Protein AF-0000000080749769 (afdb_homodimer)

Solvent-accessible surface area (backbone atoms only — not comparable to full-atom values): 43820 Å² total; per-residue (Å²): 130,84,78,72,74,72,52,67,44,33,37,37,30,33,48,41,52,33,45,85,91,70,34,75,64,37,68,63,28,53,48,52,50,24,36,48,67,47,64,49,88,56,89,52,55,41,75,48,85,94,42,64,77,71,55,63,68,78,68,72,78,72,60,38,33,38,40,38,27,38,57,41,44,65,70,59,52,52,50,32,45,68,55,24,34,83,72,26,73,31,68,50,78,55,51,25,26,40,75,46,15,42,8,41,35,38,38,18,60,51,45,53,48,37,51,49,76,48,66,49,82,59,42,76,50,81,85,44,65,87,69,44,52,42,40,20,27,38,35,40,41,36,36,36,30,41,60,84,89,48,99,58,73,35,36,31,43,35,39,29,46,46,60,66,58,77,34,94,60,71,81,52,17,39,58,48,40,36,33,53,40,22,49,55,49,17,54,55,47,36,45,42,41,55,36,58,32,34,39,32,41,32,25,38,53,54,42,45,85,79,35,69,34,38,40,34,45,22,56,69,30,54,26,37,48,38,65,35,71,63,72,39,82,80,58,65,72,61,48,36,72,42,56,67,68,51,28,37,71,76,59,43,38,21,30,38,36,43,82,31,64,77,24,46,86,45,56,66,58,59,38,33,39,32,56,45,51,31,29,25,54,35,30,39,45,58,78,43,70,47,60,36,66,68,37,29,36,68,96,76,33,42,53,24,64,33,37,23,38,33,37,31,31,34,47,46,90,50,79,43,73,60,66,77,74,62,52,66,66,58,48,49,47,51,44,50,52,50,46,50,41,47,57,57,46,46,54,54,50,50,50,53,23,48,55,26,38,48,47,19,56,50,29,54,52,48,49,57,48,46,47,55,47,41,47,57,42,15,67,75,42,16,69,57,42,36,57,52,42,54,48,42,44,54,41,43,48,54,16,51,52,29,31,45,43,21,54,48,50,34,34,24,48,53,26,40,51,50,32,53,46,48,30,43,50,38,34,47,51,36,54,52,56,69,72,99,128,85,78,73,75,73,52,69,43,33,38,38,30,32,47,41,50,34,46,83,93,69,34,76,64,36,68,63,30,52,49,51,50,24,38,46,67,48,65,49,89,57,89,51,54,39,73,49,84,93,40,63,78,71,55,63,69,80,67,74,79,71,61,39,34,38,41,38,28,37,57,39,44,66,70,60,51,51,49,32,46,68,56,24,34,84,74,26,73,30,68,50,76,55,49,23,27,42,74,47,15,42,8,40,36,38,38,17,60,51,44,55,47,37,52,49,78,49,66,49,83,58,42,76,49,80,88,44,64,88,69,44,53,43,40,20,27,38,35,40,40,35,37,34,31,42,60,84,88,48,96,60,75,34,35,30,42,36,39,29,47,46,62,67,57,78,35,95,58,71,81,53,17,38,58,48,40,35,35,53,41,21,49,56,51,18,55,54,48,37,46,43,40,57,36,57,34,35,39,32,41,33,25,38,52,52,42,45,86,79,35,69,36,38,40,33,45,22,56,69,30,53,27,37,48,40,62,36,70,64,72,40,83,80,59,65,72,60,48,37,71,42,56,65,69,52,27,36,71,76,60,44,38,21,28,37,36,42,84,32,64,78,24,47,86,45,56,66,57,59,38,35,37,32,56,44,52,32,29,26,56,35,31,38,44,56,76,42,68,48,59,36,67,68,36,30,37,67,96,76,31,43,53,23,63,32,35,24,38,34,37,30,31,35,49,46,90,52,79,42,76,60,66,76,72,61,52,67,67,58,49,50,48,51,43,52,52,49,45,50,40,47,57,57,45,48,55,55,52,51,49,55,23,47,54,28,37,49,47,20,56,51,29,54,52,49,50,55,48,49,46,54,48,40,47,59,42,14,66,74,42,16,69,57,44,37,57,51,42,54,50,43,45,53,40,42,47,54,16,50,52,31,32,45,44,19,53,48,50,34,34,25,47,53,27,42,52,51,32,52,47,48,31,43,50,38,34,47,50,36,54,52,56,68,73,99

Sequence (872 aa):
MMHSEPQRIKFLTFNTWGLKYVSKHRRARLRALAEKLAGHQNSNIKSLPNSEDLYADNDFEDYDIVALQEIWCKEDWDYIVEQCGKIFPYYRWFYSGILSGPGLAILSKIPIESTFLYRYPINGRPSAIHRGDWYVGKSIAITTLRNRENPTTPIVIMNSHMHAPYSLTGDAAYSCHRSCQAWDFAKLAKIYREAGYAVVIVGDLNSRPGSLPHNILTKEAGLIDSWEQLHGKQDLEKIRTMNAMDQLVYACTTCDSTLNTWRANRRPDEACRLDYALVDPRRLTTIKTGIKFTELIDGVGSFSDHFAYSCTLEVLRDNNVKKLQTELSDRIKIHEDLELCIEDYLITARKQKFLRGLHFWMSVFLMISCAVVTTFTSNVAGWSSIFWVLFAIVVAVTGVIDGMISFLFGRSEIRALWEVQHEVKDSKRYLEEMSAMMHSEPQRIKFLTFNTWGLKYVSKHRRARLRALAEKLAGHQNSNIKSLPNSEDLYADNDFEDYDIVALQEIWCKEDWDYIVEQCGKIFPYYRWFYSGILSGPGLAILSKIPIESTFLYRYPINGRPSAIHRGDWYVGKSIAITTLRNRENPTTPIVIMNSHMHAPYSLTGDAAYSCHRSCQAWDFAKLAKIYREAGYAVVIVGDLNSRPGSLPHNILTKEAGLIDSWEQLHGKQDLEKIRTMNAMDQLVYACTTCDSTLNTWRANRRPDEACRLDYALVDPRRLTTIKTGIKFTELIDGVGSFSDHFAYSCTLEVLRDNNVKKLQTELSDRIKIHEDLELCIEDYLITARKQKFLRGLHFWMSVFLMISCAVVTTFTSNVAGWSSIFWVLFAIVVAVTGVIDGMISFLFGRSEIRALWEVQHEVKDSKRYLEEMSA

Nearest PDB structures (foldseek):
  8j2f-assembly1_B  TM=8.554E-01  e=6.120E-26  Homo sapiens
  5inm-assembly1_A  TM=8.024E-01  e=7.198E-13  Mus musculus
  6zbf-assembly1_D  TM=7.967E-01  e=7.671E-01  Plasmodium falciparum
  6zbd-assembly1_D  TM=8.086E-01  e=9.496E-01  Plasmodium falciparum
  7nsu-assembly1_D  TM=4.940E-01  e=8.535E-01  Escherichia coli

Foldseek 3Di:
DPPPPFDKFKEWEEEQAQDPPPDFPNLVLLLVVLCVLLVHDDPQWFAFPPQCLQCVPVDRNLGQKYKYAQQQDPVSVVSSCVSNCVSFVDKDDDADFAHRAQRIMMGHNFDWPDKDKAFQLQFDAPVPVVQCRRRRGWIWIWTWGDHPVDPAAIAIETETAHRAQPDPDDPSRCLLSLLLVLQVVLVVLQVVVVVRHWYKYWYQSNDFPPRLSNCSNPQVSVWAWQLCLVQNDDDLVVLLPDQLSCVQNPVVFWALRCLFPVNVPGRSSPGGHRTTTTTNPQFKHWDDKHWAQSIARRPGTGSHNTIMIMTMIGTDRGSNCPRPDRDLVSLLVSLVVSLVSLVVVLVVLLVLLVVLLVLLVVLVVVLVVLVVVCVVVCVVPVVCNVVSVVVNVVSVVSSVVSNCSSPPVSVSNSVSSVVSNVVSVVVSVVSVVVVD/DPPPPFDKFKEWEDEQAQDPPPDFPNLVLLLVVLCVLLVHDDPQWFAFPPQCLQCVPVDDNLGQKYKYAQQQDPVSVVSSCVSNCVSFVD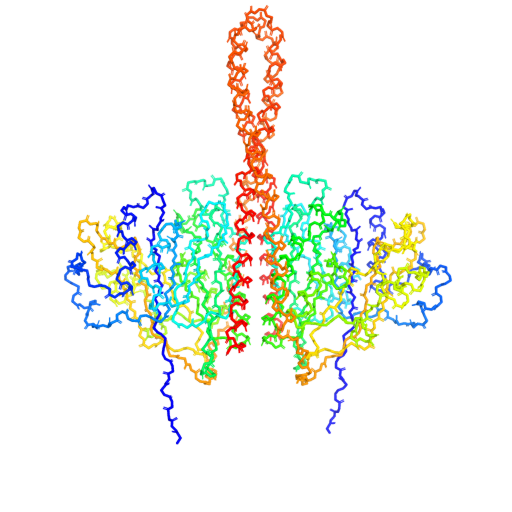KDDDADFAHRAQRIMMGHPFDWPDKDKAFQLQFDAPVPVVQCRRRRGWIWIWTWGDHPVDPAAIAIETETAHRAQPDPDDPSRCLLSLLLVLQVVLVVLQVVVVVRHWYKYWYQSNDFPPRLSNCSNPQVSQWAWQLCLVQNDDDLVVLLPDQLSCVQNPVVFWALRCLFPVNVPGRSSPGGHRTTTTTNPQFKHWDDKHWAQSIARHPGTGSHNTIMIMTMIGTDRGRNPPRPDRDLVSLLVSLVVSLVSLVVVLVVLLVLLVVLLVLLVVLVVVLVVLVVVCVVVCVVPVVCNVVSVVVNVVSVVSSVVSNCSSVPVSVSNSVSSVVSNVVSVVVSVVSVVVVD

pLDDT: mean 90.4, std 10.94, range [29.27, 98.88]

Secondary structure (DSSP, 8-state):
------EEEEEEEEEEEE-TTTSTTHHHHHHHHHHHHTT---TTEEPPTT-TTTTSS------SEEEEEEE--HHHHHHHHHHHTTT--EEEE---SSSS---EEEEESSPEEEEEEEEPS----TT-TTT-HHHHT-EEEEEEE--SSS-PPPEEEEEEEPPPPS-SSSGGG-HHHHHHHHHHHHHHHHHHHHTT-EEEEEEE----TTSHHHHIIIIITT-EEHHHHHH----HHHHHHS-HHHHHHHH---BS-TTSGGGTTS-GGG-B--EEEEE-TTTEEEEEEEEE---EETTTEESSSB-EEEEEEEEPSS---------HHHHHHHHHHHHHHHHHHHHHHHHHHHHHHHHHHHHHHHHHHHHHHHHHHHHH-GGGHHHHHHHHHHHHHHHHHHHHIIIIIIHHHHHHHHHHHHHHHHHHHHHHHHH-/------EEEEEEEEEEEE-TTTSTTHHHHHHHHHHHHTT---TTEEPPTT-TTTTSS------SEEEEEEE--HHHHHHHHHHHTTT--EEEE---SSSS---EEEEESSPEEEEEEEEPS----TT-TTT-HHHHT-EEEEEEE--SSS-PPPEEEEEEEPPPPS-SSSGGG-HHHHHHHHHHHHHHHHHHHHTT-EEEEEEE----TTSHHHHIIIIITT-EEHHHHHH----HHHHHHS-HHHHHHHH---BS-TTSGGGTTS-GGG-B--EEEEE-TTTEEEEEEEEE---EETTTEESSSB-EEEEEEEEPSS---------HHHHHHHHHHHHHHHHHHHHHHHHHHHHHHHHHHHHHHHHHHHHHHHHHHTTT-GGGHHHHHHHHHHHHHHHHHHHHIIIIIIHHHHHHHHHHHHHHHHHHHHHHHHH-

Structure (mmCIF, N/CA/C/O backbone):
data_AF-0000000080749769-model_v1
#
loop_
_entity.id
_entity.type
_entity.pdbx_description
1 polymer 'Candida glabrata strain CBS138 chromosome E complete sequence'
#
loop_
_atom_site.group_PDB
_atom_site.id
_atom_site.type_symbol
_atom_site.label_atom_id
_atom_site.label_alt_id
_atom_site.label_comp_id
_atom_site.label_asym_id
_atom_site.label_entity_id
_atom_site.label_seq_id
_atom_site.pdbx_PDB_ins_code
_atom_site.Cartn_x
_atom_site.Cartn_y
_atom_site.Cartn_z
_atom_site.occupancy
_atom_site.B_iso_or_equiv
_atom_site.auth_seq_id
_atom_site.auth_comp_id
_atom_site.auth_asym_id
_atom_site.auth_atom_id
_atom_site.pdbx_PDB_model_num
ATOM 1 N N . MET A 1 1 ? -40.812 7.273 22.328 1 29.27 1 MET A N 1
ATOM 2 C CA . MET A 1 1 ? -39.875 7.078 21.25 1 29.27 1 MET A CA 1
ATOM 3 C C . MET A 1 1 ? -38.625 7.918 21.469 1 29.27 1 MET A C 1
ATOM 5 O O . MET A 1 1 ? -38.656 9.148 21.391 1 29.27 1 MET A O 1
ATOM 9 N N . MET A 1 2 ? -37.812 7.738 22.438 1 36.41 2 MET A N 1
ATOM 10 C CA . MET A 1 2 ? -36.812 8.602 23.016 1 36.41 2 MET A CA 1
ATOM 11 C C . MET A 1 2 ? -35.844 9.109 21.938 1 36.41 2 MET A C 1
ATOM 13 O O . MET A 1 2 ? -35.281 8.312 21.172 1 36.41 2 MET A O 1
ATOM 17 N N . HIS A 1 3 ? -36 10.188 21.297 1 42.28 3 HIS A N 1
ATOM 18 C CA . HIS A 1 3 ? -35.344 10.953 20.25 1 42.28 3 HIS A CA 1
ATOM 19 C C . HIS A 1 3 ? -33.844 11.031 20.516 1 42.28 3 HIS A C 1
ATOM 21 O O . HIS A 1 3 ? -33.375 11.812 21.359 1 42.28 3 HIS A O 1
ATOM 27 N N . SER A 1 4 ? -33.062 9.977 20.594 1 51.16 4 SER A N 1
ATOM 28 C CA . SER A 1 4 ? -31.641 9.953 20.875 1 51.16 4 SER A CA 1
ATOM 29 C C . SER A 1 4 ? -30.891 11 20.078 1 51.16 4 SER A C 1
ATOM 31 O O . SER A 1 4 ? -31.141 11.164 18.875 1 51.16 4 SER A O 1
ATOM 33 N N . GLU A 1 5 ? -30.484 12.18 20.656 1 61.47 5 GLU A N 1
ATOM 34 C CA . GLU A 1 5 ? -29.719 13.289 20.094 1 61.47 5 GLU A CA 1
ATOM 35 C C . GLU A 1 5 ? -28.672 12.789 19.094 1 61.47 5 GLU A C 1
ATOM 37 O O . GLU A 1 5 ? -28.047 11.75 19.297 1 61.47 5 GLU A O 1
ATOM 42 N N . PRO A 1 6 ? -28.734 13.375 17.844 1 73.31 6 PRO A N 1
ATOM 43 C CA . PRO A 1 6 ? -27.734 12.961 16.859 1 73.31 6 PRO A CA 1
ATOM 44 C C . PRO A 1 6 ? -26.312 13.008 17.391 1 73.31 6 PRO A C 1
ATOM 46 O O . PRO A 1 6 ? -25.969 13.883 18.203 1 73.31 6 PRO A O 1
ATOM 49 N N . GLN A 1 7 ? -25.656 12 17.094 1 86.5 7 GLN A N 1
ATOM 50 C CA . GLN A 1 7 ? -24.25 11.953 17.516 1 86.5 7 GLN A CA 1
ATOM 51 C C . GLN A 1 7 ? -23.422 12.984 16.766 1 86.5 7 GLN A C 1
ATOM 53 O O . GLN A 1 7 ? -23.484 13.078 15.531 1 86.5 7 GLN A O 1
ATOM 58 N N . ARG A 1 8 ? -22.812 13.891 17.547 1 92.12 8 ARG A N 1
ATOM 59 C CA . ARG A 1 8 ? -21.938 14.898 16.953 1 92.12 8 ARG A CA 1
ATOM 60 C C . ARG A 1 8 ? -20.469 14.617 17.312 1 92.12 8 ARG A C 1
ATOM 62 O O . ARG A 1 8 ? -20.172 14.141 18.406 1 92.12 8 ARG A O 1
ATOM 69 N N . ILE A 1 9 ? -19.672 14.844 16.359 1 94.19 9 ILE A N 1
ATOM 70 C CA . ILE A 1 9 ? -18.234 14.641 16.531 1 94.19 9 ILE A CA 1
ATOM 71 C C . ILE A 1 9 ? -17.484 15.93 16.188 1 94.19 9 ILE A C 1
ATOM 73 O O . ILE A 1 9 ? -17.594 16.438 15.07 1 94.19 9 ILE A O 1
ATOM 77 N N . LYS A 1 10 ? -16.859 16.469 17.188 1 96.25 10 LYS A N 1
ATOM 78 C CA . LYS A 1 10 ? -16 17.625 16.953 1 96.25 10 LYS A CA 1
ATOM 79 C C . LYS A 1 10 ? -14.594 17.203 16.547 1 96.25 10 LYS A C 1
ATOM 81 O O . LYS A 1 10 ? -13.906 16.516 17.297 1 96.25 10 LYS A O 1
ATOM 86 N N . PHE A 1 11 ? -14.148 17.688 15.375 1 96.56 11 PHE A N 1
ATOM 87 C CA . PHE A 1 11 ? -12.922 17.219 14.758 1 96.56 11 PHE A CA 1
ATOM 88 C C . PHE A 1 11 ? -11.938 18.359 14.562 1 96.56 11 PHE A C 1
ATOM 90 O O . PHE A 1 11 ? -12.336 19.484 14.258 1 96.56 11 PHE A O 1
ATOM 97 N N . LEU A 1 12 ? -10.586 18.031 14.781 1 98 12 LEU A N 1
ATOM 98 C CA . LEU A 1 12 ? -9.5 18.953 14.484 1 98 12 LEU A CA 1
ATOM 99 C C . LEU A 1 12 ? -8.422 18.281 13.648 1 98 12 LEU A C 1
ATOM 101 O O . LEU A 1 12 ? -8.023 17.141 13.938 1 98 12 LEU A O 1
ATOM 105 N N . THR A 1 13 ? -8.008 18.844 12.547 1 98.62 13 THR A N 1
ATOM 106 C CA . THR A 1 13 ? -6.809 18.438 11.828 1 98.62 13 THR A CA 1
ATOM 107 C C . THR A 1 13 ? -5.789 19.578 11.797 1 98.62 13 THR A C 1
ATOM 109 O O . THR A 1 13 ? -6.156 20.75 11.664 1 98.62 13 THR A O 1
ATOM 112 N N . PHE A 1 14 ? -4.527 19.234 12.008 1 98.62 14 PHE A N 1
ATOM 113 C CA . PHE A 1 14 ? -3.521 20.281 12.164 1 98.62 14 PHE A CA 1
ATOM 114 C C . PHE A 1 14 ? -2.152 19.797 11.711 1 98.62 14 PHE A C 1
ATOM 116 O O . PHE A 1 14 ? -1.61 18.844 12.273 1 98.62 14 PHE A O 1
ATOM 123 N N . ASN A 1 15 ? -1.626 20.391 10.633 1 98.44 15 ASN A N 1
ATOM 124 C CA . ASN A 1 15 ? -0.212 20.234 10.305 1 98.44 15 ASN A CA 1
ATOM 125 C C . ASN A 1 15 ? 0.673 21.031 11.266 1 98.44 15 ASN A C 1
ATOM 127 O O . ASN A 1 15 ? 0.674 22.266 11.242 1 98.44 15 ASN A O 1
ATOM 131 N N . THR A 1 16 ? 1.577 20.344 11.977 1 98.19 16 THR A N 1
ATOM 132 C CA . THR A 1 16 ? 2.221 20.984 13.117 1 98.19 16 THR A CA 1
ATOM 133 C C . THR A 1 16 ? 3.604 21.5 12.742 1 98.19 16 THR A C 1
ATOM 135 O O . THR A 1 16 ? 4.273 22.141 13.555 1 98.19 16 THR A O 1
ATOM 138 N N . TRP A 1 17 ? 4.02 21.266 11.594 1 96.88 17 TRP A N 1
ATOM 139 C CA . TRP A 1 17 ? 5.316 21.734 11.109 1 96.88 17 TRP A CA 1
ATOM 140 C C . TRP A 1 17 ? 6.426 21.328 12.086 1 96.88 17 TRP A C 1
ATOM 142 O O . TRP A 1 17 ? 7.223 22.172 12.5 1 96.88 17 TRP A O 1
ATOM 152 N N . GLY A 1 18 ? 6.465 20.016 12.438 1 95.25 18 GLY A N 1
ATOM 153 C CA . GLY A 1 18 ? 7.367 19.578 13.492 1 95.25 18 GLY A CA 1
ATOM 154 C C . GLY A 1 18 ? 8.672 19.016 12.961 1 95.25 18 GLY A C 1
ATOM 155 O O . GLY A 1 18 ? 9.172 18.016 13.461 1 95.25 18 GLY A O 1
ATOM 156 N N . LEU A 1 19 ? 9.242 19.594 11.945 1 89.5 19 LEU A N 1
ATOM 157 C CA . LEU A 1 19 ? 10.5 19.125 11.367 1 89.5 19 LEU A CA 1
ATOM 158 C C . LEU A 1 19 ? 11.664 19.359 12.328 1 89.5 19 LEU A C 1
ATOM 160 O O . LEU A 1 19 ? 11.859 20.484 12.797 1 89.5 19 LEU A O 1
ATOM 164 N N . LYS A 1 20 ? 12.453 18.328 12.414 1 88 20 LYS A N 1
ATOM 165 C CA . LYS A 1 20 ? 13.617 18.422 13.289 1 88 20 LYS A CA 1
ATOM 166 C C . LYS A 1 20 ? 14.695 19.312 12.672 1 88 20 LYS A C 1
ATOM 168 O O . LYS A 1 20 ? 15.055 19.141 11.508 1 88 20 LYS A O 1
ATOM 173 N N . TYR A 1 21 ? 15.148 20.328 13.258 1 86.88 21 TYR A N 1
ATOM 174 C CA . TYR A 1 21 ? 16.25 21.219 12.93 1 86.88 21 TYR A CA 1
ATOM 175 C C . TYR A 1 21 ? 15.82 22.297 11.945 1 86.88 21 TYR A C 1
ATOM 177 O O . TYR A 1 21 ? 16.547 23.266 11.703 1 86.88 21 TYR A O 1
ATOM 185 N N . VAL A 1 22 ? 14.633 22.109 11.273 1 85.94 22 VAL A N 1
ATOM 186 C CA . VAL A 1 22 ? 14.172 23.047 10.258 1 85.94 22 VAL A CA 1
ATOM 187 C C . VAL A 1 22 ? 13.141 24 10.859 1 85.94 22 VAL A C 1
ATOM 189 O O . VAL A 1 22 ? 13.25 25.219 10.711 1 85.94 22 VAL A O 1
ATOM 192 N N . SER A 1 23 ? 12.227 23.391 11.547 1 92.25 23 SER A N 1
ATOM 193 C CA . SER A 1 23 ? 11.164 24.203 12.125 1 92.25 23 SER A CA 1
ATOM 194 C C . SER A 1 23 ? 11.68 25.031 13.297 1 92.25 23 SER A C 1
ATOM 196 O O . SER A 1 23 ? 12.414 24.516 14.148 1 92.25 23 SER A O 1
ATOM 198 N N . LYS A 1 24 ? 11.273 26.234 13.289 1 94.5 24 LYS A N 1
ATOM 199 C CA . LYS A 1 24 ? 11.68 27.125 14.367 1 94.5 24 LYS A CA 1
ATOM 200 C C . LYS A 1 24 ? 10.875 26.844 15.641 1 94.5 24 LYS A C 1
ATOM 202 O O . LYS A 1 24 ? 9.68 26.562 15.578 1 94.5 24 LYS A O 1
ATOM 207 N N . HIS A 1 25 ? 11.57 26.859 16.75 1 97.25 25 HIS A N 1
ATOM 208 C CA . HIS A 1 25 ? 10.961 26.719 18.062 1 97.25 25 HIS A CA 1
ATOM 209 C C . HIS A 1 25 ? 10.055 25.484 18.125 1 97.25 25 HIS A C 1
ATOM 211 O O . HIS A 1 25 ? 8.953 25.547 18.672 1 97.25 25 HIS A O 1
ATOM 217 N N . ARG A 1 26 ? 10.414 24.453 17.547 1 96.94 26 ARG A N 1
ATOM 218 C CA . ARG A 1 26 ? 9.594 23.266 17.406 1 96.94 26 ARG A CA 1
ATOM 219 C C . ARG A 1 26 ? 9.086 22.781 18.75 1 96.94 26 ARG A C 1
ATOM 221 O O . ARG A 1 26 ? 7.883 22.594 18.938 1 96.94 26 ARG A O 1
ATOM 228 N N . ARG A 1 27 ? 9.969 22.609 19.734 1 96.56 27 ARG A N 1
ATOM 229 C CA . ARG A 1 27 ? 9.617 22.047 21.031 1 96.56 27 ARG A CA 1
ATOM 230 C C . ARG A 1 27 ? 8.609 22.938 21.766 1 96.56 27 ARG A C 1
ATOM 232 O O . ARG A 1 27 ? 7.609 22.453 22.281 1 96.56 27 ARG A O 1
ATOM 239 N N . ALA A 1 28 ? 8.906 24.203 21.75 1 96.75 28 ALA A N 1
ATOM 240 C CA . ALA A 1 28 ? 8.023 25.156 22.422 1 96.75 28 ALA A CA 1
ATOM 241 C C . ALA A 1 28 ? 6.633 25.141 21.797 1 96.75 28 ALA A C 1
ATOM 243 O O . ALA A 1 28 ? 5.625 25.188 22.5 1 96.75 28 ALA A O 1
ATOM 244 N N . ARG A 1 29 ? 6.59 25.109 20.516 1 97.94 29 ARG A N 1
ATOM 245 C CA . ARG A 1 29 ? 5.32 25.156 19.797 1 97.94 29 ARG A CA 1
ATOM 246 C C . ARG A 1 29 ? 4.504 23.891 20.047 1 97.94 29 ARG A C 1
ATOM 248 O O . ARG A 1 29 ? 3.311 23.953 20.344 1 97.94 29 ARG A O 1
ATOM 255 N N . LEU A 1 30 ? 5.152 22.719 19.969 1 97.88 30 LEU A N 1
ATOM 256 C CA . LEU A 1 30 ? 4.438 21.453 20.094 1 97.88 30 LEU A CA 1
ATOM 257 C C . LEU A 1 30 ? 4.031 21.203 21.547 1 97.88 30 LEU A C 1
ATOM 259 O O . LEU A 1 30 ? 3 20.594 21.812 1 97.88 30 LEU A O 1
ATOM 263 N N . ARG A 1 31 ? 4.797 21.703 22.469 1 96.94 31 ARG A N 1
ATOM 264 C CA . ARG A 1 31 ? 4.387 21.609 23.859 1 96.94 31 ARG A CA 1
ATOM 265 C C . ARG A 1 31 ? 3.17 22.5 24.141 1 96.94 31 ARG A C 1
ATOM 267 O O . ARG A 1 31 ? 2.232 22.078 24.812 1 96.94 31 ARG A O 1
ATOM 274 N N . ALA A 1 32 ? 3.227 23.734 23.609 1 97.06 32 ALA A N 1
ATOM 275 C CA . ALA A 1 32 ? 2.078 24.625 23.766 1 97.06 32 ALA A CA 1
ATOM 276 C C . ALA A 1 32 ? 0.825 24.016 23.141 1 97.06 32 ALA A C 1
ATOM 278 O O . ALA A 1 32 ? -0.271 24.125 23.688 1 97.06 32 ALA A O 1
ATOM 279 N N . LEU A 1 33 ? 0.983 23.406 22 1 96.75 33 LEU A N 1
ATOM 280 C CA . LEU A 1 33 ? -0.116 22.719 21.328 1 96.75 33 LEU A CA 1
ATOM 281 C C . LEU A 1 33 ? -0.698 21.641 22.219 1 96.75 33 LEU A C 1
ATOM 283 O O . LEU A 1 33 ? -1.917 21.531 22.375 1 96.75 33 LEU A O 1
ATOM 287 N N . ALA A 1 34 ? 0.189 20.766 22.781 1 97.31 34 ALA A N 1
ATOM 288 C CA . ALA A 1 34 ? -0.231 19.672 23.641 1 97.31 34 ALA A CA 1
ATOM 289 C C . ALA A 1 34 ? -1.002 20.172 24.844 1 97.31 34 ALA A C 1
ATOM 291 O O . ALA A 1 34 ? -2.051 19.641 25.203 1 97.31 34 ALA A O 1
ATOM 292 N N . GLU A 1 35 ? -0.518 21.203 25.438 1 96.25 35 GLU A N 1
ATOM 293 C CA . GLU A 1 35 ? -1.137 21.766 26.625 1 96.25 35 GLU A CA 1
ATOM 294 C C . GLU A 1 35 ? -2.498 22.375 26.297 1 96.25 35 GLU A C 1
ATOM 296 O O . GLU A 1 35 ? -3.449 22.234 27.078 1 96.25 35 GLU A O 1
ATOM 301 N N . LYS A 1 36 ? -2.541 23.047 25.219 1 95.12 36 LYS A N 1
ATOM 302 C CA . LYS A 1 36 ? -3.82 23.625 24.797 1 95.12 36 LYS A CA 1
ATOM 303 C C . LYS A 1 36 ? -4.848 22.531 24.531 1 95.12 36 LYS A C 1
ATOM 305 O O . LYS A 1 36 ? -6.004 22.641 24.938 1 95.12 36 LYS A O 1
ATOM 310 N N . LEU A 1 37 ? -4.449 21.453 23.812 1 95.75 37 LEU A N 1
ATOM 311 C CA . LEU A 1 37 ? -5.336 20.344 23.531 1 95.75 37 LEU A CA 1
ATOM 312 C C . LEU A 1 37 ? -5.797 19.656 24.812 1 95.75 37 LEU A C 1
ATOM 314 O O . LEU A 1 37 ? -6.914 19.156 24.891 1 95.75 37 LEU A O 1
ATOM 318 N N . ALA A 1 38 ? -4.934 19.688 25.828 1 94.69 38 ALA A N 1
ATOM 319 C CA . ALA A 1 38 ? -5.223 19.062 27.109 1 94.69 38 ALA A CA 1
ATOM 320 C C . ALA A 1 38 ? -6.133 19.953 27.953 1 94.69 38 ALA A C 1
ATOM 322 O O . ALA A 1 38 ? -6.586 19.547 29.031 1 94.69 38 ALA A O 1
ATOM 323 N N . GLY A 1 39 ? -6.344 21.172 27.516 1 91.31 39 GLY A N 1
ATOM 324 C CA . GLY A 1 39 ? -7.242 22.062 28.219 1 91.31 39 GLY A CA 1
ATOM 325 C C . GLY A 1 39 ? -6.539 22.891 29.281 1 91.31 39 GLY A C 1
ATOM 326 O O . GLY A 1 39 ? -7.191 23.5 30.125 1 91.31 39 GLY A O 1
ATOM 327 N N . HIS A 1 40 ? -5.273 22.922 29.188 1 89.75 40 HIS A N 1
ATOM 328 C CA . HIS A 1 40 ? -4.539 23.734 30.141 1 89.75 40 HIS A CA 1
ATOM 329 C C . HIS A 1 40 ? -4.641 25.219 29.797 1 89.75 40 HIS A C 1
ATOM 331 O O . HIS A 1 40 ? -4.645 25.594 28.625 1 89.75 40 HIS A O 1
ATOM 337 N N . GLN A 1 41 ? -4.855 25.953 30.828 1 84.06 41 GLN A N 1
ATOM 338 C CA . GLN A 1 41 ? -4.809 27.391 30.641 1 84.06 41 GLN A CA 1
ATOM 339 C C . GLN A 1 41 ? -3.369 27.891 30.531 1 84.06 41 GLN A C 1
ATOM 341 O O . GLN A 1 41 ? -2.512 27.5 31.328 1 84.06 41 GLN A O 1
ATOM 346 N N . ASN A 1 42 ? -3.133 28.453 29.438 1 84.94 42 ASN A N 1
ATOM 347 C CA . ASN A 1 42 ? -1.8 29 29.203 1 84.94 42 ASN A CA 1
ATOM 348 C C . ASN A 1 42 ? -1.848 30.5 28.953 1 84.94 42 ASN A C 1
ATOM 350 O O . ASN A 1 42 ? -2.291 30.953 27.906 1 84.94 42 ASN A O 1
ATOM 354 N N . SER A 1 43 ? -1.286 31.25 29.859 1 88.31 43 SER A N 1
ATOM 355 C CA . SER A 1 43 ? -1.316 32.719 29.797 1 88.31 43 SER A CA 1
ATOM 356 C C . SER A 1 43 ? -0.372 33.25 28.719 1 88.31 43 SER A C 1
ATOM 358 O O . SER A 1 43 ? -0.44 34.406 28.344 1 88.31 43 SER A O 1
ATOM 360 N N . ASN A 1 44 ? 0.395 32.344 28.234 1 92.06 44 ASN A N 1
ATOM 361 C CA . ASN A 1 44 ? 1.37 32.781 27.234 1 92.06 44 ASN A CA 1
ATOM 362 C C . ASN A 1 44 ? 0.783 32.719 25.828 1 92.06 44 ASN A C 1
ATOM 364 O O . ASN A 1 44 ? 1.482 33 24.859 1 92.06 44 ASN A O 1
ATOM 368 N N . ILE A 1 45 ? -0.413 32.406 25.719 1 94 45 ILE A N 1
ATOM 369 C CA . ILE A 1 45 ? -1.09 32.375 24.422 1 94 45 ILE A CA 1
ATOM 370 C C . ILE A 1 45 ? -1.979 33.594 24.266 1 94 45 ILE A C 1
ATOM 372 O O . ILE A 1 45 ? -2.83 33.875 25.125 1 94 45 ILE A O 1
ATOM 376 N N . LYS A 1 46 ? -1.774 34.344 23.203 1 93.31 46 LYS A N 1
ATOM 377 C CA . LYS A 1 46 ? -2.518 35.594 22.969 1 93.31 46 LYS A CA 1
ATOM 378 C C . LYS A 1 46 ? -3.262 35.531 21.625 1 93.31 46 LYS A C 1
ATOM 380 O O . LYS A 1 46 ? -2.752 34.969 20.656 1 93.31 46 LYS A O 1
ATOM 385 N N . SER A 1 47 ? -4.387 36.125 21.609 1 92.06 47 SER A N 1
ATOM 386 C CA . SER A 1 47 ? -5.156 36.188 20.359 1 92.06 47 SER A CA 1
ATOM 387 C C . SER A 1 47 ? -4.461 37.094 19.328 1 92.06 47 SER A C 1
ATOM 389 O O . SER A 1 47 ? -3.695 37.969 19.688 1 92.06 47 SER A O 1
ATOM 391 N N . LEU A 1 48 ? -4.75 36.812 18.047 1 91.94 48 LEU A N 1
ATOM 392 C CA . LEU A 1 48 ? -4.281 37.688 16.984 1 91.94 48 LEU A CA 1
ATOM 393 C C . LEU A 1 48 ? -4.852 39.094 17.156 1 91.94 48 LEU A C 1
ATOM 395 O O . LEU A 1 48 ? -6.004 39.25 17.562 1 91.94 48 LEU A O 1
ATOM 399 N N . PRO A 1 49 ? -4.051 40.094 16.781 1 87.25 49 PRO A N 1
ATOM 400 C CA . PRO A 1 49 ? -4.598 41.438 16.828 1 87.25 49 PRO A CA 1
ATOM 401 C C . PRO A 1 49 ? -5.805 41.625 15.906 1 87.25 49 PRO A C 1
ATOM 403 O O . PRO A 1 49 ? -5.828 41.094 14.797 1 87.25 49 PRO A O 1
ATOM 406 N N . ASN A 1 50 ? -6.855 42.312 16.328 1 87 50 ASN A N 1
ATOM 407 C CA . ASN A 1 50 ? -8.047 42.656 15.555 1 87 50 ASN A CA 1
ATOM 408 C C . ASN A 1 50 ? -8.789 41.406 15.078 1 87 50 ASN A C 1
ATOM 410 O O . ASN A 1 50 ? -9.227 41.344 13.922 1 87 50 ASN A O 1
ATOM 414 N N . SER A 1 51 ? -8.75 40.312 15.891 1 88.94 51 SER A N 1
ATOM 415 C CA . SER A 1 51 ? -9.312 39.031 15.477 1 88.94 51 SER A CA 1
ATOM 416 C C . SER A 1 51 ? -10.602 38.75 16.219 1 88.94 51 SER A C 1
ATOM 418 O O . SER A 1 51 ? -10.867 37.594 16.578 1 88.94 51 SER A O 1
ATOM 420 N N . GLU A 1 52 ? -11.438 39.688 16.578 1 84.06 52 GLU A N 1
ATOM 421 C CA . GLU A 1 52 ? -12.672 39.5 17.344 1 84.06 52 GLU A CA 1
ATOM 422 C C . GLU A 1 52 ? -13.633 38.562 16.625 1 84.06 52 GLU A C 1
ATOM 424 O O . GLU A 1 52 ? -14.281 37.719 17.25 1 84.06 52 GLU A O 1
ATOM 429 N N . ASP A 1 53 ? -13.664 38.594 15.367 1 79.62 53 ASP A N 1
ATOM 430 C CA . ASP A 1 53 ? -14.586 37.781 14.57 1 79.62 53 ASP A CA 1
ATOM 431 C C . ASP A 1 53 ? -14.164 36.312 14.555 1 79.62 53 ASP A C 1
ATOM 433 O O . ASP A 1 53 ? -15.008 35.406 14.469 1 79.62 53 ASP A O 1
ATOM 437 N N . LEU A 1 54 ? -12.906 36.094 14.625 1 84.44 54 LEU A N 1
ATOM 438 C CA . LEU A 1 54 ? -12.352 34.75 14.594 1 84.44 54 LEU A CA 1
ATOM 439 C C . LEU A 1 54 ? -12.695 34 15.867 1 84.44 54 LEU A C 1
ATOM 441 O O . LEU A 1 54 ? -12.859 32.781 15.844 1 84.44 54 LEU A O 1
ATOM 445 N N . TYR A 1 55 ? -12.789 34.75 16.938 1 77.25 55 TYR A N 1
ATOM 446 C CA . TYR A 1 55 ? -12.953 34.125 18.234 1 77.25 55 TYR A CA 1
ATOM 447 C C . TYR A 1 55 ? -14.344 34.375 18.812 1 77.25 55 TYR A C 1
ATOM 449 O O . TYR A 1 55 ? -14.57 34.219 20 1 77.25 55 TYR A O 1
ATOM 457 N N . ALA A 1 56 ? -15.234 34.844 18.031 1 71.56 56 ALA A N 1
ATOM 458 C CA . ALA A 1 56 ? -16.562 35.25 18.469 1 71.56 56 ALA A CA 1
ATOM 459 C C . ALA A 1 56 ? -17.312 34.031 19.078 1 71.56 56 ALA A C 1
ATOM 461 O O . ALA A 1 56 ? -18.062 34.188 20.031 1 71.56 56 ALA A O 1
ATOM 462 N N . ASP A 1 57 ? -17 32.906 18.484 1 67 57 ASP A N 1
ATOM 463 C CA . ASP A 1 57 ? -17.672 31.703 19 1 67 57 ASP A CA 1
ATOM 464 C C . ASP A 1 57 ? -16.812 30.984 20.031 1 67 57 ASP A C 1
ATOM 466 O O . ASP A 1 57 ? -15.633 30.719 19.781 1 67 57 ASP A O 1
ATOM 470 N N . ASN A 1 58 ? -16.906 31.359 21.391 1 61.56 58 ASN A N 1
ATOM 471 C CA . ASN A 1 58 ? -16.172 30.781 22.516 1 61.56 58 ASN A CA 1
ATOM 472 C C . ASN A 1 58 ? -16.281 29.25 22.547 1 61.56 58 ASN A C 1
ATOM 474 O O . ASN A 1 58 ? -16.547 28.672 23.594 1 61.56 58 ASN A O 1
ATOM 478 N N . ASP A 1 59 ? -16.141 28.734 21.391 1 63.34 59 ASP A N 1
ATOM 479 C CA . ASP A 1 59 ? -16.312 27.281 21.344 1 63.34 59 ASP A CA 1
ATOM 480 C C . ASP A 1 59 ? -15.148 26.578 22.031 1 63.34 59 ASP A C 1
ATOM 482 O O . ASP A 1 59 ? -13.992 26.812 21.688 1 63.34 59 ASP A O 1
ATOM 486 N N . PHE A 1 60 ? -15.531 26 23.062 1 67.38 60 PHE A N 1
ATOM 487 C CA . PHE A 1 60 ? -14.578 25.188 23.812 1 67.38 60 PHE A CA 1
ATOM 488 C C . PHE A 1 60 ? -13.945 24.125 22.906 1 67.38 60 PHE A C 1
ATOM 490 O O . PHE A 1 60 ? -14.625 23.516 22.078 1 67.38 60 PHE A O 1
ATOM 497 N N . GLU A 1 61 ? -12.688 24.188 23.031 1 80.25 61 GLU A N 1
ATOM 498 C CA . GLU A 1 61 ? -11.906 23.266 22.234 1 80.25 61 GLU A CA 1
ATOM 499 C C . GLU A 1 61 ? -11.977 21.844 22.797 1 80.25 61 GLU A C 1
ATOM 501 O O . GLU A 1 61 ? -10.953 21.281 23.188 1 80.25 61 GLU A O 1
ATOM 506 N N . ASP A 1 62 ? -13.141 21.312 22.859 1 90.5 62 ASP A N 1
ATOM 507 C CA . ASP A 1 62 ? -13.359 19.953 23.312 1 90.5 62 ASP A CA 1
ATOM 508 C C . ASP A 1 62 ? -13.5 19 22.125 1 90.5 62 ASP A C 1
ATOM 510 O O . ASP A 1 62 ? -14.578 18.453 21.891 1 90.5 62 ASP A O 1
ATOM 514 N N . TYR A 1 63 ? -12.438 18.75 21.516 1 96.75 63 TYR A N 1
ATOM 515 C CA . TYR A 1 63 ? -12.422 17.922 20.328 1 96.75 63 TYR A CA 1
ATOM 516 C C . TYR A 1 63 ? -12.625 16.453 20.688 1 96.75 63 TYR A C 1
ATOM 518 O O . TYR A 1 63 ? -12.156 15.984 21.734 1 96.75 63 TYR A O 1
ATOM 526 N N . ASP A 1 64 ? -13.328 15.711 19.875 1 96.69 64 ASP A N 1
ATOM 527 C CA . ASP A 1 64 ? -13.477 14.266 20.031 1 96.69 64 ASP A CA 1
ATOM 528 C C . ASP A 1 64 ? -12.336 13.523 19.328 1 96.69 64 ASP A C 1
ATOM 530 O O . ASP A 1 64 ? -11.922 12.453 19.781 1 96.69 64 ASP A O 1
ATOM 534 N N . ILE A 1 65 ? -11.922 14.047 18.219 1 98.06 65 ILE A N 1
ATOM 535 C CA . ILE A 1 65 ? -10.852 13.461 17.406 1 98.06 65 ILE A CA 1
ATOM 536 C C . ILE A 1 65 ? -9.891 14.555 16.953 1 98.06 65 ILE A C 1
ATOM 538 O O . ILE A 1 65 ? -10.32 15.625 16.516 1 98.06 65 ILE A O 1
ATOM 542 N N . VAL A 1 66 ? -8.578 14.297 17.109 1 98.69 66 VAL A N 1
ATOM 543 C CA . VAL A 1 66 ? -7.523 15.188 16.625 1 98.69 66 VAL A CA 1
ATOM 544 C C . VAL A 1 66 ? -6.582 14.422 15.695 1 98.69 66 VAL A C 1
ATOM 546 O O . VAL A 1 66 ? -5.957 13.445 16.109 1 98.69 66 VAL A O 1
ATOM 549 N N . ALA A 1 67 ? -6.547 14.82 14.453 1 98.81 67 ALA A N 1
ATOM 550 C CA . ALA A 1 67 ? -5.605 14.258 13.492 1 98.81 67 ALA A CA 1
ATOM 551 C C . ALA A 1 67 ? -4.438 15.211 13.242 1 98.81 67 ALA A C 1
ATOM 553 O O . ALA A 1 67 ? -4.637 16.359 12.828 1 98.81 67 ALA A O 1
ATOM 554 N N . LEU A 1 68 ? -3.227 14.727 13.453 1 98.81 68 LEU A N 1
ATOM 555 C CA . LEU A 1 68 ? -2.051 15.586 13.344 1 98.81 68 LEU A CA 1
ATOM 556 C C . LEU A 1 68 ? -1.14 15.117 12.219 1 98.81 68 LEU A C 1
ATOM 558 O O . LEU A 1 68 ? -1.062 13.914 11.938 1 98.81 68 LEU A O 1
ATOM 562 N N . GLN A 1 69 ? -0.55 16.047 11.539 1 98.19 69 GLN A N 1
ATOM 563 C CA . GLN A 1 69 ? 0.493 15.797 10.547 1 98.19 69 GLN A CA 1
ATOM 564 C C . GLN A 1 69 ? 1.805 16.469 10.953 1 98.19 69 GLN A C 1
ATOM 566 O O . GLN A 1 69 ? 1.808 17.406 11.742 1 98.19 69 GLN A O 1
ATOM 571 N N . GLU A 1 70 ? 2.883 15.953 10.469 1 96.62 70 GLU A N 1
ATOM 572 C CA . GLU A 1 70 ? 4.25 16.422 10.664 1 96.62 70 GLU A CA 1
ATOM 573 C C . GLU A 1 70 ? 4.656 16.344 12.133 1 96.62 70 GLU A C 1
ATOM 575 O O . GLU A 1 70 ? 5.254 17.281 12.672 1 96.62 70 GLU A O 1
ATOM 580 N N . ILE A 1 71 ? 4.203 15.32 12.766 1 96.88 71 ILE A N 1
ATOM 581 C CA . ILE A 1 71 ? 4.809 14.898 14.023 1 96.88 71 ILE A CA 1
ATOM 582 C C . ILE A 1 71 ? 5.984 13.961 13.742 1 96.88 71 ILE A C 1
ATOM 584 O O . ILE A 1 71 ? 5.805 12.742 13.641 1 96.88 71 ILE A O 1
ATOM 588 N N . TRP A 1 72 ? 7.16 14.516 13.773 1 93.38 72 TRP A N 1
ATOM 589 C CA . TRP A 1 72 ? 8.297 13.766 13.258 1 93.38 72 TRP A CA 1
ATOM 590 C C . TRP A 1 72 ? 9.117 13.172 14.391 1 93.38 72 TRP A C 1
ATOM 592 O O . TRP A 1 72 ? 9.797 12.156 14.219 1 93.38 72 TRP A O 1
ATOM 602 N N . CYS A 1 73 ? 9.047 13.758 15.484 1 94.12 73 CYS A N 1
ATOM 603 C CA . CYS A 1 73 ? 9.922 13.367 16.578 1 94.12 73 CYS A CA 1
ATOM 604 C C . CYS A 1 73 ? 9.148 12.602 17.656 1 94.12 73 CYS A C 1
ATOM 606 O O . CYS A 1 73 ? 8.117 13.07 18.125 1 94.12 73 CYS A O 1
ATOM 608 N N . LYS A 1 74 ? 9.719 11.539 18.062 1 94.44 74 LYS A N 1
ATOM 609 C CA . LYS A 1 74 ? 9.078 10.719 19.094 1 94.44 74 LYS A CA 1
ATOM 610 C C . LYS A 1 74 ? 8.922 11.484 20.391 1 94.44 74 LYS A C 1
ATOM 612 O O . LYS A 1 74 ? 7.914 11.336 21.094 1 94.44 74 LYS A O 1
ATOM 617 N N . GLU A 1 75 ? 9.898 12.266 20.703 1 95.81 75 GLU A N 1
ATOM 618 C CA . GLU A 1 75 ? 9.852 13.023 21.953 1 95.81 75 GLU A CA 1
ATOM 619 C C . GLU A 1 75 ? 8.648 13.961 21.969 1 95.81 75 GLU A C 1
ATOM 621 O O . GLU A 1 75 ? 8.023 14.141 23.031 1 95.81 75 GLU A O 1
ATOM 626 N N . ASP A 1 76 ? 8.367 14.547 20.875 1 97.62 76 ASP A N 1
ATOM 627 C CA . ASP A 1 76 ? 7.203 15.422 20.797 1 97.62 76 ASP A CA 1
ATOM 628 C C . ASP A 1 76 ? 5.906 14.633 20.953 1 97.62 76 ASP A C 1
ATOM 630 O O . ASP A 1 76 ? 5.008 15.047 21.688 1 97.62 76 ASP A O 1
ATOM 634 N N . TRP A 1 77 ? 5.859 13.492 20.328 1 97.62 77 TRP A N 1
ATOM 635 C CA . TRP A 1 77 ? 4.668 12.656 20.422 1 97.62 77 TRP A CA 1
ATOM 636 C C . TRP A 1 77 ? 4.461 12.164 21.844 1 97.62 77 TRP A C 1
ATOM 638 O O . TRP A 1 77 ? 3.34 12.18 22.359 1 97.62 77 TRP A O 1
ATOM 648 N N . ASP A 1 78 ? 5.535 11.727 22.453 1 98.12 78 ASP A N 1
ATOM 649 C CA . ASP A 1 78 ? 5.449 11.242 23.828 1 98.12 78 ASP A CA 1
ATOM 650 C C . ASP A 1 78 ? 4.898 12.32 24.75 1 98.12 78 ASP A C 1
ATOM 652 O O . ASP A 1 78 ? 4.098 12.031 25.641 1 98.12 78 ASP A O 1
ATOM 656 N N . TYR A 1 79 ? 5.332 13.516 24.531 1 98.44 79 TYR A N 1
ATOM 657 C CA . TYR A 1 79 ? 4.844 14.617 25.359 1 98.44 79 TYR A CA 1
ATOM 658 C C . TYR A 1 79 ? 3.365 14.875 25.109 1 98.44 79 TYR A C 1
ATOM 660 O O . TYR A 1 79 ? 2.604 15.125 26.047 1 98.44 79 TYR A O 1
ATOM 668 N N . ILE A 1 80 ? 2.955 14.844 23.859 1 98.44 80 ILE A N 1
ATOM 669 C CA . ILE A 1 80 ? 1.553 15.055 23.516 1 98.44 80 ILE A CA 1
ATOM 670 C C . ILE A 1 80 ? 0.692 14 24.219 1 98.44 80 ILE A C 1
ATOM 672 O O . ILE A 1 80 ? -0.34 14.32 24.812 1 98.44 80 ILE A O 1
ATOM 676 N N . VAL A 1 81 ? 1.136 12.766 24.141 1 98.31 81 VAL A N 1
ATOM 677 C CA . VAL A 1 81 ? 0.392 11.68 24.766 1 98.31 81 VAL A CA 1
ATOM 678 C C . VAL A 1 81 ? 0.367 11.867 26.281 1 98.31 81 VAL A C 1
ATOM 680 O O . VAL A 1 81 ? -0.66 11.641 26.922 1 98.31 81 VAL A O 1
ATOM 683 N N . GLU A 1 82 ? 1.472 12.219 26.797 1 98.19 82 GLU A N 1
ATOM 684 C CA . GLU A 1 82 ? 1.562 12.453 28.234 1 98.19 82 GLU A CA 1
ATOM 685 C C . GLU A 1 82 ? 0.556 13.508 28.688 1 98.19 82 GLU A C 1
ATOM 687 O O . GLU A 1 82 ? -0.095 13.344 29.719 1 98.19 82 GLU A O 1
ATOM 692 N N . GLN A 1 83 ? 0.416 14.617 27.984 1 97.31 83 GLN A N 1
ATOM 693 C CA . GLN A 1 83 ? -0.451 15.734 28.344 1 97.31 83 GLN A CA 1
ATOM 694 C C . GLN A 1 83 ? -1.911 15.422 28.031 1 97.31 83 GLN A C 1
ATOM 696 O O . GLN A 1 83 ? -2.811 15.812 28.781 1 97.31 83 GLN A O 1
ATOM 701 N N . CYS A 1 84 ? -2.154 14.719 26.906 1 97.31 84 CYS A N 1
ATOM 702 C CA . CYS A 1 84 ? -3.5 14.625 26.359 1 97.31 84 CYS A CA 1
ATOM 703 C C . CYS A 1 84 ? -4.113 13.258 26.641 1 97.31 84 CYS A C 1
ATOM 705 O O . CYS A 1 84 ? -5.312 13.055 26.438 1 97.31 84 CYS A O 1
ATOM 707 N N . GLY A 1 85 ? -3.395 12.328 27.188 1 95.94 85 GLY A N 1
ATOM 708 C CA . GLY A 1 85 ? -3.801 10.938 27.312 1 95.94 85 GLY A CA 1
ATOM 709 C C . GLY A 1 85 ? -5.051 10.758 28.141 1 95.94 85 GLY A C 1
ATOM 710 O O . GLY A 1 85 ? -5.816 9.812 27.938 1 95.94 85 GLY A O 1
ATOM 711 N N . LYS A 1 86 ? -5.289 11.586 29.094 1 95.25 86 LYS A N 1
ATOM 712 C CA . LYS A 1 86 ? -6.473 11.477 29.953 1 95.25 86 LYS A CA 1
ATOM 713 C C . LYS A 1 86 ? -7.734 11.883 29.188 1 95.25 86 LYS A C 1
ATOM 715 O O . LYS A 1 86 ? -8.805 11.305 29.406 1 95.25 86 LYS A O 1
ATOM 720 N N . ILE A 1 87 ? -7.562 12.836 28.375 1 95.62 87 ILE A N 1
ATOM 721 C CA . ILE A 1 87 ? -8.688 13.344 27.594 1 95.62 87 ILE A CA 1
ATOM 722 C C . ILE A 1 87 ? -8.914 12.453 26.375 1 95.62 87 ILE A C 1
ATOM 724 O O . ILE A 1 87 ? -10.062 12.203 25.984 1 95.62 87 ILE A O 1
ATOM 728 N N . PHE A 1 88 ? -7.848 12.047 25.766 1 97.56 88 PHE A N 1
ATOM 729 C CA . PHE A 1 88 ? -7.867 11.164 24.609 1 97.56 88 PHE A CA 1
ATOM 730 C C . PHE A 1 88 ? -7.25 9.812 24.938 1 97.56 88 PHE A C 1
ATOM 732 O O . PHE A 1 88 ? -6.082 9.562 24.625 1 97.56 88 PHE A O 1
ATOM 739 N N . PRO A 1 89 ? -8.047 8.922 25.391 1 96.12 89 PRO A N 1
ATOM 740 C CA . PRO A 1 89 ? -7.48 7.648 25.844 1 96.12 89 PRO A CA 1
ATOM 741 C C . PRO A 1 89 ? -6.98 6.785 24.688 1 96.12 89 PRO A C 1
ATOM 743 O O . PRO A 1 89 ? -6.211 5.844 24.891 1 96.12 89 PRO A O 1
ATOM 746 N N . TYR A 1 90 ? -7.406 7.023 23.484 1 96.94 90 TYR A N 1
ATOM 747 C CA . TYR A 1 90 ? -6.965 6.27 22.328 1 96.94 90 TYR A CA 1
ATOM 748 C C . TYR A 1 90 ? -6.105 7.137 21.406 1 96.94 90 TYR A C 1
ATOM 750 O O . TYR A 1 90 ? -6.477 8.266 21.078 1 96.94 90 TYR A O 1
ATOM 758 N N . TYR A 1 91 ? -4.953 6.672 21.109 1 98.38 91 TYR A N 1
ATOM 759 C CA . TYR A 1 91 ? -4.039 7.441 20.266 1 98.38 91 TYR A CA 1
ATOM 760 C C . TYR A 1 91 ? -3.111 6.52 19.484 1 98.38 91 TYR A C 1
ATOM 762 O O . TYR A 1 91 ? -2.93 5.355 19.859 1 98.38 91 TYR A O 1
ATOM 770 N N . ARG A 1 92 ? -2.6 7.023 18.344 1 98.38 92 ARG A N 1
ATOM 771 C CA . ARG A 1 92 ? -1.731 6.254 17.469 1 98.38 92 ARG A CA 1
ATOM 772 C C . ARG A 1 92 ? -0.749 7.164 16.734 1 98.38 92 ARG A C 1
ATOM 774 O O . ARG A 1 92 ? -1.116 8.25 16.281 1 98.38 92 ARG A O 1
ATOM 781 N N . TRP A 1 93 ? 0.544 6.781 16.828 1 98 93 TRP A N 1
ATOM 782 C CA . TRP A 1 93 ? 1.604 7.348 16.016 1 98 93 TRP A CA 1
ATOM 783 C C . TRP A 1 93 ? 2.055 6.355 14.945 1 98 93 TRP A C 1
ATOM 785 O O . TRP A 1 93 ? 2.291 5.18 15.242 1 98 93 TRP A O 1
ATOM 795 N N . PHE A 1 94 ? 2.182 6.699 13.703 1 98.19 94 PHE A N 1
ATOM 796 C CA . PHE A 1 94 ? 2.361 5.754 12.609 1 98.19 94 PHE A CA 1
ATOM 797 C C . PHE A 1 94 ? 3.814 5.719 12.156 1 98.19 94 PHE A C 1
ATOM 799 O O . PHE A 1 94 ? 4.539 6.703 12.305 1 98.19 94 PHE A O 1
ATOM 806 N N . TYR A 1 95 ? 4.219 4.59 11.609 1 96.88 95 TYR A N 1
ATOM 807 C CA . TYR A 1 95 ? 5.594 4.367 11.172 1 96.88 95 TYR A CA 1
ATOM 808 C C . TYR A 1 95 ? 5.652 4.09 9.672 1 96.88 95 TYR A C 1
ATOM 810 O O . TYR A 1 95 ? 4.855 3.311 9.148 1 96.88 95 TYR A O 1
ATOM 818 N N . SER A 1 96 ? 6.551 4.734 8.945 1 94.56 96 SER A N 1
ATOM 819 C CA . SER A 1 96 ? 6.836 4.508 7.527 1 94.56 96 SER A CA 1
ATOM 820 C C . SER A 1 96 ? 8.148 5.172 7.117 1 94.56 96 SER A C 1
ATOM 822 O O . SER A 1 96 ? 8.766 5.879 7.914 1 94.56 96 SER A O 1
ATOM 824 N N . GLY A 1 97 ? 8.586 4.871 5.969 1 91.69 97 GLY A N 1
ATOM 825 C CA . GLY A 1 97 ? 9.711 5.562 5.355 1 91.69 97 GLY A CA 1
ATOM 826 C C . GLY A 1 97 ? 11.039 5.227 5.996 1 91.69 97 GLY A C 1
ATOM 827 O O . GLY A 1 97 ? 11.219 4.125 6.523 1 91.69 97 GLY A O 1
ATOM 828 N N . ILE A 1 98 ? 11.984 6.148 5.82 1 91.12 98 ILE A N 1
ATOM 829 C CA . ILE A 1 98 ? 13.383 5.906 6.176 1 91.12 98 ILE A CA 1
ATOM 830 C C . ILE A 1 98 ? 13.766 6.781 7.367 1 91.12 98 ILE A C 1
ATOM 832 O O . ILE A 1 98 ? 14.445 6.316 8.289 1 91.12 98 ILE A O 1
ATOM 836 N N . LEU A 1 99 ? 13.312 7.98 7.391 1 86.75 99 LEU A N 1
ATOM 837 C CA . LEU A 1 99 ? 13.836 8.945 8.352 1 86.75 99 LEU A CA 1
ATOM 838 C C . LEU A 1 99 ? 12.922 9.062 9.562 1 86.75 99 LEU A C 1
ATOM 840 O O . LEU A 1 99 ? 13.297 8.68 10.672 1 86.75 99 LEU A O 1
ATOM 844 N N . SER A 1 100 ? 11.75 9.672 9.383 1 78.25 100 SER A N 1
ATOM 845 C CA . SER A 1 100 ? 10.945 10.008 10.555 1 78.25 100 SER A CA 1
ATOM 846 C C . SER A 1 100 ? 9.516 9.492 10.406 1 78.25 100 SER A C 1
ATOM 848 O O . SER A 1 100 ? 8.664 9.781 11.25 1 78.25 100 SER A O 1
ATOM 850 N N . GLY A 1 101 ? 9.305 8.695 9.398 1 80.75 101 GLY A N 1
ATOM 851 C CA . GLY A 1 101 ? 7.941 8.219 9.227 1 80.75 101 GLY A CA 1
ATOM 852 C C . GLY A 1 101 ? 7.07 9.18 8.438 1 80.75 101 GLY A C 1
ATOM 853 O O . GLY A 1 101 ? 7.555 10.188 7.926 1 80.75 101 GLY A O 1
ATOM 854 N N . PRO A 1 102 ? 5.785 8.789 8.461 1 88 102 PRO A N 1
ATOM 855 C CA . PRO A 1 102 ? 4.898 9.633 7.652 1 88 102 PRO A CA 1
ATOM 856 C C . PRO A 1 102 ? 4.48 10.914 8.367 1 88 102 PRO A C 1
ATOM 858 O O . PRO A 1 102 ? 3.854 11.781 7.766 1 88 102 PRO A O 1
ATOM 861 N N . GLY A 1 103 ? 4.773 11.008 9.648 1 94.75 103 GLY A N 1
ATOM 862 C CA . GLY A 1 103 ? 4.453 12.195 10.43 1 94.75 103 GLY A CA 1
ATOM 863 C C . GLY A 1 103 ? 2.984 12.281 10.797 1 94.75 103 GLY A C 1
ATOM 864 O O . GLY A 1 103 ? 2.461 13.375 11.031 1 94.75 103 GLY A O 1
ATOM 865 N N . LEU A 1 104 ? 2.314 11.141 10.781 1 98.31 104 LEU A N 1
ATOM 866 C CA . LEU A 1 104 ? 0.877 11.117 11.031 1 98.31 104 LEU A CA 1
ATOM 867 C C . LEU A 1 104 ? 0.576 10.57 12.422 1 98.31 104 LEU A C 1
ATOM 869 O O . LEU A 1 104 ? 1.218 9.625 12.883 1 98.31 104 LEU A O 1
ATOM 873 N N . ALA A 1 105 ? -0.351 11.227 13.094 1 98.62 105 ALA A N 1
ATOM 874 C CA . ALA A 1 105 ? -0.788 10.797 14.414 1 98.62 105 ALA A CA 1
ATOM 875 C C . ALA A 1 105 ? -2.26 11.133 14.641 1 98.62 105 ALA A C 1
ATOM 877 O O . ALA A 1 105 ? -2.834 11.961 13.93 1 98.62 105 ALA A O 1
ATOM 878 N N . ILE A 1 106 ? -2.857 10.445 15.602 1 98.81 106 ILE A N 1
ATOM 879 C CA . ILE A 1 106 ? -4.262 10.688 15.914 1 98.81 106 ILE A CA 1
ATOM 880 C C . ILE A 1 106 ? -4.488 10.562 17.422 1 98.81 106 ILE A C 1
ATOM 882 O O . ILE A 1 106 ? -3.869 9.719 18.078 1 98.81 106 ILE A O 1
ATOM 886 N N . LEU A 1 107 ? -5.246 11.438 17.984 1 98.56 107 LEU A N 1
ATOM 887 C CA . LEU A 1 107 ? -5.832 11.375 19.312 1 98.56 107 LEU A CA 1
ATOM 888 C C . LEU A 1 107 ? -7.344 11.211 19.25 1 98.56 107 LEU A C 1
ATOM 890 O O . LEU A 1 107 ? -8.008 11.875 18.438 1 98.56 107 LEU A O 1
ATOM 894 N N . SER A 1 108 ? -7.914 10.32 20.031 1 97.81 108 SER A N 1
ATOM 895 C CA . SER A 1 108 ? -9.344 10.047 19.891 1 97.81 108 SER A CA 1
ATOM 896 C C . SER A 1 108 ? -9.977 9.75 21.25 1 97.81 108 SER A C 1
ATOM 898 O O . SER A 1 108 ? -9.383 9.062 22.078 1 97.81 108 SER A O 1
ATOM 900 N N . LYS A 1 109 ? -11.227 10.32 21.453 1 96.19 109 LYS A N 1
ATOM 901 C CA . LYS A 1 109 ? -12.062 9.922 22.578 1 96.19 109 LYS A CA 1
ATOM 902 C C . LYS A 1 109 ? -12.836 8.641 22.25 1 96.19 109 LYS A C 1
ATOM 904 O O . LYS A 1 109 ? -13.305 7.949 23.156 1 96.19 109 LYS A O 1
ATOM 909 N N . ILE A 1 110 ? -13.016 8.375 20.984 1 94.62 110 ILE A N 1
ATOM 910 C CA . ILE A 1 110 ? -13.711 7.18 20.516 1 94.62 110 ILE A CA 1
ATOM 911 C C . ILE A 1 110 ? -12.719 6.027 20.375 1 94.62 110 ILE A C 1
ATOM 913 O O . ILE A 1 110 ? -11.633 6.195 19.812 1 94.62 110 ILE A O 1
ATOM 917 N N . PRO A 1 111 ? -13.062 4.812 20.844 1 94.62 111 PRO A N 1
ATOM 918 C CA . PRO A 1 111 ? -12.148 3.672 20.781 1 94.62 111 PRO A CA 1
ATOM 919 C C . PRO A 1 111 ? -11.703 3.348 19.359 1 94.62 111 PRO A C 1
ATOM 921 O O . PRO A 1 111 ? -12.508 3.412 18.422 1 94.62 111 PRO A O 1
ATOM 924 N N . ILE A 1 112 ? -10.414 3.037 19.234 1 96.81 112 ILE A N 1
ATOM 925 C CA . ILE A 1 112 ? -9.859 2.59 17.969 1 96.81 112 ILE A CA 1
ATOM 926 C C . ILE A 1 112 ? -10.133 1.099 17.781 1 96.81 112 ILE A C 1
ATOM 928 O O . ILE A 1 112 ? -9.688 0.273 18.578 1 96.81 112 ILE A O 1
ATOM 932 N N . GLU A 1 113 ? -10.836 0.796 16.766 1 95.25 113 GLU A N 1
ATOM 933 C CA . GLU A 1 113 ? -11.102 -0.598 16.422 1 95.25 113 GLU A CA 1
ATOM 934 C C . GLU A 1 113 ? -9.922 -1.223 15.688 1 95.25 113 GLU A C 1
ATOM 936 O O . GLU A 1 113 ? -9.539 -2.359 15.977 1 95.25 113 GLU A O 1
ATOM 941 N N . SER A 1 114 ? -9.406 -0.514 14.742 1 96.88 114 SER A N 1
ATOM 942 C CA . SER A 1 114 ? -8.281 -0.998 13.953 1 96.88 114 SER A CA 1
ATOM 943 C C . SER A 1 114 ? -7.562 0.15 13.258 1 96.88 114 SER A C 1
ATOM 945 O O . SER A 1 114 ? -8.109 1.247 13.125 1 96.88 114 SER A O 1
ATOM 947 N N . THR A 1 115 ? -6.328 -0.077 12.914 1 98.5 115 THR A N 1
ATOM 948 C CA . THR A 1 115 ? -5.531 0.856 12.117 1 98.5 115 THR A CA 1
ATOM 949 C C . THR A 1 115 ? -4.883 0.146 10.938 1 98.5 115 THR A C 1
ATOM 951 O O . THR A 1 115 ? -4.688 -1.071 10.969 1 98.5 115 THR A O 1
ATOM 954 N N . PHE A 1 116 ? -4.594 0.847 9.93 1 98.56 116 PHE A N 1
ATOM 955 C CA . PHE A 1 116 ? -3.926 0.353 8.734 1 98.56 116 PHE A CA 1
ATOM 956 C C . PHE A 1 116 ? -3.191 1.48 8.023 1 98.56 116 PHE A C 1
ATOM 958 O O . PHE A 1 116 ? -3.717 2.588 7.891 1 98.56 116 PHE A O 1
ATOM 965 N N . LEU A 1 117 ? -1.985 1.243 7.629 1 98.44 117 LEU A N 1
ATOM 966 C CA . LEU A 1 117 ? -1.211 2.268 6.938 1 98.44 117 LEU A CA 1
ATOM 967 C C . LEU A 1 117 ? -0.998 1.892 5.477 1 98.44 117 LEU A C 1
ATOM 969 O O . LEU A 1 117 ? -0.416 0.846 5.176 1 98.44 117 LEU A O 1
ATOM 973 N N . TYR A 1 118 ? -1.527 2.697 4.523 1 98.25 118 TYR A N 1
ATOM 974 C CA . TYR A 1 118 ? -1.255 2.539 3.1 1 98.25 118 TYR A CA 1
ATOM 975 C C . TYR A 1 118 ? -0.148 3.486 2.648 1 98.25 118 TYR A C 1
ATOM 977 O O . TYR A 1 118 ? -0.279 4.707 2.77 1 98.25 118 TYR A O 1
ATOM 985 N N . ARG A 1 119 ? 0.901 2.953 2.148 1 96.69 119 ARG A N 1
ATOM 986 C CA . ARG A 1 119 ? 2.041 3.744 1.693 1 96.69 119 ARG A CA 1
ATOM 987 C C . ARG A 1 119 ? 1.94 4.039 0.201 1 96.69 119 ARG A C 1
ATOM 989 O O . ARG A 1 119 ? 1.808 3.123 -0.612 1 96.69 119 ARG A O 1
ATOM 996 N N . TYR A 1 120 ? 2.02 5.324 -0.146 1 96.31 120 TYR A N 1
ATOM 997 C CA . TYR A 1 120 ? 1.911 5.688 -1.556 1 96.31 120 TYR A CA 1
ATOM 998 C C . TYR A 1 120 ? 3.086 5.129 -2.354 1 96.31 120 TYR A C 1
ATOM 1000 O O . TYR A 1 120 ? 4.246 5.332 -1.984 1 96.31 120 TYR A O 1
ATOM 1008 N N . PRO A 1 121 ? 2.811 4.484 -3.512 1 94.12 121 PRO A N 1
ATOM 1009 C CA . PRO A 1 121 ? 3.924 4.023 -4.34 1 94.12 121 PRO A CA 1
ATOM 1010 C C . PRO A 1 121 ? 4.652 5.168 -5.043 1 94.12 121 PRO A C 1
ATOM 1012 O O . PRO A 1 121 ? 5.863 5.09 -5.27 1 94.12 121 PRO A O 1
ATOM 1015 N N . ILE A 1 122 ? 3.865 6.141 -5.434 1 93.25 122 ILE A N 1
ATOM 1016 C CA . ILE A 1 122 ? 4.43 7.332 -6.055 1 93.25 122 ILE A CA 1
ATOM 1017 C C . ILE A 1 122 ? 4.582 8.438 -5.012 1 93.25 122 ILE A C 1
ATOM 1019 O O . ILE A 1 122 ? 3.594 9.039 -4.586 1 93.25 122 ILE A O 1
ATOM 1023 N N . ASN A 1 123 ? 5.867 8.672 -4.598 1 89.31 123 ASN A N 1
ATOM 1024 C CA . ASN A 1 123 ? 6.102 9.5 -3.418 1 89.31 123 ASN A CA 1
ATOM 1025 C C . ASN A 1 123 ? 7.324 10.398 -3.596 1 89.31 123 ASN A C 1
ATOM 1027 O O . ASN A 1 123 ? 8.133 10.539 -2.678 1 89.31 123 ASN A O 1
ATOM 1031 N N . GLY A 1 124 ? 7.523 10.875 -4.789 1 86.06 124 GLY A N 1
ATOM 1032 C CA . GLY A 1 124 ? 8.641 11.781 -5.012 1 86.06 124 GLY A CA 1
ATOM 1033 C C . GLY A 1 124 ? 9.883 11.078 -5.516 1 86.06 124 GLY A C 1
ATOM 1034 O O . GLY A 1 124 ? 9.82 9.93 -5.957 1 86.06 124 GLY A O 1
ATOM 1035 N N . ARG A 1 125 ? 11.102 11.914 -5.484 1 84 125 ARG A N 1
ATOM 1036 C CA . ARG A 1 125 ? 12.359 11.43 -6.051 1 84 125 ARG A CA 1
ATOM 1037 C C . ARG A 1 125 ? 13.453 11.383 -4.992 1 84 125 ARG A C 1
ATOM 1039 O O . ARG A 1 125 ? 13.617 12.328 -4.219 1 84 125 ARG A O 1
ATOM 1046 N N . PRO A 1 126 ? 14.195 10.273 -5.008 1 83.25 126 PRO A N 1
ATOM 1047 C CA . PRO A 1 126 ? 15.281 10.188 -4.035 1 83.25 126 PRO A CA 1
ATOM 1048 C C . PRO A 1 126 ? 16.375 11.234 -4.277 1 83.25 126 PRO A C 1
ATOM 1050 O O . PRO A 1 126 ? 17.141 11.562 -3.365 1 83.25 126 PRO A O 1
ATOM 1053 N N . SER A 1 127 ? 16.453 11.75 -5.465 1 80 127 SER A N 1
ATOM 1054 C CA . SER A 1 127 ? 17.5 12.711 -5.801 1 80 127 SER A CA 1
ATOM 1055 C C . SER A 1 127 ? 17.219 14.078 -5.188 1 80 127 SER A C 1
ATOM 1057 O O . SER A 1 127 ? 18.094 14.93 -5.121 1 80 127 SER A O 1
ATOM 1059 N N . ALA A 1 128 ? 15.961 14.25 -4.785 1 72.75 128 ALA A N 1
ATOM 1060 C CA . ALA A 1 128 ? 15.602 15.516 -4.152 1 72.75 128 ALA A CA 1
ATOM 1061 C C . ALA A 1 128 ? 15.797 15.445 -2.641 1 72.75 128 ALA A C 1
ATOM 1063 O O . ALA A 1 128 ? 14.836 15.57 -1.878 1 72.75 128 ALA A O 1
ATOM 1064 N N . ILE A 1 129 ? 17.031 15.328 -2.242 1 70.06 129 ILE A N 1
ATOM 1065 C CA . ILE A 1 129 ? 17.391 15.117 -0.843 1 70.06 129 ILE A CA 1
ATOM 1066 C C . ILE A 1 129 ? 16.922 16.297 -0.004 1 70.06 129 ILE A C 1
ATOM 1068 O O . ILE A 1 129 ? 16.469 16.125 1.128 1 70.06 129 ILE A O 1
ATOM 1072 N N . HIS A 1 130 ? 16.828 17.422 -0.682 1 66.75 130 HIS A N 1
ATOM 1073 C CA . HIS A 1 130 ? 16.5 18.656 0.035 1 66.75 130 HIS A CA 1
ATOM 1074 C C . HIS A 1 130 ? 14.992 18.766 0.26 1 66.75 130 HIS A C 1
ATOM 1076 O O . HIS A 1 130 ? 14.539 19.578 1.066 1 66.75 130 HIS A O 1
ATOM 1082 N N . ARG A 1 131 ? 14.25 18.031 -0.415 1 69.75 131 ARG A N 1
ATOM 1083 C CA . ARG A 1 131 ? 12.805 18.094 -0.271 1 69.75 131 ARG A CA 1
ATOM 1084 C C . ARG A 1 131 ? 12.305 17.031 0.711 1 69.75 131 ARG A C 1
ATOM 1086 O O . ARG A 1 131 ? 11.219 17.172 1.279 1 69.75 131 ARG A O 1
ATOM 1093 N N . GLY A 1 132 ? 12.969 15.977 0.979 1 73.31 132 GLY A N 1
ATOM 1094 C CA . GLY A 1 132 ? 12.828 15.016 2.061 1 73.31 132 GLY A CA 1
ATOM 1095 C C . GLY A 1 132 ? 11.617 14.117 1.903 1 73.31 132 GLY A C 1
ATOM 1096 O O . GLY A 1 132 ? 11.508 13.094 2.582 1 73.31 132 GLY A O 1
ATOM 1097 N N . ASP A 1 133 ? 10.648 14.414 0.987 1 75.38 133 ASP A N 1
ATOM 1098 C CA . ASP A 1 133 ? 9.359 13.727 0.93 1 75.38 133 ASP A CA 1
ATOM 1099 C C . ASP A 1 133 ? 9.547 12.242 0.612 1 75.38 133 ASP A C 1
ATOM 1101 O O . ASP A 1 133 ? 8.859 11.391 1.186 1 75.38 133 ASP A O 1
ATOM 1105 N N . TRP A 1 134 ? 10.453 11.945 -0.238 1 77.31 134 TRP A N 1
ATOM 1106 C CA . TRP A 1 134 ? 10.695 10.555 -0.608 1 77.31 134 TRP A CA 1
ATOM 1107 C C . TRP A 1 134 ? 11.18 9.75 0.593 1 77.31 134 TRP A C 1
ATOM 1109 O O . TRP A 1 134 ? 10.812 8.586 0.751 1 77.31 134 TRP A O 1
ATOM 1119 N N . TYR A 1 135 ? 11.766 10.359 1.516 1 85 135 TYR A N 1
ATOM 1120 C CA . TYR A 1 135 ? 12.422 9.664 2.613 1 85 135 TYR A CA 1
ATOM 1121 C C . TYR A 1 135 ? 11.461 9.43 3.77 1 85 135 TYR A C 1
ATOM 1123 O O . TYR A 1 135 ? 11.711 8.594 4.637 1 85 135 TYR A O 1
ATOM 1131 N N . VAL A 1 136 ? 10.391 10.172 3.812 1 83.94 136 VAL A N 1
ATOM 1132 C CA . VAL A 1 136 ? 9.539 10.078 4.992 1 83.94 136 VAL A CA 1
ATOM 1133 C C . VAL A 1 136 ? 8.422 9.07 4.746 1 83.94 136 VAL A C 1
ATOM 1135 O O . VAL A 1 136 ? 7.754 8.625 5.688 1 83.94 136 VAL A O 1
ATOM 1138 N N . GLY A 1 137 ? 8.219 8.633 3.566 1 88.56 137 GLY A N 1
ATOM 1139 C CA . GLY A 1 137 ? 7.23 7.594 3.314 1 88.56 137 GLY A CA 1
ATOM 1140 C C . GLY A 1 137 ? 5.801 8.078 3.477 1 88.56 137 GLY A C 1
ATOM 1141 O O . GLY A 1 137 ? 5.051 7.551 4.301 1 88.56 137 GLY A O 1
ATOM 1142 N N . LYS A 1 138 ? 5.383 9.031 2.627 1 93.06 138 LYS A N 1
ATOM 1143 C CA . LYS A 1 138 ? 4.023 9.562 2.656 1 93.06 138 LYS A CA 1
ATOM 1144 C C . LYS A 1 138 ? 2.994 8.445 2.521 1 93.06 138 LYS A C 1
ATOM 1146 O O . LYS A 1 138 ? 3.188 7.5 1.748 1 93.06 138 LYS A O 1
ATOM 1151 N N . SER A 1 139 ? 1.972 8.539 3.334 1 97 139 SER A N 1
ATOM 1152 C CA . SER A 1 139 ? 1.031 7.438 3.488 1 97 139 SER A CA 1
ATOM 1153 C C . SER A 1 139 ? -0.369 7.945 3.814 1 97 139 SER A C 1
ATOM 1155 O O . SER A 1 139 ? -0.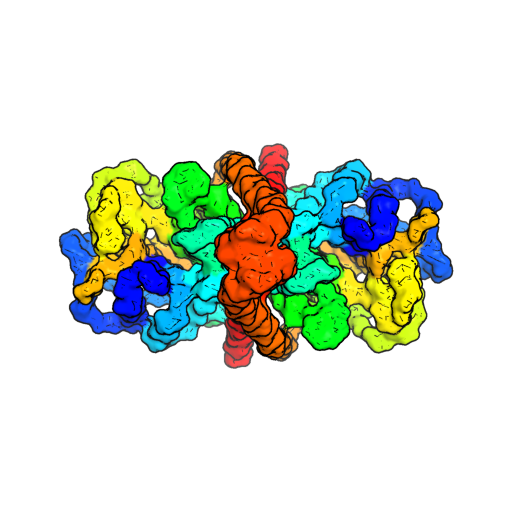568 9.141 4.023 1 97 139 SER A O 1
ATOM 1157 N N . ILE A 1 140 ? -1.31 7.086 3.727 1 98.56 140 ILE A N 1
ATOM 1158 C CA . ILE A 1 140 ? -2.643 7.25 4.293 1 98.56 140 ILE A CA 1
ATOM 1159 C C . ILE A 1 140 ? -2.756 6.449 5.59 1 98.56 140 ILE A C 1
ATOM 1161 O O . ILE A 1 140 ? -2.643 5.223 5.578 1 98.56 140 ILE A O 1
ATOM 1165 N N . ALA A 1 141 ? -2.9 7.156 6.703 1 98.75 141 ALA A N 1
ATOM 1166 C CA . ALA A 1 141 ? -3.195 6.473 7.961 1 98.75 141 ALA A CA 1
ATOM 1167 C C . ALA A 1 141 ? -4.699 6.266 8.133 1 98.75 141 ALA A C 1
ATOM 1169 O O . ALA A 1 141 ? -5.449 7.23 8.281 1 98.75 141 ALA A O 1
ATOM 1170 N N . ILE A 1 142 ? -5.113 5.016 8.086 1 98.88 142 ILE A N 1
ATOM 1171 C CA . ILE A 1 142 ? -6.523 4.668 8.203 1 98.88 142 ILE A CA 1
ATOM 1172 C C . ILE A 1 142 ? -6.824 4.195 9.617 1 98.88 142 ILE A C 1
ATOM 1174 O O . ILE A 1 142 ? -6.262 3.199 10.078 1 98.88 142 ILE A O 1
ATOM 1178 N N . THR A 1 143 ? -7.688 4.898 10.312 1 98.75 143 THR A N 1
ATOM 1179 C CA . THR A 1 143 ? -8.094 4.543 11.672 1 98.75 143 THR A CA 1
ATOM 1180 C C . THR A 1 143 ? -9.602 4.344 11.75 1 98.75 143 THR A C 1
ATOM 1182 O O . THR A 1 143 ? -10.375 5.266 11.461 1 98.75 143 THR A O 1
ATOM 1185 N N . THR A 1 144 ? -10.016 3.164 12.055 1 97.44 144 THR A N 1
ATOM 1186 C CA . THR A 1 144 ? -11.43 2.871 12.258 1 97.44 144 THR A CA 1
ATOM 1187 C C . THR A 1 144 ? -11.82 3.072 13.719 1 97.44 144 THR A C 1
ATOM 1189 O O . THR A 1 144 ? -11.219 2.479 14.617 1 97.44 144 THR A O 1
ATOM 1192 N N . LEU A 1 145 ? -12.82 3.943 13.906 1 96.06 145 LEU A N 1
ATOM 1193 C CA . LEU A 1 145 ? -13.312 4.277 15.234 1 96.06 145 LEU A CA 1
ATOM 1194 C C . LEU A 1 145 ? -14.727 3.74 15.445 1 96.06 145 LEU A C 1
ATOM 1196 O O . LEU A 1 145 ? -15.594 3.91 14.586 1 96.06 145 LEU A O 1
ATOM 1200 N N . ARG A 1 146 ? -14.906 3.094 16.531 1 91.06 146 ARG A N 1
ATOM 1201 C CA . ARG A 1 146 ? -16.219 2.535 16.812 1 91.06 146 ARG A CA 1
ATOM 1202 C C . ARG A 1 146 ? -16.578 2.666 18.297 1 91.06 146 ARG A C 1
ATOM 1204 O O . ARG A 1 146 ? -15.805 2.246 19.156 1 91.06 146 ARG A O 1
ATOM 1211 N N . ASN A 1 147 ? -17.844 3.338 18.453 1 81.5 147 ASN A N 1
ATOM 1212 C CA . ASN A 1 147 ? -18.359 3.375 19.812 1 81.5 147 ASN A CA 1
ATOM 1213 C C . ASN A 1 147 ? -19.016 2.051 20.203 1 81.5 147 ASN A C 1
ATOM 1215 O O . ASN A 1 147 ? -19.891 1.56 19.484 1 81.5 147 ASN A O 1
ATOM 1219 N N . ARG A 1 148 ? -18.672 1.418 21.141 1 69.88 148 ARG A N 1
ATOM 1220 C CA . ARG A 1 148 ? -19.156 0.116 21.578 1 69.88 148 ARG A CA 1
ATOM 1221 C C . ARG A 1 148 ? -20.594 0.219 22.094 1 69.88 148 ARG A C 1
ATOM 1223 O O . ARG A 1 148 ? -21.391 -0.711 21.922 1 69.88 148 ARG A O 1
ATOM 1230 N N . GLU A 1 149 ? -20.844 1.255 22.734 1 61.97 149 GLU A N 1
ATOM 1231 C CA . GLU A 1 149 ? -22.094 1.36 23.469 1 61.97 149 GLU A CA 1
ATOM 1232 C C . GLU A 1 149 ? -23.234 1.771 22.547 1 61.97 149 GLU A C 1
ATOM 1234 O O . GLU A 1 149 ? -24.406 1.515 22.828 1 61.97 149 GLU A O 1
ATOM 1239 N N . ASN A 1 150 ? -22.984 2.447 21.438 1 61.19 150 ASN A N 1
ATOM 1240 C CA . ASN A 1 150 ? -24.062 2.953 20.594 1 61.19 150 ASN A CA 1
ATOM 1241 C C . ASN A 1 150 ? -23.922 2.449 19.156 1 61.19 150 ASN A C 1
ATOM 1243 O O . ASN A 1 150 ? -22.906 2.684 18.5 1 61.19 150 ASN A O 1
ATOM 1247 N N . PRO A 1 151 ? -24.828 1.452 18.797 1 62.34 151 PRO A N 1
ATOM 1248 C CA . PRO A 1 151 ? -24.781 0.905 17.453 1 62.34 151 PRO A CA 1
ATOM 1249 C C . PRO A 1 151 ? -24.797 1.99 16.375 1 62.34 151 PRO A C 1
ATOM 1251 O O . PRO A 1 151 ? -25.797 2.172 15.688 1 62.34 151 PRO A O 1
ATOM 1254 N N . THR A 1 152 ? -23.953 3.02 16.516 1 72.44 152 THR A N 1
ATOM 1255 C CA . THR A 1 152 ? -23.859 4.074 15.508 1 72.44 152 THR A CA 1
ATOM 1256 C C . THR A 1 152 ? -22.938 3.654 14.375 1 72.44 152 THR A C 1
ATOM 1258 O O . THR A 1 152 ? -22.25 2.637 14.469 1 72.44 152 THR A O 1
ATOM 1261 N N . THR A 1 153 ? -23.062 4.34 13.297 1 84.88 153 THR A N 1
ATOM 1262 C CA . THR A 1 153 ? -22.234 4.176 12.117 1 84.88 153 THR A CA 1
ATOM 1263 C C . THR A 1 153 ? -20.75 4.324 12.477 1 84.88 153 THR A C 1
ATOM 1265 O O . THR A 1 153 ? -20.359 5.316 13.094 1 84.88 153 THR A O 1
ATOM 1268 N N . PRO A 1 154 ? -20 3.291 12.305 1 91.44 154 PRO A N 1
ATOM 1269 C CA . PRO A 1 154 ? -18.562 3.445 12.555 1 91.44 154 PRO A CA 1
ATOM 1270 C C . PRO A 1 154 ? -17.922 4.52 11.68 1 91.44 154 PRO A C 1
ATOM 1272 O O . PRO A 1 154 ? -18.344 4.719 10.531 1 91.44 154 PRO A O 1
ATOM 1275 N N . ILE A 1 155 ? -16.922 5.184 12.25 1 95.38 155 ILE A N 1
ATOM 1276 C CA . ILE A 1 155 ? -16.25 6.277 11.555 1 95.38 155 ILE A CA 1
ATOM 1277 C C . ILE A 1 155 ? -14.836 5.855 11.172 1 95.38 155 ILE A C 1
ATOM 1279 O O . ILE A 1 155 ? -14.148 5.191 11.953 1 95.38 155 ILE A O 1
ATOM 1283 N N . VAL A 1 156 ? -14.484 6.184 10.008 1 98.06 156 VAL A N 1
ATOM 1284 C CA . VAL A 1 156 ? -13.109 5.941 9.578 1 98.06 156 VAL A CA 1
ATOM 1285 C C . VAL A 1 156 ? -12.43 7.273 9.273 1 98.06 156 VAL A C 1
ATOM 1287 O O . VAL A 1 156 ? -12.93 8.062 8.469 1 98.06 156 VAL A O 1
ATOM 1290 N N . ILE A 1 157 ? -11.289 7.488 9.953 1 98.75 157 ILE A N 1
ATOM 1291 C CA . ILE A 1 157 ? -10.477 8.672 9.711 1 98.75 157 ILE A CA 1
ATOM 1292 C C . ILE A 1 157 ? -9.273 8.305 8.844 1 98.75 157 ILE A C 1
ATOM 1294 O O . ILE A 1 157 ? -8.461 7.457 9.234 1 98.75 157 ILE A O 1
ATOM 1298 N N . MET A 1 158 ? -9.219 8.93 7.695 1 98.88 158 MET A N 1
ATOM 1299 C CA . MET A 1 158 ? -8.062 8.758 6.82 1 98.88 158 MET A CA 1
ATOM 1300 C C . MET A 1 158 ? -7.188 10.008 6.82 1 98.88 158 MET A C 1
ATOM 1302 O O . MET A 1 158 ? -7.477 10.969 6.102 1 98.88 158 MET A O 1
ATOM 1306 N N . ASN A 1 159 ? -6.109 9.938 7.574 1 98.75 159 ASN A N 1
ATOM 1307 C CA . ASN A 1 159 ? -5.188 11.047 7.781 1 98.75 159 ASN A CA 1
ATOM 1308 C C . ASN A 1 159 ? -3.998 10.969 6.824 1 98.75 159 ASN A C 1
ATOM 1310 O O . ASN A 1 159 ? -3.385 9.906 6.676 1 98.75 159 ASN A O 1
ATOM 1314 N N . SER A 1 160 ? -3.713 12.078 6.105 1 98.06 160 SER A N 1
ATOM 1315 C CA . SER A 1 160 ? -2.578 12.055 5.191 1 98.06 160 SER A CA 1
ATOM 1316 C C . SER A 1 160 ? -1.908 13.422 5.102 1 98.06 160 SER A C 1
ATOM 1318 O O . SER A 1 160 ? -2.545 14.445 5.348 1 98.06 160 SER A O 1
ATOM 1320 N N . HIS A 1 161 ? -0.678 13.445 4.934 1 96.69 161 HIS A N 1
ATOM 1321 C CA . HIS A 1 161 ? 0.143 14.562 4.488 1 96.69 161 HIS A CA 1
ATOM 1322 C C . HIS A 1 161 ? 0.733 14.305 3.107 1 96.69 161 HIS A C 1
ATOM 1324 O O . HIS A 1 161 ? 1.833 13.758 2.99 1 96.69 161 HIS A O 1
ATOM 1330 N N . MET A 1 162 ? 0.005 14.703 2.049 1 93.25 162 MET A N 1
ATOM 1331 C CA . MET A 1 162 ? 0.379 14.359 0.678 1 93.25 162 MET A CA 1
ATOM 1332 C C . MET A 1 162 ? 1.596 15.164 0.231 1 93.25 162 MET A C 1
ATOM 1334 O O . MET A 1 162 ? 2.047 16.062 0.943 1 93.25 162 MET A O 1
ATOM 1338 N N . HIS A 1 163 ? 2.09 14.852 -0.872 1 88.44 163 HIS A N 1
ATOM 1339 C CA . HIS A 1 163 ? 3.326 15.438 -1.382 1 88.44 163 HIS A CA 1
ATOM 1340 C C . HIS A 1 163 ? 3.18 16.938 -1.593 1 88.44 163 HIS A C 1
ATOM 1342 O O . HIS A 1 163 ? 2.156 17.406 -2.1 1 88.44 163 HIS A O 1
ATOM 1348 N N . ALA A 1 164 ? 4.176 17.625 -1.261 1 79.69 164 ALA A N 1
ATOM 1349 C CA . ALA A 1 164 ? 4.141 19.094 -1.316 1 79.69 164 ALA A CA 1
ATOM 1350 C C . ALA A 1 164 ? 4.441 19.594 -2.727 1 79.69 164 ALA A C 1
ATOM 1352 O O . ALA A 1 164 ? 5.215 18.969 -3.461 1 79.69 164 ALA A O 1
ATOM 1353 N N . PRO A 1 165 ? 3.762 20.688 -3.068 1 77.06 165 PRO A N 1
ATOM 1354 C CA . PRO A 1 165 ? 4.207 21.406 -4.27 1 77.06 165 PRO A CA 1
ATOM 1355 C C . PRO A 1 165 ? 5.418 22.297 -4.016 1 77.06 165 PRO A C 1
ATOM 1357 O O . PRO A 1 165 ? 5.504 22.938 -2.967 1 77.06 165 PRO A O 1
ATOM 1360 N N . TYR A 1 166 ? 6.344 22.156 -4.832 1 68.12 166 TYR A N 1
ATOM 1361 C CA . TYR A 1 166 ? 7.52 23 -4.664 1 68.12 166 TYR A CA 1
ATOM 1362 C C . TYR A 1 166 ? 7.535 24.125 -5.699 1 68.12 166 TYR A C 1
ATOM 1364 O O . TYR A 1 166 ? 8.391 25 -5.656 1 68.12 166 TYR A O 1
ATOM 1372 N N . SER A 1 167 ? 6.605 24 -6.645 1 68.62 167 SER A N 1
ATOM 1373 C CA . SER A 1 167 ? 6.332 25.031 -7.645 1 68.62 167 SER A CA 1
ATOM 1374 C C . SER A 1 167 ? 4.887 24.969 -8.125 1 68.62 167 SER A C 1
ATOM 1376 O O . SER A 1 167 ? 4.207 23.953 -7.926 1 68.62 167 SER A O 1
ATOM 1378 N N . LEU A 1 168 ? 4.418 26.047 -8.648 1 65.19 168 LEU A N 1
ATOM 1379 C CA . LEU A 1 168 ? 3.043 26.062 -9.133 1 65.19 168 LEU A CA 1
ATOM 1380 C C . LEU A 1 168 ? 2.934 25.375 -10.484 1 65.19 168 LEU A C 1
ATOM 1382 O O . LEU A 1 168 ? 1.875 24.844 -10.828 1 65.19 168 LEU A O 1
ATOM 1386 N N . THR A 1 169 ? 4.125 25.438 -11.172 1 67.88 169 THR A N 1
ATOM 1387 C CA . THR A 1 169 ? 4.098 24.875 -12.516 1 67.88 169 THR A CA 1
ATOM 1388 C C . THR A 1 169 ? 5.324 24 -12.766 1 67.88 169 THR A C 1
ATOM 1390 O O . THR A 1 169 ? 6.266 24.016 -11.969 1 67.88 169 THR A O 1
ATOM 1393 N N . GLY A 1 170 ? 5.25 23.156 -13.773 1 67.88 170 GLY A N 1
ATOM 1394 C CA . GLY A 1 170 ? 6.41 22.359 -14.156 1 67.88 170 GLY A CA 1
ATOM 1395 C C . GLY A 1 170 ? 6.562 21.094 -13.336 1 67.88 170 GLY A C 1
ATOM 1396 O O . GLY A 1 170 ? 5.621 20.672 -12.656 1 67.88 170 GLY A O 1
ATOM 1397 N N . ASP A 1 171 ? 7.766 20.469 -13.469 1 67.31 171 ASP A N 1
ATOM 1398 C CA . ASP A 1 171 ? 8.07 19.188 -12.844 1 67.31 171 ASP A CA 1
ATOM 1399 C C . ASP A 1 171 ? 8.102 19.312 -11.32 1 67.31 171 ASP A C 1
ATOM 1401 O O . ASP A 1 171 ? 7.684 18.406 -10.602 1 67.31 171 ASP A O 1
ATOM 1405 N N . ALA A 1 172 ? 8.383 20.438 -10.859 1 69.62 172 ALA A N 1
ATOM 1406 C CA . ALA A 1 172 ? 8.523 20.672 -9.43 1 69.62 172 ALA A CA 1
ATOM 1407 C C . ALA A 1 172 ? 7.164 20.859 -8.766 1 69.62 172 ALA A C 1
ATOM 1409 O O . ALA A 1 172 ? 7.059 20.859 -7.535 1 69.62 172 ALA A O 1
ATOM 1410 N N . ALA A 1 173 ? 6.184 20.922 -9.617 1 73.12 173 ALA A N 1
ATOM 1411 C CA . ALA A 1 173 ? 4.84 21.062 -9.062 1 73.12 173 ALA A CA 1
ATOM 1412 C C . ALA A 1 173 ? 4.344 19.734 -8.492 1 73.12 173 ALA A C 1
ATOM 1414 O O . ALA A 1 173 ? 3.436 19.719 -7.656 1 73.12 173 ALA A O 1
ATOM 1415 N N . TYR A 1 174 ? 4.918 18.703 -8.883 1 78.69 174 TYR A N 1
ATOM 1416 C CA . TYR A 1 174 ? 4.594 17.344 -8.445 1 78.69 174 TYR A CA 1
ATOM 1417 C C . TYR A 1 174 ? 3.096 17.078 -8.539 1 78.69 174 TYR A C 1
ATOM 1419 O O . TYR A 1 174 ? 2.518 16.438 -7.668 1 78.69 174 TYR A O 1
ATOM 1427 N N . SER A 1 175 ? 2.498 17.656 -9.555 1 87 175 SER A N 1
ATOM 1428 C CA . SER A 1 175 ? 1.061 17.484 -9.75 1 87 175 SER A CA 1
ATOM 1429 C C . SER A 1 175 ? 0.704 16.031 -10.039 1 87 175 SER A C 1
ATOM 1431 O O . SER A 1 175 ? -0.293 15.523 -9.523 1 87 175 SER A O 1
ATOM 1433 N N . CYS A 1 176 ? 1.547 15.391 -10.781 1 92.69 176 CYS A N 1
ATOM 1434 C CA . CYS A 1 176 ? 1.297 13.992 -11.109 1 92.69 176 CYS A CA 1
ATOM 1435 C C . CYS A 1 176 ? 1.377 13.117 -9.867 1 92.69 176 CYS A C 1
ATOM 1437 O O . CYS A 1 176 ? 0.523 12.25 -9.656 1 92.69 176 CYS A O 1
ATOM 1439 N N . HIS A 1 177 ? 2.381 13.375 -9.031 1 93.31 177 HIS A N 1
ATOM 1440 C CA . HIS A 1 177 ? 2.539 12.602 -7.805 1 93.31 177 HIS A CA 1
ATOM 1441 C C . HIS A 1 177 ? 1.307 12.727 -6.914 1 93.31 177 HIS A C 1
ATOM 1443 O O . HIS A 1 177 ? 0.748 11.719 -6.477 1 93.31 177 HIS A O 1
ATOM 1449 N N . ARG A 1 178 ? 0.85 13.922 -6.723 1 94.81 178 ARG A N 1
ATOM 1450 C CA . ARG A 1 178 ? -0.306 14.148 -5.863 1 94.81 178 ARG A CA 1
ATOM 1451 C C . ARG A 1 178 ? -1.571 13.562 -6.477 1 94.81 178 ARG A C 1
ATOM 1453 O O . ARG A 1 178 ? -2.441 13.062 -5.762 1 94.81 178 ARG A O 1
ATOM 1460 N N . SER A 1 179 ? -1.657 13.688 -7.777 1 97.06 179 SER A N 1
ATOM 1461 C CA . SER A 1 179 ? -2.84 13.148 -8.445 1 97.06 179 SER A CA 1
ATOM 1462 C C . SER A 1 179 ? -2.895 11.633 -8.328 1 97.06 179 SER A C 1
ATOM 1464 O O . SER A 1 179 ? -3.961 11.062 -8.078 1 97.06 179 SER A O 1
ATOM 1466 N N . CYS A 1 180 ? -1.762 10.984 -8.5 1 97.69 180 CYS A N 1
ATOM 1467 C CA . CYS A 1 180 ? -1.704 9.539 -8.336 1 97.69 180 CYS A CA 1
ATOM 1468 C C . CYS A 1 180 ? -1.995 9.141 -6.895 1 97.69 180 CYS A C 1
ATOM 1470 O O . CYS A 1 180 ? -2.672 8.141 -6.648 1 97.69 180 CYS A O 1
ATOM 1472 N N . GLN A 1 181 ? -1.475 9.914 -5.961 1 97.44 181 GLN A N 1
ATOM 1473 C CA . GLN A 1 181 ? -1.771 9.672 -4.555 1 97.44 181 GLN A CA 1
ATOM 1474 C C . GLN A 1 181 ? -3.264 9.82 -4.273 1 97.44 181 GLN A C 1
ATOM 1476 O O . GLN A 1 181 ? -3.852 8.992 -3.57 1 97.44 181 GLN A O 1
ATOM 1481 N N . ALA A 1 182 ? -3.814 10.852 -4.859 1 98.31 182 ALA A N 1
ATOM 1482 C CA . ALA A 1 182 ? -5.246 11.078 -4.691 1 98.31 182 ALA A CA 1
ATOM 1483 C C . ALA A 1 182 ? -6.059 9.922 -5.258 1 98.31 182 ALA A C 1
ATOM 1485 O O . ALA A 1 182 ? -7.094 9.547 -4.703 1 98.31 182 ALA A O 1
ATOM 1486 N N . TRP A 1 183 ? -5.605 9.359 -6.348 1 98.56 183 TRP A N 1
ATOM 1487 C CA . TRP A 1 183 ? -6.289 8.227 -6.953 1 98.56 183 TRP A CA 1
ATOM 1488 C C . TRP A 1 183 ? -6.312 7.031 -6 1 98.56 183 TRP A C 1
ATOM 1490 O O . TRP A 1 183 ? -7.367 6.434 -5.773 1 98.56 183 TRP A O 1
ATOM 1500 N N . ASP A 1 184 ? -5.145 6.695 -5.48 1 98.31 184 ASP A N 1
ATOM 1501 C CA . ASP A 1 184 ? -5.078 5.617 -4.504 1 98.31 184 ASP A CA 1
ATOM 1502 C C . ASP A 1 184 ? -5.988 5.902 -3.309 1 98.31 184 ASP A C 1
ATOM 1504 O O . ASP A 1 184 ? -6.719 5.02 -2.854 1 98.31 184 ASP A O 1
ATOM 1508 N N . PHE A 1 185 ? -5.879 7.129 -2.846 1 98.5 185 PHE A N 1
ATOM 1509 C CA . PHE A 1 185 ? -6.648 7.605 -1.702 1 98.5 185 PHE A CA 1
ATOM 1510 C C . PHE A 1 185 ? -8.141 7.426 -1.942 1 98.5 185 PHE A C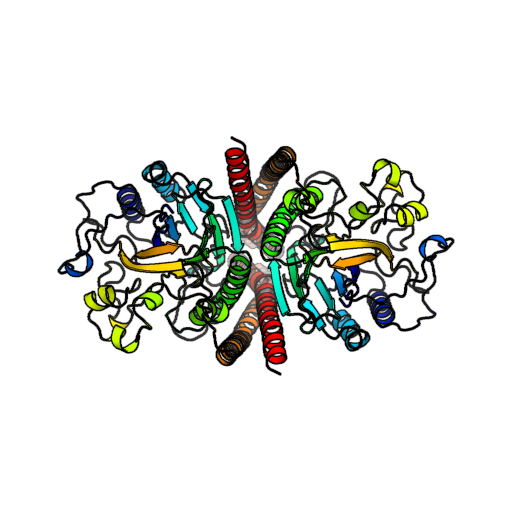 1
ATOM 1512 O O . PHE A 1 185 ? -8.852 6.902 -1.085 1 98.5 185 PHE A O 1
ATOM 1519 N N . ALA A 1 186 ? -8.586 7.809 -3.113 1 98.44 186 ALA A N 1
ATOM 1520 C CA . ALA A 1 186 ? -9.992 7.727 -3.492 1 98.44 186 ALA A CA 1
ATOM 1521 C C . ALA A 1 186 ? -10.469 6.273 -3.535 1 98.44 186 ALA A C 1
ATOM 1523 O O . ALA A 1 186 ? -11.586 5.969 -3.111 1 98.44 186 ALA A O 1
ATOM 1524 N N . LYS A 1 187 ? -9.625 5.418 -4.012 1 98 187 LYS A N 1
ATOM 1525 C CA . LYS A 1 187 ? -9.977 4.004 -4.082 1 98 187 LYS A CA 1
ATOM 1526 C C . LYS A 1 187 ? -10.227 3.428 -2.691 1 98 187 LYS A C 1
ATOM 1528 O O . LYS A 1 187 ? -11.203 2.709 -2.477 1 98 187 LYS A O 1
ATOM 1533 N N . LEU A 1 188 ? -9.391 3.752 -1.785 1 98.5 188 LEU A N 1
ATOM 1534 C CA . LEU A 1 188 ? -9.539 3.258 -0.421 1 98.5 188 LEU A CA 1
ATOM 1535 C C . LEU A 1 188 ? -10.758 3.869 0.249 1 98.5 188 LEU A C 1
ATOM 1537 O O . LEU A 1 188 ? -11.531 3.166 0.908 1 98.5 188 LEU A O 1
ATOM 1541 N N . ALA A 1 189 ? -10.938 5.141 0.016 1 98.5 189 ALA A N 1
ATOM 1542 C CA . ALA A 1 189 ? -12.109 5.805 0.594 1 98.5 189 ALA A CA 1
ATOM 1543 C C . ALA A 1 189 ? -13.398 5.164 0.099 1 98.5 189 ALA A C 1
ATOM 1545 O O . ALA A 1 189 ? -14.328 4.934 0.882 1 98.5 189 ALA A O 1
ATOM 1546 N N . LYS A 1 190 ? -13.453 4.859 -1.141 1 97.5 190 LYS A N 1
ATOM 1547 C CA . LYS A 1 190 ? -14.656 4.301 -1.745 1 97.5 190 LYS A CA 1
ATOM 1548 C C . LYS A 1 190 ? -15 2.947 -1.135 1 97.5 190 LYS A C 1
ATOM 1550 O O . LYS A 1 190 ? -16.172 2.674 -0.833 1 97.5 190 LYS A O 1
ATOM 1555 N N . ILE A 1 191 ? -14.008 2.143 -0.945 1 97.81 191 ILE A N 1
ATOM 1556 C CA . ILE A 1 191 ? -14.297 0.805 -0.438 1 97.81 191 ILE A CA 1
ATOM 1557 C C . ILE A 1 191 ? -14.758 0.892 1.015 1 97.81 191 ILE A C 1
ATOM 1559 O O . ILE A 1 191 ? -15.633 0.129 1.442 1 97.81 191 ILE A O 1
ATOM 1563 N N . TYR A 1 192 ? -14.219 1.776 1.813 1 97.94 192 TYR A N 1
ATOM 1564 C CA . TYR A 1 192 ? -14.672 1.943 3.191 1 97.94 192 TYR A CA 1
ATOM 1565 C C . TYR A 1 192 ? -16.078 2.516 3.238 1 97.94 192 TYR A C 1
ATOM 1567 O O . TYR A 1 192 ? -16.875 2.143 4.098 1 97.94 192 TYR A O 1
ATOM 1575 N N . ARG A 1 193 ? -16.375 3.389 2.312 1 96 193 ARG A N 1
ATOM 1576 C CA . ARG A 1 193 ? -17.734 3.9 2.215 1 96 193 ARG A CA 1
ATOM 1577 C C . ARG A 1 193 ? -18.719 2.783 1.87 1 96 193 ARG A C 1
ATOM 1579 O O . ARG A 1 193 ? -19.797 2.684 2.471 1 96 193 ARG A O 1
ATOM 1586 N N . GLU A 1 194 ? -18.328 1.983 0.919 1 94.75 194 GLU A N 1
ATOM 1587 C CA . GLU A 1 194 ? -19.172 0.86 0.521 1 94.75 194 GLU A CA 1
ATOM 1588 C C . GLU A 1 194 ? -19.375 -0.113 1.679 1 94.75 194 GLU A C 1
ATOM 1590 O O . GLU A 1 194 ? -20.438 -0.741 1.787 1 94.75 194 GLU A O 1
ATOM 1595 N N . ALA A 1 195 ? -18.375 -0.173 2.525 1 95.31 195 ALA A N 1
ATOM 1596 C CA . ALA A 1 195 ? -18.438 -1.083 3.666 1 95.31 195 ALA A CA 1
ATOM 1597 C C . ALA A 1 195 ? -19.328 -0.514 4.77 1 95.31 195 ALA A C 1
ATOM 1599 O O . ALA A 1 195 ? -19.547 -1.158 5.801 1 95.31 195 ALA A O 1
ATOM 1600 N N . GLY A 1 196 ? -19.812 0.713 4.629 1 92.06 196 GLY A N 1
ATOM 1601 C CA . GLY A 1 196 ? -20.797 1.273 5.547 1 92.06 196 GLY A CA 1
ATOM 1602 C C . GLY A 1 196 ? -20.188 2.234 6.551 1 92.06 196 GLY A C 1
ATOM 1603 O O . GLY A 1 196 ? -20.891 2.76 7.418 1 92.06 196 GLY A O 1
ATOM 1604 N N . TYR A 1 197 ? -18.906 2.543 6.406 1 94.38 197 TYR A N 1
ATOM 1605 C CA . TYR A 1 197 ? -18.25 3.48 7.316 1 94.38 197 TYR A CA 1
ATOM 1606 C C . TYR A 1 197 ? -18.562 4.922 6.926 1 94.38 197 TYR A C 1
ATOM 1608 O O . TYR A 1 197 ? -18.75 5.223 5.742 1 94.38 197 TYR A O 1
ATOM 1616 N N . ALA A 1 198 ? -18.688 5.785 7.914 1 95.25 198 ALA A N 1
ATOM 1617 C CA . ALA A 1 198 ? -18.625 7.223 7.676 1 95.25 198 ALA A CA 1
ATOM 1618 C C . ALA A 1 198 ? -17.188 7.691 7.488 1 95.25 198 ALA A C 1
ATOM 1620 O O . ALA A 1 198 ? -16.438 7.805 8.461 1 95.25 198 ALA A O 1
ATOM 1621 N N . VAL A 1 199 ? -16.859 8.008 6.285 1 97.62 199 VAL A N 1
ATOM 1622 C CA . VAL A 1 199 ? -15.461 8.266 5.949 1 97.62 199 VAL A CA 1
ATOM 1623 C C . VAL A 1 199 ? -15.164 9.758 6.078 1 97.62 199 VAL A C 1
ATOM 1625 O O . VAL A 1 199 ? -15.953 10.594 5.633 1 97.62 199 VAL A O 1
ATOM 1628 N N . VAL A 1 200 ? -14.031 10.078 6.688 1 98.5 200 VAL A N 1
ATOM 1629 C CA . VAL A 1 200 ? -13.492 11.43 6.75 1 98.5 200 VAL A CA 1
ATOM 1630 C C . VAL A 1 200 ? -12.031 11.43 6.301 1 98.5 200 VAL A C 1
ATOM 1632 O O . VAL A 1 200 ? -11.172 10.844 6.969 1 98.5 200 VAL A O 1
ATOM 1635 N N . ILE A 1 201 ? -11.766 11.992 5.141 1 98.75 201 ILE A N 1
ATOM 1636 C CA . ILE A 1 201 ? -10.391 12.242 4.73 1 98.75 201 ILE A CA 1
ATOM 1637 C C . ILE A 1 201 ? -9.898 13.562 5.332 1 98.75 201 ILE A C 1
ATOM 1639 O O . ILE A 1 201 ? -10.539 14.602 5.156 1 98.75 201 ILE A O 1
ATOM 1643 N N . VAL A 1 202 ? -8.75 13.484 6.031 1 98.38 202 VAL A N 1
ATOM 1644 C CA . VAL A 1 202 ? -8.281 14.688 6.715 1 98.38 202 VAL A CA 1
ATOM 1645 C C . VAL A 1 202 ? -6.789 14.875 6.477 1 98.38 202 VAL A C 1
ATOM 1647 O O . VAL A 1 202 ? -6.094 13.938 6.074 1 98.38 202 VAL A O 1
ATOM 1650 N N . GLY A 1 203 ? -6.352 16.078 6.707 1 98.19 203 GLY A N 1
ATOM 1651 C CA . GLY A 1 203 ? -4.926 16.359 6.719 1 98.19 203 GLY A CA 1
ATOM 1652 C C . GLY A 1 203 ? -4.527 17.422 5.711 1 98.19 203 GLY A C 1
ATOM 1653 O O . GLY A 1 203 ? -5.387 18.109 5.152 1 98.19 203 GLY A O 1
ATOM 1654 N N . ASP A 1 204 ? -3.25 17.641 5.633 1 97.69 204 ASP A N 1
ATOM 1655 C CA . ASP A 1 204 ? -2.652 18.516 4.621 1 97.69 204 ASP A CA 1
ATOM 1656 C C . ASP A 1 204 ? -2.549 17.797 3.275 1 97.69 204 ASP A C 1
ATOM 1658 O O . ASP A 1 204 ? -1.591 17.062 3.031 1 97.69 204 ASP A O 1
ATOM 1662 N N . LEU A 1 205 ? -3.496 18.078 2.416 1 96.44 205 LEU A N 1
ATOM 1663 C CA . LEU A 1 205 ? -3.559 17.359 1.149 1 96.44 205 LEU A CA 1
ATOM 1664 C C . LEU A 1 205 ? -2.729 18.062 0.081 1 96.44 205 LEU A C 1
ATOM 1666 O O . LEU A 1 205 ? -2.596 17.562 -1.037 1 96.44 205 LEU A O 1
ATOM 1670 N N . ASN A 1 206 ? -2.193 19.188 0.412 1 94.5 206 ASN A N 1
ATOM 1671 C CA . ASN A 1 206 ? -1.32 19.969 -0.464 1 94.5 206 ASN A CA 1
ATOM 1672 C C . ASN A 1 206 ? -1.952 20.188 -1.836 1 94.5 206 ASN A C 1
ATOM 1674 O O . ASN A 1 206 ? -1.285 20.031 -2.861 1 94.5 206 ASN A O 1
ATOM 1678 N N . SER A 1 207 ? -3.248 20.406 -1.811 1 93.19 207 SER A N 1
ATOM 1679 C CA . SER A 1 207 ? -4.008 20.625 -3.037 1 93.19 207 SER A CA 1
ATOM 1680 C C . SER A 1 207 ? -5.098 21.672 -2.828 1 93.19 207 SER A C 1
ATOM 1682 O O . SER A 1 207 ? -5.844 21.625 -1.849 1 93.19 207 SER A O 1
ATOM 1684 N N . ARG A 1 208 ? -5.141 22.594 -3.697 1 91.12 208 ARG A N 1
ATOM 1685 C CA . ARG A 1 208 ? -6.145 23.656 -3.607 1 91.12 208 ARG A CA 1
ATOM 1686 C C . ARG A 1 208 ? -7.512 23.156 -4.066 1 91.12 208 ARG A C 1
ATOM 1688 O O . ARG A 1 208 ? -7.598 22.219 -4.863 1 91.12 208 ARG A O 1
ATOM 1695 N N . PRO A 1 209 ? -8.539 23.844 -3.592 1 91.38 209 PRO A N 1
ATOM 1696 C CA . PRO A 1 209 ? -9.875 23.469 -4.078 1 91.38 209 PRO A CA 1
ATOM 1697 C C . PRO A 1 209 ? -9.992 23.578 -5.598 1 91.38 209 PRO A C 1
ATOM 1699 O O . PRO A 1 209 ? -9.477 24.516 -6.203 1 91.38 209 PRO A O 1
ATOM 1702 N N . GLY A 1 210 ? -10.5 22.516 -6.168 1 88.94 210 GLY A N 1
ATOM 1703 C CA . GLY A 1 210 ? -10.734 22.547 -7.605 1 88.94 210 GLY A CA 1
ATOM 1704 C C . GLY A 1 210 ? -9.594 21.938 -8.398 1 88.94 210 GLY A C 1
ATOM 1705 O O . GLY A 1 210 ? -9.75 21.641 -9.586 1 88.94 210 GLY A O 1
ATOM 1706 N N . SER A 1 211 ? -8.461 21.766 -7.773 1 92.06 211 SER A N 1
ATOM 1707 C CA . SER A 1 211 ? -7.363 21.094 -8.453 1 92.06 211 SER A CA 1
ATOM 1708 C C . SER A 1 211 ? -7.719 19.641 -8.773 1 92.06 211 SER A C 1
ATOM 1710 O O . SER A 1 211 ? -8.719 19.125 -8.273 1 92.06 211 SER A O 1
ATOM 1712 N N . LEU A 1 212 ? -6.922 19 -9.594 1 94.88 212 LEU A N 1
ATOM 1713 C CA . LEU A 1 212 ? -7.184 17.625 -10 1 94.88 212 LEU A CA 1
ATOM 1714 C C . LEU A 1 212 ? -7.18 16.688 -8.789 1 94.88 212 LEU A C 1
ATOM 1716 O O . LEU A 1 212 ? -8.117 15.906 -8.602 1 94.88 212 LEU A O 1
ATOM 1720 N N . PRO A 1 213 ? -6.16 16.766 -7.895 1 96.56 213 PRO A N 1
ATOM 1721 C CA . PRO A 1 213 ? -6.223 15.898 -6.715 1 96.56 213 PRO A CA 1
ATOM 1722 C C . PRO A 1 213 ? -7.465 16.156 -5.863 1 96.56 213 PRO A C 1
ATOM 1724 O O . PRO A 1 213 ? -8.086 15.203 -5.379 1 96.56 213 PRO A O 1
ATOM 1727 N N . HIS A 1 214 ? -7.809 17.422 -5.711 1 95.06 214 HIS A N 1
ATOM 1728 C CA . HIS A 1 214 ? -9 17.766 -4.949 1 95.06 214 HIS A CA 1
ATOM 1729 C C . HIS A 1 214 ? -10.25 17.172 -5.59 1 95.06 214 HIS A C 1
ATOM 1731 O O . HIS A 1 214 ? -11.102 16.609 -4.898 1 95.06 214 HIS A O 1
ATOM 1737 N N . ASN A 1 215 ? -10.352 17.266 -6.883 1 95.38 215 ASN A N 1
ATOM 1738 C CA . ASN A 1 215 ? -11.492 16.734 -7.609 1 95.38 215 ASN A CA 1
ATOM 1739 C C . ASN A 1 215 ? -11.562 15.211 -7.492 1 95.38 215 ASN A C 1
ATOM 1741 O O . ASN A 1 215 ? -12.648 14.641 -7.398 1 95.38 215 ASN A O 1
ATOM 1745 N N . ILE A 1 216 ? -10.438 14.586 -7.535 1 97.69 216 ILE A N 1
ATOM 1746 C CA . ILE A 1 216 ? -10.398 13.141 -7.391 1 97.69 216 ILE A CA 1
ATOM 1747 C C . ILE A 1 216 ? -10.922 12.742 -6.008 1 97.69 216 ILE A C 1
ATOM 1749 O O . ILE A 1 216 ? -11.75 11.844 -5.887 1 97.69 216 ILE A O 1
ATOM 1753 N N . LEU A 1 217 ? -10.516 13.453 -4.973 1 97.56 217 LEU A N 1
ATOM 1754 C CA . LEU A 1 217 ? -10.852 13.094 -3.6 1 97.56 217 LEU A CA 1
ATOM 1755 C C . LEU A 1 217 ? -12.289 13.477 -3.268 1 97.56 217 LEU A C 1
ATOM 1757 O O . LEU A 1 217 ? -12.859 12.977 -2.297 1 97.56 217 LEU A O 1
ATOM 1761 N N . THR A 1 218 ? -12.883 14.391 -4.051 1 95.19 218 THR A N 1
ATOM 1762 C CA . THR A 1 218 ? -14.258 14.781 -3.791 1 95.19 218 THR A CA 1
ATOM 1763 C C . THR A 1 218 ? -15.211 14.102 -4.77 1 95.19 218 THR A C 1
ATOM 1765 O O . THR A 1 218 ? -15.992 13.234 -4.379 1 95.19 218 THR A O 1
ATOM 1768 N N . LYS A 1 219 ? -15.016 14.266 -6.062 1 94.25 219 LYS A N 1
ATOM 1769 C CA . LYS A 1 219 ? -15.945 13.773 -7.078 1 94.25 219 LYS A CA 1
ATOM 1770 C C . LYS A 1 219 ? -15.766 12.273 -7.309 1 94.25 219 LYS A C 1
ATOM 1772 O O . LYS A 1 219 ? -16.734 11.516 -7.238 1 94.25 219 LYS A O 1
ATOM 1777 N N . GLU A 1 220 ? -14.547 11.883 -7.508 1 94.69 220 GLU A N 1
ATOM 1778 C CA . GLU A 1 220 ? -14.305 10.461 -7.75 1 94.69 220 GLU A CA 1
ATOM 1779 C C . GLU A 1 220 ? -14.562 9.633 -6.496 1 94.69 220 GLU A C 1
ATOM 1781 O O . GLU A 1 220 ? -15.164 8.562 -6.562 1 94.69 220 GLU A O 1
ATOM 1786 N N . ALA A 1 221 ? -14.133 10.133 -5.328 1 95.81 221 ALA A N 1
ATOM 1787 C CA . ALA A 1 221 ? -14.258 9.391 -4.074 1 95.81 221 ALA A CA 1
ATOM 1788 C C . ALA A 1 221 ? -15.68 9.484 -3.52 1 95.81 221 ALA A C 1
ATOM 1790 O O . ALA A 1 221 ? -16.062 8.719 -2.637 1 95.81 221 ALA A O 1
ATOM 1791 N N . GLY A 1 222 ? -16.469 10.461 -3.973 1 94.25 222 GLY A N 1
ATOM 1792 C CA . GLY A 1 222 ? -17.828 10.656 -3.498 1 94.25 222 GLY A CA 1
ATOM 1793 C C . GLY A 1 222 ? -17.891 11.391 -2.172 1 94.25 222 GLY A C 1
ATOM 1794 O O . GLY A 1 222 ? -18.812 11.172 -1.384 1 94.25 222 GLY A O 1
ATOM 1795 N N . LEU A 1 223 ? -16.875 12.172 -1.91 1 96.75 223 LEU A N 1
ATOM 1796 C CA . LEU A 1 223 ? -16.844 12.945 -0.677 1 96.75 223 LEU A CA 1
ATOM 1797 C C . LEU A 1 223 ? -17.125 14.422 -0.957 1 96.75 223 LEU A C 1
ATOM 1799 O O . LEU A 1 223 ? -17.188 14.836 -2.117 1 96.75 223 LEU A O 1
ATOM 1803 N N . ILE A 1 224 ? -17.375 15.156 0.095 1 96.25 224 ILE A N 1
ATOM 1804 C CA . ILE A 1 224 ? -17.609 16.594 -0.045 1 96.25 224 ILE A CA 1
ATOM 1805 C C . ILE A 1 224 ? -16.734 17.359 0.942 1 96.25 224 ILE A C 1
ATOM 1807 O O . ILE A 1 224 ? -16.5 16.891 2.062 1 96.25 224 ILE A O 1
ATOM 1811 N N . ASP A 1 225 ? -16.234 18.438 0.491 1 96.5 225 ASP A N 1
ATOM 1812 C CA . ASP A 1 225 ? -15.484 19.328 1.362 1 96.5 225 ASP A CA 1
ATOM 1813 C C . ASP A 1 225 ? -16.375 19.906 2.461 1 96.5 225 ASP A C 1
ATOM 1815 O O . ASP A 1 225 ? -17.359 20.609 2.174 1 96.5 225 ASP A O 1
ATOM 1819 N N . SER A 1 226 ? -16.031 19.641 3.729 1 97.31 226 SER A N 1
ATOM 1820 C CA . SER A 1 226 ? -16.891 20.031 4.84 1 97.31 226 SER A CA 1
ATOM 1821 C C . SER A 1 226 ? -17.125 21.547 4.84 1 97.31 226 SER A C 1
ATOM 1823 O O . SER A 1 226 ? -18.203 22.016 5.176 1 97.31 226 SER A O 1
ATOM 1825 N N . TRP A 1 227 ? -16.109 22.344 4.516 1 96.62 227 TRP A N 1
ATOM 1826 C CA . TRP A 1 227 ? -16.297 23.781 4.414 1 96.62 227 TRP A CA 1
ATOM 1827 C C . TRP A 1 227 ? -17.312 24.125 3.338 1 96.62 227 TRP A C 1
ATOM 1829 O O . TRP A 1 227 ? -18.234 24.938 3.566 1 96.62 227 TRP A O 1
ATOM 1839 N N . GLU A 1 228 ? -17.188 23.484 2.197 1 94.12 228 GLU A N 1
ATOM 1840 C CA . GLU A 1 228 ? -18.078 23.797 1.08 1 94.12 228 GLU A CA 1
ATOM 1841 C C . GLU A 1 228 ? -19.469 23.234 1.312 1 94.12 228 GLU A C 1
ATOM 1843 O O . GLU A 1 228 ? -20.453 23.766 0.791 1 94.12 228 GLU A O 1
ATOM 1848 N N . GLN A 1 229 ? -19.5 22.094 2.018 1 93.56 229 GLN A N 1
ATOM 1849 C CA . GLN A 1 229 ? -20.812 21.562 2.379 1 93.56 229 GLN A CA 1
ATOM 1850 C C . GLN A 1 229 ? -21.641 22.594 3.148 1 93.56 229 GLN A C 1
ATOM 1852 O O . GLN A 1 229 ? -22.844 22.703 2.947 1 93.56 229 GLN A O 1
ATOM 1857 N N . LEU A 1 230 ? -21.031 23.281 3.988 1 94.25 230 LEU A N 1
ATOM 1858 C CA . LEU A 1 230 ? -21.719 24.219 4.871 1 94.25 230 LEU A CA 1
ATOM 1859 C C . LEU A 1 230 ? -21.859 25.578 4.207 1 94.25 230 LEU A C 1
ATOM 1861 O O . LEU A 1 230 ? -22.891 26.234 4.352 1 94.25 230 LEU A O 1
ATOM 1865 N N . HIS A 1 231 ? -20.844 26.078 3.396 1 94.25 231 HIS A N 1
ATOM 1866 C CA . HIS A 1 231 ? -20.812 27.469 2.973 1 94.25 231 HIS A CA 1
ATOM 1867 C C . HIS A 1 231 ? -20.938 27.594 1.458 1 94.25 231 HIS A C 1
ATOM 1869 O O . HIS A 1 231 ? -21.031 28.703 0.925 1 94.25 231 HIS A O 1
ATOM 1875 N N . GLY A 1 232 ? -20.922 26.453 0.781 1 91.56 232 GLY A N 1
ATOM 1876 C CA . GLY A 1 232 ? -20.953 26.484 -0.673 1 91.56 232 GLY A CA 1
ATOM 1877 C C . GLY A 1 232 ? -19.578 26.547 -1.302 1 91.56 232 GLY A C 1
ATOM 1878 O O . GLY A 1 232 ? -18.578 26.672 -0.599 1 91.56 232 GLY A O 1
ATOM 1879 N N . LYS A 1 233 ? -19.578 26.422 -2.572 1 90.31 233 LYS A N 1
ATOM 1880 C CA . LYS A 1 233 ? -18.328 26.438 -3.318 1 90.31 233 LYS A CA 1
ATOM 1881 C C . LYS A 1 233 ? -17.578 27.75 -3.143 1 90.31 233 LYS A C 1
ATOM 1883 O O . LYS A 1 233 ? -18.188 28.828 -3.16 1 90.31 233 LYS A O 1
ATOM 1888 N N . GLN A 1 234 ? -16.312 27.641 -3.012 1 89.25 234 GLN A N 1
ATOM 1889 C CA . GLN A 1 234 ? -15.523 28.828 -2.762 1 89.25 234 GLN A CA 1
ATOM 1890 C C . GLN A 1 234 ? -15.078 29.484 -4.07 1 89.25 234 GLN A C 1
ATOM 1892 O O . GLN A 1 234 ? -14.734 28.781 -5.027 1 89.25 234 GLN A O 1
ATOM 1897 N N . ASP A 1 235 ? -15.141 30.781 -4.129 1 92.75 235 ASP A N 1
ATOM 1898 C CA . ASP A 1 235 ? -14.602 31.578 -5.223 1 92.75 235 ASP A CA 1
ATOM 1899 C C . ASP A 1 235 ? -13.148 31.969 -4.957 1 92.75 235 ASP A C 1
ATOM 1901 O O . ASP A 1 235 ? -12.867 32.969 -4.289 1 92.75 235 ASP A O 1
ATOM 1905 N N . LEU A 1 236 ? -12.25 31.297 -5.562 1 91.31 236 LEU A N 1
ATOM 1906 C CA . LEU A 1 236 ? -10.836 31.453 -5.277 1 91.31 236 LEU A CA 1
ATOM 1907 C C . LEU A 1 236 ? -10.336 32.844 -5.703 1 91.31 236 LEU A C 1
ATOM 1909 O O . LEU A 1 236 ? -9.438 33.406 -5.074 1 91.31 236 LEU A O 1
ATOM 1913 N N . GLU A 1 237 ? -10.883 33.344 -6.746 1 93.12 237 GLU A N 1
ATOM 1914 C CA . GLU A 1 237 ? -10.492 34.688 -7.199 1 93.12 237 GLU A CA 1
ATOM 1915 C C . GLU A 1 237 ? -10.891 35.75 -6.184 1 93.12 237 GLU A C 1
ATOM 1917 O O . GLU A 1 237 ? -10.133 36.688 -5.934 1 93.12 237 GLU A O 1
ATOM 1922 N N . LYS A 1 238 ? -12.039 35.562 -5.66 1 94.44 238 LYS A N 1
ATOM 1923 C CA . LYS A 1 238 ? -12.492 36.5 -4.629 1 94.44 238 LYS A CA 1
ATOM 1924 C C . LYS A 1 238 ? -11.633 36.406 -3.375 1 94.44 238 LYS A C 1
ATOM 1926 O O . LYS A 1 238 ? -11.305 37.406 -2.754 1 94.44 238 LYS A O 1
ATOM 1931 N N . ILE A 1 239 ? -11.25 35.281 -3.01 1 94.38 239 ILE A N 1
ATOM 1932 C CA . ILE A 1 239 ? -10.461 35 -1.809 1 94.38 239 ILE A CA 1
ATOM 1933 C C . ILE A 1 239 ? -9.094 35.688 -1.939 1 94.38 239 ILE A C 1
ATOM 1935 O O . ILE A 1 239 ? -8.586 36.281 -0.98 1 94.38 239 ILE A O 1
ATOM 1939 N N . ARG A 1 240 ? -8.562 35.688 -3.09 1 93.12 240 ARG A N 1
ATOM 1940 C CA . ARG A 1 240 ? -7.234 36.219 -3.344 1 93.12 240 ARG A CA 1
ATOM 1941 C C . ARG A 1 240 ? -7.211 37.719 -3.104 1 93.12 240 ARG A C 1
ATOM 1943 O O . ARG A 1 240 ? -6.168 38.281 -2.773 1 93.12 240 ARG A O 1
ATOM 1950 N N . THR A 1 241 ? -8.367 38.375 -3.248 1 94.81 241 THR A N 1
ATOM 1951 C CA . THR A 1 241 ? -8.422 39.812 -3.162 1 94.81 241 THR A CA 1
ATOM 1952 C C . THR A 1 241 ? -8.867 40.25 -1.772 1 94.81 241 THR A C 1
ATOM 1954 O O . THR A 1 241 ? -8.844 41.469 -1.46 1 94.81 241 THR A O 1
ATOM 1957 N N . MET A 1 242 ? -9.203 39.312 -0.937 1 95 242 MET A N 1
ATOM 1958 C CA . MET A 1 242 ? -9.641 39.625 0.422 1 95 242 MET A CA 1
ATOM 1959 C C . MET A 1 242 ? -8.453 40.031 1.294 1 95 242 MET A C 1
ATOM 1961 O O . MET A 1 242 ? -7.309 39.688 0.982 1 95 242 MET A O 1
ATOM 1965 N N . ASN A 1 243 ? -8.75 40.844 2.283 1 94.62 243 ASN A N 1
ATOM 1966 C CA . ASN A 1 243 ? -7.703 41.062 3.277 1 94.62 243 ASN A CA 1
ATOM 1967 C C . ASN A 1 243 ? -7.426 39.812 4.086 1 94.62 243 ASN A C 1
ATOM 1969 O O . ASN A 1 243 ? -8.234 38.875 4.078 1 94.62 243 ASN A O 1
ATOM 1973 N N . ALA A 1 244 ? -6.34 39.719 4.785 1 95.25 244 ALA A N 1
ATOM 1974 C CA . ALA A 1 244 ? -5.836 38.531 5.438 1 95.25 244 ALA A CA 1
ATOM 1975 C C . ALA A 1 244 ? -6.84 38 6.453 1 95.25 244 ALA A C 1
ATOM 1977 O O . ALA A 1 244 ? -7.062 36.781 6.535 1 95.25 244 ALA A O 1
ATOM 1978 N N . MET A 1 245 ? -7.441 38.906 7.238 1 95.31 245 MET A N 1
ATOM 1979 C CA . MET A 1 245 ? -8.398 38.469 8.25 1 95.31 245 MET A CA 1
ATOM 1980 C C . MET A 1 245 ? -9.641 37.875 7.602 1 95.31 245 MET A C 1
ATOM 1982 O O . MET A 1 245 ? -10.141 36.844 8.047 1 95.31 245 MET A O 1
ATOM 1986 N N . ASP A 1 246 ? -10.102 38.438 6.555 1 94.81 246 ASP A N 1
ATOM 1987 C CA . ASP A 1 246 ? -11.266 37.969 5.832 1 94.81 246 ASP A CA 1
ATOM 1988 C C . ASP A 1 246 ? -10.977 36.594 5.184 1 94.81 246 ASP A C 1
ATOM 1990 O O . ASP A 1 246 ? -11.867 35.75 5.09 1 94.81 246 ASP A O 1
ATOM 1994 N N . GLN A 1 247 ? -9.75 36.375 4.73 1 96.06 247 GLN A N 1
ATOM 1995 C CA . GLN A 1 247 ? -9.352 35.094 4.172 1 96.06 247 GLN A CA 1
ATOM 1996 C C . GLN A 1 247 ? -9.5 33.969 5.203 1 96.06 247 GLN A C 1
ATOM 1998 O O . GLN A 1 247 ? -9.898 32.875 4.863 1 96.06 247 GLN A O 1
ATOM 2003 N N . LEU A 1 248 ? -9.219 34.281 6.445 1 95.75 248 LEU A N 1
ATOM 2004 C CA . LEU A 1 248 ? -9.344 33.312 7.512 1 95.75 248 LEU A CA 1
ATOM 2005 C C . LEU A 1 248 ? -10.812 33.031 7.852 1 95.75 248 LEU A C 1
ATOM 2007 O O . LEU A 1 248 ? -11.25 31.891 7.918 1 95.75 248 LEU A O 1
ATOM 2011 N N . VAL A 1 249 ? -11.547 34.125 7.988 1 92.38 249 VAL A N 1
ATOM 2012 C CA . VAL A 1 249 ? -12.906 34.062 8.5 1 92.38 249 VAL A CA 1
ATOM 2013 C C . VAL A 1 249 ? -13.836 33.469 7.438 1 92.38 249 VAL A C 1
ATOM 2015 O O . VAL A 1 249 ? -14.672 32.625 7.734 1 92.38 249 VAL A O 1
ATOM 2018 N N . TYR A 1 250 ? -13.617 33.844 6.176 1 91.56 250 TYR A N 1
ATOM 2019 C CA . TYR A 1 250 ? -14.617 33.531 5.168 1 91.56 250 TYR A CA 1
ATOM 2020 C C . TYR A 1 250 ? -14.141 32.438 4.246 1 91.56 250 TYR A C 1
ATOM 2022 O O . TYR A 1 250 ? -14.93 31.844 3.502 1 91.56 250 TYR A O 1
ATOM 2030 N N . ALA A 1 251 ? -12.852 32.094 4.316 1 93.5 251 ALA A N 1
ATOM 2031 C CA . ALA A 1 251 ? -12.352 31.062 3.398 1 93.5 251 ALA A CA 1
ATOM 2032 C C . ALA A 1 251 ? -11.57 29.984 4.148 1 93.5 251 ALA A C 1
ATOM 2034 O O . ALA A 1 251 ? -11.172 28.984 3.557 1 93.5 251 ALA A O 1
ATOM 2035 N N . CYS A 1 252 ? -11.352 30.203 5.336 1 95.19 252 CYS A N 1
ATOM 2036 C CA . CYS A 1 252 ? -10.656 29.234 6.176 1 95.19 252 CYS A CA 1
ATOM 2037 C C . CYS A 1 252 ? -9.312 28.844 5.57 1 95.19 252 CYS A C 1
ATOM 2039 O O . CYS A 1 252 ? -9.008 27.656 5.422 1 95.19 252 CYS A O 1
ATOM 2041 N N . THR A 1 253 ? -8.586 29.875 5.18 1 96.69 253 THR A N 1
ATOM 2042 C CA . THR A 1 253 ? -7.25 29.641 4.645 1 96.69 253 THR A CA 1
ATOM 2043 C C . THR A 1 253 ? -6.309 29.141 5.738 1 96.69 253 THR A C 1
ATOM 2045 O O . THR A 1 253 ? -6.141 29.797 6.766 1 96.69 253 THR A O 1
ATOM 2048 N N . THR A 1 254 ? -5.699 28 5.469 1 97.88 254 THR A N 1
ATOM 2049 C CA . THR A 1 254 ? -4.895 27.359 6.5 1 97.88 254 THR A CA 1
ATOM 2050 C C . THR A 1 254 ? -3.406 27.578 6.238 1 97.88 254 THR A C 1
ATOM 2052 O O . THR A 1 254 ? -2.58 27.391 7.133 1 97.88 254 THR A O 1
ATOM 2055 N N . CYS A 1 255 ? -3.076 27.922 5.051 1 96.44 255 CYS A N 1
ATOM 2056 C CA . CYS A 1 255 ? -1.671 27.984 4.668 1 96.44 255 CYS A CA 1
ATOM 2057 C C . CYS A 1 255 ? -1.351 29.312 3.992 1 96.44 255 CYS A C 1
ATOM 2059 O O . CYS A 1 255 ? -2.205 29.906 3.32 1 96.44 255 CYS A O 1
ATOM 2061 N N . ASP A 1 256 ? -0.191 29.828 4.25 1 95.88 256 ASP A N 1
ATOM 2062 C CA . ASP A 1 256 ? 0.419 30.984 3.596 1 95.88 256 ASP A CA 1
ATOM 2063 C C . ASP A 1 256 ? -0.369 32.25 3.885 1 95.88 256 ASP A C 1
ATOM 2065 O O . ASP A 1 256 ? -0.466 33.125 3.031 1 95.88 256 ASP A O 1
ATOM 2069 N N . SER A 1 257 ? -1.072 32.312 4.965 1 96.75 257 SER A N 1
ATOM 2070 C CA . SER A 1 257 ? -1.664 33.531 5.445 1 96.75 257 SER A CA 1
ATOM 2071 C C . SER A 1 257 ? -0.601 34.469 6.008 1 96.75 257 SER A C 1
ATOM 2073 O O . SER A 1 257 ? 0.253 34.062 6.789 1 96.75 257 SER A O 1
ATOM 2075 N N . THR A 1 258 ? -0.691 35.719 5.676 1 96.38 258 THR A N 1
ATOM 2076 C CA . THR A 1 258 ? 0.285 36.688 6.156 1 96.38 258 THR A CA 1
ATOM 2077 C C . THR A 1 258 ? 0.109 36.938 7.652 1 96.38 258 THR A C 1
ATOM 2079 O O . THR A 1 258 ? 0.979 37.531 8.297 1 96.38 258 THR A O 1
ATOM 2082 N N . LEU A 1 259 ? -0.985 36.469 8.219 1 96.75 259 LEU A N 1
ATOM 2083 C CA . LEU A 1 259 ? -1.222 36.594 9.648 1 96.75 259 LEU A CA 1
ATOM 2084 C C . LEU A 1 259 ? -0.441 35.531 10.43 1 96.75 259 LEU A C 1
ATOM 2086 O O . LEU A 1 259 ? -0.314 35.625 11.648 1 96.75 259 LEU A O 1
ATOM 2090 N N . ASN A 1 260 ? 0.02 34.469 9.766 1 97.62 260 ASN A N 1
ATOM 2091 C CA . ASN A 1 260 ? 0.905 33.5 10.359 1 97.62 260 ASN A CA 1
ATOM 2092 C C . ASN A 1 260 ? 2.344 34 10.438 1 97.62 260 ASN A C 1
ATOM 2094 O O . ASN A 1 260 ? 2.928 34.375 9.422 1 97.62 260 ASN A O 1
ATOM 2098 N N . THR A 1 261 ? 2.957 33.969 11.594 1 97.56 261 THR A N 1
ATOM 2099 C CA . THR A 1 261 ? 4.258 34.594 11.82 1 97.56 261 THR A CA 1
ATOM 2100 C C . THR A 1 261 ? 5.332 33.938 10.961 1 97.56 261 THR A C 1
ATOM 2102 O O . THR A 1 261 ? 6.336 34.562 10.617 1 97.56 261 THR A O 1
ATOM 2105 N N . TRP A 1 262 ? 5.129 32.688 10.586 1 97.5 262 TRP A N 1
ATOM 2106 C CA . TRP A 1 262 ? 6.137 31.969 9.828 1 97.5 262 TRP A CA 1
ATOM 2107 C C . TRP A 1 262 ? 5.949 32.188 8.328 1 97.5 262 TRP A C 1
ATOM 2109 O O . TRP A 1 262 ? 6.781 31.734 7.523 1 97.5 262 TRP A O 1
ATOM 2119 N N . ARG A 1 263 ? 4.84 32.781 7.984 1 96.31 263 ARG A N 1
ATOM 2120 C CA . ARG A 1 263 ? 4.512 33.031 6.586 1 96.31 263 ARG A CA 1
ATOM 2121 C C . ARG A 1 263 ? 4.227 34.5 6.348 1 96.31 263 ARG A C 1
ATOM 2123 O O . ARG A 1 263 ? 3.539 34.875 5.387 1 96.31 263 ARG A O 1
ATOM 2130 N N . ALA A 1 264 ? 4.711 35.375 7.168 1 94.81 264 ALA A N 1
ATOM 2131 C CA . ALA A 1 264 ? 4.383 36.781 7.16 1 94.81 264 ALA A CA 1
ATOM 2132 C C . ALA A 1 264 ? 4.898 37.469 5.895 1 94.81 264 ALA A C 1
ATOM 2134 O O . ALA A 1 264 ? 4.348 38.5 5.457 1 94.81 264 ALA A O 1
ATOM 2135 N N . ASN A 1 265 ? 5.863 36.875 5.25 1 94.88 265 ASN A N 1
ATOM 2136 C CA . ASN A 1 265 ? 6.492 37.5 4.086 1 94.88 265 ASN A CA 1
ATOM 2137 C C . ASN A 1 265 ? 5.859 37 2.787 1 94.88 265 ASN A C 1
ATOM 2139 O O . ASN A 1 265 ? 6.266 37.406 1.7 1 94.88 265 ASN A O 1
ATOM 2143 N N . ARG A 1 266 ? 4.84 36.125 2.953 1 93.69 266 ARG A N 1
ATOM 2144 C CA . ARG A 1 266 ? 4.152 35.656 1.76 1 93.69 266 ARG A CA 1
ATOM 2145 C C . ARG A 1 266 ? 3.266 36.75 1.16 1 93.69 266 ARG A C 1
ATOM 2147 O O . ARG A 1 266 ? 2.924 37.719 1.836 1 93.69 266 ARG A O 1
ATOM 2154 N N . ARG A 1 267 ? 2.955 36.656 -0.186 1 92.06 267 ARG A N 1
ATOM 2155 C CA . ARG A 1 267 ? 1.977 37.562 -0.804 1 92.06 267 ARG A CA 1
ATOM 2156 C C . ARG A 1 267 ? 0.564 37.219 -0.329 1 92.06 267 ARG A C 1
ATOM 2158 O O . ARG A 1 267 ? 0.213 36.062 -0.163 1 92.06 267 ARG A O 1
ATOM 2165 N N . PRO A 1 268 ? -0.171 38.188 -0.136 1 91.94 268 PRO A N 1
ATOM 2166 C CA . PRO A 1 268 ? -1.529 37.969 0.365 1 91.94 268 PRO A CA 1
ATOM 2167 C C . PRO A 1 268 ? -2.344 37.031 -0.53 1 91.94 268 PRO A C 1
ATOM 2169 O O . PRO A 1 268 ? -3.219 36.312 -0.043 1 91.94 268 PRO A O 1
ATOM 2172 N N . ASP A 1 269 ? -2.07 37.094 -1.749 1 93.06 269 ASP A N 1
ATOM 2173 C CA . ASP A 1 269 ? -2.861 36.281 -2.688 1 93.06 269 ASP A CA 1
ATOM 2174 C C . ASP A 1 269 ? -2.432 34.812 -2.674 1 93.06 269 ASP A C 1
ATOM 2176 O O . ASP A 1 269 ? -3.031 34 -3.354 1 93.06 269 ASP A O 1
ATOM 2180 N N . GLU A 1 270 ? -1.479 34.469 -1.861 1 93.69 270 GLU A N 1
ATOM 2181 C CA . GLU A 1 270 ? -0.988 33.094 -1.792 1 93.69 270 GLU A CA 1
ATOM 2182 C C . GLU A 1 270 ? -1.74 32.281 -0.735 1 93.69 270 GLU A C 1
ATOM 2184 O O . GLU A 1 270 ? -1.664 31.062 -0.711 1 93.69 270 GLU A O 1
ATOM 2189 N N . ALA A 1 271 ? -2.449 33.031 0.111 1 95.69 271 ALA A N 1
ATOM 2190 C CA . ALA A 1 271 ? -3.199 32.344 1.156 1 95.69 271 ALA A CA 1
ATOM 2191 C C . ALA A 1 271 ? -4.188 31.328 0.554 1 95.69 271 ALA A C 1
ATOM 2193 O O . ALA A 1 271 ? -4.855 31.641 -0.438 1 95.69 271 ALA A O 1
ATOM 2194 N N . CYS A 1 272 ? -4.219 30.109 1.093 1 93.88 272 CYS A N 1
ATOM 2195 C CA . CYS A 1 272 ? -5.098 29.078 0.558 1 93.88 272 CYS A CA 1
ATOM 2196 C C . CYS A 1 272 ? -5.422 28.047 1.619 1 93.88 272 CYS A C 1
ATOM 2198 O O . CYS A 1 272 ? -4.805 28.016 2.686 1 93.88 272 CYS A O 1
ATOM 2200 N N . ARG A 1 273 ? -6.371 27.328 1.347 1 95.88 273 ARG A N 1
ATOM 2201 C CA . ARG A 1 273 ? -6.715 26.188 2.199 1 95.88 273 ARG A CA 1
ATOM 2202 C C . ARG A 1 273 ? -6.117 24.891 1.651 1 95.88 273 ARG A C 1
ATOM 2204 O O . ARG A 1 273 ? -6.398 24.516 0.515 1 95.88 273 ARG A O 1
ATOM 2211 N N . LEU A 1 274 ? -5.266 24.219 2.469 1 96.75 274 LEU A N 1
ATOM 2212 C CA . LEU A 1 274 ? -4.656 22.953 2.072 1 96.75 274 LEU A CA 1
ATOM 2213 C C . LEU A 1 274 ? -5.039 21.844 3.041 1 96.75 274 LEU A C 1
ATOM 2215 O O . LEU A 1 274 ? -4.82 20.656 2.754 1 96.75 274 LEU A O 1
ATOM 2219 N N . ASP A 1 275 ? -5.574 22.203 4.18 1 98.06 275 ASP A N 1
ATOM 2220 C CA . ASP A 1 275 ? -6.012 21.25 5.199 1 98.06 275 ASP A CA 1
ATOM 2221 C C . ASP A 1 275 ? -7.527 21.062 5.152 1 98.06 275 ASP A C 1
ATOM 2223 O O . ASP A 1 275 ? -8.281 22.031 5.156 1 98.06 275 ASP A O 1
ATOM 2227 N N . TYR A 1 276 ? -7.906 19.781 5.09 1 97.75 276 TYR A N 1
ATOM 2228 C CA . TYR A 1 276 ? -9.312 19.516 4.789 1 97.75 276 TYR A CA 1
ATOM 2229 C C . TYR A 1 276 ? -9.891 18.484 5.742 1 97.75 276 TYR A C 1
ATOM 2231 O O . TYR A 1 276 ? -9.148 17.734 6.383 1 97.75 276 TYR A O 1
ATOM 2239 N N . ALA A 1 277 ? -11.172 18.531 5.887 1 98.38 277 ALA A N 1
ATOM 2240 C CA . ALA A 1 277 ? -12.016 17.406 6.25 1 98.38 277 ALA A CA 1
ATOM 2241 C C . ALA A 1 277 ? -13.023 17.094 5.141 1 98.38 277 ALA A C 1
ATOM 2243 O O . ALA A 1 277 ? -14.078 17.719 5.059 1 98.38 277 ALA A O 1
ATOM 2244 N N . LEU A 1 278 ? -12.641 16.188 4.25 1 98.44 278 LEU A N 1
ATOM 2245 C CA . LEU A 1 278 ? -13.562 15.711 3.234 1 98.44 278 LEU A CA 1
ATOM 2246 C C . LEU A 1 278 ? -14.438 14.586 3.783 1 98.44 278 LEU A C 1
ATOM 2248 O O . LEU A 1 278 ? -13.922 13.562 4.242 1 98.44 278 LEU A O 1
ATOM 2252 N N . VAL A 1 279 ? -15.75 14.789 3.754 1 97.56 279 VAL A N 1
ATOM 2253 C CA . VAL A 1 279 ? -16.625 13.906 4.527 1 97.56 279 VAL A CA 1
ATOM 2254 C C . VAL A 1 279 ? -17.609 13.203 3.598 1 97.56 279 VAL A C 1
ATOM 2256 O O . VAL A 1 279 ? -17.969 13.742 2.549 1 97.56 279 VAL A O 1
ATOM 2259 N N . ASP A 1 280 ? -17.969 12.023 3.979 1 95.5 280 ASP A N 1
ATOM 2260 C CA . ASP A 1 280 ? -19.016 11.273 3.285 1 95.5 280 ASP A CA 1
ATOM 2261 C C . ASP A 1 280 ? -20.375 11.898 3.523 1 95.5 280 ASP A C 1
ATOM 2263 O O . ASP A 1 280 ? -20.953 11.773 4.613 1 95.5 280 ASP A O 1
ATOM 2267 N N . PRO A 1 281 ? -21 12.484 2.508 1 93.88 281 PRO A N 1
ATOM 2268 C CA . PRO A 1 281 ? -22.25 13.211 2.727 1 93.88 281 PRO A CA 1
ATOM 2269 C C . PRO A 1 281 ? -23.438 12.281 2.982 1 93.88 281 PRO A C 1
ATOM 2271 O O . PRO A 1 281 ? -24.5 12.734 3.4 1 93.88 281 PRO A O 1
ATOM 2274 N N . ARG A 1 282 ? -23.297 11.008 2.789 1 93.12 282 ARG A N 1
ATOM 2275 C CA . ARG A 1 282 ? -24.359 10.047 3.031 1 93.12 282 ARG A CA 1
ATOM 2276 C C . ARG A 1 282 ? -24.547 9.797 4.523 1 93.12 282 ARG A C 1
ATOM 2278 O O . ARG A 1 282 ? -25.625 9.398 4.965 1 93.12 282 ARG A O 1
ATOM 2285 N N . ARG A 1 283 ? -23.391 10.047 5.211 1 93.25 283 ARG A N 1
ATOM 2286 C CA . ARG A 1 283 ? -23.406 9.609 6.605 1 93.25 283 ARG A CA 1
ATOM 2287 C C . ARG A 1 283 ? -23.078 10.773 7.539 1 93.25 283 ARG A C 1
ATOM 2289 O O . ARG A 1 283 ? -23.312 10.688 8.75 1 93.25 283 ARG A O 1
ATOM 2296 N N . LEU A 1 284 ? -22.547 11.82 6.965 1 94.31 284 LEU A N 1
ATOM 2297 C CA . LEU A 1 284 ? -22.078 12.938 7.789 1 94.31 284 LEU A CA 1
ATOM 2298 C C . LEU A 1 284 ? -22.578 14.266 7.242 1 94.31 284 LEU A C 1
ATOM 2300 O O . LEU A 1 284 ? -22.609 14.469 6.027 1 94.31 284 LEU A O 1
ATOM 2304 N N . THR A 1 285 ? -23.016 15.086 8.141 1 94.12 285 THR A N 1
ATOM 2305 C CA . THR A 1 285 ? -23.359 16.469 7.805 1 94.12 285 THR A CA 1
ATOM 2306 C C . THR A 1 285 ? -22.531 17.438 8.633 1 94.12 285 THR A C 1
ATOM 2308 O O . THR A 1 285 ? -22.406 17.281 9.844 1 94.12 285 THR A O 1
ATOM 2311 N N . THR A 1 286 ? -22.031 18.391 7.969 1 96.62 286 THR A N 1
ATOM 2312 C CA . THR A 1 286 ? -21.219 19.391 8.656 1 96.62 286 THR A CA 1
ATOM 2313 C C . THR A 1 286 ? -22.094 20.453 9.289 1 96.62 286 THR A C 1
ATOM 2315 O O . THR A 1 286 ? -22.922 21.078 8.602 1 96.62 286 THR A O 1
ATOM 2318 N N . ILE A 1 287 ? -21.875 20.656 10.594 1 95.38 287 ILE A N 1
ATOM 2319 C CA . ILE A 1 287 ? -22.719 21.594 11.312 1 95.38 287 ILE A CA 1
ATOM 2320 C C . ILE A 1 287 ? -21.953 22.875 11.602 1 95.38 287 ILE A C 1
ATOM 2322 O O . ILE A 1 287 ? -22.547 23.953 11.719 1 95.38 287 ILE A O 1
ATOM 2326 N N . LYS A 1 288 ? -20.719 22.719 11.703 1 94.31 288 LYS A N 1
ATOM 2327 C CA . LYS A 1 288 ? -19.859 23.859 11.992 1 94.31 288 LYS A CA 1
ATOM 2328 C C . LYS A 1 288 ? -18.453 23.625 11.445 1 94.31 288 LYS A C 1
ATOM 2330 O O . LYS A 1 288 ? -17.969 22.5 11.406 1 94.31 288 LYS A O 1
ATOM 2335 N N . THR A 1 289 ? -17.891 24.641 10.914 1 94.88 289 THR A N 1
ATOM 2336 C CA . THR A 1 289 ? -16.484 24.625 10.508 1 94.88 289 THR A CA 1
ATOM 2337 C C . THR A 1 289 ? -15.766 25.875 10.992 1 94.88 289 THR A C 1
ATOM 2339 O O . THR A 1 289 ? -16.406 26.859 11.359 1 94.88 289 THR A O 1
ATOM 2342 N N . GLY A 1 290 ? -14.438 25.828 11.078 1 92.5 290 GLY A N 1
ATOM 2343 C CA . GLY A 1 290 ? -13.695 27.031 11.43 1 92.5 290 GLY A CA 1
ATOM 2344 C C . GLY A 1 290 ? -12.195 26.812 11.461 1 92.5 290 GLY A C 1
ATOM 2345 O O . GLY A 1 290 ? -11.719 25.672 11.438 1 92.5 290 GLY A O 1
ATOM 2346 N N . ILE A 1 291 ? -11.523 27.938 11.461 1 95.25 291 ILE A N 1
ATOM 2347 C CA . ILE A 1 291 ? -10.07 27.969 11.594 1 95.25 291 ILE A CA 1
ATOM 2348 C C . ILE A 1 291 ? -9.688 28.031 13.07 1 95.25 291 ILE A C 1
ATOM 2350 O O . ILE A 1 291 ? -10.367 28.688 13.859 1 95.25 291 ILE A O 1
ATOM 2354 N N . LYS A 1 292 ? -8.68 27.25 13.414 1 95.19 292 LYS A N 1
ATOM 2355 C CA . LYS A 1 292 ? -8.25 27.188 14.805 1 95.19 292 LYS A CA 1
ATOM 2356 C C . LYS A 1 292 ? -6.738 27.344 14.93 1 95.19 292 LYS A C 1
ATOM 2358 O O . LYS A 1 292 ? -6.027 27.328 13.922 1 95.19 292 LYS A O 1
ATOM 2363 N N . PHE A 1 293 ? -6.297 27.594 16.141 1 95.94 293 PHE A N 1
ATOM 2364 C CA . PHE A 1 293 ? -4.879 27.719 16.469 1 95.94 293 PHE A CA 1
ATOM 2365 C C . PHE A 1 293 ? -4.266 28.891 15.703 1 95.94 293 PHE A C 1
ATOM 2367 O O . PHE A 1 293 ? -3.195 28.766 15.109 1 95.94 293 PHE A O 1
ATOM 2374 N N . THR A 1 294 ? -4.98 30 15.734 1 96.12 294 THR A N 1
ATOM 2375 C CA . THR A 1 294 ? -4.512 31.219 15.086 1 96.12 294 THR A CA 1
ATOM 2376 C C . THR A 1 294 ? -3.807 32.125 16.094 1 96.12 294 THR A C 1
ATOM 2378 O O . THR A 1 294 ? -3.186 33.125 15.703 1 96.12 294 THR A O 1
ATOM 2381 N N . GLU A 1 295 ? -3.918 31.766 17.375 1 95.06 295 GLU A N 1
ATOM 2382 C CA . GLU A 1 295 ? -3.305 32.562 18.438 1 95.06 295 GLU A CA 1
ATOM 2383 C C . GLU A 1 295 ? -1.783 32.531 18.328 1 95.06 295 GLU A C 1
ATOM 2385 O O . GLU A 1 295 ? -1.218 31.75 17.578 1 95.06 295 GLU A O 1
ATOM 2390 N N . LEU A 1 296 ? -1.19 33.406 19.156 1 96.88 296 LEU A N 1
ATOM 2391 C CA . LEU A 1 296 ? 0.262 33.531 19.188 1 96.88 296 LEU A CA 1
ATOM 2392 C C . LEU A 1 296 ? 0.812 33.094 20.547 1 96.88 296 LEU A C 1
ATOM 2394 O O . LEU A 1 296 ? 0.22 33.375 21.578 1 96.88 296 LEU A O 1
ATOM 2398 N N . ILE A 1 297 ? 1.863 32.281 20.453 1 97.25 297 ILE A N 1
ATOM 2399 C CA . ILE A 1 297 ? 2.615 31.953 21.656 1 97.25 297 ILE A CA 1
ATOM 2400 C C . ILE A 1 297 ? 3.604 33.062 21.969 1 97.25 297 ILE A C 1
ATOM 2402 O O . ILE A 1 297 ? 4.441 33.438 21.141 1 97.25 297 ILE A O 1
ATOM 2406 N N . ASP A 1 298 ? 3.508 33.594 23.188 1 96.38 298 ASP A N 1
ATOM 2407 C CA . ASP A 1 298 ? 4.355 34.719 23.594 1 96.38 298 ASP A CA 1
ATOM 2408 C C . ASP A 1 298 ? 5.832 34.375 23.406 1 96.38 298 ASP A C 1
ATOM 2410 O O . ASP A 1 298 ? 6.301 33.312 23.859 1 96.38 298 ASP A O 1
ATOM 2414 N N . GLY A 1 299 ? 6.457 35.25 22.719 1 95.25 299 GLY A N 1
ATOM 2415 C CA . GLY A 1 299 ? 7.883 35.062 22.5 1 95.25 299 GLY A CA 1
ATOM 2416 C C . GLY A 1 299 ? 8.211 34.031 21.453 1 95.25 299 GLY A C 1
ATOM 2417 O O . GLY A 1 299 ? 9.383 33.781 21.172 1 95.25 299 GLY A O 1
ATOM 2418 N N . VAL A 1 300 ? 7.305 33.406 20.812 1 97.19 300 VAL A N 1
ATOM 2419 C CA . VAL A 1 300 ? 7.535 32.344 19.844 1 97.19 300 VAL A CA 1
ATOM 2420 C C . VAL A 1 300 ? 6.852 32.688 18.516 1 97.19 300 VAL A C 1
ATOM 2422 O O . VAL A 1 300 ? 7.52 32.938 17.516 1 97.19 300 VAL A O 1
ATOM 2425 N N . GLY A 1 301 ? 5.57 32.938 18.578 1 97.81 301 GLY A N 1
ATOM 2426 C CA . GLY A 1 301 ? 4.801 33.188 17.375 1 97.81 301 GLY A CA 1
ATOM 2427 C C . GLY A 1 301 ? 3.652 32.188 17.172 1 97.81 301 GLY A C 1
ATOM 2428 O O . GLY A 1 301 ? 3.029 31.766 18.156 1 97.81 301 GLY A O 1
ATOM 2429 N N . SER A 1 302 ? 3.336 31.938 15.906 1 98.12 302 SER A N 1
ATOM 2430 C CA . SER A 1 302 ? 2.234 31.031 15.586 1 98.12 302 SER A CA 1
ATOM 2431 C C . SER A 1 302 ? 2.578 29.594 15.953 1 98.12 302 SER A C 1
ATOM 2433 O O . SER A 1 302 ? 3.754 29.234 16.047 1 98.12 302 SER A O 1
ATOM 2435 N N . PHE A 1 303 ? 1.579 28.734 16.125 1 97.94 303 PHE A N 1
ATOM 2436 C CA . PHE A 1 303 ? 1.75 27.344 16.531 1 97.94 303 PHE A CA 1
ATOM 2437 C C . PHE A 1 303 ? 2.426 26.547 15.43 1 97.94 303 PHE A C 1
ATOM 2439 O O . PHE A 1 303 ? 3.119 25.562 15.703 1 97.94 303 PHE A O 1
ATOM 2446 N N . SER A 1 304 ? 2.225 26.797 14.242 1 98.44 304 SER A N 1
ATOM 2447 C CA . SER A 1 304 ? 2.713 26.125 13.047 1 98.44 304 SER A CA 1
ATOM 2448 C C . SER A 1 304 ? 2.709 27.062 11.844 1 98.44 304 SER A C 1
ATOM 2450 O O . SER A 1 304 ? 2.213 28.188 11.938 1 98.44 304 SER A O 1
ATOM 2452 N N . ASP A 1 305 ? 3.326 26.688 10.766 1 97.56 305 ASP A N 1
ATOM 2453 C CA . ASP A 1 305 ? 3.225 27.469 9.539 1 97.56 305 ASP A CA 1
ATOM 2454 C C . ASP A 1 305 ? 1.874 27.25 8.859 1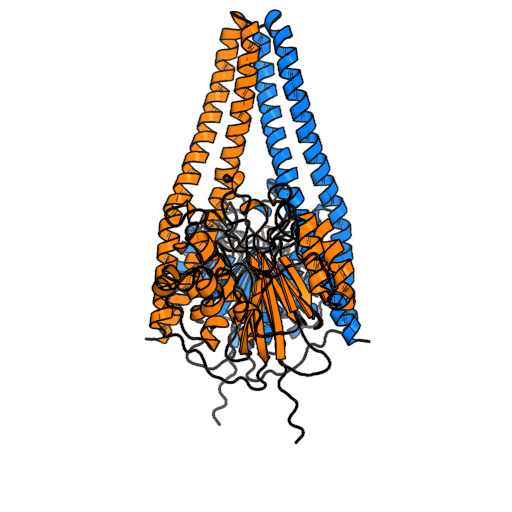 97.56 305 ASP A C 1
ATOM 2456 O O . ASP A 1 305 ? 1.576 27.891 7.844 1 97.56 305 ASP A O 1
ATOM 2460 N N . HIS A 1 306 ? 1.048 26.391 9.359 1 98.38 306 HIS A N 1
ATOM 2461 C CA . HIS A 1 306 ? -0.362 26.234 9.016 1 98.38 306 HIS A CA 1
ATOM 2462 C C . HIS A 1 306 ? -1.257 26.656 10.18 1 98.38 306 HIS A C 1
ATOM 2464 O O . HIS A 1 306 ? -0.816 26.688 11.328 1 98.38 306 HIS A O 1
ATOM 2470 N N . PHE A 1 307 ? -2.441 27.078 9.891 1 98.06 307 PHE A N 1
ATOM 2471 C CA . PHE A 1 307 ? -3.506 27.094 10.891 1 98.06 307 PHE A CA 1
ATOM 2472 C C . PHE A 1 307 ? -4.289 25.781 10.859 1 98.06 307 PHE A C 1
ATOM 2474 O O . PHE A 1 307 ? -4.219 25.031 9.883 1 98.06 307 PHE A O 1
ATOM 2481 N N . ALA A 1 308 ? -4.926 25.484 11.953 1 97.88 308 ALA A N 1
ATOM 2482 C CA . ALA A 1 308 ? -5.676 24.234 12.062 1 97.88 308 ALA A CA 1
ATOM 2483 C C . ALA A 1 308 ? -7.078 24.375 11.484 1 97.88 308 ALA A C 1
ATOM 2485 O O . ALA A 1 308 ? -7.605 25.5 11.398 1 97.88 308 ALA A O 1
ATOM 2486 N N . TYR A 1 309 ? -7.586 23.312 10.984 1 97.75 309 TYR A N 1
ATOM 2487 C CA . TYR A 1 309 ? -8.961 23.25 10.5 1 97.75 309 TYR A CA 1
ATOM 2488 C C . TYR A 1 309 ? -9.828 22.406 11.43 1 97.75 309 TYR A C 1
ATOM 2490 O O . TYR A 1 309 ? -9.43 21.312 11.844 1 97.75 309 TYR A O 1
ATOM 2498 N N . SER A 1 310 ? -11.008 22.922 11.789 1 96.5 310 SER A N 1
ATOM 2499 C CA . SER A 1 310 ? -11.93 22.188 12.664 1 96.5 310 SER A CA 1
ATOM 2500 C C . SER A 1 310 ? -13.328 22.125 12.047 1 96.5 310 SER A C 1
ATOM 2502 O O . SER A 1 310 ? -13.727 23.016 11.305 1 96.5 310 SER A O 1
ATOM 2504 N N . CYS A 1 311 ? -13.977 21.031 12.32 1 95.88 311 CYS A N 1
ATOM 2505 C CA . CYS A 1 311 ? -15.375 20.922 11.938 1 95.88 311 CYS A CA 1
ATOM 2506 C C . CYS A 1 311 ? -16.141 20.047 12.93 1 95.88 311 CYS A C 1
ATOM 2508 O O . CYS A 1 311 ? -15.547 19.234 13.633 1 95.88 311 CYS A O 1
ATOM 2510 N N . THR A 1 312 ? -17.391 20.344 13.102 1 96.06 312 THR A N 1
ATOM 2511 C CA . THR A 1 312 ? -18.328 19.516 13.844 1 96.06 312 THR A CA 1
ATOM 2512 C C . THR A 1 312 ? -19.25 18.766 12.883 1 96.06 312 THR A C 1
ATOM 2514 O O . THR A 1 312 ? -19.906 19.375 12.047 1 96.06 312 THR A O 1
ATOM 2517 N N . LEU A 1 313 ? -19.203 17.516 13.047 1 95.38 313 LEU A N 1
ATOM 2518 C CA . LEU A 1 313 ? -19.953 16.641 12.141 1 95.38 313 LEU A CA 1
ATOM 2519 C C . LEU A 1 313 ? -21.094 15.945 12.875 1 95.38 313 LEU A C 1
ATOM 2521 O O . LEU A 1 313 ? -20.938 15.523 14.023 1 95.38 313 LEU A O 1
ATOM 2525 N N . GLU A 1 314 ? -22.219 15.93 12.281 1 94.06 314 GLU A N 1
ATOM 2526 C CA . GLU A 1 314 ? -23.328 15.117 12.758 1 94.06 314 GLU A CA 1
ATOM 2527 C C . GLU A 1 314 ? -23.406 13.789 12.016 1 94.06 314 GLU A C 1
ATOM 2529 O O . GLU A 1 314 ? -23.359 13.75 10.789 1 94.06 314 GLU A O 1
ATOM 2534 N N . VAL A 1 315 ? -23.422 12.734 12.797 1 90.88 315 VAL A N 1
ATOM 2535 C CA . VAL A 1 315 ? -23.531 11.398 12.211 1 90.88 315 VAL A CA 1
ATOM 2536 C C . VAL A 1 315 ? -25 11.07 11.938 1 90.88 315 VAL A C 1
ATOM 2538 O O . VAL A 1 315 ? -25.812 11.055 12.852 1 90.88 315 VAL A O 1
ATOM 2541 N N . LEU A 1 316 ? -25.203 10.773 10.727 1 87.94 316 LEU A N 1
ATOM 2542 C CA . LEU A 1 316 ? -26.562 10.5 10.305 1 87.94 316 LEU A CA 1
ATOM 2543 C C . LEU A 1 316 ? -26.938 9.047 10.57 1 87.94 316 LEU A C 1
ATOM 2545 O O . LEU A 1 316 ? -26.109 8.156 10.461 1 87.94 316 LEU A O 1
ATOM 2549 N N . ARG A 1 317 ? -28.188 8.719 11.094 1 76.06 317 ARG A N 1
ATOM 2550 C CA . ARG A 1 317 ? -28.656 7.383 11.43 1 76.06 317 ARG A CA 1
ATOM 2551 C C . ARG A 1 317 ? -28.953 6.574 10.172 1 76.06 317 ARG A C 1
ATOM 2553 O O . ARG A 1 317 ? -28.703 5.367 10.133 1 76.06 317 ARG A O 1
ATOM 2560 N N . ASP A 1 318 ? -29.594 7.215 9.375 1 70.19 318 ASP A N 1
ATOM 2561 C CA . ASP A 1 318 ? -29.922 6.52 8.133 1 70.19 318 ASP A CA 1
ATOM 2562 C C . ASP A 1 318 ? -29.062 7.027 6.973 1 70.19 318 ASP A C 1
ATOM 2564 O O . ASP A 1 318 ? -28.625 8.18 6.98 1 70.19 318 ASP A O 1
ATOM 2568 N N . ASN A 1 319 ? -28.625 5.926 6.32 1 62.56 319 ASN A N 1
ATOM 2569 C CA . ASN A 1 319 ? -27.969 6.355 5.086 1 62.56 319 ASN A CA 1
ATOM 2570 C C . ASN A 1 319 ? -28.875 7.285 4.273 1 62.56 319 ASN A C 1
ATOM 2572 O O . ASN A 1 319 ? -29.953 6.891 3.842 1 62.56 319 ASN A O 1
ATOM 2576 N N . ASN A 1 320 ? -28.797 8.602 4.625 1 62.5 320 ASN A N 1
ATOM 2577 C CA . ASN A 1 320 ? -29.562 9.555 3.832 1 62.5 320 ASN A CA 1
ATOM 2578 C C . ASN A 1 320 ? -28.969 9.734 2.439 1 62.5 320 ASN A C 1
ATOM 2580 O O . ASN A 1 320 ? -27.828 10.18 2.301 1 62.5 320 ASN A O 1
ATOM 2584 N N . VAL A 1 321 ? -29.234 8.75 1.559 1 55.59 321 VAL A N 1
ATOM 2585 C CA . VAL A 1 321 ? -28.641 8.656 0.224 1 55.59 321 VAL A CA 1
ATOM 2586 C C . VAL A 1 321 ? -28.672 10.031 -0.449 1 55.59 321 VAL A C 1
ATOM 2588 O O . VAL A 1 321 ? -29.625 10.359 -1.167 1 55.59 321 VAL A O 1
ATOM 2591 N N . LYS A 1 322 ? -28.469 11.234 0.302 1 54.31 322 LYS A N 1
ATOM 2592 C CA . LYS A 1 322 ? -28.203 12.281 -0.684 1 54.31 322 LYS A CA 1
ATOM 2593 C C . LYS A 1 322 ? -27.016 11.922 -1.561 1 54.31 322 LYS A C 1
ATOM 2595 O O . LYS A 1 322 ? -25.859 11.984 -1.112 1 54.31 322 LYS A O 1
ATOM 2600 N N . LYS A 1 323 ? -27.219 10.961 -2.475 1 55.81 323 LYS A N 1
ATOM 2601 C CA . LYS A 1 323 ? -26.203 10.516 -3.408 1 55.81 323 LYS A CA 1
ATOM 2602 C C . LYS A 1 323 ? -25.609 11.688 -4.188 1 55.81 323 LYS A C 1
ATOM 2604 O O . LYS A 1 323 ? -26.328 12.367 -4.926 1 55.81 323 LYS A O 1
ATOM 2609 N N . LEU A 1 324 ? -24.531 12.391 -3.551 1 61.12 324 LEU A N 1
ATOM 2610 C CA . LEU A 1 324 ? -23.828 13.312 -4.43 1 61.12 324 LEU A CA 1
ATOM 2611 C C . LEU A 1 324 ? -23.562 12.664 -5.785 1 61.12 324 LEU A C 1
ATOM 2613 O O . LEU A 1 324 ? -22.812 11.688 -5.875 1 61.12 324 LEU A O 1
ATOM 2617 N N . GLN A 1 325 ? -24.516 12.719 -6.621 1 64.94 325 GLN A N 1
ATOM 2618 C CA . GLN A 1 325 ? -24.328 12.07 -7.914 1 64.94 325 GLN A CA 1
ATOM 2619 C C . GLN A 1 325 ? -23.406 12.883 -8.805 1 64.94 325 GLN A C 1
ATOM 2621 O O . GLN A 1 325 ? -23.734 14 -9.211 1 64.94 325 GLN A O 1
ATOM 2626 N N . THR A 1 326 ? -22.109 12.523 -8.695 1 77.69 326 THR A N 1
ATOM 2627 C CA . THR A 1 326 ? -21.219 13.109 -9.695 1 77.69 326 THR A CA 1
ATOM 2628 C C . THR A 1 326 ? -21.625 12.664 -11.094 1 77.69 326 THR A C 1
ATOM 2630 O O . THR A 1 326 ? -21.828 11.477 -11.344 1 77.69 326 THR A O 1
ATOM 2633 N N . GLU A 1 327 ? -21.719 13.688 -11.906 1 85.19 327 GLU A N 1
ATOM 2634 C CA . GLU A 1 327 ? -22.047 13.383 -13.305 1 85.19 327 GLU A CA 1
ATOM 2635 C C . GLU A 1 327 ? -21 12.461 -13.914 1 85.19 327 GLU A C 1
ATOM 2637 O O . GLU A 1 327 ? -19.797 12.625 -13.68 1 85.19 327 GLU A O 1
ATOM 2642 N N . LEU A 1 328 ? -21.516 11.531 -14.602 1 88.94 328 LEU A N 1
ATOM 2643 C CA . LEU A 1 328 ? -20.641 10.57 -15.266 1 88.94 328 LEU A CA 1
ATOM 2644 C C . LEU A 1 328 ? -19.609 11.289 -16.125 1 88.94 328 LEU A C 1
ATOM 2646 O O . LEU A 1 328 ? -18.453 10.867 -16.188 1 88.94 328 LEU A O 1
ATOM 2650 N N . SER A 1 329 ? -20.031 12.383 -16.734 1 89.5 329 SER A N 1
ATOM 2651 C CA . SER A 1 329 ? -19.125 13.141 -17.609 1 89.5 329 SER A CA 1
ATOM 2652 C C . SER A 1 329 ? -17.969 13.742 -16.812 1 89.5 329 SER A C 1
ATOM 2654 O O . SER A 1 329 ? -16.828 13.781 -17.281 1 89.5 329 SER A O 1
ATOM 2656 N N . ASP A 1 330 ? -18.25 14.195 -15.602 1 90.88 330 ASP A N 1
ATOM 2657 C CA . ASP A 1 330 ? -17.219 14.758 -14.75 1 90.88 330 ASP A CA 1
ATOM 2658 C C . ASP A 1 330 ? -16.219 13.695 -14.328 1 90.88 330 ASP A C 1
ATOM 2660 O O . ASP A 1 330 ? -15.008 13.953 -14.273 1 90.88 330 ASP A O 1
ATOM 2664 N N . ARG A 1 331 ? -16.734 12.586 -14.094 1 93.44 331 ARG A N 1
ATOM 2665 C CA . ARG A 1 331 ? -15.867 11.492 -13.688 1 93.44 331 ARG A CA 1
ATOM 2666 C C . ARG A 1 331 ? -14.953 11.07 -14.836 1 93.44 331 ARG A C 1
ATOM 2668 O O . ARG A 1 331 ? -13.758 10.844 -14.641 1 93.44 331 ARG A O 1
ATOM 2675 N N . ILE A 1 332 ? -15.516 10.992 -16 1 95 332 ILE A N 1
ATOM 2676 C CA . ILE A 1 332 ? -14.734 10.609 -17.172 1 95 332 ILE A CA 1
ATOM 2677 C C . ILE A 1 332 ? -13.641 11.641 -17.422 1 95 332 ILE A C 1
ATOM 2679 O O . ILE A 1 332 ? -12.508 11.289 -17.75 1 95 332 ILE A O 1
ATOM 2683 N N . LYS A 1 333 ? -14.008 12.883 -17.25 1 95.75 333 LYS A N 1
ATOM 2684 C CA . LYS A 1 333 ? -13.039 13.953 -17.438 1 95.75 333 LYS A CA 1
ATOM 2685 C C . LYS A 1 333 ? -11.883 13.836 -16.453 1 95.75 333 LYS A C 1
ATOM 2687 O O . LYS A 1 333 ? -10.727 14.055 -16.812 1 95.75 333 LYS A O 1
ATOM 2692 N N . ILE A 1 334 ? -12.203 13.516 -15.242 1 97.12 334 ILE A N 1
ATOM 2693 C CA . ILE A 1 334 ? -11.18 13.32 -14.219 1 97.12 334 ILE A CA 1
ATOM 2694 C C . ILE A 1 334 ? -10.227 12.211 -14.641 1 97.12 334 ILE A C 1
ATOM 2696 O O . ILE A 1 334 ? -9.008 12.336 -14.5 1 97.12 334 ILE A O 1
ATOM 2700 N N . HIS A 1 335 ? -10.758 11.094 -15.172 1 97.88 335 HIS A N 1
ATOM 2701 C CA . HIS A 1 335 ? -9.945 9.984 -15.648 1 97.88 335 HIS A CA 1
ATOM 2702 C C . HIS A 1 335 ? -9.023 10.43 -16.781 1 97.88 335 HIS A C 1
ATOM 2704 O O . HIS A 1 335 ? -7.832 10.102 -16.781 1 97.88 335 HIS A O 1
ATOM 2710 N N . GLU A 1 336 ? -9.57 11.234 -17.656 1 97.81 336 GLU A N 1
ATOM 2711 C CA . GLU A 1 336 ? -8.797 11.711 -18.797 1 97.81 336 GLU A CA 1
ATOM 2712 C C . GLU A 1 336 ? -7.688 12.664 -18.344 1 97.81 336 GLU A C 1
ATOM 2714 O O . GLU A 1 336 ? -6.559 12.57 -18.828 1 97.81 336 GLU A O 1
ATOM 2719 N N . ASP A 1 337 ? -8.055 13.539 -17.438 1 97.62 337 ASP A N 1
ATOM 2720 C CA . ASP A 1 337 ? -7.07 14.484 -16.922 1 97.62 337 ASP A CA 1
ATOM 2721 C C . ASP A 1 337 ? -5.93 13.766 -16.203 1 97.62 337 ASP A C 1
ATOM 2723 O O . ASP A 1 337 ? -4.766 14.148 -16.344 1 97.62 337 ASP A O 1
ATOM 2727 N N . LEU A 1 338 ? -6.25 12.758 -15.461 1 98.06 338 LEU A N 1
ATOM 2728 C CA . LEU A 1 338 ? -5.227 12.008 -14.75 1 98.06 338 LEU A CA 1
ATOM 2729 C C . LEU A 1 338 ? -4.336 11.242 -15.719 1 98.06 338 LEU A C 1
ATOM 2731 O O . LEU A 1 338 ? -3.113 11.203 -15.555 1 98.06 338 LEU A O 1
ATOM 2735 N N . GLU A 1 339 ? -4.93 10.641 -16.75 1 97.81 339 GLU A N 1
ATOM 2736 C CA . GLU A 1 339 ? -4.148 9.93 -17.766 1 97.81 339 GLU A CA 1
ATOM 2737 C C . GLU A 1 339 ? -3.16 10.867 -18.453 1 97.81 339 GLU A C 1
ATOM 2739 O O . GLU A 1 339 ? -1.999 10.508 -18.656 1 97.81 339 GLU A O 1
ATOM 2744 N N . LEU A 1 340 ? -3.672 12.031 -18.766 1 97.12 340 LEU A N 1
ATOM 2745 C CA . LEU A 1 340 ? -2.818 13.016 -19.422 1 97.12 340 LEU A CA 1
ATOM 2746 C C . LEU A 1 340 ? -1.692 13.461 -18.5 1 97.12 340 LEU A C 1
ATOM 2748 O O . LEU A 1 340 ? -0.551 13.625 -18.938 1 97.12 340 LEU A O 1
ATOM 2752 N N . CYS A 1 341 ? -2.047 13.656 -17.25 1 96.06 341 CYS A N 1
ATOM 2753 C CA . CYS A 1 341 ? -1.066 14.062 -16.25 1 96.06 341 CYS A CA 1
ATOM 2754 C C . CYS A 1 341 ? 0.047 13.023 -16.141 1 96.06 341 CYS A C 1
ATOM 2756 O O . CYS A 1 341 ? 1.226 13.383 -16.078 1 96.06 341 CYS A O 1
ATOM 2758 N N . ILE A 1 342 ? -0.311 11.766 -16.188 1 97.44 342 ILE A N 1
ATOM 2759 C CA . ILE A 1 342 ? 0.644 10.672 -16.047 1 97.44 342 ILE A CA 1
ATOM 2760 C C . ILE A 1 342 ? 1.513 10.586 -17.297 1 97.44 342 ILE A C 1
ATOM 2762 O O . ILE A 1 342 ? 2.734 10.438 -17.203 1 97.44 342 ILE A O 1
ATOM 2766 N N . GLU A 1 343 ? 0.916 10.734 -18.438 1 97.06 343 GLU A N 1
ATOM 2767 C CA . GLU A 1 343 ? 1.65 10.656 -19.688 1 97.06 343 GLU A CA 1
ATOM 2768 C C . GLU A 1 343 ? 2.709 11.75 -19.781 1 97.06 343 GLU A C 1
ATOM 2770 O O . GLU A 1 343 ? 3.832 11.508 -20.219 1 97.06 343 GLU A O 1
ATOM 2775 N N . ASP A 1 344 ? 2.311 12.898 -19.359 1 95.44 344 ASP A N 1
ATOM 2776 C CA . ASP A 1 344 ? 3.242 14.023 -19.359 1 95.44 344 ASP A CA 1
ATOM 2777 C C . ASP A 1 344 ? 4.414 13.766 -18.406 1 95.44 344 ASP A C 1
ATOM 2779 O O . ASP A 1 344 ? 5.57 14.008 -18.766 1 95.44 344 ASP A O 1
ATOM 2783 N N . TYR A 1 345 ? 4.141 13.273 -17.281 1 95.12 345 TYR A N 1
ATOM 2784 C CA . TYR A 1 345 ? 5.195 13.07 -16.297 1 95.12 345 TYR A CA 1
ATOM 2785 C C . TYR A 1 345 ? 6.082 11.891 -16.672 1 95.12 345 TYR A C 1
ATOM 2787 O O . TYR A 1 345 ? 7.262 11.852 -16.312 1 95.12 345 TYR A O 1
ATOM 2795 N N . LEU A 1 346 ? 5.543 10.938 -17.344 1 96.31 346 LEU A N 1
ATOM 2796 C CA . LEU A 1 346 ? 6.332 9.789 -17.781 1 96.31 346 LEU A CA 1
ATOM 2797 C C . LEU A 1 346 ? 7.508 10.234 -18.641 1 96.31 346 LEU A C 1
ATOM 2799 O O . LEU A 1 346 ? 8.578 9.625 -18.609 1 96.31 346 LEU A O 1
ATOM 2803 N N . ILE A 1 347 ? 7.324 11.289 -19.391 1 95.88 347 ILE A N 1
ATOM 2804 C CA . ILE A 1 347 ? 8.406 11.836 -20.188 1 95.88 347 ILE A CA 1
ATOM 2805 C C . ILE A 1 347 ? 9.555 12.289 -19.281 1 95.88 347 ILE A C 1
ATOM 2807 O O . ILE A 1 347 ? 10.711 11.953 -19.531 1 95.88 347 ILE A O 1
ATOM 2811 N N . THR A 1 348 ? 9.164 13.008 -18.25 1 93 348 THR A N 1
ATOM 2812 C CA . THR A 1 348 ? 10.148 13.5 -17.281 1 93 348 THR A CA 1
ATOM 2813 C C . THR A 1 348 ? 10.82 12.336 -16.562 1 93 348 THR A C 1
ATOM 2815 O O . THR A 1 348 ? 12.039 12.336 -16.391 1 93 348 THR A O 1
ATOM 2818 N N . ALA A 1 349 ? 10.031 11.391 -16.156 1 94.25 349 ALA A N 1
ATOM 2819 C CA . ALA A 1 349 ? 10.547 10.242 -15.414 1 94.25 349 ALA A CA 1
ATOM 2820 C C . ALA A 1 349 ? 11.555 9.461 -16.25 1 94.25 349 ALA A C 1
ATOM 2822 O O . ALA A 1 349 ? 12.625 9.094 -15.758 1 94.25 349 ALA A O 1
ATOM 2823 N N . ARG A 1 350 ? 11.289 9.25 -17.484 1 96.19 350 ARG A N 1
ATOM 2824 C CA . ARG A 1 350 ? 12.172 8.5 -18.375 1 96.19 350 ARG A CA 1
ATOM 2825 C C . ARG A 1 350 ? 13.461 9.266 -18.625 1 96.19 350 ARG A C 1
ATOM 2827 O O . ARG A 1 350 ? 14.539 8.672 -18.703 1 96.19 350 ARG A O 1
ATOM 2834 N N . LYS A 1 351 ? 13.305 10.523 -18.812 1 95.69 351 LYS A N 1
ATOM 2835 C CA . LYS A 1 351 ? 14.484 11.367 -19.047 1 95.69 351 LYS A CA 1
ATOM 2836 C C . LYS A 1 351 ? 15.422 11.328 -17.844 1 95.69 351 LYS A C 1
ATOM 2838 O O . LYS A 1 351 ? 16.641 11.195 -18 1 95.69 351 LYS A O 1
ATOM 2843 N N . GLN A 1 352 ? 14.859 11.484 -16.672 1 93.31 352 GLN A N 1
ATOM 2844 C CA . GLN A 1 352 ? 15.656 11.453 -15.453 1 93.31 352 GLN A CA 1
ATOM 2845 C C . GLN A 1 352 ? 16.359 10.109 -15.281 1 93.31 352 GLN A C 1
ATOM 2847 O O . GLN A 1 352 ? 17.531 10.055 -14.898 1 93.31 352 GLN A O 1
ATOM 2852 N N . LYS A 1 353 ? 15.641 9.078 -15.539 1 95.56 353 LYS A N 1
ATOM 2853 C CA . LYS A 1 353 ? 16.234 7.746 -15.461 1 95.56 353 LYS A CA 1
ATOM 2854 C C . LYS A 1 353 ? 17.391 7.598 -16.453 1 95.56 353 LYS A C 1
ATOM 2856 O O . LYS A 1 353 ? 18.453 7.094 -16.094 1 95.56 353 LYS A O 1
ATOM 2861 N N . PHE A 1 354 ? 17.188 8.047 -17.625 1 96.75 354 PHE A N 1
ATOM 2862 C CA . PHE A 1 354 ? 18.172 7.926 -18.688 1 96.75 354 PHE A CA 1
ATOM 2863 C C . PHE A 1 354 ? 19.438 8.703 -18.328 1 96.75 354 PHE A C 1
ATOM 2865 O O . PHE A 1 354 ? 20.547 8.188 -18.438 1 96.75 354 PHE A O 1
ATOM 2872 N N . LEU A 1 355 ? 19.281 9.945 -17.906 1 96.75 355 LEU A N 1
ATOM 2873 C CA . LEU A 1 355 ? 20.422 10.812 -17.625 1 96.75 355 LEU A CA 1
ATOM 2874 C C . LEU A 1 355 ? 21.25 10.266 -16.453 1 96.75 355 LEU A C 1
ATOM 2876 O O . LEU A 1 355 ? 22.484 10.328 -16.484 1 96.75 355 LEU A O 1
ATOM 2880 N N . ARG A 1 356 ? 20.609 9.719 -15.547 1 96.12 356 ARG A N 1
ATOM 2881 C CA . ARG A 1 356 ? 21.328 9.141 -14.414 1 96.12 356 ARG A CA 1
ATOM 2882 C C . ARG A 1 356 ? 22.016 7.844 -14.82 1 96.12 356 ARG A C 1
ATOM 2884 O O . ARG A 1 356 ? 23.125 7.551 -14.336 1 96.12 356 ARG A O 1
ATOM 2891 N N . GLY A 1 357 ? 21.359 7.113 -15.633 1 96.5 357 GLY A N 1
ATOM 2892 C CA . GLY A 1 357 ? 22.016 5.941 -16.188 1 96.5 357 GLY A CA 1
ATOM 2893 C C . GLY A 1 357 ? 23.25 6.285 -17.016 1 96.5 357 GLY A C 1
ATOM 2894 O O . GLY A 1 357 ? 24.266 5.609 -16.922 1 96.5 357 GLY A O 1
ATOM 2895 N N . LEU A 1 358 ? 23.156 7.32 -17.734 1 97.12 358 LEU A N 1
ATOM 2896 C CA . LEU A 1 358 ? 24.281 7.789 -18.531 1 97.12 358 LEU A CA 1
ATOM 2897 C C . LEU A 1 358 ? 25.453 8.188 -17.641 1 97.12 358 LEU A C 1
ATOM 2899 O O . LEU A 1 358 ? 26.609 7.871 -17.938 1 97.12 358 LEU A O 1
ATOM 2903 N N . HIS A 1 359 ? 25.141 8.906 -16.578 1 96.88 359 HIS A N 1
ATOM 2904 C CA . HIS A 1 359 ? 26.188 9.273 -15.625 1 96.88 359 HIS A CA 1
ATOM 2905 C C . HIS A 1 359 ? 26.891 8.031 -15.062 1 96.88 359 HIS A C 1
ATOM 2907 O O . HIS A 1 359 ? 28.109 8.031 -14.883 1 96.88 359 HIS A O 1
ATOM 2913 N N . PHE A 1 360 ? 26.219 7.035 -14.828 1 96.38 360 PHE A N 1
ATOM 2914 C CA . PHE A 1 360 ? 26.766 5.785 -14.328 1 96.38 360 PHE A CA 1
ATOM 2915 C C . PHE A 1 360 ? 27.75 5.188 -15.328 1 96.38 360 PHE A C 1
ATOM 2917 O O . PHE A 1 360 ? 28.891 4.859 -14.969 1 96.38 360 PHE A O 1
ATOM 2924 N N . TRP A 1 361 ? 27.312 5.07 -16.531 1 96.44 361 TRP A N 1
ATOM 2925 C CA . TRP A 1 361 ? 28.156 4.438 -17.531 1 96.44 361 TRP A CA 1
ATOM 2926 C C . TRP A 1 361 ? 29.375 5.305 -17.859 1 96.44 361 TRP A C 1
ATOM 2928 O O . TRP A 1 361 ? 30.453 4.785 -18.141 1 96.44 361 TRP A O 1
ATOM 2938 N N . MET A 1 362 ? 29.172 6.609 -17.812 1 96.88 362 MET A N 1
ATOM 2939 C CA . MET A 1 362 ? 30.297 7.508 -17.984 1 96.88 362 MET A CA 1
ATOM 2940 C C . MET A 1 362 ? 31.297 7.348 -16.844 1 96.88 362 MET A C 1
ATOM 2942 O O . MET A 1 362 ? 32.5 7.414 -17.062 1 96.88 362 MET A O 1
ATOM 2946 N N . SER A 1 363 ? 30.719 7.152 -15.695 1 94.56 363 SER A N 1
ATOM 2947 C CA . SER A 1 363 ? 31.594 6.941 -14.547 1 94.56 363 SER A CA 1
ATOM 2948 C C . SER A 1 363 ? 32.375 5.648 -14.68 1 94.56 363 SER A C 1
ATOM 2950 O O . SER A 1 363 ? 33.562 5.586 -14.289 1 94.56 363 SER A O 1
ATOM 2952 N N . VAL A 1 364 ? 31.766 4.594 -15.172 1 93.44 364 VAL A N 1
ATOM 2953 C CA . VAL A 1 364 ? 32.438 3.328 -15.398 1 93.44 364 VAL A CA 1
ATOM 2954 C C . VAL A 1 364 ? 33.594 3.531 -16.391 1 93.44 364 VAL A C 1
ATOM 2956 O O . VAL A 1 364 ? 34.719 3.057 -16.156 1 93.44 364 VAL A O 1
ATOM 2959 N N . PHE A 1 365 ? 33.375 4.285 -17.391 1 93.25 365 PHE A N 1
ATOM 2960 C CA . PHE A 1 365 ? 34.375 4.578 -18.391 1 93.25 365 PHE A CA 1
ATOM 2961 C C . PHE A 1 365 ? 35.531 5.379 -17.781 1 93.25 365 PHE A C 1
ATOM 2963 O O . PHE A 1 365 ? 36.688 5.094 -18.031 1 93.25 365 PHE A O 1
ATOM 2970 N N . LEU A 1 366 ? 35.188 6.348 -16.984 1 91.69 366 LEU A N 1
ATOM 2971 C CA . LEU A 1 366 ? 36.188 7.195 -16.359 1 91.69 366 LEU A CA 1
ATOM 2972 C C . LEU A 1 366 ? 37.062 6.387 -15.391 1 91.69 366 LEU A C 1
ATOM 2974 O O . LEU A 1 366 ? 38.25 6.648 -15.242 1 91.69 366 LEU A O 1
ATOM 2978 N N . MET A 1 367 ? 36.438 5.461 -14.758 1 88.62 367 MET A N 1
ATOM 2979 C CA . MET A 1 367 ? 37.188 4.633 -13.812 1 88.62 367 MET A CA 1
ATOM 2980 C C . MET A 1 367 ? 38.188 3.746 -14.547 1 88.62 367 MET A C 1
ATOM 2982 O O . MET A 1 367 ? 39.344 3.58 -14.094 1 88.62 367 MET A O 1
ATOM 2986 N N . ILE A 1 368 ? 37.781 3.17 -15.617 1 86.94 368 ILE A N 1
ATOM 2987 C CA . ILE A 1 368 ? 38.688 2.365 -16.438 1 86.94 368 ILE A CA 1
ATOM 2988 C C . ILE A 1 368 ? 39.812 3.238 -16.938 1 86.94 368 ILE A C 1
ATOM 2990 O O . ILE A 1 368 ? 41 2.848 -16.875 1 86.94 368 ILE A O 1
ATOM 2994 N N . SER A 1 369 ? 39.531 4.434 -17.391 1 85.5 369 SER A N 1
ATOM 2995 C CA . SER A 1 369 ? 40.531 5.367 -17.891 1 85.5 369 SER A CA 1
ATOM 2996 C C . SER A 1 369 ? 41.5 5.785 -16.797 1 85.5 369 SER A C 1
ATOM 2998 O O . SER A 1 369 ? 42.688 5.93 -17.047 1 85.5 369 SER A O 1
ATOM 3000 N N . CYS A 1 370 ? 40.938 6.062 -15.633 1 82.62 370 CYS A N 1
ATOM 3001 C CA . CYS A 1 370 ? 41.781 6.461 -14.5 1 82.62 370 CYS A CA 1
ATOM 3002 C C . CYS A 1 370 ? 42.781 5.383 -14.156 1 82.62 370 CYS A C 1
ATOM 3004 O O . CYS A 1 370 ? 43.938 5.684 -13.836 1 82.62 370 CYS A O 1
ATOM 3006 N N . ALA A 1 371 ? 42.375 4.133 -14.195 1 78.88 371 ALA A N 1
ATOM 3007 C CA . ALA A 1 371 ? 43.281 3.027 -13.93 1 78.88 371 ALA A CA 1
ATOM 3008 C C . ALA A 1 371 ? 44.406 2.982 -14.953 1 78.88 371 ALA A C 1
ATOM 3010 O O . ALA A 1 371 ? 45.562 2.775 -14.594 1 78.88 371 ALA A O 1
ATOM 3011 N N . VAL A 1 372 ? 44.094 3.328 -16.172 1 78.62 372 VAL A N 1
ATOM 3012 C CA . VAL A 1 372 ? 45.062 3.295 -17.234 1 78.62 372 VAL A CA 1
ATOM 3013 C C . VAL A 1 372 ? 46.031 4.473 -17.109 1 78.62 372 VAL A C 1
ATOM 3015 O O . VAL A 1 372 ? 47.25 4.301 -17.156 1 78.62 372 VAL A O 1
ATOM 3018 N N . VAL A 1 373 ? 45.5 5.633 -16.812 1 78.06 373 VAL A N 1
ATOM 3019 C CA . VAL A 1 373 ? 46.281 6.852 -16.766 1 78.06 373 VAL A CA 1
ATOM 3020 C C . VAL A 1 373 ? 47.219 6.805 -15.555 1 78.06 373 VAL A C 1
ATOM 3022 O O . VAL A 1 373 ? 48.344 7.281 -15.617 1 78.06 373 VAL A O 1
ATOM 3025 N N . THR A 1 374 ? 46.688 6.305 -14.484 1 76.62 374 THR A N 1
ATOM 3026 C CA . THR A 1 374 ? 47.531 6.203 -13.281 1 76.62 374 THR A CA 1
ATOM 3027 C C . THR A 1 374 ? 48.75 5.336 -13.531 1 76.62 374 THR A C 1
ATOM 3029 O O . THR A 1 374 ? 49.812 5.613 -13 1 76.62 374 THR A O 1
ATOM 3032 N N . THR A 1 375 ? 48.594 4.34 -14.336 1 73.44 375 THR A N 1
ATOM 3033 C CA . THR A 1 375 ? 49.719 3.484 -14.672 1 73.44 375 THR A CA 1
ATOM 3034 C C . THR A 1 375 ? 50.844 4.297 -15.32 1 73.44 375 THR A C 1
ATOM 3036 O O . THR A 1 375 ? 52.031 4.094 -15.031 1 73.44 375 THR A O 1
ATOM 3039 N N . PHE A 1 376 ? 50.469 5.305 -16.031 1 73.44 376 PHE A N 1
ATOM 3040 C CA . PHE A 1 376 ? 51.469 6.066 -16.766 1 73.44 376 PHE A CA 1
ATOM 3041 C C . PHE A 1 376 ? 51.969 7.23 -15.922 1 73.44 376 PHE A C 1
ATOM 3043 O O . PHE A 1 376 ? 53.188 7.523 -15.922 1 73.44 376 PHE A O 1
ATOM 3050 N N . THR A 1 377 ? 51.094 7.875 -15.203 1 68.94 377 THR A N 1
ATOM 3051 C CA . THR A 1 377 ? 51.469 9.086 -14.484 1 68.94 377 THR A CA 1
ATOM 3052 C C . THR A 1 377 ? 52.25 8.734 -13.219 1 68.94 377 THR A C 1
ATOM 3054 O O . THR A 1 377 ? 53.094 9.523 -12.773 1 68.94 377 THR A O 1
ATOM 3057 N N . SER A 1 378 ? 51.938 7.648 -12.617 1 66.62 378 SER A N 1
ATOM 3058 C CA . SER A 1 378 ? 52.594 7.273 -11.383 1 66.62 378 SER A CA 1
ATOM 3059 C C . SER A 1 378 ? 54.094 7.059 -11.617 1 66.62 378 SER A C 1
ATOM 3061 O O . SER A 1 378 ? 54.906 7.262 -10.719 1 66.62 378 SER A O 1
ATOM 3063 N N . ASN A 1 379 ? 54.406 6.723 -12.828 1 69.69 379 ASN A N 1
ATOM 3064 C CA . ASN A 1 379 ? 55.812 6.492 -13.172 1 69.69 379 ASN A CA 1
ATOM 3065 C C . ASN A 1 379 ? 56.531 7.805 -13.383 1 69.69 379 ASN A C 1
ATOM 3067 O O . ASN A 1 379 ? 57.781 7.859 -13.25 1 69.69 379 ASN A O 1
ATOM 3071 N N . VAL A 1 380 ? 55.75 8.844 -13.633 1 68 380 VAL A N 1
ATOM 3072 C CA . VAL A 1 380 ? 56.375 10.125 -13.906 1 68 380 VAL A CA 1
ATOM 3073 C C . VAL A 1 380 ? 56.375 10.984 -12.641 1 68 380 VAL A C 1
ATOM 3075 O O . VAL A 1 380 ? 57.406 11.578 -12.281 1 68 380 VAL A O 1
ATOM 3078 N N . ALA A 1 381 ? 55.156 11.117 -11.992 1 66.31 381 ALA A N 1
ATOM 3079 C CA . ALA A 1 381 ? 55 11.898 -10.773 1 66.31 381 ALA A CA 1
ATOM 3080 C C . ALA A 1 381 ? 54.188 11.133 -9.727 1 66.31 381 ALA A C 1
ATOM 3082 O O . ALA A 1 381 ? 52.969 11.234 -9.68 1 66.31 381 ALA A O 1
ATOM 3083 N N . GLY A 1 382 ? 54.906 10.461 -8.938 1 62.09 382 GLY A N 1
ATOM 3084 C CA . GLY A 1 382 ? 54.312 9.578 -7.938 1 62.09 382 GLY A CA 1
ATOM 3085 C C . GLY A 1 382 ? 53.312 10.281 -7.035 1 62.09 382 GLY A C 1
ATOM 3086 O O . GLY A 1 382 ? 52.25 9.734 -6.719 1 62.09 382 GLY A O 1
ATOM 3087 N N . TRP A 1 383 ? 53.656 11.578 -6.762 1 65.62 383 TRP A N 1
ATOM 3088 C CA . TRP A 1 383 ? 52.812 12.336 -5.828 1 65.62 383 TRP A CA 1
ATOM 3089 C C . TRP A 1 383 ? 51.438 12.609 -6.426 1 65.62 383 TRP A C 1
ATOM 3091 O O . TRP A 1 383 ? 50.469 12.844 -5.691 1 65.62 383 TRP A O 1
ATOM 3101 N N . SER A 1 384 ? 51.312 12.578 -7.75 1 70.19 384 SER A N 1
ATOM 3102 C CA . SER A 1 384 ? 50.062 12.906 -8.422 1 70.19 384 SER A CA 1
ATOM 3103 C C . SER A 1 384 ? 49.031 11.789 -8.234 1 70.19 384 SER A C 1
ATOM 3105 O O . SER A 1 384 ? 47.844 11.984 -8.5 1 70.19 384 SER A O 1
ATOM 3107 N N . SER A 1 385 ? 49.5 10.719 -7.637 1 74.38 385 SER A N 1
ATOM 3108 C CA . SER A 1 385 ? 48.688 9.531 -7.516 1 74.38 385 SER A CA 1
ATOM 3109 C C . SER A 1 385 ? 47.531 9.758 -6.527 1 74.38 385 SER A C 1
ATOM 3111 O O . SER A 1 385 ? 46.438 9.188 -6.68 1 74.38 385 SER A O 1
ATOM 3113 N N . ILE A 1 386 ? 47.75 10.711 -5.633 1 73.31 386 ILE A N 1
ATOM 3114 C CA . ILE A 1 386 ? 46.719 10.977 -4.633 1 73.31 386 ILE A CA 1
ATOM 3115 C C . ILE A 1 386 ? 45.5 11.617 -5.301 1 73.31 386 ILE A C 1
ATOM 3117 O O . ILE A 1 386 ? 44.375 11.344 -4.922 1 73.31 386 ILE A O 1
ATOM 3121 N N . PHE A 1 387 ? 45.75 12.383 -6.262 1 76.06 387 PHE A N 1
ATOM 3122 C CA . PHE A 1 387 ? 44.656 13.062 -6.949 1 76.06 387 PHE A CA 1
ATOM 3123 C C . PHE A 1 387 ? 43.844 12.078 -7.766 1 76.06 387 PHE A C 1
ATOM 3125 O O . PHE A 1 387 ? 42.625 12.211 -7.855 1 76.06 387 PHE A O 1
ATOM 3132 N N . TRP A 1 388 ? 44.531 11.094 -8.227 1 76.94 388 TRP A N 1
ATOM 3133 C CA . TRP A 1 388 ? 43.812 10.078 -8.992 1 76.94 388 TRP A CA 1
ATOM 3134 C C . TRP A 1 388 ? 42.969 9.188 -8.078 1 76.94 388 TRP A C 1
ATOM 3136 O O . TRP A 1 388 ? 41.875 8.766 -8.445 1 76.94 388 TRP A O 1
ATOM 3146 N N . VAL A 1 389 ? 43.5 8.992 -6.941 1 77.38 389 VAL A N 1
ATOM 3147 C CA . VAL A 1 389 ? 42.75 8.195 -5.973 1 77.38 389 VAL A CA 1
ATOM 3148 C C . VAL A 1 389 ? 41.5 8.953 -5.531 1 77.38 389 VAL A C 1
ATOM 3150 O O . VAL A 1 389 ? 40.406 8.391 -5.504 1 77.38 389 VAL A O 1
ATOM 3153 N N . LEU A 1 390 ? 41.656 10.219 -5.234 1 81.5 390 LEU A N 1
ATOM 3154 C CA . LEU A 1 390 ? 40.531 11.031 -4.82 1 81.5 390 LEU A CA 1
ATOM 3155 C C . LEU A 1 390 ? 39.5 11.148 -5.945 1 81.5 390 LEU A C 1
ATOM 3157 O O . LEU A 1 390 ? 38.281 11.078 -5.703 1 81.5 390 LEU A O 1
ATOM 3161 N N . PHE A 1 391 ? 40.062 11.312 -7.094 1 84.38 391 PHE A N 1
ATOM 3162 C CA . PHE A 1 391 ? 39.188 11.383 -8.266 1 84.38 391 PHE A CA 1
ATOM 3163 C C . PHE A 1 391 ? 38.406 10.086 -8.453 1 84.38 391 PHE A C 1
ATOM 3165 O O . PHE A 1 391 ? 37.219 10.109 -8.688 1 84.38 391 PHE A O 1
ATOM 3172 N N . ALA A 1 392 ? 39 9.016 -8.25 1 83.94 392 ALA A N 1
ATOM 3173 C CA . ALA A 1 392 ? 38.375 7.707 -8.406 1 83.94 392 ALA A CA 1
ATOM 3174 C C . ALA A 1 392 ? 37.312 7.488 -7.359 1 83.94 392 ALA A C 1
ATOM 3176 O O . ALA A 1 392 ? 36.25 6.922 -7.656 1 83.94 392 ALA A O 1
ATOM 3177 N N . ILE A 1 393 ? 37.594 8 -6.25 1 85.19 393 ILE A N 1
ATOM 3178 C CA . ILE A 1 393 ? 36.625 7.84 -5.168 1 85.19 393 ILE A CA 1
ATOM 3179 C C . ILE A 1 393 ? 35.344 8.617 -5.492 1 85.19 393 ILE A C 1
ATOM 3181 O O . ILE A 1 393 ? 34.25 8.07 -5.434 1 85.19 393 ILE A O 1
ATOM 3185 N N . VAL A 1 394 ? 35.5 9.82 -5.871 1 89.06 394 VAL A N 1
ATOM 3186 C CA . VAL A 1 394 ? 34.375 10.68 -6.141 1 89.06 394 VAL A CA 1
ATOM 3187 C C . VAL A 1 394 ? 33.562 10.133 -7.32 1 89.06 394 VAL A C 1
ATOM 3189 O O . VAL A 1 394 ? 32.344 10.047 -7.258 1 89.06 394 VAL A O 1
ATOM 3192 N N . VAL A 1 395 ? 34.25 9.711 -8.312 1 91.62 395 VAL A N 1
ATOM 3193 C CA . VAL A 1 395 ? 33.625 9.203 -9.516 1 91.62 395 VAL A CA 1
ATOM 3194 C C . VAL A 1 395 ? 32.906 7.891 -9.203 1 91.62 395 VAL A C 1
ATOM 3196 O O . VAL A 1 395 ? 31.766 7.676 -9.641 1 91.62 395 VAL A O 1
ATOM 3199 N N . ALA A 1 396 ? 33.5 7.094 -8.438 1 91.19 396 ALA A N 1
ATOM 3200 C CA . ALA A 1 396 ? 32.906 5.809 -8.086 1 91.19 396 ALA A CA 1
ATOM 3201 C C . ALA A 1 396 ? 31.641 6 -7.242 1 91.19 396 ALA A C 1
ATOM 3203 O O . ALA A 1 396 ? 30.609 5.402 -7.516 1 91.19 396 ALA A O 1
ATOM 3204 N N . VAL A 1 397 ? 31.766 6.887 -6.316 1 92.25 397 VAL A N 1
ATOM 3205 C CA . VAL A 1 397 ? 30.656 7.09 -5.379 1 92.25 397 VAL A CA 1
ATOM 3206 C C . VAL A 1 397 ? 29.469 7.719 -6.109 1 92.25 397 VAL A C 1
ATOM 3208 O O . VAL A 1 397 ? 28.359 7.211 -6.035 1 92.25 397 VAL A O 1
ATOM 3211 N N . THR A 1 398 ? 29.688 8.711 -6.828 1 94 398 THR A N 1
ATOM 3212 C CA . THR A 1 398 ? 28.594 9.398 -7.5 1 94 398 THR A CA 1
ATOM 3213 C C . THR A 1 398 ? 28.016 8.539 -8.617 1 94 398 THR A C 1
ATOM 3215 O O . THR A 1 398 ? 26.812 8.531 -8.836 1 94 398 THR A O 1
ATOM 3218 N N . GLY A 1 399 ? 28.875 7.859 -9.281 1 94.69 399 GLY A N 1
ATOM 3219 C CA . GLY A 1 399 ? 28.422 6.965 -10.328 1 94.69 399 GLY A CA 1
ATOM 3220 C C . GLY A 1 399 ? 27.531 5.848 -9.82 1 94.69 399 GLY A C 1
ATOM 3221 O O . GLY A 1 399 ? 26.469 5.586 -10.383 1 94.69 399 GLY A O 1
ATOM 3222 N N . VAL A 1 400 ? 27.969 5.281 -8.773 1 93.88 400 VAL A N 1
ATOM 3223 C CA . VAL A 1 400 ? 27.219 4.172 -8.203 1 93.88 400 VAL A CA 1
ATOM 3224 C C . VAL A 1 400 ? 25.875 4.672 -7.684 1 93.88 400 VAL A C 1
ATOM 3226 O O . VAL A 1 400 ? 24.844 4.027 -7.895 1 93.88 400 VAL A O 1
ATOM 3229 N N . ILE A 1 401 ? 25.844 5.762 -7.062 1 93.75 401 ILE A N 1
ATOM 3230 C CA . ILE A 1 401 ? 24.609 6.324 -6.527 1 93.75 401 ILE A CA 1
ATOM 3231 C C . ILE A 1 401 ? 23.641 6.598 -7.668 1 93.75 401 ILE A C 1
ATOM 3233 O O . ILE A 1 401 ? 22.484 6.176 -7.617 1 93.75 401 ILE A O 1
ATOM 3237 N N . ASP A 1 402 ? 24.094 7.18 -8.688 1 95 402 ASP A N 1
ATOM 3238 C CA . ASP A 1 402 ? 23.234 7.496 -9.812 1 95 402 ASP A CA 1
ATOM 3239 C C . ASP A 1 402 ? 22.797 6.23 -10.555 1 95 402 ASP A C 1
ATOM 3241 O O . ASP A 1 402 ? 21.688 6.152 -11.07 1 95 402 ASP A O 1
ATOM 3245 N N . GLY A 1 403 ? 23.719 5.344 -10.656 1 95.25 403 GLY A N 1
ATOM 3246 C CA . GLY A 1 403 ? 23.344 4.062 -11.234 1 95.25 403 GLY A CA 1
ATOM 3247 C C . GLY A 1 403 ? 22.234 3.363 -10.477 1 95.25 403 GLY A C 1
ATOM 3248 O O . GLY A 1 403 ? 21.297 2.836 -11.078 1 95.25 403 GLY A O 1
ATOM 3249 N N . MET A 1 404 ? 22.344 3.438 -9.227 1 93.62 404 MET A N 1
ATOM 3250 C CA . MET A 1 404 ? 21.328 2.812 -8.383 1 93.62 404 MET A CA 1
ATOM 3251 C C . MET A 1 404 ? 20 3.561 -8.484 1 93.62 404 MET A C 1
ATOM 3253 O O . MET A 1 404 ? 18.938 2.941 -8.539 1 93.62 404 MET A O 1
ATOM 3257 N N . ILE A 1 405 ? 20.016 4.824 -8.484 1 94.44 405 ILE A N 1
ATOM 3258 C CA . ILE A 1 405 ? 18.781 5.605 -8.625 1 94.44 405 ILE A CA 1
ATOM 3259 C C . ILE A 1 405 ? 18.125 5.297 -9.969 1 94.44 405 ILE A C 1
ATOM 3261 O O . ILE A 1 405 ? 16.922 5.09 -10.039 1 94.44 405 ILE A O 1
ATOM 3265 N N . SER A 1 406 ? 18.938 5.27 -10.984 1 95.25 406 SER A N 1
ATOM 3266 C CA . SER A 1 406 ? 18.422 5 -12.32 1 95.25 406 SER A CA 1
ATOM 3267 C C . SER A 1 406 ? 17.797 3.605 -12.406 1 95.25 406 SER A C 1
ATOM 3269 O O . SER A 1 406 ? 16.672 3.449 -12.875 1 95.25 406 SER A O 1
ATOM 3271 N N . PHE A 1 407 ? 18.516 2.654 -11.906 1 93.88 407 PHE A N 1
ATOM 3272 C CA . PHE A 1 407 ? 18.094 1.268 -12.07 1 93.88 407 PHE A CA 1
ATOM 3273 C C . PHE A 1 407 ? 16.984 0.917 -11.078 1 93.88 407 PHE A C 1
ATOM 3275 O O . PHE A 1 407 ? 15.984 0.313 -11.453 1 93.88 407 PHE A O 1
ATOM 3282 N N . LEU A 1 408 ? 17.141 1.24 -9.844 1 92.19 408 LEU A N 1
ATOM 3283 C CA . LEU A 1 408 ? 16.203 0.839 -8.805 1 92.19 408 LEU A CA 1
ATOM 3284 C C . LEU A 1 408 ? 15 1.772 -8.773 1 92.19 408 LEU A C 1
ATOM 3286 O O . LEU A 1 408 ? 13.867 1.341 -9.008 1 92.19 408 LEU A O 1
ATOM 3290 N N . PHE A 1 409 ? 15.188 3.047 -8.523 1 92.06 409 PHE A N 1
ATOM 3291 C CA . PHE A 1 409 ? 14.086 3.998 -8.375 1 92.06 409 PHE A CA 1
ATOM 3292 C C . PHE A 1 409 ? 13.445 4.301 -9.727 1 92.06 409 PHE A C 1
ATOM 3294 O O . PHE A 1 409 ? 12.219 4.332 -9.844 1 92.06 409 PHE A O 1
ATOM 3301 N N . GLY A 1 410 ? 14.258 4.578 -10.703 1 93.5 410 GLY A N 1
ATOM 3302 C CA . GLY A 1 410 ? 13.719 4.926 -12.008 1 93.5 410 GLY A CA 1
ATOM 3303 C C . GLY A 1 410 ? 12.773 3.873 -12.562 1 93.5 410 GLY A C 1
ATOM 3304 O O . GLY A 1 410 ? 11.688 4.199 -13.031 1 93.5 410 GLY A O 1
ATOM 3305 N N . ARG A 1 411 ? 13.148 2.656 -12.438 1 94.12 411 ARG A N 1
ATOM 3306 C CA . ARG A 1 411 ? 12.32 1.573 -12.969 1 94.12 411 ARG A CA 1
ATOM 3307 C C . ARG A 1 411 ? 11.07 1.375 -12.117 1 94.12 411 ARG A C 1
ATOM 3309 O O . ARG A 1 411 ? 9.984 1.161 -12.656 1 94.12 411 ARG A O 1
ATOM 3316 N N . SER A 1 412 ? 11.266 1.438 -10.82 1 94.31 412 SER A N 1
ATOM 3317 C CA . SER A 1 412 ? 10.125 1.235 -9.93 1 94.31 412 SER A CA 1
ATOM 3318 C C . SER A 1 412 ? 9.094 2.352 -10.094 1 94.31 412 SER A C 1
ATOM 3320 O O . SER A 1 412 ? 7.887 2.1 -10.062 1 94.31 412 SER A O 1
ATOM 3322 N N . GLU A 1 413 ? 9.531 3.574 -10.25 1 94.56 413 GLU A N 1
ATOM 3323 C CA . GLU A 1 413 ? 8.609 4.691 -10.414 1 94.56 413 GLU A CA 1
ATOM 3324 C C . GLU A 1 413 ? 7.801 4.562 -11.703 1 94.56 413 GLU A C 1
ATOM 3326 O O . GLU A 1 413 ? 6.586 4.77 -11.703 1 94.56 413 GLU A O 1
ATOM 3331 N N . ILE A 1 414 ? 8.477 4.27 -12.758 1 96.44 414 ILE A N 1
ATOM 3332 C CA . ILE A 1 414 ? 7.816 4.148 -14.055 1 96.44 414 ILE A CA 1
ATOM 3333 C C . ILE A 1 414 ? 6.758 3.051 -13.992 1 96.44 414 ILE A C 1
ATOM 3335 O O . ILE A 1 414 ? 5.641 3.232 -14.484 1 96.44 414 ILE A O 1
ATOM 3339 N N . ARG A 1 415 ? 7.043 1.953 -13.375 1 96.69 415 ARG A N 1
ATOM 3340 C CA . ARG A 1 415 ? 6.094 0.852 -13.266 1 96.69 415 ARG A CA 1
ATOM 3341 C C . ARG A 1 415 ? 4.922 1.225 -12.359 1 96.69 415 ARG A C 1
ATOM 3343 O O . ARG A 1 415 ? 3.789 0.802 -12.594 1 96.69 415 ARG A O 1
ATOM 3350 N N . ALA A 1 416 ? 5.188 1.996 -11.32 1 96.88 416 ALA A N 1
ATOM 3351 C CA . ALA A 1 416 ? 4.105 2.484 -10.469 1 96.88 416 ALA A CA 1
ATOM 3352 C C . ALA A 1 416 ? 3.17 3.406 -11.242 1 96.88 416 ALA A C 1
ATOM 3354 O O . ALA A 1 416 ? 1.95 3.338 -11.086 1 96.88 416 ALA A O 1
ATOM 3355 N N . LEU A 1 417 ? 3.764 4.246 -12.078 1 97.56 417 LEU A N 1
ATOM 3356 C CA . LEU A 1 417 ? 2.971 5.148 -12.906 1 97.56 417 LEU A CA 1
ATOM 3357 C C . LEU A 1 417 ? 2.131 4.367 -13.906 1 97.56 417 LEU A C 1
ATOM 3359 O O . LEU A 1 417 ? 0.947 4.66 -14.094 1 97.56 417 LEU A O 1
ATOM 3363 N N . TRP A 1 418 ? 2.756 3.342 -14.508 1 97.62 418 TRP A N 1
ATOM 3364 C CA . TRP A 1 418 ? 2.021 2.494 -15.438 1 97.62 418 TRP A CA 1
ATOM 3365 C C . TRP A 1 418 ? 0.832 1.832 -14.75 1 97.62 418 TRP A C 1
ATOM 3367 O O . TRP A 1 418 ? -0.246 1.712 -15.344 1 97.62 418 TRP A O 1
ATOM 3377 N N . GLU A 1 419 ? 1.033 1.389 -13.555 1 98.25 419 GLU A N 1
ATOM 3378 C CA . GLU A 1 419 ? -0.039 0.705 -12.836 1 98.25 419 GLU A CA 1
ATOM 3379 C C . GLU A 1 419 ? -1.229 1.633 -12.602 1 98.25 419 GLU A C 1
ATOM 3381 O O . GLU A 1 419 ? -2.375 1.256 -12.859 1 98.25 419 GLU A O 1
ATOM 3386 N N . VAL A 1 420 ? -0.963 2.85 -12.141 1 98.38 420 VAL A N 1
ATOM 3387 C CA . VAL A 1 420 ? -2.055 3.793 -11.922 1 98.38 420 VAL A CA 1
ATOM 3388 C C . VAL A 1 420 ? -2.756 4.09 -13.25 1 98.38 420 VAL A C 1
ATOM 3390 O O . VAL A 1 420 ? -3.986 4.152 -13.305 1 98.38 420 VAL A O 1
ATOM 3393 N N . GLN A 1 421 ? -1.942 4.285 -14.266 1 98.12 421 GLN A N 1
ATOM 3394 C CA . GLN A 1 421 ? -2.51 4.551 -15.586 1 98.12 421 GLN A CA 1
ATOM 3395 C C . GLN A 1 421 ? -3.486 3.449 -15.992 1 98.12 421 GLN A C 1
ATOM 3397 O O . GLN A 1 421 ? -4.582 3.736 -16.469 1 98.12 421 GLN A O 1
ATOM 3402 N N . HIS A 1 422 ? -3.15 2.197 -15.773 1 98 422 HIS A N 1
ATOM 3403 C CA . HIS A 1 422 ? -3.996 1.073 -16.156 1 98 422 HIS A CA 1
ATOM 3404 C C . HIS A 1 422 ? -5.219 0.969 -15.25 1 98 422 HIS A C 1
ATOM 3406 O O . HIS A 1 422 ? -6.297 0.574 -15.695 1 98 422 HIS A O 1
ATOM 3412 N N . GLU A 1 423 ? -5.055 1.256 -13.984 1 98.56 423 GLU A N 1
ATOM 3413 C CA . GLU A 1 423 ? -6.211 1.307 -13.094 1 98.56 423 GLU A CA 1
ATOM 3414 C C . GLU A 1 423 ? -7.238 2.324 -13.578 1 98.56 423 GLU A C 1
ATOM 3416 O O . GLU A 1 423 ? -8.438 2.055 -13.562 1 98.56 423 GLU A O 1
ATOM 3421 N N . VAL A 1 424 ? -6.711 3.48 -13.953 1 98.38 424 VAL A N 1
ATOM 3422 C CA . VAL A 1 424 ? -7.57 4.551 -14.445 1 98.38 424 VAL A CA 1
ATOM 3423 C C . VAL A 1 424 ? -8.289 4.094 -15.711 1 98.38 424 VAL A C 1
ATOM 3425 O O . VAL A 1 424 ? -9.492 4.312 -15.859 1 98.38 424 VAL A O 1
ATOM 3428 N N . LYS A 1 425 ? -7.562 3.412 -16.594 1 97.5 425 LYS A N 1
ATOM 3429 C CA . LYS A 1 425 ? -8.141 2.924 -17.844 1 97.5 425 LYS A CA 1
ATOM 3430 C C . LYS A 1 425 ? -9.219 1.873 -17.578 1 97.5 425 LYS A C 1
ATOM 3432 O O . LYS A 1 425 ? -10.258 1.857 -18.234 1 97.5 425 LYS A O 1
ATOM 3437 N N . ASP A 1 426 ? -8.945 0.971 -16.641 1 96.81 426 ASP A N 1
ATOM 3438 C CA . ASP A 1 426 ? -9.93 -0.04 -16.281 1 96.81 426 ASP A CA 1
ATOM 3439 C C . ASP A 1 426 ? -11.227 0.607 -15.781 1 96.81 426 ASP A C 1
ATOM 3441 O O . ASP A 1 426 ? -12.32 0.216 -16.188 1 96.81 426 ASP A O 1
ATOM 3445 N N . SER A 1 427 ? -11.055 1.562 -14.914 1 95.62 427 SER A N 1
ATOM 3446 C CA . SER A 1 427 ? -12.203 2.264 -14.352 1 95.62 427 SER A CA 1
ATOM 3447 C C . SER A 1 427 ? -12.961 3.033 -15.43 1 95.62 427 SER A C 1
ATOM 3449 O O . SER A 1 427 ? -14.195 3.008 -15.469 1 95.62 427 SER A O 1
ATOM 3451 N N . LYS A 1 428 ? -12.242 3.748 -16.266 1 95.75 428 LYS A N 1
ATOM 3452 C CA . LYS A 1 428 ? -12.844 4.531 -17.328 1 95.75 428 LYS A CA 1
ATOM 3453 C C . LYS A 1 428 ? -13.633 3.639 -18.281 1 95.75 428 LYS A C 1
ATOM 3455 O O . LYS A 1 428 ? -14.75 3.973 -18.672 1 95.75 428 LYS A O 1
ATOM 3460 N N . ARG A 1 429 ? -13.062 2.504 -18.625 1 93.75 429 ARG A N 1
ATOM 3461 C CA . ARG A 1 429 ? -13.734 1.558 -19.516 1 93.75 429 ARG A CA 1
ATOM 3462 C C . ARG A 1 429 ? -15.062 1.096 -18.922 1 93.75 429 ARG A C 1
ATOM 3464 O O . ARG A 1 429 ? -16.062 1.022 -19.641 1 93.75 429 ARG A O 1
ATOM 3471 N N . TYR A 1 430 ? -15.039 0.774 -17.719 1 91.88 430 TYR A N 1
ATOM 3472 C CA . TYR A 1 430 ? -16.25 0.323 -17.047 1 91.88 430 TYR A CA 1
ATOM 3473 C C . TYR A 1 430 ? -17.328 1.412 -17.062 1 91.88 430 TYR A C 1
ATOM 3475 O O . TYR A 1 430 ? -18.5 1.14 -17.328 1 91.88 430 TYR A O 1
ATOM 3483 N N . LEU A 1 431 ? -16.906 2.672 -16.766 1 90.44 431 LEU A N 1
ATOM 3484 C CA . LEU A 1 431 ? -17.828 3.801 -16.75 1 90.44 431 LEU A CA 1
ATOM 3485 C C . LEU A 1 431 ? -18.438 4.027 -18.125 1 90.44 431 LEU A C 1
ATOM 3487 O O . LEU A 1 431 ? -19.625 4.328 -18.25 1 90.44 431 LEU A O 1
ATOM 3491 N N . GLU A 1 432 ? -17.625 3.85 -19.125 1 90.88 432 GLU A N 1
ATOM 3492 C CA . GLU A 1 432 ? -18.078 4.059 -20.484 1 90.88 432 GLU A CA 1
ATOM 3493 C C . GLU A 1 432 ? -19.031 2.953 -20.922 1 90.88 432 GLU A C 1
ATOM 3495 O O . GLU A 1 432 ? -19.984 3.209 -21.672 1 90.88 432 GLU A O 1
ATOM 3500 N N . GLU A 1 433 ? -18.828 1.763 -20.5 1 86 433 GLU A N 1
ATOM 3501 C CA . GLU A 1 433 ? -19.703 0.642 -20.828 1 86 433 GLU A CA 1
ATOM 3502 C C . GLU A 1 433 ? -21.047 0.775 -20.125 1 86 433 GLU A C 1
ATOM 3504 O O . GLU A 1 433 ? -22.062 0.29 -20.625 1 86 433 GLU A O 1
ATOM 3509 N N . MET A 1 434 ? -21 1.395 -18.969 1 79.5 434 MET A N 1
ATOM 3510 C CA . MET A 1 434 ? -22.25 1.611 -18.234 1 79.5 434 MET A CA 1
ATOM 3511 C C . MET A 1 434 ? -23.109 2.672 -18.922 1 79.5 434 MET A C 1
ATOM 3513 O O . MET A 1 434 ? -24.328 2.639 -18.844 1 79.5 434 MET A O 1
ATOM 3517 N N . SER A 1 435 ? -22.438 3.578 -19.562 1 75.75 435 SER A N 1
ATOM 3518 C CA . SER A 1 435 ? -23.156 4.66 -20.219 1 75.75 435 SER A CA 1
ATOM 3519 C C . SER A 1 435 ? -23.656 4.234 -21.594 1 75.75 435 SER A C 1
ATOM 3521 O O . SER A 1 435 ? -24.547 4.867 -22.156 1 75.75 435 SER A O 1
ATOM 3523 N N . ALA A 1 436 ? -23.125 3.129 -22.188 1 66.94 436 ALA A N 1
ATOM 3524 C CA . ALA A 1 436 ? -23.562 2.682 -23.5 1 66.94 436 ALA A CA 1
ATOM 3525 C C . ALA A 1 436 ? -24.781 1.766 -23.391 1 66.94 436 ALA A C 1
ATOM 3527 O O . ALA A 1 436 ? -24.969 1.092 -22.375 1 66.94 436 ALA A O 1
ATOM 3528 N N . MET B 1 1 ? -42.531 -18.375 -9.812 1 29.66 1 MET B N 1
ATOM 3529 C CA . MET B 1 1 ? -41.375 -17.828 -9.117 1 29.66 1 MET B CA 1
ATOM 3530 C C . MET B 1 1 ? -40.062 -18.328 -9.742 1 29.66 1 MET B C 1
ATOM 3532 O O . MET B 1 1 ? -39.781 -19.516 -9.695 1 29.66 1 MET B O 1
ATOM 3536 N N . MET B 1 2 ? -39.688 -18 -10.898 1 36.53 2 MET B N 1
ATOM 3537 C CA . MET B 1 2 ? -38.719 -18.594 -11.789 1 36.53 2 MET B CA 1
ATOM 3538 C C . MET B 1 2 ? -37.375 -18.797 -11.078 1 36.53 2 MET B C 1
ATOM 3540 O O . MET B 1 2 ? -36.844 -17.844 -10.5 1 36.53 2 MET B O 1
ATOM 3544 N N . HIS B 1 3 ? -37.031 -19.844 -10.453 1 42.41 3 HIS B N 1
ATOM 3545 C CA . HIS B 1 3 ? -35.906 -20.359 -9.688 1 42.41 3 HIS B CA 1
ATOM 3546 C C . HIS B 1 3 ? -34.594 -20.062 -10.391 1 42.41 3 HIS B C 1
ATOM 3548 O O . HIS B 1 3 ? -34.25 -20.734 -11.359 1 42.41 3 HIS B O 1
ATOM 3554 N N . SER B 1 4 ? -34.188 -18.859 -10.641 1 51.28 4 SER B N 1
ATOM 3555 C CA . SER B 1 4 ? -32.969 -18.484 -11.344 1 51.28 4 SER B CA 1
ATOM 3556 C C . SER B 1 4 ? -31.766 -19.281 -10.836 1 51.28 4 SER B C 1
ATOM 3558 O O . SER B 1 4 ? -31.594 -19.453 -9.633 1 51.28 4 SER B O 1
ATOM 3560 N N . GLU B 1 5 ? -31.25 -20.312 -11.57 1 61.56 5 GLU B N 1
ATOM 3561 C CA . GLU B 1 5 ? -30.109 -21.172 -11.305 1 61.56 5 GLU B CA 1
ATOM 3562 C C . GLU B 1 5 ? -28.984 -20.406 -10.633 1 61.56 5 GLU B C 1
ATOM 3564 O O . GLU B 1 5 ? -28.703 -19.25 -10.984 1 61.56 5 GLU B O 1
ATOM 3569 N N . PRO B 1 6 ? -28.516 -20.938 -9.453 1 73.56 6 PRO B N 1
ATOM 3570 C CA . PRO B 1 6 ? -27.422 -20.266 -8.773 1 73.56 6 PRO B CA 1
ATOM 3571 C C . PRO B 1 6 ? -26.234 -19.969 -9.695 1 73.56 6 PRO B C 1
ATOM 3573 O O . PRO B 1 6 ? -25.953 -20.766 -10.602 1 73.56 6 PRO B O 1
ATOM 3576 N N . GLN B 1 7 ? -25.781 -18.812 -9.578 1 86.44 7 GLN B N 1
ATOM 3577 C CA . GLN B 1 7 ? -24.625 -18.438 -10.383 1 86.44 7 GLN B CA 1
ATOM 3578 C C . GLN B 1 7 ? -23.375 -19.203 -9.945 1 86.44 7 GLN B C 1
ATOM 3580 O O . GLN B 1 7 ? -23.078 -19.266 -8.75 1 86.44 7 GLN B O 1
ATOM 3585 N N . ARG B 1 8 ? -22.828 -19.969 -10.906 1 92 8 ARG B N 1
ATOM 3586 C CA . ARG B 1 8 ? -21.594 -20.703 -10.633 1 92 8 ARG B CA 1
ATOM 3587 C C . ARG B 1 8 ? -20.422 -20.078 -11.375 1 92 8 ARG B C 1
ATOM 3589 O O . ARG B 1 8 ? -20.578 -19.578 -12.492 1 92 8 ARG B O 1
ATOM 3596 N N . ILE B 1 9 ? -19.344 -20.062 -10.719 1 94.06 9 ILE B N 1
ATOM 3597 C CA . ILE B 1 9 ? -18.125 -19.531 -11.297 1 94.06 9 ILE B CA 1
ATOM 3598 C C . ILE B 1 9 ? -17.016 -20.578 -11.234 1 94.06 9 ILE B C 1
ATOM 3600 O O . ILE B 1 9 ? -16.656 -21.047 -10.148 1 94.06 9 ILE B O 1
ATOM 3604 N N . LYS B 1 10 ? -16.594 -20.969 -12.391 1 96.19 10 LYS B N 1
ATOM 3605 C CA . LYS B 1 10 ? -15.461 -21.875 -12.461 1 96.19 10 LYS B CA 1
ATOM 3606 C C . LYS B 1 10 ? -14.141 -21.109 -12.469 1 96.19 10 LYS B C 1
ATOM 3608 O O . LYS B 1 10 ? -13.891 -20.312 -13.367 1 96.19 10 LYS B O 1
ATOM 3613 N N . PHE B 1 11 ? -13.273 -21.422 -11.492 1 96.38 11 PHE B N 1
ATOM 3614 C CA . PHE B 1 11 ? -12.062 -20.641 -11.25 1 96.38 11 PHE B CA 1
ATOM 3615 C C . PHE B 1 11 ? -10.82 -21.5 -11.406 1 96.38 11 PHE B C 1
ATOM 3617 O O . PHE B 1 11 ? -10.828 -22.688 -11.047 1 96.38 11 PHE B O 1
ATOM 3624 N N . LEU B 1 12 ? -9.727 -20.859 -12.016 1 97.94 12 LEU B N 1
ATOM 3625 C CA . LEU B 1 12 ? -8.406 -21.484 -12.094 1 97.94 12 LEU B CA 1
ATOM 3626 C C . LEU B 1 12 ? -7.332 -20.531 -11.578 1 97.94 12 LEU B C 1
ATOM 3628 O O . LEU B 1 12 ? -7.328 -19.344 -11.93 1 97.94 12 LEU B O 1
ATOM 3632 N N . THR B 1 13 ? -6.484 -20.938 -10.672 1 98.62 13 THR B N 1
ATOM 3633 C CA . THR B 1 13 ? -5.266 -20.234 -10.312 1 98.62 13 THR B CA 1
ATOM 3634 C C . THR B 1 13 ? -4.031 -21.078 -10.625 1 98.62 13 THR B C 1
ATOM 3636 O O . THR B 1 13 ? -4.043 -22.297 -10.422 1 98.62 13 THR B O 1
ATOM 3639 N N . PHE B 1 14 ? -3.008 -20.453 -11.195 1 98.62 14 PHE B N 1
ATOM 3640 C CA . PHE B 1 14 ? -1.871 -21.219 -11.68 1 98.62 14 PHE B CA 1
ATOM 3641 C C . PHE B 1 14 ? -0.592 -20.391 -11.633 1 98.62 14 PHE B C 1
ATOM 3643 O O . PHE B 1 14 ? -0.489 -19.359 -12.297 1 98.62 14 PHE B O 1
ATOM 3650 N N . ASN B 1 15 ? 0.355 -20.797 -10.781 1 98.44 15 ASN B N 1
ATOM 3651 C CA . ASN B 1 15 ? 1.722 -20.297 -10.875 1 98.44 15 ASN B CA 1
ATOM 3652 C C . ASN B 1 15 ? 2.451 -20.875 -12.078 1 98.44 15 ASN B C 1
ATOM 3654 O O . ASN B 1 15 ? 2.764 -22.078 -12.102 1 98.44 15 ASN B O 1
ATOM 3658 N N . THR B 1 16 ? 2.898 -20.031 -13.008 1 98.19 16 THR B N 1
ATOM 3659 C CA . THR B 1 16 ? 3.312 -20.531 -14.312 1 98.19 16 THR B CA 1
ATOM 3660 C C . THR B 1 16 ? 4.828 -20.688 -14.375 1 98.19 16 THR B C 1
ATOM 3662 O O . THR B 1 16 ? 5.367 -21.172 -15.367 1 98.19 16 THR B O 1
ATOM 3665 N N . TRP B 1 17 ? 5.496 -20.312 -13.391 1 96.94 17 TRP B N 1
ATOM 3666 C CA . TRP B 1 17 ? 6.953 -20.422 -13.336 1 96.94 17 TRP B CA 1
ATOM 3667 C C . TRP B 1 17 ? 7.594 -19.812 -14.57 1 96.94 17 TRP B C 1
ATOM 3669 O O . TRP B 1 17 ? 8.414 -20.453 -15.234 1 96.94 17 TRP B O 1
ATOM 3679 N N . GLY B 1 18 ? 7.207 -18.531 -14.867 1 95.19 18 GLY B N 1
ATOM 3680 C CA . GLY B 1 18 ? 7.621 -17.922 -16.125 1 95.19 18 GLY B CA 1
ATOM 3681 C C . GLY B 1 18 ? 8.844 -17.031 -15.977 1 95.19 18 GLY B C 1
ATOM 3682 O O . GLY B 1 18 ? 8.906 -15.945 -16.562 1 95.19 18 GLY B O 1
ATOM 3683 N N . LEU B 1 19 ? 9.812 -17.422 -15.203 1 89.38 19 LEU B N 1
ATOM 3684 C CA . LEU B 1 19 ? 11.023 -16.625 -15.008 1 89.38 19 LEU B CA 1
ATOM 3685 C C . LEU B 1 19 ? 11.883 -16.625 -16.266 1 89.38 19 LEU B C 1
ATOM 3687 O O . LEU B 1 19 ? 12.203 -17.672 -16.812 1 89.38 19 LEU B O 1
ATOM 3691 N N . LYS B 1 20 ? 12.32 -15.414 -16.578 1 88.31 20 LYS B N 1
ATOM 3692 C CA . LYS B 1 20 ? 13.172 -15.266 -17.766 1 88.31 20 LYS B CA 1
ATOM 3693 C C . LYS B 1 20 ? 14.57 -15.828 -17.5 1 88.31 20 LYS B C 1
ATOM 3695 O O . LYS B 1 20 ? 15.188 -15.523 -16.484 1 88.31 20 LYS B O 1
ATOM 3700 N N . TYR B 1 21 ? 15.086 -16.719 -18.25 1 86.75 21 TYR B N 1
ATOM 3701 C CA . TYR B 1 21 ? 16.422 -17.297 -18.281 1 86.75 21 TYR B CA 1
ATOM 3702 C C . TYR B 1 21 ? 16.578 -18.406 -17.234 1 86.75 21 TYR B C 1
ATOM 3704 O O . TYR B 1 21 ? 17.562 -19.141 -17.234 1 86.75 21 TYR B O 1
ATOM 3712 N N . VAL B 1 22 ? 15.609 -18.5 -16.266 1 85.94 22 VAL B N 1
ATOM 3713 C CA . VAL B 1 22 ? 15.711 -19.484 -15.188 1 85.94 22 VAL B CA 1
ATOM 3714 C C . VAL B 1 22 ? 14.805 -20.672 -15.492 1 85.94 22 VAL B C 1
ATOM 3716 O O . VAL B 1 22 ? 15.242 -21.828 -15.43 1 85.94 22 VAL B O 1
ATOM 3719 N N . SER B 1 23 ? 13.617 -20.344 -15.844 1 92.25 23 SER B N 1
ATOM 3720 C CA . SER B 1 23 ? 12.656 -21.406 -16.125 1 92.25 23 SER B CA 1
ATOM 3721 C C . SER B 1 23 ? 12.992 -22.125 -17.422 1 92.25 23 SER B C 1
ATOM 3723 O O . SER B 1 23 ? 13.289 -21.5 -18.438 1 92.25 23 SER B O 1
ATOM 3725 N N . LYS B 1 24 ? 12.914 -23.391 -17.328 1 94.56 24 LYS B N 1
ATOM 3726 C CA . LYS B 1 24 ? 13.188 -24.203 -18.516 1 94.56 24 LYS B CA 1
ATOM 3727 C C . LYS B 1 24 ? 12.008 -24.172 -19.484 1 94.56 24 LYS B C 1
ATOM 3729 O O . LYS B 1 24 ? 10.852 -24.203 -19.062 1 94.56 24 LYS B O 1
ATOM 3734 N N . HIS B 1 25 ? 12.328 -24.062 -20.75 1 97.19 25 HIS B N 1
ATOM 3735 C CA . HIS B 1 25 ? 11.336 -24.125 -21.828 1 97.19 25 HIS B CA 1
ATOM 3736 C C . HIS B 1 25 ? 10.188 -23.156 -21.562 1 97.19 25 HIS B C 1
ATOM 3738 O O . HIS B 1 25 ? 9.023 -23.5 -21.766 1 97.19 25 HIS B O 1
ATOM 3744 N N . ARG B 1 26 ? 10.438 -22.047 -21.078 1 96.88 26 ARG B N 1
ATOM 3745 C CA . ARG B 1 26 ? 9.43 -21.078 -20.656 1 96.88 26 ARG B CA 1
ATOM 3746 C C . ARG B 1 26 ? 8.438 -20.797 -21.781 1 96.88 26 ARG B C 1
ATOM 3748 O O . ARG B 1 26 ? 7.227 -20.922 -21.594 1 96.88 26 ARG B O 1
ATOM 3755 N N . ARG B 1 27 ? 8.93 -20.438 -22.969 1 96.69 27 ARG B N 1
ATOM 3756 C CA . ARG B 1 27 ? 8.078 -20.031 -24.078 1 96.69 27 ARG B CA 1
ATOM 3757 C C . ARG B 1 27 ? 7.156 -21.172 -24.516 1 96.69 27 ARG B C 1
ATOM 3759 O O . ARG B 1 27 ? 5.953 -20.969 -24.688 1 96.69 27 ARG B O 1
ATOM 3766 N N . ALA B 1 28 ? 7.746 -22.328 -24.641 1 96.75 28 ALA B N 1
ATOM 3767 C CA . ALA B 1 28 ? 6.961 -23.484 -25.062 1 96.75 28 ALA B CA 1
ATOM 3768 C C . ALA B 1 28 ? 5.863 -23.797 -24.047 1 96.75 28 ALA B C 1
ATOM 3770 O O . ALA B 1 28 ? 4.73 -24.109 -24.438 1 96.75 28 ALA B O 1
ATOM 3771 N N . ARG B 1 29 ? 6.188 -23.719 -22.812 1 97.94 29 ARG B N 1
ATOM 3772 C CA . ARG B 1 29 ? 5.238 -24.047 -21.75 1 97.94 29 ARG B CA 1
ATOM 3773 C C . ARG B 1 29 ? 4.105 -23.031 -21.703 1 97.94 29 ARG B C 1
ATOM 3775 O O . ARG B 1 29 ? 2.932 -23.406 -21.641 1 97.94 29 ARG B O 1
ATOM 3782 N N . LEU B 1 30 ? 4.438 -21.734 -21.766 1 97.88 30 LEU B N 1
ATOM 3783 C CA . LEU B 1 30 ? 3.426 -20.688 -21.641 1 97.88 30 LEU B CA 1
ATOM 3784 C C . LEU B 1 30 ? 2.562 -20.609 -22.891 1 97.88 30 LEU B C 1
ATOM 3786 O O . LEU B 1 30 ? 1.379 -20.266 -22.812 1 97.88 30 LEU B O 1
ATOM 3790 N N . ARG B 1 31 ? 3.121 -20.922 -24.016 1 96.94 31 ARG B N 1
ATOM 3791 C CA . ARG B 1 31 ? 2.309 -21 -25.219 1 96.94 31 ARG B CA 1
ATOM 3792 C C . ARG B 1 31 ? 1.323 -22.156 -25.156 1 96.94 31 ARG B C 1
ATOM 3794 O O . ARG B 1 31 ? 0.153 -22.016 -25.516 1 96.94 31 ARG B O 1
ATOM 3801 N N . ALA B 1 32 ? 1.821 -23.328 -24.719 1 97.06 32 ALA B N 1
ATOM 3802 C CA . ALA B 1 32 ? 0.938 -24.484 -24.562 1 97.06 32 ALA B CA 1
ATOM 3803 C C . ALA B 1 32 ? -0.188 -24.172 -23.578 1 97.06 32 ALA B C 1
ATOM 3805 O O . ALA B 1 32 ? -1.333 -24.578 -23.781 1 97.06 32 ALA B O 1
ATOM 3806 N N . LEU B 1 33 ? 0.157 -23.516 -22.5 1 96.81 33 LEU B N 1
ATOM 3807 C CA . LEU B 1 33 ? -0.83 -23.094 -21.516 1 96.81 33 LEU B CA 1
ATOM 3808 C C . LEU B 1 33 ? -1.897 -22.219 -22.156 1 96.81 33 LEU B C 1
ATOM 3810 O O . LEU B 1 33 ? -3.094 -22.422 -21.938 1 96.81 33 LEU B O 1
ATOM 3814 N N . ALA B 1 34 ? -1.456 -21.172 -22.922 1 97.31 34 ALA B N 1
ATOM 3815 C CA . ALA B 1 34 ? -2.369 -20.25 -23.578 1 97.31 34 ALA B CA 1
ATOM 3816 C C . ALA B 1 34 ? -3.312 -20.984 -24.531 1 97.31 34 ALA B C 1
ATOM 3818 O O . ALA B 1 34 ? -4.52 -20.719 -24.531 1 97.31 34 ALA B O 1
ATOM 3819 N N . GLU B 1 35 ? -2.785 -21.875 -25.266 1 96.25 35 GLU B N 1
ATOM 3820 C CA . GLU B 1 35 ? -3.566 -22.625 -26.25 1 96.25 35 GLU B CA 1
ATOM 3821 C C . GLU B 1 35 ? -4.578 -23.531 -25.562 1 96.25 35 GLU B C 1
ATOM 3823 O O . GLU B 1 35 ? -5.723 -23.656 -26.016 1 96.25 35 GLU B O 1
ATOM 3828 N N . LYS B 1 36 ? -4.137 -24.156 -24.531 1 95.12 36 LYS B N 1
ATOM 3829 C CA . LYS B 1 36 ? -5.059 -25 -23.781 1 95.12 36 LYS B CA 1
ATOM 3830 C C . LYS B 1 36 ? -6.195 -24.172 -23.172 1 95.12 36 LYS B C 1
ATOM 3832 O O . LYS B 1 36 ? -7.359 -24.578 -23.234 1 95.12 36 LYS B O 1
ATOM 3837 N N . LEU B 1 37 ? -5.875 -23.031 -22.562 1 95.75 37 LEU B N 1
ATOM 3838 C CA . LEU B 1 37 ? -6.887 -22.156 -22 1 95.75 37 LEU B CA 1
ATOM 3839 C C . LEU B 1 37 ? -7.855 -21.656 -23.062 1 95.75 37 LEU B C 1
ATOM 3841 O O . LEU B 1 37 ? -9.039 -21.438 -22.781 1 95.75 37 LEU B O 1
ATOM 3845 N N . ALA B 1 38 ? -7.344 -21.516 -24.281 1 94.69 38 ALA B N 1
ATOM 3846 C CA . ALA B 1 38 ? -8.148 -21.016 -25.391 1 94.69 38 ALA B CA 1
ATOM 3847 C C . ALA B 1 38 ? -9.016 -22.125 -25.969 1 94.69 38 ALA B C 1
ATOM 3849 O O . ALA B 1 38 ? -9.852 -21.891 -26.844 1 94.69 38 ALA B O 1
ATOM 3850 N N . GLY B 1 39 ? -8.789 -23.344 -25.531 1 91.25 39 GLY B N 1
ATOM 3851 C CA . GLY B 1 39 ? -9.609 -24.453 -25.984 1 91.25 39 GLY B CA 1
ATOM 3852 C C . GLY B 1 39 ? -9.062 -25.125 -27.234 1 91.25 39 GLY B C 1
ATOM 3853 O O . GLY B 1 39 ? -9.766 -25.906 -27.875 1 91.25 39 GLY B O 1
ATOM 3854 N N . HIS B 1 40 ? -7.863 -24.844 -27.516 1 89.69 40 HIS B N 1
ATOM 3855 C CA . HIS B 1 40 ? -7.262 -25.484 -28.672 1 89.69 40 HIS B CA 1
ATOM 3856 C C . HIS B 1 40 ? -6.898 -26.938 -28.375 1 89.69 40 HIS B C 1
ATOM 3858 O O . HIS B 1 40 ? -6.461 -27.25 -27.266 1 89.69 40 HIS B O 1
ATOM 3864 N N . GLN B 1 41 ? -7.23 -27.734 -29.312 1 83.94 41 GLN B N 1
ATOM 3865 C CA . GLN B 1 41 ? -6.777 -29.125 -29.188 1 83.94 41 GLN B CA 1
ATOM 3866 C C . GLN B 1 41 ? -5.293 -29.25 -29.531 1 83.94 41 GLN B C 1
ATOM 3868 O O . GLN B 1 41 ? -4.836 -28.688 -30.531 1 83.94 41 GLN B O 1
ATOM 3873 N N . ASN B 1 42 ? -4.613 -29.672 -28.578 1 85 42 ASN B N 1
ATOM 3874 C CA . ASN B 1 42 ? -3.18 -29.875 -28.781 1 85 42 ASN B CA 1
ATOM 3875 C C . ASN B 1 42 ? -2.779 -31.328 -28.578 1 85 42 ASN B C 1
ATOM 3877 O O . ASN B 1 42 ? -2.771 -31.844 -27.469 1 85 42 ASN B O 1
ATOM 3881 N N . SER B 1 43 ? -2.354 -31.969 -29.641 1 88.38 43 SER B N 1
ATOM 3882 C CA . SER B 1 43 ? -2.002 -33.375 -29.625 1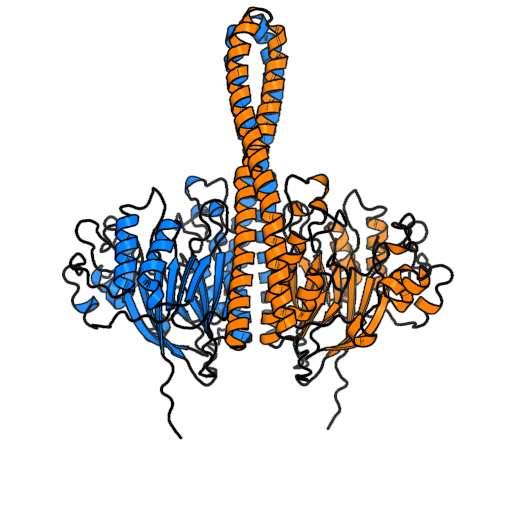 88.38 43 SER B CA 1
ATOM 3883 C C . SER B 1 43 ? -0.683 -33.625 -28.906 1 88.38 43 SER B C 1
ATOM 3885 O O . SER B 1 43 ? -0.346 -34.75 -28.562 1 88.38 43 SER B O 1
ATOM 3887 N N . ASN B 1 44 ? -0.051 -32.531 -28.625 1 92 44 ASN B N 1
ATOM 3888 C CA . ASN B 1 44 ? 1.248 -32.688 -27.984 1 92 44 ASN B CA 1
ATOM 3889 C C . ASN B 1 44 ? 1.111 -32.75 -26.453 1 92 44 ASN B C 1
ATOM 3891 O O . ASN B 1 44 ? 2.111 -32.812 -25.75 1 92 44 ASN B O 1
ATOM 3895 N N . ILE B 1 45 ? -0.039 -32.688 -25.984 1 94 45 ILE B N 1
ATOM 3896 C CA . ILE B 1 45 ? -0.291 -32.781 -24.547 1 94 45 ILE B CA 1
ATOM 3897 C C . ILE B 1 45 ? -0.762 -34.188 -24.188 1 94 45 ILE B C 1
ATOM 3899 O O . ILE B 1 45 ? -1.732 -34.688 -24.75 1 94 45 ILE B O 1
ATOM 3903 N N . LYS B 1 46 ? -0.078 -34.844 -23.266 1 93.44 46 LYS B N 1
ATOM 3904 C CA . LYS B 1 46 ? -0.385 -36.219 -22.859 1 93.44 46 LYS B CA 1
ATOM 3905 C C . LYS B 1 46 ? -0.694 -36.281 -21.359 1 93.44 46 LYS B C 1
ATOM 3907 O O . LYS B 1 46 ? -0.073 -35.594 -20.562 1 93.44 46 LYS B O 1
ATOM 3912 N N . SER B 1 47 ? -1.567 -37.156 -21.031 1 92 47 SER B N 1
ATOM 3913 C CA . SER B 1 47 ? -1.895 -37.375 -19.625 1 92 47 SER B CA 1
ATOM 3914 C C . SER B 1 47 ? -0.728 -38 -18.875 1 92 47 SER B C 1
ATOM 3916 O O . SER B 1 47 ? 0.104 -38.688 -19.469 1 92 47 SER B O 1
ATOM 3918 N N . LEU B 1 48 ? -0.687 -37.75 -17.547 1 92.12 48 LEU B N 1
ATOM 3919 C CA . LEU B 1 48 ? 0.281 -38.438 -16.703 1 92.12 48 LEU B CA 1
ATOM 3920 C C . LEU B 1 48 ? 0.062 -39.938 -16.75 1 92.12 48 LEU B C 1
ATOM 3922 O O . LEU B 1 48 ? -1.079 -40.406 -16.812 1 92.12 48 LEU B O 1
ATOM 3926 N N . PRO B 1 49 ? 1.155 -40.688 -16.656 1 87.5 49 PRO B N 1
ATOM 3927 C CA . PRO B 1 49 ? 0.974 -42.156 -16.594 1 87.5 49 PRO B CA 1
ATOM 3928 C C . PRO B 1 49 ? 0.179 -42.594 -15.375 1 87.5 49 PRO B C 1
ATOM 3930 O O . PRO B 1 49 ? 0.347 -42.031 -14.289 1 87.5 49 PRO B O 1
ATOM 3933 N N . ASN B 1 50 ? -0.737 -43.531 -15.5 1 87.12 50 ASN B N 1
ATOM 3934 C CA . ASN B 1 50 ? -1.518 -44.156 -14.43 1 87.12 50 ASN B CA 1
ATOM 3935 C C . ASN B 1 50 ? -2.375 -43.125 -13.703 1 87.12 50 ASN B C 1
ATOM 3937 O O . ASN B 1 50 ? -2.445 -43.125 -12.477 1 87.12 50 ASN B O 1
ATOM 3941 N N . SER B 1 51 ? -2.857 -42.094 -14.445 1 88.88 51 SER B N 1
ATOM 3942 C CA . SER B 1 51 ? -3.57 -40.969 -13.836 1 88.88 51 SER B CA 1
ATOM 3943 C C . SER B 1 51 ? -5.062 -41.031 -14.156 1 88.88 51 SER B C 1
ATOM 3945 O O . SER B 1 51 ? -5.699 -40 -14.359 1 88.88 51 SER B O 1
ATOM 3947 N N . GLU B 1 52 ? -5.703 -42.156 -14.297 1 83.94 52 GLU B N 1
ATOM 3948 C CA . GLU B 1 52 ? -7.109 -42.312 -14.648 1 83.94 52 GLU B CA 1
ATOM 3949 C C . GLU B 1 52 ? -8.016 -41.625 -13.633 1 83.94 52 GLU B C 1
ATOM 3951 O O . GLU B 1 52 ? -9.016 -41 -14.016 1 83.94 52 GLU B O 1
ATOM 3956 N N . ASP B 1 53 ? -7.672 -41.625 -12.422 1 79.56 53 ASP B N 1
ATOM 3957 C CA . ASP B 1 53 ? -8.492 -41.031 -11.367 1 79.56 53 ASP B CA 1
ATOM 3958 C C . ASP B 1 53 ? -8.461 -39.5 -11.414 1 79.56 53 ASP B C 1
ATOM 3960 O O . ASP B 1 53 ? -9.438 -38.844 -11.055 1 79.56 53 ASP B O 1
ATOM 3964 N N . LEU B 1 54 ? -7.371 -39 -11.844 1 84.31 54 LEU B N 1
ATOM 3965 C CA . LEU B 1 54 ? -7.188 -37.562 -11.922 1 84.31 54 LEU B CA 1
ATOM 3966 C C . LEU B 1 54 ? -8.078 -36.969 -13.008 1 84.31 54 LEU B C 1
ATOM 3968 O O . LEU B 1 54 ? -8.523 -35.812 -12.883 1 84.31 54 LEU B O 1
ATOM 3972 N N . TYR B 1 55 ? -8.273 -37.719 -14.023 1 77.19 55 TYR B N 1
ATOM 3973 C CA . TYR B 1 55 ? -8.969 -37.188 -15.195 1 77.19 55 TYR B CA 1
ATOM 3974 C C . TYR B 1 55 ? -10.352 -37.812 -15.328 1 77.19 55 TYR B C 1
ATOM 3976 O O . TYR B 1 55 ? -10.969 -37.75 -16.406 1 77.19 55 TYR B O 1
ATOM 3984 N N . ALA B 1 56 ? -10.836 -38.5 -14.328 1 71.75 56 ALA B N 1
ATOM 3985 C CA . ALA B 1 56 ? -12.102 -39.188 -14.367 1 71.75 56 ALA B CA 1
ATOM 3986 C C . ALA B 1 56 ? -13.258 -38.25 -14.68 1 71.75 56 ALA B C 1
ATOM 3988 O O . ALA B 1 56 ? -14.195 -38.625 -15.391 1 71.75 56 ALA B O 1
ATOM 3989 N N . ASP B 1 57 ? -13.109 -37.062 -14.148 1 67.12 57 ASP B N 1
ATOM 3990 C CA . ASP B 1 57 ? -14.172 -36.062 -14.398 1 67.12 57 ASP B CA 1
ATOM 3991 C C . ASP B 1 57 ? -13.844 -35.188 -15.602 1 67.12 57 ASP B C 1
ATOM 3993 O O . ASP B 1 57 ? -12.758 -34.625 -15.68 1 67.12 57 ASP B O 1
ATOM 3997 N N . ASN B 1 58 ? -14.219 -35.625 -16.906 1 61.75 58 ASN B N 1
ATOM 3998 C CA . ASN B 1 58 ? -13.992 -34.906 -18.156 1 61.75 58 ASN B CA 1
ATOM 3999 C C . ASN B 1 58 ? -14.516 -33.5 -18.109 1 61.75 58 ASN B C 1
ATOM 4001 O O . ASN B 1 58 ? -15.219 -33.031 -19 1 61.75 58 ASN B O 1
ATOM 4005 N N . ASP B 1 59 ? -14.172 -32.875 -17.016 1 63.81 59 ASP B N 1
ATOM 4006 C CA . ASP B 1 59 ? -14.695 -31.516 -16.891 1 63.81 59 ASP B CA 1
ATOM 4007 C C . ASP B 1 59 ? -14 -30.562 -17.875 1 63.81 59 ASP B C 1
ATOM 4009 O O . ASP B 1 59 ? -12.773 -30.5 -17.922 1 63.81 59 ASP B O 1
ATOM 4013 N N . PHE B 1 60 ? -14.805 -30.109 -18.719 1 67.44 60 PHE B N 1
ATOM 4014 C CA . PHE B 1 60 ? -14.352 -29.125 -19.672 1 67.44 60 PHE B CA 1
ATOM 4015 C C . PHE B 1 60 ? -13.742 -27.922 -18.969 1 67.44 60 PHE B C 1
ATOM 4017 O O . PHE B 1 60 ? -14.258 -27.469 -17.938 1 67.44 60 PHE B O 1
ATOM 4024 N N . GLU B 1 61 ? -12.602 -27.688 -19.484 1 80.31 61 GLU B N 1
ATOM 4025 C CA . GLU B 1 61 ? -11.859 -26.547 -18.922 1 80.31 61 GLU B CA 1
ATOM 4026 C C . GLU B 1 61 ? -12.445 -25.219 -19.391 1 80.31 61 GLU B C 1
ATOM 4028 O O . GLU B 1 61 ? -11.766 -24.438 -20.062 1 80.31 61 GLU B O 1
ATOM 4033 N N . ASP B 1 62 ? -13.656 -25 -19.062 1 90.38 62 ASP B N 1
ATOM 4034 C CA . ASP B 1 62 ? -14.336 -23.75 -19.391 1 90.38 62 ASP B CA 1
ATOM 4035 C C . ASP B 1 62 ? -14.352 -22.797 -18.188 1 90.38 62 ASP B C 1
ATOM 4037 O O . ASP B 1 62 ? -15.406 -22.547 -17.609 1 90.38 62 ASP B O 1
ATOM 4041 N N . TYR B 1 63 ? -13.242 -22.281 -17.922 1 96.69 63 TYR B N 1
ATOM 4042 C CA . TYR B 1 63 ? -13.078 -21.422 -16.766 1 96.69 63 TYR B CA 1
ATOM 4043 C C . TYR B 1 63 ? -13.734 -20.062 -16.984 1 96.69 63 TYR B C 1
ATOM 4045 O O . TYR B 1 63 ? -13.727 -19.547 -18.109 1 96.69 63 TYR B O 1
ATOM 4053 N N . ASP B 1 64 ? -14.328 -19.484 -15.984 1 96.62 64 ASP B N 1
ATOM 4054 C CA . ASP B 1 64 ? -14.859 -18.125 -16.031 1 96.62 64 ASP B CA 1
ATOM 4055 C C . ASP B 1 64 ? -13.789 -17.094 -15.672 1 96.62 64 ASP B C 1
ATOM 4057 O O . ASP B 1 64 ? -13.797 -15.977 -16.188 1 96.62 64 ASP B O 1
ATOM 4061 N N . ILE B 1 65 ? -12.945 -17.453 -14.75 1 98.06 65 ILE B N 1
ATOM 4062 C CA . ILE B 1 65 ? -11.867 -16.594 -14.273 1 98.06 65 ILE B CA 1
ATOM 4063 C C . ILE B 1 65 ? -10.578 -17.406 -14.164 1 98.06 65 ILE B C 1
ATOM 4065 O O . ILE B 1 65 ? -10.586 -18.531 -13.648 1 98.06 65 ILE B O 1
ATOM 4069 N N . VAL B 1 66 ? -9.469 -16.844 -14.68 1 98.69 66 VAL B N 1
ATOM 4070 C CA . VAL B 1 66 ? -8.141 -17.422 -14.562 1 98.69 66 VAL B CA 1
ATOM 4071 C C . VAL B 1 66 ? -7.184 -16.422 -13.93 1 98.69 66 VAL B C 1
ATOM 4073 O O . VAL B 1 66 ? -6.973 -15.328 -14.469 1 98.69 66 VAL B O 1
ATOM 4076 N N . ALA B 1 67 ? -6.684 -16.75 -12.773 1 98.81 67 ALA B N 1
ATOM 4077 C CA . ALA B 1 67 ? -5.66 -15.945 -12.117 1 98.81 67 ALA B CA 1
ATOM 4078 C C . ALA B 1 67 ? -4.281 -16.578 -12.266 1 98.81 67 ALA B C 1
ATOM 4080 O O . ALA B 1 67 ? -4.066 -17.719 -11.852 1 98.81 67 ALA B O 1
ATOM 4081 N N . LEU B 1 68 ? -3.34 -15.82 -12.805 1 98.81 68 LEU B N 1
ATOM 4082 C CA . LEU B 1 68 ? -2.01 -16.344 -13.078 1 98.81 68 LEU B CA 1
ATOM 4083 C C . LEU B 1 68 ? -0.953 -15.633 -12.25 1 98.81 68 LEU B C 1
ATOM 4085 O O . LEU B 1 68 ? -1.09 -14.438 -11.961 1 98.81 68 LEU B O 1
ATOM 4089 N N . GLN B 1 69 ? 0.015 -16.375 -11.805 1 98.19 69 GLN B N 1
ATOM 4090 C CA . GLN B 1 69 ? 1.208 -15.836 -11.156 1 98.19 69 GLN B CA 1
ATOM 4091 C C . GLN B 1 69 ? 2.465 -16.172 -11.953 1 98.19 69 GLN B C 1
ATOM 4093 O O . GLN B 1 69 ? 2.469 -17.125 -12.742 1 98.19 69 GLN B O 1
ATOM 4098 N N . GLU B 1 70 ? 3.48 -15.391 -11.781 1 96.56 70 GLU B N 1
ATOM 4099 C CA . GLU B 1 70 ? 4.805 -15.523 -12.391 1 96.56 70 GLU B CA 1
ATOM 4100 C C . GLU B 1 70 ? 4.727 -15.398 -13.906 1 96.56 70 GLU B C 1
ATOM 4102 O O . GLU B 1 70 ? 5.352 -16.172 -14.633 1 96.56 70 GLU B O 1
ATOM 4107 N N . ILE B 1 71 ? 3.869 -14.539 -14.344 1 96.88 71 ILE B N 1
ATOM 4108 C CA . ILE B 1 71 ? 3.955 -14.031 -15.711 1 96.88 71 ILE B CA 1
ATOM 4109 C C . ILE B 1 71 ? 4.891 -12.828 -15.75 1 96.88 71 ILE B C 1
ATOM 4111 O O . ILE B 1 71 ? 4.457 -11.688 -15.562 1 96.88 71 ILE B O 1
ATOM 4115 N N . TRP B 1 72 ? 6.109 -13.07 -16.141 1 93.31 72 TRP B N 1
ATOM 4116 C CA . TRP B 1 72 ? 7.129 -12.047 -15.961 1 93.31 72 TRP B CA 1
ATOM 4117 C C . TRP B 1 72 ? 7.406 -11.312 -17.266 1 93.31 72 TRP B C 1
ATOM 4119 O O . TRP B 1 72 ? 7.828 -10.156 -17.266 1 93.31 72 TRP B O 1
ATOM 4129 N N . CYS B 1 73 ? 7.156 -11.938 -18.312 1 94.06 73 CYS B N 1
ATOM 4130 C CA . CYS B 1 73 ? 7.547 -11.383 -19.609 1 94.06 73 CYS B CA 1
ATOM 4131 C C . CYS B 1 73 ? 6.332 -10.875 -20.375 1 94.06 73 CYS B C 1
ATOM 4133 O O . CYS B 1 73 ? 5.352 -11.594 -20.531 1 94.06 73 CYS B O 1
ATOM 4135 N N . LYS B 1 74 ? 6.48 -9.727 -20.891 1 94.44 74 LYS B N 1
ATOM 4136 C CA . LYS B 1 74 ? 5.387 -9.125 -21.641 1 94.44 74 LYS B CA 1
ATOM 4137 C C . LYS B 1 74 ? 5.047 -9.953 -22.875 1 94.44 74 LYS B C 1
ATOM 4139 O O . LYS B 1 74 ? 3.877 -10.078 -23.234 1 94.44 74 LYS B O 1
ATOM 4144 N N . GLU B 1 75 ? 6.055 -10.484 -23.484 1 95.81 75 GLU B N 1
ATOM 4145 C CA . GLU B 1 75 ? 5.832 -11.281 -24.688 1 95.81 75 GLU B CA 1
ATOM 4146 C C . GLU B 1 75 ? 4.934 -12.477 -24.391 1 95.81 75 GLU B C 1
ATOM 4148 O O . GLU B 1 75 ? 4.094 -12.844 -25.219 1 95.81 75 GLU B O 1
ATOM 4153 N N . ASP B 1 76 ? 5.141 -13.078 -23.297 1 97.62 76 ASP B N 1
ATOM 4154 C CA . ASP B 1 76 ? 4.301 -14.203 -22.891 1 97.62 76 ASP B CA 1
ATOM 4155 C C . ASP B 1 76 ? 2.863 -13.758 -22.641 1 97.62 76 ASP B C 1
ATOM 4157 O O . ASP B 1 76 ? 1.918 -14.406 -23.094 1 97.62 76 ASP B O 1
ATOM 4161 N N . TRP B 1 77 ? 2.727 -12.648 -21.984 1 97.62 77 TRP B N 1
ATOM 4162 C CA . TRP B 1 77 ? 1.394 -12.125 -21.688 1 97.62 77 TRP B CA 1
ATOM 4163 C C . TRP B 1 77 ? 0.664 -11.758 -22.984 1 97.62 77 TRP B C 1
ATOM 4165 O O . TRP B 1 77 ? -0.519 -12.062 -23.141 1 97.62 77 TRP B O 1
ATOM 4175 N N . ASP B 1 78 ? 1.37 -11.086 -23.859 1 98.12 78 ASP B N 1
ATOM 4176 C CA . ASP B 1 78 ? 0.767 -10.688 -25.125 1 98.12 78 ASP B CA 1
ATOM 4177 C C . ASP B 1 78 ? 0.25 -11.906 -25.891 1 98.12 78 ASP B C 1
ATOM 4179 O O . ASP B 1 78 ? -0.826 -11.852 -26.5 1 98.12 78 ASP B O 1
ATOM 4183 N N . TYR B 1 79 ? 1.008 -12.945 -25.859 1 98.44 79 TYR B N 1
ATOM 4184 C CA . TYR B 1 79 ? 0.585 -14.164 -26.547 1 98.44 79 TYR B CA 1
ATOM 4185 C C . TYR B 1 79 ? -0.646 -14.766 -25.875 1 98.44 79 TYR B C 1
ATOM 4187 O O . TYR B 1 79 ? -1.565 -15.227 -26.547 1 98.44 79 TYR B O 1
ATOM 4195 N N . ILE B 1 80 ? -0.665 -14.789 -24.562 1 98.44 80 ILE B N 1
ATOM 4196 C CA . ILE B 1 80 ? -1.809 -15.32 -23.828 1 98.44 80 ILE B CA 1
ATOM 4197 C C . ILE B 1 80 ? -3.066 -14.539 -24.203 1 98.44 80 ILE B C 1
ATOM 4199 O O . ILE B 1 80 ? -4.113 -15.125 -24.469 1 98.44 80 ILE B O 1
ATOM 4203 N N . VAL B 1 81 ? -2.936 -13.242 -24.219 1 98.31 81 VAL B N 1
ATOM 4204 C CA . VAL B 1 81 ? -4.074 -12.391 -24.547 1 98.31 81 VAL B CA 1
ATOM 4205 C C . VAL B 1 81 ? -4.496 -12.633 -26 1 98.31 81 VAL B C 1
ATOM 4207 O O . VAL B 1 81 ? -5.691 -12.695 -26.297 1 98.31 81 VAL B O 1
ATOM 4210 N N . GLU B 1 82 ? -3.531 -12.727 -26.828 1 98.19 82 GLU B N 1
ATOM 4211 C CA . GLU B 1 82 ? -3.816 -12.984 -28.234 1 98.19 82 GLU B CA 1
ATOM 4212 C C . GLU B 1 82 ? -4.621 -14.266 -28.406 1 98.19 82 GLU B C 1
ATOM 4214 O O . GLU B 1 82 ? -5.566 -14.312 -29.203 1 98.19 82 GLU B O 1
ATOM 4219 N N . GLN B 1 83 ? -4.277 -15.352 -27.734 1 97.31 83 GLN B N 1
ATOM 4220 C CA . GLN B 1 83 ? -4.914 -16.656 -27.875 1 97.31 83 GLN B CA 1
ATOM 4221 C C . GLN B 1 83 ? -6.242 -16.703 -27.125 1 97.31 83 GLN B C 1
ATOM 4223 O O . GLN B 1 83 ? -7.199 -17.328 -27.594 1 97.31 83 GLN B O 1
ATOM 4228 N N . CYS B 1 84 ? -6.309 -16.047 -25.953 1 97.31 84 CYS B N 1
ATOM 4229 C CA . CYS B 1 84 ? -7.414 -16.266 -25.016 1 97.31 84 CYS B CA 1
ATOM 4230 C C . CYS B 1 84 ? -8.398 -15.102 -25.062 1 97.31 84 CYS B C 1
ATOM 4232 O O . CYS B 1 84 ? -9.492 -15.188 -24.5 1 97.31 84 CYS B O 1
ATOM 4234 N N . GLY B 1 85 ? -8.117 -14.047 -25.75 1 96 85 GLY B N 1
ATOM 4235 C CA . GLY B 1 85 ? -8.875 -12.805 -25.703 1 96 85 GLY B CA 1
ATOM 4236 C C . GLY B 1 85 ? -10.32 -12.969 -26.125 1 96 85 GLY B C 1
ATOM 4237 O O . GLY B 1 85 ? -11.195 -12.234 -25.656 1 96 85 GLY B O 1
ATOM 4238 N N . LYS B 1 86 ? -10.609 -13.852 -27 1 95.31 86 LYS B N 1
ATOM 4239 C CA . LYS B 1 86 ? -11.984 -14.055 -27.469 1 95.31 86 LYS B CA 1
ATOM 4240 C C . LYS B 1 86 ? -12.828 -14.734 -26.391 1 95.31 86 LYS B C 1
ATOM 4242 O O . LYS B 1 86 ? -14.023 -14.445 -26.25 1 95.31 86 LYS B O 1
ATOM 4247 N N . ILE B 1 87 ? -12.203 -15.594 -25.688 1 95.62 87 ILE B N 1
ATOM 4248 C CA . ILE B 1 87 ? -12.891 -16.328 -24.641 1 95.62 87 ILE B CA 1
ATOM 4249 C C . ILE B 1 87 ? -12.961 -15.484 -23.375 1 95.62 87 ILE B C 1
ATOM 4251 O O . ILE B 1 87 ? -13.969 -15.5 -22.656 1 95.62 87 ILE B O 1
ATOM 4255 N N . PHE B 1 88 ? -11.891 -14.812 -23.094 1 97.62 88 PHE B N 1
ATOM 4256 C CA . PHE B 1 88 ? -11.781 -13.922 -21.938 1 97.62 88 PHE B CA 1
ATOM 4257 C C . PHE B 1 88 ? -11.641 -12.469 -22.391 1 97.62 88 PHE B C 1
ATOM 4259 O O . PHE B 1 88 ? -10.531 -11.938 -22.422 1 97.62 88 PHE B O 1
ATOM 4266 N N . PRO B 1 89 ? -12.727 -11.828 -22.547 1 96.19 89 PRO B N 1
ATOM 4267 C CA . PRO B 1 89 ? -12.648 -10.469 -23.094 1 96.19 89 PRO B CA 1
ATOM 4268 C C . PRO B 1 89 ? -12.062 -9.469 -22.094 1 96.19 89 PRO B C 1
ATOM 4270 O O . PRO B 1 89 ? -11.641 -8.375 -22.5 1 96.19 89 PRO B O 1
ATOM 4273 N N . TYR B 1 90 ? -12.047 -9.758 -20.844 1 96.94 90 TYR B N 1
ATOM 4274 C CA . TYR B 1 90 ? -11.484 -8.875 -19.828 1 96.94 90 TYR B CA 1
ATOM 4275 C C . TYR B 1 90 ? -10.211 -9.469 -19.234 1 96.94 90 TYR B C 1
ATOM 4277 O O . TYR B 1 90 ? -10.18 -10.641 -18.859 1 96.94 90 TYR B O 1
ATOM 4285 N N . TYR B 1 91 ? -9.172 -8.719 -19.281 1 98.38 91 TYR B N 1
ATOM 4286 C CA . TYR B 1 91 ? -7.891 -9.211 -18.781 1 98.38 91 TYR B CA 1
ATOM 4287 C C . TYR B 1 91 ? -7.027 -8.062 -18.281 1 98.38 91 TYR B C 1
ATOM 4289 O O . TYR B 1 91 ? -7.254 -6.902 -18.641 1 98.38 91 TYR B O 1
ATOM 4297 N N . ARG B 1 92 ? -6.094 -8.375 -17.359 1 98.44 92 ARG B N 1
ATOM 4298 C CA . ARG B 1 92 ? -5.219 -7.379 -16.734 1 98.44 92 ARG B CA 1
ATOM 4299 C C . ARG B 1 92 ? -3.873 -7.992 -16.359 1 98.44 92 ARG B C 1
ATOM 4301 O O . ARG B 1 92 ? -3.814 -9.117 -15.867 1 98.44 92 ARG B O 1
ATOM 4308 N N . TRP B 1 93 ? -2.805 -7.309 -16.828 1 98.06 93 TRP B N 1
ATOM 4309 C CA . TRP B 1 93 ? -1.442 -7.566 -16.375 1 98.06 93 TRP B CA 1
ATOM 4310 C C . TRP B 1 93 ? -0.954 -6.453 -15.453 1 98.06 93 TRP B C 1
ATOM 4312 O O . TRP B 1 93 ? -1.106 -5.27 -15.766 1 98.06 93 TRP B O 1
ATOM 4322 N N . PHE B 1 94 ? -0.388 -6.723 -14.32 1 98.19 94 PHE B N 1
ATOM 4323 C CA . PHE B 1 94 ? -0.13 -5.719 -13.289 1 98.19 94 PHE B CA 1
ATOM 4324 C C . PHE B 1 94 ? 1.339 -5.316 -13.289 1 98.19 94 PHE B C 1
ATOM 4326 O O . PHE B 1 94 ? 2.205 -6.094 -13.695 1 98.19 94 PHE B O 1
ATOM 4333 N N . TYR B 1 95 ? 1.6 -4.09 -12.836 1 96.94 95 TYR B N 1
ATOM 4334 C CA . TYR B 1 95 ? 2.941 -3.52 -12.82 1 96.94 95 TYR B CA 1
ATOM 4335 C C . TYR B 1 95 ? 3.373 -3.178 -11.398 1 96.94 95 TYR B C 1
ATOM 4337 O O . TYR B 1 95 ? 2.6 -2.598 -10.633 1 96.94 95 TYR B O 1
ATOM 4345 N N . SER B 1 96 ? 4.574 -3.568 -10.984 1 94.44 96 SER B N 1
ATOM 4346 C CA . SER B 1 96 ? 5.203 -3.227 -9.711 1 94.44 96 SER B CA 1
ATOM 4347 C C . SER B 1 96 ? 6.695 -3.537 -9.727 1 94.44 96 SER B C 1
ATOM 4349 O O . SER B 1 96 ? 7.207 -4.102 -10.695 1 94.44 96 SER B O 1
ATOM 4351 N N . GLY B 1 97 ? 7.363 -3.084 -8.75 1 91.56 97 GLY B N 1
ATOM 4352 C CA . GLY B 1 97 ? 8.75 -3.459 -8.523 1 91.56 97 GLY B CA 1
ATOM 4353 C C . GLY B 1 97 ? 9.711 -2.826 -9.516 1 91.56 97 GLY B C 1
ATOM 4354 O O . GLY B 1 97 ? 9.453 -1.733 -10.023 1 91.56 97 GLY B O 1
ATOM 4355 N N . ILE B 1 98 ? 10.859 -3.486 -9.664 1 91.06 98 ILE B N 1
ATOM 4356 C CA . ILE B 1 98 ? 11.984 -2.92 -10.398 1 91.06 98 ILE B CA 1
ATOM 4357 C C . ILE B 1 98 ? 12.211 -3.711 -11.688 1 91.06 98 ILE B C 1
ATOM 4359 O O . ILE B 1 98 ? 12.461 -3.127 -12.75 1 91.06 98 ILE B O 1
ATOM 4363 N N . LEU B 1 99 ? 12.07 -4.977 -11.625 1 86.75 99 LEU B N 1
ATOM 4364 C CA . LEU B 1 99 ? 12.516 -5.812 -12.734 1 86.75 99 LEU B CA 1
ATOM 4365 C C . LEU B 1 99 ? 11.344 -6.195 -13.625 1 86.75 99 LEU B C 1
ATOM 4367 O O . LEU B 1 99 ? 11.258 -5.75 -14.773 1 86.75 99 LEU B O 1
ATOM 4371 N N . SER B 1 100 ? 10.461 -7.066 -13.133 1 78.31 100 SER B N 1
ATOM 4372 C CA . SER B 1 100 ? 9.461 -7.633 -14.031 1 78.31 100 SER B CA 1
ATOM 4373 C C . SER B 1 100 ? 8.055 -7.48 -13.461 1 78.31 100 SER B C 1
ATOM 4375 O O . SER B 1 100 ? 7.086 -7.973 -14.047 1 78.31 100 SER B O 1
ATOM 4377 N N . GLY B 1 101 ? 7.973 -6.738 -12.391 1 81.38 101 GLY B N 1
ATOM 4378 C CA . GLY B 1 101 ? 6.645 -6.605 -11.812 1 81.38 101 GLY B CA 1
ATOM 4379 C C . GLY B 1 101 ? 6.305 -7.723 -10.844 1 81.38 101 GLY B C 1
ATOM 4380 O O . GLY B 1 101 ? 7.148 -8.57 -10.547 1 81.38 101 GLY B O 1
ATOM 4381 N N . PRO B 1 102 ? 5.016 -7.656 -10.453 1 87.81 102 PRO B N 1
ATOM 4382 C CA . PRO B 1 102 ? 4.645 -8.656 -9.453 1 87.81 102 PRO B CA 1
ATOM 4383 C C . PRO B 1 102 ? 4.352 -10.023 -10.062 1 87.81 102 PRO B C 1
ATOM 4385 O O . PRO B 1 102 ? 4.16 -11 -9.336 1 87.81 102 PRO B O 1
ATOM 4388 N N . GLY B 1 103 ? 4.266 -10.102 -11.367 1 94.69 103 GLY B N 1
ATOM 4389 C CA . GLY B 1 103 ? 4.023 -11.359 -12.07 1 94.69 103 GLY B CA 1
ATOM 4390 C C . GLY B 1 103 ? 2.578 -11.812 -11.984 1 94.69 103 GLY B C 1
ATOM 4391 O O . GLY B 1 103 ? 2.291 -13.008 -12.086 1 94.69 103 GLY B O 1
ATOM 4392 N N . LEU B 1 104 ? 1.684 -10.883 -11.742 1 98.31 104 LEU B N 1
ATOM 4393 C CA . LEU B 1 104 ? 0.276 -11.219 -11.555 1 98.31 104 LEU B CA 1
ATOM 4394 C C . LEU B 1 104 ? -0.547 -10.812 -12.773 1 98.31 104 LEU B C 1
ATOM 4396 O O . LEU B 1 104 ? -0.321 -9.758 -13.359 1 98.31 104 LEU B O 1
ATOM 4400 N N . ALA B 1 105 ? -1.429 -11.695 -13.164 1 98.62 105 ALA B N 1
ATOM 4401 C CA . ALA B 1 105 ? -2.328 -11.438 -14.289 1 98.62 105 ALA B CA 1
ATOM 4402 C C . ALA B 1 105 ? -3.674 -12.133 -14.086 1 98.62 105 ALA B C 1
ATOM 4404 O O . ALA B 1 105 ? -3.791 -13.047 -13.266 1 98.62 105 ALA B O 1
ATOM 4405 N N . ILE B 1 106 ? -4.68 -11.656 -14.789 1 98.81 106 ILE B N 1
ATOM 4406 C CA . ILE B 1 106 ? -6.012 -12.242 -14.688 1 98.81 106 ILE B CA 1
ATOM 4407 C C . ILE B 1 106 ? -6.691 -12.234 -16.047 1 98.81 106 ILE B C 1
ATOM 4409 O O . ILE B 1 106 ? -6.52 -11.289 -16.828 1 98.81 106 ILE B O 1
ATOM 4413 N N . LEU B 1 107 ? -7.352 -13.289 -16.406 1 98.56 107 LEU B N 1
ATOM 4414 C CA . LEU B 1 107 ? -8.297 -13.43 -17.5 1 98.56 107 LEU B CA 1
ATOM 4415 C C . LEU B 1 107 ? -9.719 -13.641 -16.969 1 98.56 107 LEU B C 1
ATOM 4417 O O . LEU B 1 107 ? -9.93 -14.422 -16.047 1 98.56 107 LEU B O 1
ATOM 4421 N N . SER B 1 108 ? -10.688 -12.945 -17.516 1 97.88 108 SER B N 1
ATOM 4422 C CA . SER B 1 108 ? -12.031 -13.031 -16.969 1 97.88 108 SER B CA 1
ATOM 4423 C C . SER B 1 108 ? -13.094 -12.945 -18.062 1 97.88 108 SER B C 1
ATOM 4425 O O . SER B 1 108 ? -12.961 -12.164 -19 1 97.88 108 SER B O 1
ATOM 4427 N N . LYS B 1 109 ? -14.164 -13.812 -17.906 1 96.25 109 LYS B N 1
ATOM 4428 C CA . LYS B 1 109 ? -15.367 -13.672 -18.719 1 96.25 109 LYS B CA 1
ATOM 4429 C C . LYS B 1 109 ? -16.297 -12.609 -18.141 1 96.25 109 LYS B C 1
ATOM 4431 O O . LYS B 1 109 ? -17.172 -12.094 -18.844 1 96.25 109 LYS B O 1
ATOM 4436 N N . ILE B 1 110 ? -16.156 -12.344 -16.859 1 94.62 110 ILE B N 1
ATOM 4437 C CA . ILE B 1 110 ? -16.953 -11.344 -16.156 1 94.62 110 ILE B CA 1
ATOM 4438 C C . ILE B 1 110 ? -16.281 -9.977 -16.281 1 94.62 110 ILE B C 1
ATOM 4440 O O . ILE B 1 110 ? -15.078 -9.852 -16.062 1 94.62 110 ILE B O 1
ATOM 4444 N N . PRO B 1 111 ? -17.031 -8.898 -16.578 1 94.69 111 PRO B N 1
ATOM 4445 C CA . PRO B 1 111 ? -16.453 -7.566 -16.75 1 94.69 111 PRO B CA 1
ATOM 4446 C C . PRO B 1 111 ? -15.703 -7.09 -15.5 1 94.69 111 PRO B C 1
ATOM 4448 O O . PRO B 1 111 ? -16.172 -7.312 -14.383 1 94.69 111 PRO B O 1
ATOM 4451 N N . ILE B 1 112 ? -14.555 -6.469 -15.75 1 96.88 112 ILE B N 1
ATOM 4452 C CA . ILE B 1 112 ? -13.781 -5.852 -14.68 1 96.88 112 ILE B CA 1
ATOM 4453 C C . ILE B 1 112 ? -14.344 -4.469 -14.359 1 96.88 112 ILE B C 1
ATOM 4455 O O . ILE B 1 112 ? -14.383 -3.592 -15.219 1 96.88 112 ILE B O 1
ATOM 4459 N N . GLU B 1 113 ? -14.766 -4.312 -13.172 1 95.31 113 GLU B N 1
ATOM 4460 C CA . GLU B 1 113 ? -15.258 -3.018 -12.711 1 95.31 113 GLU B CA 1
ATOM 4461 C C . GLU B 1 113 ? -14.102 -2.094 -12.336 1 95.31 113 GLU B C 1
ATOM 4463 O O . GLU B 1 113 ? -14.109 -0.91 -12.68 1 95.31 113 GLU B O 1
ATOM 4468 N N . SER B 1 114 ? -13.172 -2.615 -11.609 1 96.88 114 SER B N 1
ATOM 4469 C CA . SER B 1 114 ? -12.016 -1.837 -11.172 1 96.88 114 SER B CA 1
ATOM 4470 C C . SER B 1 114 ? -10.859 -2.746 -10.766 1 96.88 114 SER B C 1
ATOM 4472 O O . SER B 1 114 ? -11.062 -3.939 -10.523 1 96.88 114 SER B O 1
ATOM 4474 N N . THR B 1 115 ? -9.68 -2.209 -10.789 1 98.5 115 THR B N 1
ATOM 4475 C CA . THR B 1 115 ? -8.477 -2.889 -10.312 1 98.5 115 THR B CA 1
ATOM 4476 C C . THR B 1 115 ? -7.703 -1.997 -9.344 1 98.5 115 THR B C 1
ATOM 4478 O O . THR B 1 115 ? -7.836 -0.772 -9.383 1 98.5 115 THR B O 1
ATOM 4481 N N . PHE B 1 116 ? -6.98 -2.572 -8.523 1 98.62 116 PHE B N 1
ATOM 4482 C CA . PHE B 1 116 ? -6.129 -1.888 -7.555 1 98.62 116 PHE B CA 1
ATOM 4483 C C . PHE B 1 116 ? -4.965 -2.775 -7.133 1 98.62 116 PHE B C 1
ATOM 4485 O O . PHE B 1 116 ? -5.145 -3.971 -6.895 1 98.62 116 PHE B O 1
ATOM 4492 N N . LEU B 1 117 ? -3.789 -2.227 -7.086 1 98.44 117 LEU B N 1
ATOM 4493 C CA . LEU B 1 117 ? -2.617 -3.002 -6.691 1 98.44 117 LEU B CA 1
ATOM 4494 C C . LEU B 1 117 ? -2.086 -2.533 -5.34 1 98.44 117 LEU B C 1
ATOM 4496 O O . LEU B 1 117 ? -1.723 -1.366 -5.184 1 98.44 117 LEU B O 1
ATOM 4500 N N . TYR B 1 118 ? -2.098 -3.408 -4.312 1 98.25 118 TYR B N 1
ATOM 4501 C CA . TYR B 1 118 ? -1.465 -3.141 -3.027 1 98.25 118 TYR B CA 1
ATOM 4502 C C . TYR B 1 118 ? -0.077 -3.768 -2.961 1 98.25 118 TYR B C 1
ATOM 4504 O O . TYR B 1 118 ? 0.067 -4.984 -3.09 1 98.25 118 TYR B O 1
ATOM 4512 N N . ARG B 1 119 ? 0.917 -2.973 -2.766 1 96.69 119 ARG B N 1
ATOM 4513 C CA . ARG B 1 119 ? 2.299 -3.439 -2.695 1 96.69 119 ARG B CA 1
ATOM 4514 C C . ARG B 1 119 ? 2.717 -3.697 -1.252 1 96.69 119 ARG B C 1
ATOM 4516 O O . ARG B 1 119 ? 2.602 -2.814 -0.4 1 96.69 119 ARG B O 1
ATOM 4523 N N . TYR B 1 120 ? 3.201 -4.91 -0.989 1 96.31 120 TYR B N 1
ATOM 4524 C CA . TYR B 1 120 ? 3.604 -5.238 0.374 1 96.31 120 TYR B CA 1
ATOM 4525 C C . TYR B 1 120 ? 4.789 -4.383 0.812 1 96.31 120 TYR B C 1
ATOM 4527 O O . TYR B 1 120 ? 5.805 -4.316 0.118 1 96.31 120 TYR B O 1
ATOM 4535 N N . PRO B 1 121 ? 4.707 -3.771 2.016 1 94.19 121 PRO B N 1
ATOM 4536 C CA . PRO B 1 121 ? 5.871 -3.023 2.502 1 94.19 121 PRO B CA 1
ATOM 4537 C C . PRO B 1 121 ? 7.027 -3.932 2.916 1 94.19 121 PRO B C 1
ATOM 4539 O O . PRO B 1 121 ? 8.195 -3.559 2.768 1 94.19 121 PRO B O 1
ATOM 4542 N N . ILE B 1 122 ? 6.648 -5.047 3.486 1 93.31 122 ILE B N 1
ATOM 4543 C CA . ILE B 1 122 ? 7.641 -6.043 3.871 1 93.31 122 ILE B CA 1
ATOM 4544 C C . ILE B 1 122 ? 7.746 -7.113 2.787 1 93.31 122 ILE B C 1
ATOM 4546 O O . ILE B 1 122 ? 6.855 -7.953 2.646 1 93.31 122 ILE B O 1
ATOM 4550 N N . ASN B 1 123 ? 8.875 -7.043 2.008 1 89.31 123 ASN B N 1
ATOM 4551 C CA . ASN B 1 123 ? 8.945 -7.824 0.777 1 89.31 123 ASN B CA 1
ATOM 4552 C C . ASN B 1 123 ? 10.344 -8.391 0.553 1 89.31 123 ASN B C 1
ATOM 4554 O O . ASN B 1 123 ? 10.852 -8.359 -0.567 1 89.31 123 ASN B O 1
ATOM 4558 N N . GLY B 1 124 ? 10.992 -8.773 1.606 1 85.81 124 GLY B N 1
ATOM 4559 C CA . GLY B 1 124 ? 12.305 -9.375 1.455 1 85.81 124 GLY B CA 1
ATOM 4560 C C . GLY B 1 124 ? 13.438 -8.383 1.597 1 85.81 124 GLY B C 1
ATOM 4561 O O . GLY B 1 124 ? 13.242 -7.273 2.088 1 85.81 124 GLY B O 1
ATOM 4562 N N . ARG B 1 125 ? 14.773 -8.906 1.166 1 84.06 125 ARG B N 1
ATOM 4563 C CA . ARG B 1 125 ? 15.984 -8.117 1.362 1 84.06 125 ARG B CA 1
ATOM 4564 C C . ARG B 1 125 ? 16.688 -7.836 0.033 1 84.06 125 ARG B C 1
ATOM 4566 O O . ARG B 1 125 ? 16.844 -8.742 -0.788 1 84.06 125 ARG B O 1
ATOM 4573 N N . PRO B 1 126 ? 17.078 -6.57 -0.126 1 83.12 126 PRO B N 1
ATOM 4574 C CA . PRO B 1 126 ? 17.781 -6.254 -1.373 1 83.12 126 PRO B CA 1
ATOM 4575 C C . PRO B 1 126 ? 19.109 -6.98 -1.501 1 83.12 126 PRO B C 1
ATOM 4577 O O . PRO B 1 126 ? 19.641 -7.137 -2.609 1 83.12 126 PRO B O 1
ATOM 4580 N N . SER B 1 127 ? 19.672 -7.414 -0.404 1 79.69 127 SER B N 1
ATOM 4581 C CA . SER B 1 127 ? 20.969 -8.07 -0.43 1 79.69 127 SER B CA 1
ATOM 4582 C C . SER B 1 127 ? 20.859 -9.484 -0.992 1 79.69 127 SER B C 1
ATOM 4584 O O . SER B 1 127 ? 21.875 -10.094 -1.353 1 79.69 127 SER B O 1
ATOM 4586 N N . ALA B 1 128 ? 19.625 -9.984 -1.012 1 72.69 128 ALA B N 1
ATOM 4587 C CA . ALA B 1 128 ? 19.422 -11.32 -1.572 1 72.69 128 ALA B CA 1
ATOM 4588 C C . ALA B 1 128 ? 19.141 -11.25 -3.07 1 72.69 128 ALA B C 1
ATOM 4590 O O . ALA B 1 128 ? 18.062 -11.625 -3.52 1 72.69 128 ALA B O 1
ATOM 4591 N N . ILE B 1 129 ? 20.156 -10.844 -3.803 1 70.12 129 ILE B N 1
ATOM 4592 C CA . ILE B 1 129 ? 20.016 -10.594 -5.23 1 70.12 129 ILE B CA 1
ATOM 4593 C C . ILE B 1 129 ? 19.625 -11.883 -5.949 1 70.12 129 ILE B C 1
ATOM 4595 O O . ILE B 1 129 ? 18.828 -11.859 -6.891 1 70.12 129 ILE B O 1
ATOM 4599 N N . HIS B 1 130 ? 20.016 -12.969 -5.316 1 66.12 130 HIS B N 1
ATOM 4600 C CA . HIS B 1 130 ? 19.797 -14.266 -5.957 1 66.12 130 HIS B CA 1
ATOM 4601 C C . HIS B 1 130 ? 18.359 -14.75 -5.73 1 66.12 130 HIS B C 1
ATOM 4603 O O . HIS B 1 130 ? 17.906 -15.68 -6.402 1 66.12 130 HIS B O 1
ATOM 4609 N N . ARG B 1 131 ? 17.688 -14.195 -4.836 1 69.5 131 ARG B N 1
ATOM 4610 C CA . ARG B 1 131 ? 16.328 -14.625 -4.555 1 69.5 131 ARG B CA 1
ATOM 4611 C C . ARG B 1 131 ? 15.312 -13.758 -5.293 1 69.5 131 ARG B C 1
ATOM 4613 O O . ARG B 1 131 ? 14.172 -14.172 -5.512 1 69.5 131 ARG B O 1
ATOM 4620 N N . GLY B 1 132 ? 15.594 -12.586 -5.723 1 73.25 132 GLY B N 1
ATOM 4621 C CA . GLY B 1 132 ? 14.906 -11.719 -6.672 1 73.25 132 GLY B CA 1
ATOM 4622 C C . GLY B 1 132 ? 13.617 -11.141 -6.125 1 73.25 132 GLY B C 1
ATOM 4623 O O . GLY B 1 132 ? 13.062 -10.195 -6.695 1 73.25 132 GLY B O 1
ATOM 4624 N N . ASP B 1 133 ? 13.055 -11.648 -4.977 1 75.25 133 ASP B N 1
ATOM 4625 C CA . ASP B 1 133 ? 11.719 -11.297 -4.516 1 75.25 133 ASP B CA 1
ATOM 4626 C C . ASP B 1 133 ? 11.617 -9.805 -4.207 1 75.25 133 ASP B C 1
ATOM 4628 O O . ASP B 1 133 ? 10.609 -9.164 -4.527 1 75.25 133 ASP B O 1
ATOM 4632 N N . TRP B 1 134 ? 12.633 -9.258 -3.645 1 77.06 134 TRP B N 1
ATOM 4633 C CA . TRP B 1 134 ? 12.625 -7.836 -3.309 1 77.06 134 TRP B CA 1
ATOM 4634 C C . TRP B 1 134 ? 12.523 -6.98 -4.566 1 77.06 134 TRP B C 1
ATOM 4636 O O . TRP B 1 134 ? 11.852 -5.945 -4.57 1 77.06 134 TRP B O 1
ATOM 4646 N N . TYR B 1 135 ? 12.945 -7.461 -5.645 1 84.69 135 TYR B N 1
ATOM 4647 C CA . TYR B 1 135 ? 13.07 -6.664 -6.859 1 84.69 135 TYR B CA 1
ATOM 4648 C C . TYR B 1 135 ? 11.781 -6.719 -7.68 1 84.69 135 TYR B C 1
ATOM 4650 O O . TYR B 1 135 ? 11.562 -5.879 -8.555 1 84.69 135 TYR B O 1
ATOM 4658 N N . VAL B 1 136 ? 10.953 -7.695 -7.43 1 83.81 136 VAL B N 1
ATOM 4659 C CA . VAL B 1 136 ? 9.805 -7.863 -8.305 1 83.81 136 VAL B CA 1
ATOM 4660 C C . VAL B 1 136 ? 8.594 -7.152 -7.703 1 83.81 136 VAL B C 1
ATOM 4662 O O . VAL B 1 136 ? 7.594 -6.922 -8.391 1 83.81 136 VAL B O 1
ATOM 4665 N N . GLY B 1 137 ? 8.648 -6.727 -6.504 1 88.38 137 GLY B N 1
ATOM 4666 C CA . GLY B 1 137 ? 7.555 -5.953 -5.938 1 88.38 137 GLY B CA 1
ATOM 4667 C C . GLY B 1 137 ? 6.312 -6.781 -5.68 1 88.38 137 GLY B C 1
ATOM 4668 O O . GLY B 1 137 ? 5.246 -6.492 -6.23 1 88.38 137 GLY B O 1
ATOM 4669 N N . LYS B 1 138 ? 6.406 -7.762 -4.793 1 93.06 138 LYS B N 1
ATOM 4670 C CA . LYS B 1 138 ? 5.273 -8.617 -4.438 1 93.06 138 LYS B CA 1
ATOM 4671 C C . LYS B 1 138 ? 4.086 -7.785 -3.961 1 93.06 138 LYS B C 1
ATOM 4673 O O . LYS B 1 138 ? 4.262 -6.797 -3.244 1 93.06 138 LYS B O 1
ATOM 4678 N N . SER B 1 139 ? 2.932 -8.156 -4.43 1 97 139 SER B N 1
ATOM 4679 C CA . SER B 1 139 ? 1.744 -7.328 -4.254 1 97 139 SER B CA 1
ATOM 4680 C C . SER B 1 139 ? 0.481 -8.18 -4.176 1 97 139 SER B C 1
ATOM 4682 O O . SER B 1 139 ? 0.533 -9.398 -4.371 1 97 139 SER B O 1
ATOM 4684 N N . ILE B 1 140 ? -0.576 -7.582 -3.781 1 98.56 140 ILE B N 1
ATOM 4685 C CA . ILE B 1 140 ? -1.933 -8.094 -3.941 1 98.56 140 ILE B CA 1
ATOM 4686 C C . ILE B 1 140 ? -2.615 -7.395 -5.113 1 98.56 140 ILE B C 1
ATOM 4688 O O . ILE B 1 140 ? -2.809 -6.18 -5.09 1 98.56 140 ILE B O 1
ATOM 4692 N N . ALA B 1 141 ? -2.906 -8.156 -6.156 1 98.75 141 ALA B N 1
ATOM 4693 C CA . ALA B 1 141 ? -3.719 -7.613 -7.246 1 98.75 141 ALA B CA 1
ATOM 4694 C C . ALA B 1 141 ? -5.207 -7.789 -6.957 1 98.75 141 ALA B C 1
ATOM 4696 O O . ALA B 1 141 ? -5.707 -8.914 -6.902 1 98.75 141 ALA B O 1
ATOM 4697 N N . ILE B 1 142 ? -5.887 -6.676 -6.754 1 98.88 142 ILE B N 1
ATOM 4698 C CA . ILE B 1 142 ? -7.309 -6.688 -6.43 1 98.88 142 ILE B CA 1
ATOM 4699 C C . ILE B 1 142 ? -8.125 -6.352 -7.676 1 98.88 142 ILE B C 1
ATOM 4701 O O . ILE B 1 142 ? -7.984 -5.266 -8.242 1 98.88 142 ILE B O 1
ATOM 4705 N N . THR B 1 143 ? -8.953 -7.273 -8.109 1 98.75 143 THR B N 1
ATOM 4706 C CA . THR B 1 143 ? -9.812 -7.078 -9.266 1 98.75 143 THR B CA 1
ATOM 4707 C C . THR B 1 143 ? -11.281 -7.262 -8.891 1 98.75 143 THR B C 1
ATOM 4709 O O . THR B 1 143 ? -11.68 -8.336 -8.43 1 98.75 143 THR B O 1
ATOM 4712 N N . THR B 1 144 ? -12.047 -6.227 -9.008 1 97.56 144 THR B N 1
ATOM 4713 C CA . THR B 1 144 ? -13.484 -6.309 -8.766 1 97.56 144 THR B CA 1
ATOM 4714 C C . THR B 1 144 ? -14.227 -6.645 -10.062 1 97.56 144 THR B C 1
ATOM 4716 O O . THR B 1 144 ? -14.07 -5.957 -11.07 1 97.56 144 THR B O 1
ATOM 4719 N N . LEU B 1 145 ? -15 -7.73 -9.977 1 96.12 145 LEU B N 1
ATOM 4720 C CA . LEU B 1 145 ? -15.758 -8.219 -11.125 1 96.12 145 LEU B CA 1
ATOM 4721 C C . LEU B 1 145 ? -17.266 -8.055 -10.891 1 96.12 145 LEU B C 1
ATOM 4723 O O . LEU B 1 145 ? -17.766 -8.398 -9.82 1 96.12 145 LEU B O 1
ATOM 4727 N N . ARG B 1 146 ? -17.906 -7.52 -11.852 1 91 146 ARG B N 1
ATOM 4728 C CA . ARG B 1 146 ? -19.344 -7.312 -11.711 1 91 146 ARG B CA 1
ATOM 4729 C C . ARG B 1 146 ? -20.078 -7.578 -13.031 1 91 146 ARG B C 1
ATOM 4731 O O . ARG B 1 146 ? -19.719 -7.012 -14.062 1 91 146 ARG B O 1
ATOM 4738 N N . ASN B 1 147 ? -21.109 -8.539 -12.836 1 81.56 147 ASN B N 1
ATOM 4739 C CA . ASN B 1 147 ? -21.984 -8.75 -13.992 1 81.56 147 ASN B CA 1
ATOM 4740 C C . ASN B 1 147 ? -23.031 -7.641 -14.117 1 81.56 147 ASN B C 1
ATOM 4742 O O . ASN B 1 147 ? -23.75 -7.359 -13.164 1 81.56 147 ASN B O 1
ATOM 4746 N N . ARG B 1 148 ? -23.141 -6.98 -15.102 1 69.94 148 ARG B N 1
ATOM 4747 C CA . ARG B 1 148 ? -24.047 -5.859 -15.312 1 69.94 148 ARG B CA 1
ATOM 4748 C C . ARG B 1 148 ? -25.484 -6.332 -15.414 1 69.94 148 ARG B C 1
ATOM 4750 O O . ARG B 1 148 ? -26.406 -5.633 -14.984 1 69.94 148 ARG B O 1
ATOM 4757 N N . GLU B 1 149 ? -25.641 -7.414 -16.016 1 62.41 149 GLU B N 1
ATOM 4758 C CA . GLU B 1 149 ? -26.984 -7.852 -16.359 1 62.41 149 GLU B CA 1
ATOM 4759 C C . GLU B 1 149 ? -27.672 -8.5 -15.172 1 62.41 149 GLU B C 1
ATOM 4761 O O . GLU B 1 149 ? -28.906 -8.516 -15.094 1 62.41 149 GLU B O 1
ATOM 4766 N N . ASN B 1 150 ? -26.953 -9.086 -14.227 1 61.59 150 ASN B N 1
ATOM 4767 C CA . ASN B 1 150 ? -27.578 -9.812 -13.125 1 61.59 150 ASN B CA 1
ATOM 4768 C C . ASN B 1 150 ? -27.125 -9.266 -11.773 1 61.59 150 ASN B C 1
ATOM 4770 O O . ASN B 1 150 ? -25.938 -9.336 -11.438 1 61.59 150 ASN B O 1
ATOM 4774 N N . PRO B 1 151 ? -28.047 -8.422 -11.156 1 62.38 151 PRO B N 1
ATOM 4775 C CA . PRO B 1 151 ? -27.672 -7.816 -9.875 1 62.38 151 PRO B CA 1
ATOM 4776 C C . PRO B 1 151 ? -27.188 -8.844 -8.859 1 62.38 151 PRO B C 1
ATOM 4778 O O . PRO B 1 151 ? -27.922 -9.188 -7.926 1 62.38 151 PRO B O 1
ATOM 4781 N N . THR B 1 152 ? -26.234 -9.695 -9.234 1 72.88 152 THR B N 1
ATOM 4782 C CA . THR B 1 152 ? -25.625 -10.648 -8.312 1 72.88 152 THR B CA 1
ATOM 4783 C C . THR B 1 152 ? -24.531 -9.969 -7.477 1 72.88 152 THR B C 1
ATOM 4785 O O . THR B 1 152 ? -24.172 -8.82 -7.73 1 72.88 152 THR B O 1
ATOM 4788 N N . THR B 1 153 ? -24.188 -10.625 -6.426 1 84.81 153 THR B N 1
ATOM 4789 C CA . THR B 1 153 ? -23.109 -10.211 -5.535 1 84.81 153 THR B CA 1
ATOM 4790 C C . THR B 1 153 ? -21.812 -10 -6.312 1 84.81 153 THR B C 1
ATOM 4792 O O . THR B 1 153 ? -21.375 -10.891 -7.051 1 84.81 153 THR B O 1
ATOM 4795 N N . PRO B 1 154 ? -21.328 -8.812 -6.32 1 91.5 154 PRO B N 1
ATOM 4796 C CA . PRO B 1 154 ? -20.031 -8.609 -6.984 1 91.5 154 PRO B CA 1
ATOM 4797 C C . PRO B 1 154 ? -18.922 -9.461 -6.375 1 91.5 154 PRO B C 1
ATOM 4799 O O . PRO B 1 154 ? -18.938 -9.727 -5.172 1 91.5 154 PRO B O 1
ATOM 4802 N N . ILE B 1 155 ? -18 -9.875 -7.23 1 95.38 155 ILE B N 1
ATOM 4803 C CA . ILE B 1 155 ? -16.906 -10.742 -6.805 1 95.38 155 ILE B CA 1
ATOM 4804 C C . ILE B 1 155 ? -15.586 -9.977 -6.844 1 95.38 155 ILE B C 1
ATOM 4806 O O . ILE B 1 155 ? -15.352 -9.18 -7.758 1 95.38 155 ILE B O 1
ATOM 4810 N N . VAL B 1 156 ? -14.836 -10.172 -5.855 1 98.06 156 VAL B N 1
ATOM 4811 C CA . VAL B 1 156 ? -13.5 -9.586 -5.852 1 98.06 156 VAL B CA 1
ATOM 4812 C C . VAL B 1 156 ? -12.453 -10.695 -5.812 1 98.06 156 VAL B C 1
ATOM 4814 O O . VAL B 1 156 ? -12.484 -11.555 -4.93 1 98.06 156 VAL B O 1
ATOM 4817 N N . ILE B 1 157 ? -11.547 -10.656 -6.801 1 98.75 157 ILE B N 1
ATOM 4818 C CA . ILE B 1 157 ? -10.43 -11.594 -6.855 1 98.75 157 ILE B CA 1
ATOM 4819 C C . ILE B 1 157 ? -9.156 -10.906 -6.367 1 98.75 157 ILE B C 1
ATOM 4821 O O . ILE B 1 157 ? -8.734 -9.898 -6.934 1 98.75 157 ILE B O 1
ATOM 4825 N N . MET B 1 158 ? -8.609 -11.461 -5.312 1 98.88 158 MET B N 1
ATOM 4826 C CA . MET B 1 158 ? -7.328 -10.984 -4.812 1 98.88 158 MET B CA 1
ATOM 4827 C C . MET B 1 158 ? -6.219 -11.984 -5.117 1 98.88 158 MET B C 1
ATOM 4829 O O . MET B 1 158 ? -6.047 -12.969 -4.391 1 98.88 158 MET B O 1
ATOM 4833 N N . ASN B 1 159 ? -5.453 -11.672 -6.156 1 98.75 159 ASN B N 1
ATOM 4834 C CA . ASN B 1 159 ? -4.387 -12.523 -6.664 1 98.75 159 ASN B CA 1
ATOM 4835 C C . ASN B 1 159 ? -3.025 -12.125 -6.102 1 98.75 159 ASN B C 1
ATOM 4837 O O . ASN B 1 159 ? -2.674 -10.945 -6.102 1 98.75 159 ASN B O 1
ATOM 4841 N N . SER B 1 160 ? -2.281 -13.102 -5.535 1 98.12 160 SER B N 1
ATOM 4842 C CA . SER B 1 160 ? -0.968 -12.766 -5 1 98.12 160 SER B CA 1
ATOM 4843 C C . SER B 1 160 ? 0.01 -13.922 -5.16 1 98.12 160 SER B C 1
ATOM 4845 O O . SER B 1 160 ? -0.4 -15.086 -5.242 1 98.12 160 SER B O 1
ATOM 4847 N N . HIS B 1 161 ? 1.209 -13.633 -5.367 1 96.69 161 HIS B N 1
ATOM 4848 C CA . HIS B 1 161 ? 2.371 -14.508 -5.227 1 96.69 161 HIS B CA 1
ATOM 4849 C C . HIS B 1 161 ? 3.258 -14.055 -4.07 1 96.69 161 HIS B C 1
ATOM 4851 O O . HIS B 1 161 ? 4.176 -13.258 -4.258 1 96.69 161 HIS B O 1
ATOM 4857 N N . MET B 1 162 ? 2.98 -14.578 -2.855 1 93.12 162 MET B N 1
ATOM 4858 C CA . MET B 1 162 ? 3.646 -14.117 -1.643 1 93.12 162 MET B CA 1
ATOM 4859 C C . MET B 1 162 ? 5.098 -14.578 -1.605 1 93.12 162 MET B C 1
ATOM 4861 O O . MET B 1 162 ? 5.527 -15.359 -2.455 1 93.12 162 MET B O 1
ATOM 4865 N N . HIS B 1 163 ? 5.805 -14.102 -0.694 1 88.12 163 HIS B N 1
ATOM 4866 C CA . HIS B 1 163 ? 7.238 -14.344 -0.593 1 88.12 163 HIS B CA 1
ATOM 4867 C C . HIS B 1 163 ? 7.531 -15.828 -0.406 1 88.12 163 HIS B C 1
ATOM 4869 O O . HIS B 1 163 ? 6.844 -16.516 0.356 1 88.12 163 HIS B O 1
ATOM 4875 N N . ALA B 1 164 ? 8.523 -16.266 -1.041 1 79.31 164 ALA B N 1
ATOM 4876 C CA . ALA B 1 164 ? 8.867 -17.688 -1.033 1 79.31 164 ALA B CA 1
ATOM 4877 C C . ALA B 1 164 ? 9.672 -18.047 0.209 1 79.31 164 ALA B C 1
ATOM 4879 O O . ALA B 1 164 ? 10.453 -17.234 0.71 1 79.31 164 ALA B O 1
ATOM 4880 N N . PRO B 1 165 ? 9.406 -19.266 0.692 1 77 165 PRO B N 1
ATOM 4881 C CA . PRO B 1 165 ? 10.336 -19.812 1.686 1 77 165 PRO B CA 1
ATOM 4882 C C . PRO B 1 165 ? 11.602 -20.391 1.056 1 77 165 PRO B C 1
ATOM 4884 O O . PRO B 1 165 ? 11.523 -21.047 0.014 1 77 165 PRO B O 1
ATOM 4887 N N . TYR B 1 166 ? 12.672 -19.984 1.544 1 67.62 166 TYR B N 1
ATOM 4888 C CA . TYR B 1 166 ? 13.914 -20.531 1.011 1 67.62 166 TYR B CA 1
ATOM 4889 C C . TYR B 1 166 ? 14.5 -21.578 1.954 1 67.62 166 TYR B C 1
ATOM 4891 O O . TYR B 1 166 ? 15.492 -22.234 1.625 1 67.62 166 TYR B O 1
ATOM 4899 N N . SER B 1 167 ? 13.891 -21.656 3.137 1 67.69 167 SER B N 1
ATOM 4900 C CA . SER B 1 167 ? 14.18 -22.672 4.137 1 67.69 167 SER B CA 1
ATOM 4901 C C . SER B 1 167 ? 12.969 -22.938 5.027 1 67.69 167 SER B C 1
ATOM 4903 O O . SER B 1 167 ? 12.047 -22.125 5.078 1 67.69 167 SER B O 1
ATOM 4905 N N . LEU B 1 168 ? 12.945 -24.094 5.602 1 65.06 168 LEU B N 1
ATOM 4906 C CA . LEU B 1 168 ? 11.828 -24.422 6.473 1 65.06 168 LEU B CA 1
ATOM 4907 C C . LEU B 1 168 ? 11.961 -23.719 7.824 1 65.06 168 LEU B C 1
ATOM 4909 O O . LEU B 1 168 ? 10.953 -23.453 8.492 1 65.06 168 LEU B O 1
ATOM 4913 N N . THR B 1 169 ? 13.273 -23.484 8.133 1 67.81 169 THR B N 1
ATOM 4914 C CA . THR B 1 169 ? 13.516 -22.891 9.445 1 67.81 169 THR B CA 1
ATOM 4915 C C . THR B 1 169 ? 14.508 -21.75 9.352 1 67.81 169 THR B C 1
ATOM 4917 O O . THR B 1 169 ? 15.133 -21.531 8.312 1 67.81 169 THR B O 1
ATOM 4920 N N . GLY B 1 170 ? 14.539 -20.891 10.383 1 67.44 170 GLY B N 1
ATOM 4921 C CA . GLY B 1 170 ? 15.531 -19.828 10.438 1 67.44 170 GLY B CA 1
ATOM 4922 C C . GLY B 1 170 ? 15.133 -18.594 9.648 1 67.44 170 GLY B C 1
ATOM 4923 O O . GLY B 1 170 ? 13.961 -18.438 9.297 1 67.44 170 GLY B O 1
ATOM 4924 N N . ASP B 1 171 ? 16.141 -17.703 9.453 1 66.81 171 ASP B N 1
ATOM 4925 C CA . ASP B 1 171 ? 15.922 -16.406 8.805 1 66.81 171 ASP B CA 1
ATOM 4926 C C . ASP B 1 171 ? 15.539 -16.578 7.34 1 66.81 171 ASP B C 1
ATOM 4928 O O . ASP B 1 171 ? 14.719 -15.828 6.812 1 66.81 171 ASP B O 1
ATOM 4932 N N . ALA B 1 172 ? 15.938 -17.625 6.785 1 69 172 ALA B N 1
ATOM 4933 C CA . ALA B 1 172 ? 15.695 -17.859 5.363 1 69 172 ALA B CA 1
ATOM 4934 C C . ALA B 1 172 ? 14.289 -18.391 5.125 1 69 172 ALA B C 1
ATOM 4936 O O . ALA B 1 172 ? 13.82 -18.453 3.984 1 69 172 ALA B O 1
ATOM 4937 N N . ALA B 1 173 ? 13.641 -18.656 6.227 1 72.56 173 ALA B N 1
ATOM 4938 C CA . ALA B 1 173 ? 12.266 -19.141 6.086 1 72.56 173 ALA B CA 1
ATOM 4939 C C . ALA B 1 173 ? 11.32 -18 5.742 1 72.56 173 ALA B C 1
ATOM 4941 O O . ALA B 1 173 ? 10.227 -18.219 5.223 1 72.56 173 ALA B O 1
ATOM 4942 N N . TYR B 1 174 ? 11.711 -16.828 5.977 1 78.06 174 TYR B N 1
ATOM 4943 C CA . TYR B 1 174 ? 10.961 -15.617 5.707 1 78.06 174 TYR B CA 1
ATOM 4944 C C . TYR B 1 174 ? 9.539 -15.719 6.254 1 78.06 174 TYR B C 1
ATOM 4946 O O . TYR B 1 174 ? 8.586 -15.258 5.621 1 78.06 174 TYR B O 1
ATOM 4954 N N . SER B 1 175 ? 9.43 -16.375 7.379 1 86.88 175 SER B N 1
ATOM 4955 C CA . SER B 1 175 ? 8.117 -16.562 8 1 86.88 175 SER B CA 1
ATOM 4956 C C . SER B 1 175 ? 7.52 -15.234 8.438 1 86.88 175 SER B C 1
ATOM 4958 O O . SER B 1 175 ? 6.32 -15 8.266 1 86.88 175 SER B O 1
ATOM 4960 N N . CYS B 1 176 ? 8.352 -14.375 8.922 1 92.56 176 CYS B N 1
ATOM 4961 C CA . CYS B 1 176 ? 7.879 -13.062 9.359 1 92.56 176 CYS B CA 1
ATOM 4962 C C . CYS B 1 176 ? 7.367 -12.25 8.172 1 92.56 176 CYS B C 1
ATOM 4964 O O . CYS B 1 176 ? 6.305 -11.633 8.258 1 92.56 176 CYS B O 1
ATOM 4966 N N . HIS B 1 177 ? 8.117 -12.289 7.07 1 93.31 177 HIS B N 1
ATOM 4967 C CA . HIS B 1 177 ? 7.711 -11.555 5.879 1 93.31 177 HIS B CA 1
ATOM 4968 C C . HIS B 1 177 ? 6.34 -12.008 5.387 1 93.31 177 HIS B C 1
ATOM 4970 O O . HIS B 1 177 ? 5.445 -11.188 5.172 1 93.31 177 HIS B O 1
ATOM 4976 N N . ARG B 1 178 ? 6.145 -13.281 5.301 1 94.75 178 ARG B N 1
ATOM 4977 C CA . ARG B 1 178 ? 4.883 -13.828 4.812 1 94.75 178 ARG B CA 1
ATOM 4978 C C . ARG B 1 178 ? 3.75 -13.539 5.793 1 94.75 178 ARG B C 1
ATOM 4980 O O . ARG B 1 178 ? 2.611 -13.297 5.387 1 94.75 178 ARG B O 1
ATOM 4987 N N . SER B 1 179 ? 4.082 -13.625 7.059 1 97.06 179 SER B N 1
ATOM 4988 C CA . SER B 1 179 ? 3.057 -13.367 8.062 1 97.06 179 SER B CA 1
ATOM 4989 C C . SER B 1 179 ? 2.598 -11.914 8.023 1 97.06 179 SER B C 1
ATOM 4991 O O . SER B 1 179 ? 1.4 -11.633 8.125 1 97.06 179 SER B O 1
ATOM 4993 N N . CYS B 1 180 ? 3.539 -11.016 7.883 1 97.62 180 CYS B N 1
ATOM 4994 C CA . CYS B 1 180 ? 3.189 -9.602 7.766 1 97.62 180 CYS B CA 1
ATOM 4995 C C . CYS B 1 180 ? 2.398 -9.344 6.488 1 97.62 180 CYS B C 1
ATOM 4997 O O . CYS B 1 180 ? 1.453 -8.547 6.492 1 97.62 180 CYS B O 1
ATOM 4999 N N . GLN B 1 181 ? 2.795 -10 5.414 1 97.38 181 GLN B N 1
ATOM 5000 C CA . GLN B 1 181 ? 2.049 -9.891 4.164 1 97.38 181 GLN B CA 1
ATOM 5001 C C . GLN B 1 181 ? 0.622 -10.406 4.328 1 97.38 181 GLN B C 1
ATOM 5003 O O . GLN B 1 181 ? -0.329 -9.781 3.861 1 97.38 181 GLN B O 1
ATOM 5008 N N . ALA B 1 182 ? 0.538 -11.523 5.012 1 98.31 182 ALA B N 1
ATOM 5009 C CA . ALA B 1 182 ? -0.779 -12.102 5.266 1 98.31 182 ALA B CA 1
ATOM 5010 C C . ALA B 1 182 ? -1.646 -11.148 6.086 1 98.31 182 ALA B C 1
ATOM 5012 O O . ALA B 1 182 ? -2.857 -11.07 5.875 1 98.31 182 ALA B O 1
ATOM 5013 N N . TRP B 1 183 ? -1.042 -10.461 7.016 1 98.56 183 TRP B N 1
ATOM 5014 C CA . TRP B 1 183 ? -1.774 -9.508 7.84 1 98.56 183 TRP B CA 1
ATOM 5015 C C . TRP B 1 183 ? -2.371 -8.398 6.98 1 98.56 183 TRP B C 1
ATOM 5017 O O . TRP B 1 183 ? -3.559 -8.086 7.094 1 98.56 183 TRP B O 1
ATOM 5027 N N . ASP B 1 184 ? -1.532 -7.805 6.152 1 98.31 184 ASP B N 1
ATOM 5028 C CA . ASP B 1 184 ? -2.027 -6.777 5.238 1 98.31 184 ASP B CA 1
ATOM 5029 C C . ASP B 1 184 ? -3.146 -7.324 4.355 1 98.31 184 ASP B C 1
ATOM 5031 O O . ASP B 1 184 ? -4.172 -6.668 4.164 1 98.31 184 ASP B O 1
ATOM 5035 N N . PHE B 1 185 ? -2.867 -8.5 3.84 1 98.5 185 PHE B N 1
ATOM 5036 C CA . PHE B 1 185 ? -3.795 -9.195 2.955 1 98.5 185 PHE B CA 1
ATOM 5037 C C . PHE B 1 185 ? -5.148 -9.383 3.631 1 98.5 185 PHE B C 1
ATOM 5039 O O . PHE B 1 185 ? -6.188 -9.086 3.041 1 98.5 185 PHE B O 1
ATOM 5046 N N . ALA B 1 186 ? -5.125 -9.812 4.867 1 98.44 186 ALA B N 1
ATOM 5047 C CA . ALA B 1 186 ? -6.332 -10.062 5.648 1 98.44 186 ALA B CA 1
ATOM 5048 C C . ALA B 1 186 ? -7.113 -8.773 5.883 1 98.44 186 ALA B C 1
ATOM 5050 O O . ALA B 1 186 ? -8.344 -8.766 5.812 1 98.44 186 ALA B O 1
ATOM 5051 N N . LYS B 1 187 ? -6.41 -7.723 6.117 1 98 187 LYS B N 1
ATOM 5052 C CA . LYS B 1 187 ? -7.066 -6.438 6.34 1 98 187 LYS B CA 1
ATOM 5053 C C . LYS B 1 187 ? -7.844 -5.992 5.105 1 98 187 LYS B C 1
ATOM 5055 O O . LYS B 1 187 ? -8.984 -5.547 5.215 1 98 187 LYS B O 1
ATOM 5060 N N . LEU B 1 188 ? -7.25 -6.133 3.98 1 98.5 188 LEU B N 1
ATOM 5061 C CA . LEU B 1 188 ? -7.91 -5.742 2.738 1 98.5 188 LEU B CA 1
ATOM 5062 C C . LEU B 1 188 ? -9.086 -6.66 2.436 1 98.5 188 LEU B C 1
ATOM 5064 O O . LEU B 1 188 ? -10.164 -6.191 2.059 1 98.5 188 LEU B O 1
ATOM 5068 N N . ALA B 1 189 ? -8.875 -7.926 2.666 1 98.5 189 ALA B N 1
ATOM 5069 C CA . ALA B 1 189 ? -9.961 -8.875 2.43 1 98.5 189 ALA B CA 1
ATOM 5070 C C . ALA B 1 189 ? -11.164 -8.555 3.305 1 98.5 189 ALA B C 1
ATOM 5072 O O . ALA B 1 189 ? -12.305 -8.586 2.836 1 98.5 189 ALA B O 1
ATOM 5073 N N . LYS B 1 190 ? -10.93 -8.227 4.516 1 97.5 190 LYS B N 1
ATOM 5074 C CA . LYS B 1 190 ? -12 -7.957 5.469 1 97.5 190 LYS B CA 1
ATOM 5075 C C . LYS B 1 190 ? -12.828 -6.75 5.035 1 97.5 190 LYS B C 1
ATOM 5077 O O . LYS B 1 190 ? -14.062 -6.777 5.098 1 97.5 190 LYS B O 1
ATOM 5082 N N . ILE B 1 191 ? -12.172 -5.734 4.594 1 97.81 191 ILE B N 1
ATOM 5083 C CA . ILE B 1 191 ? -12.906 -4.527 4.238 1 97.81 191 ILE B CA 1
ATOM 5084 C C . ILE B 1 191 ? -13.742 -4.781 2.984 1 97.81 191 ILE B C 1
ATOM 5086 O O . ILE B 1 191 ? -14.859 -4.27 2.859 1 97.81 191 ILE B O 1
ATOM 5090 N N . TYR B 1 192 ? -13.258 -5.539 2.029 1 97.94 192 TYR B N 1
ATOM 5091 C CA . TYR B 1 192 ? -14.039 -5.863 0.839 1 97.94 192 TYR B CA 1
ATOM 5092 C C . TYR B 1 192 ? -15.219 -6.762 1.189 1 97.94 192 TYR B C 1
ATOM 5094 O O . TYR B 1 192 ? -16.297 -6.629 0.613 1 97.94 192 TYR B O 1
ATOM 5102 N N . ARG B 1 193 ? -15.008 -7.641 2.129 1 96.06 193 ARG B N 1
ATOM 5103 C CA . ARG B 1 193 ? -16.109 -8.461 2.605 1 96.06 193 ARG B CA 1
ATOM 5104 C C . ARG B 1 193 ? -17.188 -7.605 3.258 1 96.06 193 ARG B C 1
ATOM 5106 O O . ARG B 1 193 ? -18.375 -7.793 2.996 1 96.06 193 ARG B O 1
ATOM 5113 N N . GLU B 1 194 ? -16.75 -6.703 4.082 1 94.75 194 GLU B N 1
ATOM 5114 C CA . GLU B 1 194 ? -17.688 -5.805 4.746 1 94.75 194 GLU B CA 1
ATOM 5115 C C . GLU B 1 194 ? -18.453 -4.953 3.734 1 94.75 194 GLU B C 1
ATOM 5117 O O . GLU B 1 194 ? -19.609 -4.602 3.959 1 94.75 194 GLU B O 1
ATOM 5122 N N . ALA B 1 195 ? -17.781 -4.684 2.629 1 95.38 195 ALA B N 1
ATOM 5123 C CA . ALA B 1 195 ? -18.391 -3.857 1.593 1 95.38 195 ALA B CA 1
ATOM 5124 C C . ALA B 1 195 ? -19.391 -4.664 0.773 1 95.38 195 ALA B C 1
ATOM 5126 O O . ALA B 1 195 ? -20.047 -4.129 -0.13 1 95.38 195 ALA B O 1
ATOM 5127 N N . GLY B 1 196 ? -19.516 -5.961 1.006 1 92.19 196 GLY B N 1
ATOM 5128 C CA . GLY B 1 196 ? -20.547 -6.773 0.391 1 92.19 196 GLY B CA 1
ATOM 5129 C C . GLY B 1 196 ? -20.047 -7.598 -0.779 1 92.19 196 GLY B C 1
ATOM 5130 O O . GLY B 1 196 ? -20.828 -8.297 -1.429 1 92.19 196 GLY B O 1
ATOM 5131 N N . TYR B 1 197 ? -18.734 -7.586 -1.021 1 94.44 197 TYR B N 1
ATOM 5132 C CA . TYR B 1 197 ? -18.172 -8.375 -2.107 1 94.44 197 TYR B CA 1
ATOM 5133 C C . TYR B 1 197 ? -18 -9.828 -1.687 1 94.44 197 TYR B C 1
ATOM 5135 O O . TYR B 1 197 ? -17.75 -10.117 -0.512 1 94.44 197 TYR B O 1
ATOM 5143 N N . ALA B 1 198 ? -18.188 -10.734 -2.617 1 95.25 198 ALA B N 1
ATOM 5144 C CA . ALA B 1 198 ? -17.719 -12.109 -2.451 1 95.25 198 ALA B CA 1
ATOM 5145 C C . ALA B 1 198 ? -16.219 -12.203 -2.709 1 95.25 198 ALA B C 1
ATOM 5147 O O . ALA B 1 198 ? -15.781 -12.164 -3.861 1 95.25 198 ALA B O 1
ATOM 5148 N N . VAL B 1 199 ? -15.484 -12.383 -1.671 1 97.62 199 VAL B N 1
ATOM 5149 C CA . VAL B 1 199 ? -14.031 -12.281 -1.769 1 97.62 199 VAL B CA 1
ATOM 5150 C C . VAL B 1 199 ? -13.438 -13.664 -2.041 1 97.62 199 VAL B C 1
ATOM 5152 O O . VAL B 1 199 ? -13.828 -14.648 -1.418 1 97.62 199 VAL B O 1
ATOM 5155 N N . VAL B 1 200 ? -12.484 -13.719 -2.963 1 98.5 200 VAL B N 1
ATOM 5156 C CA . VAL B 1 200 ? -11.68 -14.906 -3.236 1 98.5 200 VAL B CA 1
ATOM 5157 C C . VAL B 1 200 ? -10.195 -14.523 -3.244 1 98.5 200 VAL B C 1
ATOM 5159 O O . VAL B 1 200 ? -9.75 -13.773 -4.109 1 98.5 200 VAL B O 1
ATOM 5162 N N . ILE B 1 201 ? -9.469 -14.969 -2.242 1 98.69 201 ILE B N 1
ATOM 5163 C CA . ILE B 1 201 ? -8.008 -14.852 -2.271 1 98.69 201 ILE B CA 1
ATOM 5164 C C . ILE B 1 201 ? -7.418 -16.031 -3.037 1 98.69 201 ILE B C 1
ATOM 5166 O O . ILE B 1 201 ? -7.691 -17.188 -2.721 1 98.69 201 ILE B O 1
ATOM 5170 N N . VAL B 1 202 ? -6.594 -15.711 -4.051 1 98.38 202 VAL B N 1
ATOM 5171 C CA . VAL B 1 202 ? -6.062 -16.781 -4.883 1 98.38 202 VAL B CA 1
ATOM 5172 C C . VAL B 1 202 ? -4.562 -16.578 -5.098 1 98.38 202 VAL B C 1
ATOM 5174 O O . VAL B 1 202 ? -4.043 -15.484 -4.879 1 98.38 202 VAL B O 1
ATOM 5177 N N . GLY B 1 203 ? -3.928 -17.641 -5.512 1 98.19 203 GLY B N 1
ATOM 5178 C CA . GLY B 1 203 ? -2.539 -17.562 -5.938 1 98.19 203 GLY B CA 1
ATOM 5179 C C . GLY B 1 203 ? -1.616 -18.453 -5.141 1 98.19 203 GLY B C 1
ATOM 5180 O O . GLY B 1 203 ? -2.078 -19.312 -4.383 1 98.19 203 GLY B O 1
ATOM 5181 N N . ASP B 1 204 ? -0.358 -18.344 -5.434 1 97.69 204 ASP B N 1
ATOM 5182 C CA . ASP B 1 204 ? 0.703 -19 -4.68 1 97.69 204 ASP B CA 1
ATOM 5183 C C . ASP B 1 204 ? 1.021 -18.234 -3.396 1 97.69 204 ASP B C 1
ATOM 5185 O O . ASP B 1 204 ? 1.799 -17.281 -3.414 1 97.69 204 ASP B O 1
ATOM 5189 N N . LEU B 1 205 ? 0.466 -18.719 -2.305 1 96.38 205 LEU B N 1
ATOM 5190 C CA . LEU B 1 205 ? 0.603 -17.984 -1.049 1 96.38 205 LEU B CA 1
ATOM 5191 C C . LEU B 1 205 ? 1.856 -18.422 -0.301 1 96.38 205 LEU B C 1
ATOM 5193 O O . LEU B 1 205 ? 2.186 -17.859 0.748 1 96.38 205 LEU B O 1
ATOM 5197 N N . ASN B 1 206 ? 2.529 -19.406 -0.826 1 94.44 206 ASN B N 1
ATOM 5198 C CA . ASN B 1 206 ? 3.783 -19.906 -0.273 1 94.44 206 ASN B CA 1
ATOM 5199 C C . ASN B 1 206 ? 3.654 -20.219 1.215 1 94.44 206 ASN B C 1
ATOM 5201 O O . ASN B 1 206 ? 4.535 -19.859 2.004 1 94.44 206 ASN B O 1
ATOM 5205 N N . SER B 1 207 ? 2.51 -20.75 1.57 1 93.12 207 SER B N 1
ATOM 5206 C CA . SER B 1 207 ? 2.223 -21.094 2.955 1 93.12 207 SER B CA 1
ATOM 5207 C C . SER B 1 207 ? 1.414 -22.391 3.037 1 93.12 207 SER B C 1
ATOM 5209 O O . SER B 1 207 ? 0.43 -22.562 2.314 1 93.12 207 SER B O 1
ATOM 5211 N N . ARG B 1 208 ? 1.847 -23.266 3.854 1 91.12 208 ARG B N 1
ATOM 5212 C CA . ARG B 1 208 ? 1.15 -24.531 4.023 1 91.12 208 ARG B CA 1
ATOM 5213 C C . ARG B 1 208 ? -0.098 -24.359 4.883 1 91.12 208 ARG B C 1
ATOM 5215 O O . ARG B 1 208 ? -0.172 -23.453 5.707 1 91.12 208 ARG B O 1
ATOM 5222 N N . PRO B 1 209 ? -1.021 -25.312 4.703 1 91.31 209 PRO B N 1
ATOM 5223 C CA . PRO B 1 209 ? -2.199 -25.266 5.574 1 91.31 209 PRO B CA 1
ATOM 5224 C C . PRO B 1 209 ? -1.84 -25.328 7.055 1 91.31 209 PRO B C 1
ATOM 5226 O O . PRO B 1 209 ? -0.955 -26.094 7.445 1 91.31 209 PRO B O 1
ATOM 5229 N N . GLY B 1 210 ? -2.408 -24.422 7.793 1 88.88 210 GLY B N 1
ATOM 5230 C CA . GLY B 1 210 ? -2.191 -24.453 9.227 1 88.88 210 GLY B CA 1
ATOM 5231 C C . GLY B 1 210 ? -1.058 -23.547 9.68 1 88.88 210 GLY B C 1
ATOM 5232 O O . GLY B 1 210 ? -0.919 -23.266 10.867 1 88.88 210 GLY B O 1
ATOM 5233 N N . SER B 1 211 ? -0.234 -23.125 8.758 1 92 211 SER B N 1
ATOM 5234 C CA . SER B 1 211 ? 0.817 -22.188 9.109 1 92 211 SER B CA 1
ATOM 5235 C C . SER B 1 211 ? 0.23 -20.844 9.57 1 92 211 SER B C 1
ATOM 5237 O O . SER B 1 211 ? -0.968 -20.609 9.414 1 92 211 SER B O 1
ATOM 5239 N N . LEU B 1 212 ? 1.053 -20 10.148 1 94.88 212 LEU B N 1
ATOM 5240 C CA . LEU B 1 212 ? 0.594 -18.719 10.664 1 94.88 212 LEU B CA 1
ATOM 5241 C C . LEU B 1 212 ? 0.014 -17.859 9.547 1 94.88 212 LEU B C 1
ATOM 5243 O O . LEU B 1 212 ? -1.099 -17.344 9.672 1 94.88 212 LEU B O 1
ATOM 5247 N N . PRO B 1 213 ? 0.721 -17.719 8.383 1 96.5 213 PRO B N 1
ATOM 5248 C CA . PRO B 1 213 ? 0.107 -16.938 7.305 1 96.5 213 PRO B CA 1
ATOM 5249 C C . PRO B 1 213 ? -1.231 -17.516 6.848 1 96.5 213 PRO B C 1
ATOM 5251 O O . PRO B 1 213 ? -2.18 -16.766 6.605 1 96.5 213 PRO B O 1
ATOM 5254 N N . HIS B 1 214 ? -1.285 -18.828 6.754 1 95 214 HIS B N 1
ATOM 5255 C CA . HIS B 1 214 ? -2.529 -19.484 6.363 1 95 214 HIS B CA 1
ATOM 5256 C C . HIS B 1 214 ? -3.643 -19.188 7.367 1 95 214 HIS B C 1
ATOM 5258 O O . HIS B 1 214 ? -4.77 -18.891 6.977 1 95 214 HIS B O 1
ATOM 5264 N N . ASN B 1 215 ? -3.324 -19.266 8.625 1 95.31 215 ASN B N 1
ATOM 5265 C CA . ASN B 1 215 ? -4.297 -19 9.68 1 95.31 215 ASN B CA 1
ATOM 5266 C C . ASN B 1 215 ? -4.77 -17.547 9.641 1 95.31 215 ASN B C 1
ATOM 5268 O O . ASN B 1 215 ? -5.941 -17.25 9.898 1 95.31 215 ASN B O 1
ATOM 5272 N N . ILE B 1 216 ? -3.869 -16.656 9.375 1 97.69 216 ILE B N 1
ATOM 5273 C CA . ILE B 1 216 ? -4.234 -15.258 9.281 1 97.69 216 ILE B CA 1
ATOM 5274 C C . ILE B 1 216 ? -5.219 -15.055 8.125 1 97.69 216 ILE B C 1
ATOM 5276 O O . ILE B 1 216 ? -6.242 -14.391 8.289 1 97.69 216 ILE B O 1
ATOM 5280 N N . LEU B 1 217 ? -4.977 -15.68 6.992 1 97.56 217 LEU B N 1
ATOM 5281 C CA . LEU B 1 217 ? -5.773 -15.469 5.789 1 97.56 217 LEU B CA 1
ATOM 5282 C C . LEU B 1 217 ? -7.105 -16.203 5.879 1 97.56 217 LEU B C 1
ATOM 5284 O O . LEU B 1 217 ? -8.039 -15.906 5.137 1 97.56 217 LEU B O 1
ATOM 5288 N N . THR B 1 218 ? -7.199 -17.203 6.766 1 95.19 218 THR B N 1
ATOM 5289 C CA . THR B 1 218 ? -8.453 -17.938 6.914 1 95.19 218 THR B CA 1
ATOM 5290 C C . THR B 1 218 ? -9.211 -17.469 8.156 1 95.19 218 THR B C 1
ATOM 5292 O O . THR B 1 218 ? -10.25 -16.812 8.047 1 95.19 218 THR B O 1
ATOM 5295 N N . LYS B 1 219 ? -8.609 -17.531 9.328 1 94.25 219 LYS B N 1
ATOM 5296 C CA . LYS B 1 219 ? -9.289 -17.25 10.594 1 94.25 219 LYS B CA 1
ATOM 5297 C C . LYS B 1 219 ? -9.422 -15.75 10.82 1 94.25 219 LYS B C 1
ATOM 5299 O O . LYS B 1 219 ? -10.523 -15.258 11.078 1 94.25 219 LYS B O 1
ATOM 5304 N N . GLU B 1 220 ? -8.336 -15.062 10.664 1 94.75 220 GLU B N 1
ATOM 5305 C CA . GLU B 1 220 ? -8.391 -13.617 10.883 1 94.75 220 GLU B CA 1
ATOM 5306 C C . GLU B 1 220 ? -9.203 -12.93 9.789 1 94.75 220 GLU B C 1
ATOM 5308 O O . GLU B 1 220 ? -10.008 -12.039 10.078 1 94.75 220 GLU B O 1
ATOM 5313 N N . ALA B 1 221 ? -9.031 -13.344 8.531 1 95.81 221 ALA B N 1
ATOM 5314 C CA . ALA B 1 221 ? -9.695 -12.711 7.395 1 95.81 221 ALA B CA 1
ATOM 5315 C C . ALA B 1 221 ? -11.141 -13.164 7.277 1 95.81 221 ALA B C 1
ATOM 5317 O O . ALA B 1 221 ? -11.945 -12.547 6.578 1 95.81 221 ALA B O 1
ATOM 5318 N N . GLY B 1 222 ? -11.5 -14.297 7.906 1 94.31 222 GLY B N 1
ATOM 5319 C CA . GLY B 1 222 ? -12.852 -14.836 7.844 1 94.31 222 GLY B CA 1
ATOM 5320 C C . GLY B 1 222 ? -13.125 -15.609 6.574 1 94.31 222 GLY B C 1
ATOM 5321 O O . GLY B 1 222 ? -14.266 -15.656 6.098 1 94.31 222 GLY B O 1
ATOM 5322 N N . LEU B 1 223 ? -12.078 -16.125 5.992 1 96.75 223 LEU B N 1
ATOM 5323 C CA . LEU B 1 223 ? -12.219 -16.922 4.777 1 96.75 223 LEU B CA 1
ATOM 5324 C C . LEU B 1 223 ? -12.031 -18.406 5.07 1 96.75 223 LEU B C 1
ATOM 5326 O O . LEU B 1 223 ? -11.648 -18.781 6.18 1 96.75 223 LEU B O 1
ATOM 5330 N N . ILE B 1 224 ? -12.391 -19.203 4.109 1 96.19 224 ILE B N 1
ATOM 5331 C CA . ILE B 1 224 ? -12.219 -20.641 4.258 1 96.19 224 ILE B CA 1
ATOM 5332 C C . ILE B 1 224 ? -11.508 -21.203 3.027 1 96.19 224 ILE B C 1
ATOM 5334 O O . ILE B 1 224 ? -11.734 -20.75 1.907 1 96.19 224 ILE B O 1
ATOM 5338 N N . ASP B 1 225 ? -10.648 -22.125 3.273 1 96.5 225 ASP B N 1
ATOM 5339 C CA . ASP B 1 225 ? -9.992 -22.844 2.186 1 96.5 225 ASP B CA 1
ATOM 5340 C C . ASP B 1 225 ? -10.992 -23.672 1.381 1 96.5 225 ASP B C 1
ATOM 5342 O O . ASP B 1 225 ? -11.641 -24.562 1.92 1 96.5 225 ASP B O 1
ATOM 5346 N N . SER B 1 226 ? -11.117 -23.359 0.076 1 97.25 226 SER B N 1
ATOM 5347 C CA . SER B 1 226 ? -12.133 -24.016 -0.748 1 97.25 226 SER B CA 1
ATOM 5348 C C . SER B 1 226 ? -11.977 -25.531 -0.733 1 97.25 226 SER B C 1
ATOM 5350 O O . SER B 1 226 ? -12.969 -26.25 -0.75 1 97.25 226 SER B O 1
ATOM 5352 N N . TRP B 1 227 ? -10.742 -26.031 -0.747 1 96.56 227 TRP B N 1
ATOM 5353 C CA . TRP B 1 227 ? -10.531 -27.469 -0.645 1 96.56 227 TRP B CA 1
ATOM 5354 C C . TRP B 1 227 ? -11.078 -28.016 0.674 1 96.56 227 TRP B C 1
ATOM 5356 O O . TRP B 1 227 ? -11.789 -29.031 0.694 1 96.56 227 TRP B O 1
ATOM 5366 N N . GLU B 1 228 ? -10.781 -27.312 1.74 1 94.06 228 GLU B N 1
ATOM 5367 C CA . GLU B 1 228 ? -11.195 -27.781 3.059 1 94.06 228 GLU B CA 1
ATOM 5368 C C . GLU B 1 228 ? -12.695 -27.594 3.268 1 94.06 228 GLU B C 1
ATOM 5370 O O . GLU B 1 228 ? -13.32 -28.328 4.035 1 94.06 228 GLU B O 1
ATOM 5375 N N . GLN B 1 229 ? -13.211 -26.531 2.643 1 93.5 229 GLN B N 1
ATOM 5376 C CA . GLN B 1 229 ? -14.656 -26.344 2.703 1 93.5 229 GLN B CA 1
ATOM 5377 C C . GLN B 1 229 ? -15.391 -27.562 2.172 1 93.5 229 GLN B C 1
ATOM 5379 O O . GLN B 1 229 ? -16.422 -27.969 2.715 1 93.5 229 GLN B O 1
ATOM 5384 N N . LEU B 1 230 ? -14.906 -28.125 1.165 1 94.19 230 LEU B N 1
ATOM 5385 C CA . LEU B 1 230 ? -15.562 -29.234 0.49 1 94.19 230 LEU B CA 1
ATOM 5386 C C . LEU B 1 230 ? -15.172 -30.578 1.119 1 94.19 230 LEU B C 1
ATOM 5388 O O . LEU B 1 230 ? -16.016 -31.469 1.266 1 94.19 230 LEU B O 1
ATOM 5392 N N . HIS B 1 231 ? -13.875 -30.766 1.575 1 94.19 231 HIS B N 1
ATOM 5393 C CA . HIS B 1 231 ? -13.367 -32.094 1.919 1 94.19 231 HIS B CA 1
ATOM 5394 C C . HIS B 1 231 ? -13.008 -32.188 3.398 1 94.19 231 HIS B C 1
ATOM 5396 O O . HIS B 1 231 ? -12.656 -33.25 3.896 1 94.19 231 HIS B O 1
ATOM 5402 N N . GLY B 1 232 ? -13.078 -31.062 4.082 1 91.44 232 GLY B N 1
ATOM 5403 C CA . GLY B 1 232 ? -12.68 -31.031 5.477 1 91.44 232 GLY B CA 1
ATOM 5404 C C . GLY B 1 232 ? -11.211 -30.719 5.672 1 91.44 232 GLY B C 1
ATOM 5405 O O . GLY B 1 232 ? -10.453 -30.625 4.699 1 91.44 232 GLY B O 1
ATOM 5406 N N . LYS B 1 233 ? -10.859 -30.562 6.887 1 90.19 233 LYS B N 1
ATOM 5407 C CA . LYS B 1 233 ? -9.477 -30.234 7.23 1 90.19 233 LYS B CA 1
ATOM 5408 C C . LYS B 1 233 ? -8.516 -31.328 6.793 1 90.19 233 LYS B C 1
ATOM 5410 O O . LYS B 1 233 ? -8.812 -32.531 6.953 1 90.19 233 LYS B O 1
ATOM 5415 N N . GLN B 1 234 ? -7.426 -30.906 6.297 1 89.06 234 GLN B N 1
ATOM 5416 C CA . GLN B 1 234 ? -6.465 -31.875 5.777 1 89.06 234 GLN B CA 1
ATOM 5417 C C . GLN B 1 234 ? -5.516 -32.344 6.871 1 89.06 234 GLN B C 1
ATOM 5419 O O . GLN B 1 234 ? -5.09 -31.562 7.719 1 89.06 234 GLN B O 1
ATOM 5424 N N . ASP B 1 235 ? -5.25 -33.625 6.906 1 92.62 235 ASP B N 1
ATOM 5425 C CA . ASP B 1 235 ? -4.238 -34.219 7.762 1 92.62 235 ASP B CA 1
ATOM 5426 C C . ASP B 1 235 ? -2.875 -34.25 7.074 1 92.62 235 ASP B C 1
ATOM 5428 O O . ASP B 1 235 ? -2.574 -35.156 6.309 1 92.62 235 ASP B O 1
ATOM 5432 N N . LEU B 1 236 ? -2.037 -33.375 7.398 1 91.12 236 LEU B N 1
ATOM 5433 C CA . LEU B 1 236 ? -0.769 -33.188 6.703 1 91.12 236 LEU B CA 1
ATOM 5434 C C . LEU B 1 236 ? 0.151 -34.375 6.914 1 91.12 236 LEU B C 1
ATOM 5436 O O . LEU B 1 236 ? 0.935 -34.719 6.027 1 91.12 236 LEU B O 1
ATOM 5440 N N . GLU B 1 237 ? 0.088 -34.969 8.055 1 92.88 237 GLU B N 1
ATOM 5441 C CA . GLU B 1 237 ? 0.908 -36.125 8.32 1 92.88 237 GLU B CA 1
ATOM 5442 C C . GLU B 1 237 ? 0.502 -37.312 7.43 1 92.88 237 GLU B C 1
ATOM 5444 O O . GLU B 1 237 ? 1.359 -38.031 6.93 1 92.88 237 GLU B O 1
ATOM 5449 N N . LYS B 1 238 ? -0.763 -37.438 7.281 1 94.25 238 LYS B N 1
ATOM 5450 C CA . LYS B 1 238 ? -1.256 -38.5 6.398 1 94.25 238 LYS B CA 1
ATOM 5451 C C . LYS B 1 238 ? -0.854 -38.219 4.949 1 94.25 238 LYS B C 1
ATOM 5453 O O . LYS B 1 238 ? -0.48 -39.156 4.227 1 94.25 238 LYS B O 1
ATOM 5458 N N . ILE B 1 239 ? -0.879 -37.062 4.527 1 94.19 239 ILE B N 1
ATOM 5459 C CA . ILE B 1 239 ? -0.566 -36.656 3.156 1 94.19 239 ILE B CA 1
ATOM 5460 C C . ILE B 1 239 ? 0.899 -36.969 2.854 1 94.19 239 ILE B C 1
ATOM 5462 O O . ILE B 1 239 ? 1.23 -37.438 1.766 1 94.19 239 ILE B O 1
ATOM 5466 N N . ARG B 1 240 ? 1.724 -36.781 3.801 1 92.75 240 ARG B N 1
ATOM 5467 C CA . ARG B 1 240 ? 3.16 -37 3.631 1 92.75 240 ARG B CA 1
ATOM 5468 C C . ARG B 1 240 ? 3.484 -38.438 3.342 1 92.75 240 ARG B C 1
ATOM 5470 O O . ARG B 1 240 ? 4.488 -38.75 2.693 1 92.75 240 ARG B O 1
ATOM 5477 N N . THR B 1 241 ? 2.609 -39.344 3.805 1 94.56 241 THR B N 1
ATOM 5478 C CA . THR B 1 241 ? 2.893 -40.75 3.686 1 94.56 241 THR B CA 1
ATOM 5479 C C . THR B 1 241 ? 2.186 -41.344 2.469 1 94.56 241 THR B C 1
ATOM 5481 O O . THR B 1 241 ? 2.402 -42.5 2.123 1 94.56 241 THR B O 1
ATOM 5484 N N . MET B 1 242 ? 1.406 -40.562 1.801 1 94.88 242 MET B N 1
ATOM 5485 C CA . MET B 1 242 ? 0.686 -41.031 0.618 1 94.88 242 MET B CA 1
ATOM 5486 C C . MET B 1 242 ? 1.626 -41.156 -0.576 1 94.88 242 MET B C 1
ATOM 5488 O O . MET B 1 242 ? 2.691 -40.531 -0.602 1 94.88 242 MET B O 1
ATOM 5492 N N . ASN B 1 243 ? 1.262 -42.062 -1.464 1 94.56 243 ASN B N 1
ATOM 5493 C CA . ASN B 1 243 ? 1.987 -42.062 -2.729 1 94.56 243 ASN B CA 1
ATOM 5494 C C . ASN B 1 243 ? 1.692 -40.781 -3.533 1 94.56 243 ASN B C 1
ATOM 5496 O O . ASN B 1 243 ? 0.725 -40.062 -3.252 1 94.56 243 ASN B O 1
ATOM 5500 N N . ALA B 1 244 ? 2.475 -40.469 -4.52 1 95.19 244 ALA B N 1
ATOM 5501 C CA . ALA B 1 244 ? 2.449 -39.188 -5.246 1 95.19 244 ALA B CA 1
ATOM 5502 C C . ALA B 1 244 ? 1.09 -38.969 -5.902 1 95.19 244 ALA B C 1
ATOM 5504 O O . ALA B 1 244 ? 0.556 -37.844 -5.867 1 95.19 244 ALA B O 1
ATOM 5505 N N . MET B 1 245 ? 0.534 -40.031 -6.52 1 95.25 245 MET B N 1
ATOM 5506 C CA . MET B 1 245 ? -0.755 -39.875 -7.188 1 95.25 245 MET B CA 1
ATOM 5507 C C . MET B 1 245 ? -1.861 -39.594 -6.18 1 95.25 245 MET B C 1
ATOM 5509 O O . MET B 1 245 ? -2.709 -38.719 -6.418 1 95.25 245 MET B O 1
ATOM 5513 N N . ASP B 1 246 ? -1.839 -40.219 -5.062 1 94.75 246 ASP B N 1
ATOM 5514 C CA . ASP B 1 246 ? -2.826 -40 -4.012 1 94.75 246 ASP B CA 1
ATOM 5515 C C . ASP B 1 246 ? -2.701 -38.594 -3.43 1 94.75 246 ASP B C 1
ATOM 5517 O O . ASP B 1 246 ? -3.701 -38 -3.049 1 94.75 246 ASP B O 1
ATOM 5521 N N . GLN B 1 247 ? -1.483 -38.062 -3.346 1 96 247 GLN B N 1
ATOM 5522 C CA . GLN B 1 247 ? -1.267 -36.688 -2.883 1 96 247 GLN B CA 1
ATOM 5523 C C . GLN B 1 247 ? -1.979 -35.688 -3.783 1 96 247 GLN B C 1
ATOM 5525 O O . GLN B 1 247 ? -2.523 -34.688 -3.301 1 96 247 GLN B O 1
ATOM 5530 N N . LEU B 1 248 ? -2.021 -35.969 -5.062 1 95.69 248 LEU B N 1
ATOM 5531 C CA . LEU B 1 248 ? -2.695 -35.094 -6.008 1 95.69 248 LEU B CA 1
ATOM 5532 C C . LEU B 1 248 ? -4.211 -35.219 -5.891 1 95.69 248 LEU B C 1
ATOM 5534 O O . LEU B 1 248 ? -4.918 -34.219 -5.781 1 95.69 248 LEU B O 1
ATOM 5538 N N . VAL B 1 249 ? -4.664 -36.469 -5.844 1 92.44 249 VAL B N 1
ATOM 5539 C CA . VAL B 1 249 ? -6.09 -36.75 -5.926 1 92.44 249 VAL B CA 1
ATOM 5540 C C . VAL B 1 249 ? -6.773 -36.375 -4.613 1 92.44 249 VAL B C 1
ATOM 5542 O O . VAL B 1 249 ? -7.844 -35.75 -4.613 1 92.44 249 VAL B O 1
ATOM 5545 N N . TYR B 1 250 ? -6.105 -36.625 -3.482 1 91.56 250 TYR B N 1
ATOM 5546 C CA . TYR B 1 250 ? -6.809 -36.531 -2.207 1 91.56 250 TYR B CA 1
ATOM 5547 C C . TYR B 1 250 ? -6.359 -35.312 -1.427 1 91.56 250 TYR B C 1
ATOM 5549 O O . TYR B 1 250 ? -7.008 -34.906 -0.455 1 91.56 250 TYR B O 1
ATOM 5557 N N . ALA B 1 251 ? -5.289 -34.656 -1.867 1 93.44 251 ALA B N 1
ATOM 5558 C CA . ALA B 1 251 ? -4.805 -33.5 -1.104 1 93.44 251 ALA B CA 1
ATOM 5559 C C . ALA B 1 251 ? -4.574 -32.312 -2.01 1 93.44 251 ALA B C 1
ATOM 5561 O O . ALA B 1 251 ? -4.273 -31.203 -1.53 1 93.44 251 ALA B O 1
ATOM 5562 N N . CYS B 1 252 ? -4.668 -32.5 -3.219 1 95.19 252 CYS B N 1
ATOM 5563 C CA . CYS B 1 252 ? -4.52 -31.422 -4.191 1 95.19 252 CYS B CA 1
ATOM 5564 C C . CYS B 1 252 ? -3.189 -30.703 -4.004 1 95.19 252 CYS B C 1
ATOM 5566 O O . CYS B 1 252 ? -3.154 -29.469 -3.912 1 95.19 252 CYS B O 1
ATOM 5568 N N . THR B 1 253 ? -2.148 -31.5 -3.875 1 96.62 253 THR B N 1
ATOM 5569 C CA . THR B 1 253 ? -0.816 -30.922 -3.75 1 96.62 253 THR B CA 1
ATOM 5570 C C . THR B 1 253 ? -0.394 -30.25 -5.055 1 96.62 253 THR B C 1
ATOM 5572 O O . THR B 1 253 ? -0.401 -30.875 -6.113 1 96.62 253 THR B O 1
ATOM 5575 N N . THR B 1 254 ? -0.015 -28.984 -4.938 1 97.81 254 THR B N 1
ATOM 5576 C CA . THR B 1 254 ? 0.269 -28.203 -6.137 1 97.81 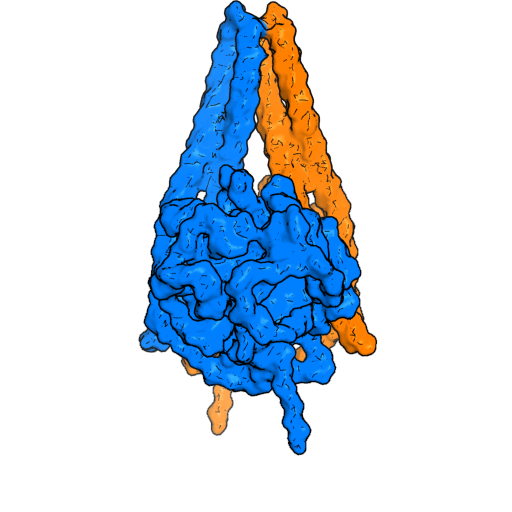254 THR B CA 1
ATOM 5577 C C . THR B 1 254 ? 1.773 -28.047 -6.332 1 97.81 254 THR B C 1
ATOM 5579 O O . THR B 1 254 ? 2.229 -27.688 -7.422 1 97.81 254 THR B O 1
ATOM 5582 N N . CYS B 1 255 ? 2.514 -28.25 -5.309 1 96.38 255 CYS B N 1
ATOM 5583 C CA . CYS B 1 255 ? 3.941 -27.953 -5.355 1 96.38 255 CYS B CA 1
ATOM 5584 C C . CYS B 1 255 ? 4.762 -29.141 -4.855 1 96.38 255 CYS B C 1
ATOM 5586 O O . CYS B 1 255 ? 4.312 -29.891 -3.982 1 96.38 255 CYS B O 1
ATOM 5588 N N . ASP B 1 256 ? 5.883 -29.344 -5.457 1 95.75 256 ASP B N 1
ATOM 5589 C CA . ASP B 1 256 ? 6.922 -30.297 -5.055 1 95.75 256 ASP B CA 1
ATOM 5590 C C . ASP B 1 256 ? 6.426 -31.734 -5.145 1 95.75 256 ASP B C 1
ATOM 5592 O O . ASP B 1 256 ? 6.809 -32.594 -4.332 1 95.75 256 ASP B O 1
ATOM 5596 N N . SER B 1 257 ? 5.465 -31.984 -5.969 1 96.69 257 SER B N 1
ATOM 5597 C CA . SER B 1 257 ? 5.086 -33.375 -6.297 1 96.69 257 SER B CA 1
ATOM 5598 C C . SER B 1 257 ? 6.129 -34.031 -7.184 1 96.69 257 SER B C 1
ATOM 5600 O O . SER B 1 257 ? 6.578 -33.438 -8.172 1 96.69 257 SER B O 1
ATOM 5602 N N . THR B 1 258 ? 6.449 -35.219 -6.887 1 96.31 258 THR B N 1
ATOM 5603 C CA . THR B 1 258 ? 7.449 -35.938 -7.676 1 96.31 258 THR B CA 1
ATOM 5604 C C . THR B 1 258 ? 6.902 -36.281 -9.062 1 96.31 258 THR B C 1
ATOM 5606 O O . THR B 1 258 ? 7.66 -36.656 -9.953 1 96.31 258 THR B O 1
ATOM 5609 N N . LEU B 1 259 ? 5.609 -36.125 -9.266 1 96.75 259 LEU B N 1
ATOM 5610 C CA . LEU B 1 259 ? 4.996 -36.375 -10.562 1 96.75 259 LEU B CA 1
ATOM 5611 C C . LEU B 1 259 ? 5.234 -35.188 -11.5 1 96.75 259 LEU B C 1
ATOM 5613 O O . LEU B 1 259 ? 5.012 -35.281 -12.711 1 96.75 259 LEU B O 1
ATOM 5617 N N . ASN B 1 260 ? 5.602 -34.031 -10.961 1 97.62 260 ASN B N 1
ATOM 5618 C CA . ASN B 1 260 ? 5.992 -32.844 -11.75 1 97.62 260 ASN B CA 1
ATOM 5619 C C . ASN B 1 260 ? 7.422 -33 -12.266 1 97.62 260 ASN B C 1
ATOM 5621 O O . ASN B 1 260 ? 8.359 -33.188 -11.484 1 97.62 260 ASN B O 1
ATOM 5625 N N . THR B 1 261 ? 7.645 -32.875 -13.562 1 97.56 261 THR B N 1
ATOM 5626 C CA . THR B 1 261 ? 8.93 -33.156 -14.188 1 97.56 261 THR B CA 1
ATOM 5627 C C . THR B 1 261 ? 10.016 -32.219 -13.664 1 97.56 261 THR B C 1
ATOM 5629 O O . THR B 1 261 ? 11.195 -32.594 -13.648 1 97.56 261 THR B O 1
ATOM 5632 N N . TRP B 1 262 ? 9.633 -31.062 -13.195 1 97.5 262 TRP B N 1
ATOM 5633 C CA . TRP B 1 262 ? 10.609 -30.078 -12.742 1 97.5 262 TRP B CA 1
ATOM 5634 C C . TRP B 1 262 ? 10.93 -30.266 -11.258 1 97.5 262 TRP B C 1
ATOM 5636 O O . TRP B 1 262 ? 11.82 -29.609 -10.727 1 97.5 262 TRP B O 1
ATOM 5646 N N . ARG B 1 263 ? 10.148 -31.109 -10.625 1 96.25 263 ARG B N 1
ATOM 5647 C CA . ARG B 1 263 ? 10.32 -31.375 -9.195 1 96.25 263 ARG B CA 1
ATOM 5648 C C . ARG B 1 263 ? 10.492 -32.875 -8.938 1 96.25 263 ARG B C 1
ATOM 5650 O O . ARG B 1 263 ? 10.234 -33.344 -7.832 1 96.25 263 ARG B O 1
ATOM 5657 N N . ALA B 1 264 ? 10.906 -33.625 -9.906 1 94.75 264 ALA B N 1
ATOM 5658 C CA . ALA B 1 264 ? 10.953 -35.062 -9.859 1 94.75 264 ALA B CA 1
ATOM 5659 C C . ALA B 1 264 ? 11.969 -35.562 -8.82 1 94.75 264 ALA B C 1
ATOM 5661 O O . ALA B 1 264 ? 11.844 -36.656 -8.281 1 94.75 264 ALA B O 1
ATOM 5662 N N . ASN B 1 265 ? 12.906 -34.719 -8.469 1 94.81 265 ASN B N 1
ATOM 5663 C CA . ASN B 1 265 ? 13.984 -35.125 -7.562 1 94.81 265 ASN B CA 1
ATOM 5664 C C . ASN B 1 265 ? 13.656 -34.75 -6.117 1 94.81 265 ASN B C 1
ATOM 5666 O O . ASN B 1 265 ? 14.461 -35 -5.215 1 94.81 265 ASN B O 1
ATOM 5670 N N . ARG B 1 266 ? 12.461 -34.156 -5.945 1 93.62 266 ARG B N 1
ATOM 5671 C CA . ARG B 1 266 ? 12.055 -33.812 -4.586 1 93.62 266 ARG B CA 1
ATOM 5672 C C . ARG B 1 266 ? 11.688 -35.062 -3.789 1 93.62 266 ARG B C 1
ATOM 5674 O O . ARG B 1 266 ? 11.414 -36.125 -4.367 1 93.62 266 ARG B O 1
ATOM 5681 N N . ARG B 1 267 ? 11.773 -35 -2.402 1 91.88 267 ARG B N 1
ATOM 5682 C CA . ARG B 1 267 ? 11.273 -36.094 -1.555 1 91.88 267 ARG B CA 1
ATOM 5683 C C . ARG B 1 267 ? 9.75 -36.125 -1.581 1 91.88 267 ARG B C 1
ATOM 5685 O O . ARG B 1 267 ? 9.086 -35.094 -1.596 1 91.88 267 ARG B O 1
ATOM 5692 N N . PRO B 1 268 ? 9.25 -37.25 -1.593 1 91.88 268 PRO B N 1
ATOM 5693 C CA . PRO B 1 268 ? 7.793 -37.406 -1.664 1 91.88 268 PRO B CA 1
ATOM 5694 C C . PRO B 1 268 ? 7.07 -36.656 -0.536 1 91.88 268 PRO B C 1
ATOM 5696 O O . PRO B 1 268 ? 5.945 -36.188 -0.718 1 91.88 268 PRO B O 1
ATOM 5699 N N . ASP B 1 269 ? 7.695 -36.594 0.556 1 92.88 269 ASP B N 1
ATOM 5700 C CA . ASP B 1 269 ? 7.047 -36 1.715 1 92.88 269 ASP B CA 1
ATOM 5701 C C . ASP B 1 269 ? 7.078 -34.469 1.628 1 92.88 269 ASP B C 1
ATOM 5703 O O . ASP B 1 269 ? 6.516 -33.781 2.484 1 92.88 269 ASP B O 1
ATOM 5707 N N . GLU B 1 270 ? 7.641 -33.906 0.59 1 93.56 270 GLU B N 1
ATOM 5708 C CA . GLU B 1 270 ? 7.734 -32.469 0.429 1 93.56 270 GLU B CA 1
ATOM 5709 C C . GLU B 1 270 ? 6.527 -31.922 -0.329 1 93.56 270 GLU B C 1
ATOM 5711 O O . GLU B 1 270 ? 6.289 -30.703 -0.332 1 93.56 270 GLU B O 1
ATOM 5716 N N . ALA B 1 271 ? 5.805 -32.844 -0.956 1 95.5 271 ALA B N 1
ATOM 5717 C CA . ALA B 1 271 ? 4.633 -32.406 -1.708 1 95.5 271 ALA B CA 1
ATOM 5718 C C . ALA B 1 271 ? 3.648 -31.656 -0.807 1 95.5 271 ALA B C 1
ATOM 5720 O O . ALA B 1 271 ? 3.395 -32.062 0.325 1 95.5 271 ALA B O 1
ATOM 5721 N N . CYS B 1 272 ? 3.162 -30.5 -1.269 1 93.75 272 CYS B N 1
ATOM 5722 C CA . CYS B 1 272 ? 2.246 -29.703 -0.463 1 93.75 272 CYS B CA 1
ATOM 5723 C C . CYS B 1 272 ? 1.383 -28.812 -1.345 1 93.75 272 CYS B C 1
ATOM 5725 O O . CYS B 1 272 ? 1.649 -28.656 -2.539 1 93.75 272 CYS B O 1
ATOM 5727 N N . ARG B 1 273 ? 0.398 -28.344 -0.776 1 95.88 273 ARG B N 1
ATOM 5728 C CA . ARG B 1 273 ? -0.441 -27.359 -1.449 1 95.88 273 ARG B CA 1
ATOM 5729 C C . ARG B 1 273 ? -0.047 -25.938 -1.051 1 95.88 273 ARG B C 1
ATOM 5731 O O . ARG B 1 273 ? -0.068 -25.594 0.132 1 95.88 273 ARG B O 1
ATOM 5738 N N . LEU B 1 274 ? 0.336 -25.109 -2.059 1 96.69 274 LEU B N 1
ATOM 5739 C CA . LEU B 1 274 ? 0.703 -23.719 -1.809 1 96.69 274 LEU B CA 1
ATOM 5740 C C . LEU B 1 274 ? -0.209 -22.766 -2.578 1 96.69 274 LEU B C 1
ATOM 5742 O O . LEU B 1 274 ? -0.208 -21.562 -2.328 1 96.69 274 LEU B O 1
ATOM 5746 N N . ASP B 1 275 ? -0.953 -23.297 -3.523 1 98.06 275 ASP B N 1
ATOM 5747 C CA . ASP B 1 275 ? -1.892 -22.531 -4.332 1 98.06 275 ASP B CA 1
ATOM 5748 C C . ASP B 1 275 ? -3.324 -22.703 -3.836 1 98.06 275 ASP B C 1
ATOM 5750 O O . ASP B 1 275 ? -3.783 -23.828 -3.646 1 98.06 275 ASP B O 1
ATOM 5754 N N . TYR B 1 276 ? -3.975 -21.547 -3.627 1 97.69 276 TYR B N 1
ATOM 5755 C CA . TYR B 1 276 ? -5.246 -21.625 -2.914 1 97.69 276 TYR B CA 1
ATOM 5756 C C . TYR B 1 276 ? -6.316 -20.812 -3.615 1 97.69 276 TYR B C 1
ATOM 5758 O O . TYR B 1 276 ? -6.004 -19.922 -4.418 1 97.69 276 TYR B O 1
ATOM 5766 N N . ALA B 1 277 ? -7.531 -21.172 -3.369 1 98.31 277 ALA B N 1
ATOM 5767 C CA . ALA B 1 277 ? -8.695 -20.297 -3.422 1 98.31 277 ALA B CA 1
ATOM 5768 C C . ALA B 1 277 ? -9.375 -20.203 -2.057 1 98.31 277 ALA B C 1
ATOM 5770 O O . ALA B 1 277 ? -10.172 -21.062 -1.688 1 98.31 277 ALA B O 1
ATOM 5771 N N . LEU B 1 278 ? -8.984 -19.203 -1.286 1 98.38 278 LEU B N 1
ATOM 5772 C CA . LEU B 1 278 ? -9.648 -18.922 -0.021 1 98.38 278 LEU B CA 1
ATOM 5773 C C . LEU B 1 278 ? -10.898 -18.078 -0.242 1 98.38 278 LEU B C 1
ATOM 5775 O O . LEU B 1 278 ? -10.805 -16.969 -0.779 1 98.38 278 LEU B O 1
ATOM 5779 N N . VAL B 1 279 ? -12.055 -18.594 0.158 1 97.56 279 VAL B N 1
ATOM 5780 C CA . VAL B 1 279 ? -13.297 -17.984 -0.292 1 97.56 279 VAL B CA 1
ATOM 5781 C C . VAL B 1 279 ? -14.117 -17.516 0.913 1 97.56 279 VAL B C 1
ATOM 5783 O O . VAL B 1 279 ? -14.008 -18.094 2 1 97.56 279 VAL B O 1
ATOM 5786 N N . ASP B 1 280 ? -14.844 -16.469 0.702 1 95.5 280 ASP B N 1
ATOM 5787 C CA . ASP B 1 280 ? -15.789 -15.984 1.698 1 95.5 280 ASP B CA 1
ATOM 5788 C C . ASP B 1 280 ? -16.969 -16.938 1.849 1 95.5 280 ASP B C 1
ATOM 5790 O O . ASP B 1 280 ? -17.844 -17 0.977 1 95.5 280 ASP B O 1
ATOM 5794 N N . PRO B 1 281 ? -17.109 -17.609 2.973 1 93.88 281 PRO B N 1
ATOM 5795 C CA . PRO B 1 281 ? -18.141 -18.625 3.102 1 93.88 281 PRO B CA 1
ATOM 5796 C C . PRO B 1 281 ? -19.547 -18.031 3.244 1 93.88 281 PRO B C 1
ATOM 5798 O O . PRO B 1 281 ? -20.547 -18.75 3.146 1 93.88 281 PRO B O 1
ATOM 5801 N N . ARG B 1 282 ? -19.688 -16.766 3.432 1 93.31 282 ARG B N 1
ATOM 5802 C CA . ARG B 1 282 ? -20.984 -16.109 3.555 1 93.31 282 ARG B CA 1
ATOM 5803 C C . ARG B 1 282 ? -21.656 -15.969 2.193 1 93.31 282 ARG B C 1
ATOM 5805 O O . ARG B 1 282 ? -22.875 -15.867 2.105 1 93.31 282 ARG B O 1
ATOM 5812 N N . ARG B 1 283 ? -20.719 -15.938 1.187 1 93.31 283 ARG B N 1
ATOM 5813 C CA . ARG B 1 283 ? -21.234 -15.57 -0.124 1 93.31 283 ARG B CA 1
ATOM 5814 C C . ARG B 1 283 ? -20.938 -16.641 -1.158 1 93.31 283 ARG B C 1
ATOM 5816 O O . ARG B 1 283 ? -21.516 -16.656 -2.24 1 93.31 283 ARG B O 1
ATOM 5823 N N . LEU B 1 284 ? -20 -17.516 -0.8 1 94.25 284 LEU B N 1
ATOM 5824 C CA . LEU B 1 284 ? -19.547 -18.516 -1.768 1 94.25 284 LEU B CA 1
ATOM 5825 C C . LEU B 1 284 ? -19.531 -19.906 -1.148 1 94.25 284 LEU B C 1
ATOM 5827 O O . LEU B 1 284 ? -19.156 -20.078 0.014 1 94.25 284 LEU B O 1
ATOM 5831 N N . THR B 1 285 ? -19.984 -20.828 -1.901 1 94.12 285 THR B N 1
ATOM 5832 C CA . THR B 1 285 ? -19.875 -22.25 -1.536 1 94.12 285 THR B CA 1
ATOM 5833 C C . THR B 1 285 ? -19.109 -23.016 -2.605 1 94.12 285 THR B C 1
ATOM 5835 O O . THR B 1 285 ? -19.375 -22.859 -3.799 1 94.12 285 THR B O 1
ATOM 5838 N N . THR B 1 286 ? -18.203 -23.781 -2.158 1 96.56 286 THR B N 1
ATOM 5839 C CA . THR B 1 286 ? -17.406 -24.578 -3.092 1 96.56 286 THR B CA 1
ATOM 5840 C C . THR B 1 286 ? -18.156 -25.859 -3.48 1 96.56 286 THR B C 1
ATOM 5842 O O . THR B 1 286 ? -18.562 -26.641 -2.613 1 96.56 286 THR B O 1
ATOM 5845 N N . ILE B 1 287 ? -18.281 -26.016 -4.801 1 95.25 287 ILE B N 1
ATOM 5846 C CA . ILE B 1 287 ? -19.047 -27.172 -5.277 1 95.25 287 ILE B CA 1
ATOM 5847 C C . ILE B 1 287 ? -18.109 -28.234 -5.82 1 95.25 287 ILE B C 1
ATOM 5849 O O . ILE B 1 287 ? -18.422 -29.422 -5.805 1 95.25 287 ILE B O 1
ATOM 5853 N N . LYS B 1 288 ? -17.031 -27.797 -6.27 1 94.25 288 LYS B N 1
ATOM 5854 C CA . LYS B 1 288 ? -16.031 -28.688 -6.84 1 94.25 288 LYS B CA 1
ATOM 5855 C C . LYS B 1 288 ? -14.633 -28.109 -6.723 1 94.25 288 LYS B C 1
ATOM 5857 O O . LYS B 1 288 ? -14.453 -26.891 -6.793 1 94.25 288 LYS B O 1
ATOM 5862 N N . THR B 1 289 ? -13.711 -28.922 -6.414 1 94.88 289 THR B N 1
ATOM 5863 C CA . THR B 1 289 ? -12.297 -28.547 -6.441 1 94.88 289 THR B CA 1
ATOM 5864 C C . THR B 1 289 ? -11.469 -29.609 -7.16 1 94.88 289 THR B C 1
ATOM 5866 O O . THR B 1 289 ? -11.93 -30.734 -7.359 1 94.88 289 THR B O 1
ATOM 5869 N N . GLY B 1 290 ? -10.281 -29.219 -7.637 1 92.5 290 GLY B N 1
ATOM 5870 C CA . GLY B 1 290 ? -9.414 -30.219 -8.242 1 92.5 290 GLY B CA 1
ATOM 5871 C C . GLY B 1 290 ? -8.086 -29.656 -8.703 1 92.5 290 GLY B C 1
ATOM 5872 O O . GLY B 1 290 ? -7.918 -28.438 -8.773 1 92.5 290 GLY B O 1
ATOM 5873 N N . ILE B 1 291 ? -7.184 -30.578 -8.93 1 95.25 291 ILE B N 1
ATOM 5874 C CA . ILE B 1 291 ? -5.875 -30.266 -9.477 1 95.25 291 ILE B CA 1
ATOM 5875 C C . ILE B 1 291 ? -5.934 -30.281 -11.008 1 95.25 291 ILE B C 1
ATOM 5877 O O . ILE B 1 291 ? -6.625 -31.125 -11.594 1 95.25 291 ILE B O 1
ATOM 5881 N N . LYS B 1 292 ? -5.301 -29.297 -11.602 1 95.19 292 LYS B N 1
ATOM 5882 C CA . LYS B 1 292 ? -5.332 -29.172 -13.062 1 95.19 292 LYS B CA 1
ATOM 5883 C C . LYS B 1 292 ? -3.93 -28.969 -13.625 1 95.19 292 LYS B C 1
ATOM 5885 O O . LYS B 1 292 ? -2.979 -28.734 -12.875 1 95.19 292 LYS B O 1
ATOM 5890 N N . PHE B 1 293 ? -3.822 -29.141 -14.938 1 95.94 293 PHE B N 1
ATOM 5891 C CA . PHE B 1 293 ? -2.574 -28.938 -15.664 1 95.94 293 PHE B CA 1
ATOM 5892 C C . PHE B 1 293 ? -1.495 -29.891 -15.164 1 95.94 293 PHE B C 1
ATOM 5894 O O . PHE B 1 293 ? -0.364 -29.469 -14.906 1 95.94 293 PHE B O 1
ATOM 5901 N N . THR B 1 294 ? -1.896 -31.125 -15.016 1 96.12 294 THR B N 1
ATOM 5902 C CA . THR B 1 294 ? -0.973 -32.188 -14.578 1 96.12 294 THR B CA 1
ATOM 5903 C C . THR B 1 294 ? -0.395 -32.906 -15.781 1 96.12 294 THR B C 1
ATOM 5905 O O . THR B 1 294 ? 0.546 -33.688 -15.641 1 96.12 294 THR B O 1
ATOM 5908 N N . GLU B 1 295 ? -0.965 -32.625 -16.969 1 95.12 295 GLU B N 1
ATOM 5909 C CA . GLU B 1 295 ? -0.518 -33.281 -18.188 1 95.12 295 GLU B CA 1
ATOM 5910 C C . GLU B 1 295 ? 0.915 -32.906 -18.547 1 95.12 295 GLU B C 1
ATOM 5912 O O . GLU B 1 295 ? 1.465 -31.969 -17.953 1 95.12 295 GLU B O 1
ATOM 5917 N N . LEU B 1 296 ? 1.438 -33.625 -19.516 1 96.94 296 LEU B N 1
ATOM 5918 C CA . LEU B 1 296 ? 2.799 -33.375 -19.984 1 96.94 296 LEU B CA 1
ATOM 5919 C C . LEU B 1 296 ? 2.799 -32.875 -21.422 1 96.94 296 LEU B C 1
ATOM 5921 O O . LEU B 1 296 ? 2.014 -33.344 -22.25 1 96.94 296 LEU B O 1
ATOM 5925 N N . ILE B 1 297 ? 3.598 -31.828 -21.625 1 97.31 297 ILE B N 1
ATOM 5926 C CA . ILE B 1 297 ? 3.854 -31.375 -22.984 1 97.31 297 ILE B CA 1
ATOM 5927 C C . ILE B 1 297 ? 4.945 -32.219 -23.625 1 97.31 297 ILE B C 1
ATOM 5929 O O . ILE B 1 297 ? 6.055 -32.312 -23.094 1 97.31 297 ILE B O 1
ATOM 5933 N N . ASP B 1 298 ? 4.617 -32.812 -24.766 1 96.44 298 ASP B N 1
ATOM 5934 C CA . ASP B 1 298 ? 5.551 -33.688 -25.453 1 96.44 298 ASP B CA 1
ATOM 5935 C C . ASP B 1 298 ? 6.891 -33 -25.703 1 96.44 298 ASP B C 1
ATOM 5937 O O . ASP B 1 298 ? 6.93 -31.875 -26.219 1 96.44 298 ASP B O 1
ATOM 5941 N N . GLY B 1 299 ? 7.883 -33.656 -25.281 1 95.38 299 GLY B N 1
ATOM 5942 C CA . GLY B 1 299 ? 9.227 -33.156 -25.484 1 95.38 299 GLY B CA 1
ATOM 5943 C C . GLY B 1 299 ? 9.586 -32.031 -24.531 1 95.38 299 GLY B C 1
ATOM 5944 O O . GLY B 1 299 ? 10.688 -31.469 -24.609 1 95.38 299 GLY B O 1
ATOM 5945 N N . VAL B 1 300 ? 8.789 -31.609 -23.641 1 97.19 300 VAL B N 1
ATOM 5946 C CA . VAL B 1 300 ? 9.031 -30.484 -22.734 1 97.19 300 VAL B CA 1
ATOM 5947 C C . VAL B 1 300 ? 8.875 -30.938 -21.297 1 97.19 300 VAL B C 1
ATOM 5949 O O . VAL B 1 300 ? 9.852 -31 -20.547 1 97.19 300 VAL B O 1
ATOM 5952 N N . GLY B 1 301 ? 7.73 -31.469 -20.969 1 97.81 301 GLY B N 1
ATOM 5953 C CA . GLY B 1 301 ? 7.441 -31.859 -19.594 1 97.81 301 GLY B CA 1
ATOM 5954 C C . GLY B 1 301 ? 6.199 -31.188 -19.031 1 97.81 301 GLY B C 1
ATOM 5955 O O . GLY B 1 301 ? 5.23 -30.969 -19.766 1 97.81 301 GLY B O 1
ATOM 5956 N N . SER B 1 302 ? 6.219 -30.984 -17.703 1 98.12 302 SER B N 1
ATOM 5957 C CA . SER B 1 302 ? 5.074 -30.359 -17.047 1 98.12 302 SER B CA 1
ATOM 5958 C C . SER B 1 302 ? 4.93 -28.906 -17.438 1 98.12 302 SER B C 1
ATOM 5960 O O . SER B 1 302 ? 5.895 -28.266 -17.875 1 98.12 302 SER B O 1
ATOM 5962 N N . PHE B 1 303 ? 3.74 -28.312 -17.281 1 97.94 303 PHE B N 1
ATOM 5963 C CA . PHE B 1 303 ? 3.436 -26.953 -17.672 1 97.94 303 PHE B CA 1
ATOM 5964 C C . PHE B 1 303 ? 4.188 -25.953 -16.797 1 97.94 303 PHE B C 1
ATOM 5966 O O . PHE B 1 303 ? 4.5 -24.844 -17.219 1 97.94 303 PHE B O 1
ATOM 5973 N N . SER B 1 304 ? 4.41 -26.188 -15.609 1 98.44 304 SER B N 1
ATOM 5974 C CA . SER B 1 304 ? 5.055 -25.375 -14.578 1 98.44 304 SER B CA 1
ATOM 5975 C C . SER B 1 304 ? 5.633 -26.25 -13.469 1 98.44 304 SER B C 1
ATOM 5977 O O . SER B 1 304 ? 5.422 -27.469 -13.453 1 98.44 304 SER B O 1
ATOM 5979 N N . ASP B 1 305 ? 6.434 -25.688 -12.609 1 97.56 305 ASP B N 1
ATOM 5980 C CA . ASP B 1 305 ? 6.891 -26.438 -11.438 1 97.56 305 ASP B CA 1
ATOM 5981 C C . ASP B 1 305 ? 5.793 -26.531 -10.383 1 97.56 305 ASP B C 1
ATOM 5983 O O . ASP B 1 305 ? 5.973 -27.172 -9.344 1 97.56 305 ASP B O 1
ATOM 5987 N N . HIS B 1 306 ? 4.676 -25.906 -10.57 1 98.38 306 HIS B N 1
ATOM 5988 C CA . HIS B 1 306 ? 3.432 -26.094 -9.828 1 98.38 306 HIS B CA 1
ATOM 5989 C C . HIS B 1 306 ? 2.369 -26.766 -10.688 1 98.38 306 HIS B C 1
ATOM 5991 O O . HIS B 1 306 ? 2.445 -26.734 -11.914 1 98.38 306 HIS B O 1
ATOM 5997 N N . PHE B 1 307 ? 1.457 -27.469 -10.086 1 98.06 307 PHE B N 1
ATOM 5998 C CA . PHE B 1 307 ? 0.184 -27.766 -10.727 1 98.06 307 PHE B CA 1
ATOM 5999 C C . PHE B 1 307 ? -0.853 -26.703 -10.414 1 98.06 307 PHE B C 1
ATOM 6001 O O . PHE B 1 307 ? -0.68 -25.906 -9.477 1 98.06 307 PHE B O 1
ATOM 6008 N N . ALA B 1 308 ? -1.831 -26.594 -11.258 1 97.94 308 ALA B N 1
ATOM 6009 C CA . ALA B 1 308 ? -2.861 -25.578 -11.094 1 97.94 308 ALA B CA 1
ATOM 6010 C C . ALA B 1 308 ? -3.951 -26.047 -10.133 1 97.94 308 ALA B C 1
ATOM 6012 O O . ALA B 1 308 ? -4.145 -27.25 -9.938 1 97.94 308 ALA B O 1
ATOM 6013 N N . TYR B 1 309 ? -4.535 -25.109 -9.469 1 97.75 309 TYR B N 1
ATOM 6014 C CA . TYR B 1 309 ? -5.68 -25.359 -8.594 1 97.75 309 TYR B CA 1
ATOM 6015 C C . TYR B 1 309 ? -6.957 -24.797 -9.203 1 97.75 309 TYR B C 1
ATOM 6017 O O . TYR B 1 309 ? -6.98 -23.656 -9.672 1 97.75 309 TYR B O 1
ATOM 6025 N N . SER B 1 310 ? -8.023 -25.609 -9.219 1 96.5 310 SER B N 1
ATOM 6026 C CA . SER B 1 310 ? -9.312 -25.156 -9.75 1 96.5 310 SER B CA 1
ATOM 6027 C C . SER B 1 310 ? -10.438 -25.406 -8.75 1 96.5 310 SER B C 1
ATOM 6029 O O . SER B 1 310 ? -10.375 -26.344 -7.953 1 96.5 310 SER B O 1
ATOM 6031 N N . CYS B 1 311 ? -11.383 -24.516 -8.781 1 95.75 311 CYS B N 1
ATOM 6032 C CA . CYS B 1 311 ? -12.594 -24.719 -7.996 1 95.75 311 CYS B CA 1
ATOM 6033 C C . CYS B 1 311 ? -13.805 -24.109 -8.68 1 95.75 311 CYS B C 1
ATOM 6035 O O . CYS B 1 311 ? -13.664 -23.203 -9.5 1 95.75 311 CYS B O 1
ATOM 6037 N N . THR B 1 312 ? -14.922 -24.719 -8.5 1 96 312 THR B N 1
ATOM 6038 C CA . THR B 1 312 ? -16.219 -24.172 -8.891 1 96 312 THR B CA 1
ATOM 6039 C C . THR B 1 312 ? -16.969 -23.641 -7.68 1 96 312 THR B C 1
ATOM 6041 O O . THR B 1 312 ? -17.188 -24.359 -6.711 1 96 312 THR B O 1
ATOM 6044 N N . LEU B 1 313 ? -17.281 -22.422 -7.797 1 95.31 313 LEU B N 1
ATOM 6045 C CA . LEU B 1 313 ? -17.922 -21.719 -6.684 1 95.31 313 LEU B CA 1
ATOM 6046 C C . LEU B 1 313 ? -19.375 -21.359 -7.023 1 95.31 313 LEU B C 1
ATOM 6048 O O . LEU B 1 313 ? -19.656 -20.953 -8.148 1 95.31 313 LEU B O 1
ATOM 6052 N N . GLU B 1 314 ? -20.234 -21.594 -6.129 1 94 314 GLU B N 1
ATOM 6053 C CA . GLU B 1 314 ? -21.609 -21.109 -6.223 1 94 314 GLU B CA 1
ATOM 6054 C C . GLU B 1 314 ? -21.781 -19.812 -5.445 1 94 314 GLU B C 1
ATOM 6056 O O . GLU B 1 314 ? -21.406 -19.719 -4.281 1 94 314 GLU B O 1
ATOM 6061 N N . VAL B 1 315 ? -22.297 -18.828 -6.137 1 90.81 315 VAL B N 1
ATOM 6062 C CA . VAL B 1 315 ? -22.547 -17.547 -5.492 1 90.81 315 VAL B CA 1
ATOM 6063 C C . VAL B 1 315 ? -23.906 -17.578 -4.785 1 90.81 315 VAL B C 1
ATOM 6065 O O . VAL B 1 315 ? -24.938 -17.812 -5.418 1 90.81 315 VAL B O 1
ATOM 6068 N N . LEU B 1 316 ? -23.812 -17.297 -3.551 1 87.88 316 LEU B N 1
ATOM 6069 C CA . LEU B 1 316 ? -25.016 -17.359 -2.738 1 87.88 316 LEU B CA 1
ATOM 6070 C C . LEU B 1 316 ? -25.812 -16.062 -2.826 1 87.88 316 LEU B C 1
ATOM 6072 O O . LEU B 1 316 ? -25.219 -14.984 -2.945 1 87.88 316 LEU B O 1
ATOM 6076 N N . ARG B 1 317 ? -27.188 -16.078 -2.934 1 75.12 317 ARG B N 1
ATOM 6077 C CA . ARG B 1 317 ? -28.062 -14.914 -3.062 1 75.12 317 ARG B CA 1
ATOM 6078 C C . ARG B 1 317 ? -28.141 -14.141 -1.749 1 75.12 317 ARG B C 1
ATOM 6080 O O . ARG B 1 317 ? -28.172 -12.914 -1.748 1 75.12 317 ARG B O 1
ATOM 6087 N N . ASP B 1 318 ? -28.312 -14.898 -0.808 1 69.75 318 ASP B N 1
ATOM 6088 C CA . ASP B 1 318 ? -28.438 -14.25 0.496 1 69.75 318 ASP B CA 1
ATOM 6089 C C . ASP B 1 318 ? -27.172 -14.492 1.336 1 69.75 318 ASP B C 1
ATOM 6091 O O . ASP B 1 318 ? -26.469 -15.484 1.147 1 69.75 318 ASP B O 1
ATOM 6095 N N . ASN B 1 319 ? -26.859 -13.305 1.903 1 62.69 319 ASN B N 1
ATOM 6096 C CA . ASN B 1 319 ? -25.812 -13.508 2.893 1 62.69 319 ASN B CA 1
ATOM 6097 C C . ASN B 1 319 ? -26.172 -14.633 3.859 1 62.69 319 ASN B C 1
ATOM 6099 O O . ASN B 1 319 ? -27.156 -14.547 4.582 1 62.69 319 ASN B O 1
ATOM 6103 N N . ASN B 1 320 ? -25.781 -15.859 3.461 1 63.31 320 ASN B N 1
ATOM 6104 C CA . ASN B 1 320 ? -26.016 -16.953 4.395 1 63.31 320 ASN B CA 1
ATOM 6105 C C . ASN B 1 320 ? -25.078 -16.891 5.59 1 63.31 320 ASN B C 1
ATOM 6107 O O . ASN B 1 320 ? -23.859 -16.828 5.418 1 63.31 320 ASN B O 1
ATOM 6111 N N . VAL B 1 321 ? -25.453 -16.094 6.609 1 55.66 321 VAL B N 1
ATOM 6112 C CA . VAL B 1 321 ? -24.672 -15.789 7.797 1 55.66 321 VAL B CA 1
ATOM 6113 C C . VAL B 1 321 ? -24.016 -17.062 8.328 1 55.66 321 VAL B C 1
ATOM 6115 O O . VAL B 1 321 ? -24.453 -17.609 9.344 1 55.66 321 VAL B O 1
ATOM 6118 N N . LYS B 1 322 ? -23.75 -18.172 7.473 1 54.97 322 LYS B N 1
ATOM 6119 C CA . LYS B 1 322 ? -22.906 -19.078 8.258 1 54.97 322 LYS B CA 1
ATOM 6120 C C . LYS B 1 322 ? -21.625 -18.375 8.688 1 54.97 322 LYS B C 1
ATOM 6122 O O . LYS B 1 322 ? -20.703 -18.188 7.887 1 54.97 322 LYS B O 1
ATOM 6127 N N . LYS B 1 323 ? -21.766 -17.438 9.641 1 55.84 323 LYS B N 1
ATOM 6128 C CA . LYS B 1 323 ? -20.625 -16.703 10.195 1 55.84 323 LYS B CA 1
ATOM 6129 C C . LYS B 1 323 ? -19.578 -17.656 10.742 1 55.84 323 LYS B C 1
ATOM 6131 O O . LYS B 1 323 ? -19.844 -18.438 11.664 1 55.84 323 LYS B O 1
ATOM 6136 N N . LEU B 1 324 ? -18.594 -18.125 9.789 1 61.22 324 LEU B N 1
ATOM 6137 C CA . LEU B 1 324 ? -17.469 -18.812 10.398 1 61.22 324 LEU B CA 1
ATOM 6138 C C . LEU B 1 324 ? -16.969 -18.062 11.633 1 61.22 324 LEU B C 1
ATOM 6140 O O . LEU B 1 324 ? -16.484 -16.938 11.531 1 61.22 324 LEU B O 1
ATOM 6144 N N . GLN B 1 325 ? -17.609 -18.328 12.703 1 64.69 325 GLN B N 1
ATOM 6145 C CA . GLN B 1 325 ? -17.219 -17.594 13.906 1 64.69 325 GLN B CA 1
ATOM 6146 C C . GLN B 1 325 ? -15.898 -18.125 14.461 1 64.69 325 GLN B C 1
ATOM 6148 O O . GLN B 1 325 ? -15.82 -19.281 14.898 1 64.69 325 GLN B O 1
ATOM 6153 N N . THR B 1 326 ? -14.812 -17.484 13.992 1 77.38 326 THR B N 1
ATOM 6154 C CA . THR B 1 326 ? -13.555 -17.797 14.656 1 77.38 326 THR B CA 1
ATOM 6155 C C . THR B 1 326 ? -13.617 -17.422 16.141 1 77.38 326 THR B C 1
ATOM 6157 O O . THR B 1 326 ? -14.031 -16.312 16.484 1 77.38 326 THR B O 1
ATOM 6160 N N . GLU B 1 327 ? -13.227 -18.406 16.906 1 85 327 GLU B N 1
ATOM 6161 C CA . GLU B 1 327 ? -13.18 -18.141 18.328 1 85 327 GLU B CA 1
ATOM 6162 C C . GLU B 1 327 ? -12.258 -16.969 18.656 1 85 327 GLU B C 1
ATOM 6164 O O . GLU B 1 327 ? -11.188 -16.844 18.062 1 85 327 GLU B O 1
ATOM 6169 N N . LEU B 1 328 ? -12.766 -16.188 19.5 1 88.81 328 LEU B N 1
ATOM 6170 C CA . LEU B 1 328 ? -12 -15.016 19.906 1 88.81 328 LEU B CA 1
ATOM 6171 C C . LEU B 1 328 ? -10.617 -15.422 20.406 1 88.81 328 LEU B C 1
ATOM 6173 O O . LEU B 1 328 ? -9.633 -14.734 20.141 1 88.81 328 LEU B O 1
ATOM 6177 N N . SER B 1 329 ? -10.547 -16.562 21.062 1 89.38 329 SER B N 1
ATOM 6178 C CA . SER B 1 329 ? -9.281 -17.047 21.594 1 89.38 329 SER B CA 1
ATOM 6179 C C . SER B 1 329 ? -8.305 -17.375 20.469 1 89.38 329 SER B C 1
ATOM 6181 O O . SER B 1 329 ? -7.102 -17.109 20.594 1 89.38 329 SER B O 1
ATOM 6183 N N . ASP B 1 330 ? -8.812 -17.922 19.391 1 90.88 330 ASP B N 1
ATOM 6184 C CA . ASP B 1 330 ? -7.969 -18.234 18.25 1 90.88 330 ASP B CA 1
ATOM 6185 C C . ASP B 1 330 ? -7.426 -16.969 17.594 1 90.88 330 ASP B C 1
ATOM 6187 O O . ASP B 1 330 ? -6.266 -16.922 17.172 1 90.88 330 ASP B O 1
ATOM 6191 N N . ARG B 1 331 ? -8.25 -16.031 17.562 1 93.38 331 ARG B N 1
ATOM 6192 C CA . ARG B 1 331 ? -7.832 -14.766 16.969 1 93.38 331 ARG B CA 1
ATOM 6193 C C . ARG B 1 331 ? -6.754 -14.094 17.812 1 93.38 331 ARG B C 1
ATOM 6195 O O . ARG B 1 331 ? -5.766 -13.586 17.281 1 93.38 331 ARG B O 1
ATOM 6202 N N . ILE B 1 332 ? -6.961 -14.125 19.094 1 94.94 332 ILE B N 1
ATOM 6203 C CA . ILE B 1 332 ? -5.988 -13.523 20 1 94.94 332 ILE B CA 1
ATOM 6204 C C . ILE B 1 332 ? -4.652 -14.242 19.875 1 94.94 332 ILE B C 1
ATOM 6206 O O . ILE B 1 332 ? -3.594 -13.609 19.859 1 94.94 332 ILE B O 1
ATOM 6210 N N . LYS B 1 333 ? -4.73 -15.531 19.766 1 95.62 333 LYS B N 1
ATOM 6211 C CA . LYS B 1 333 ? -3.514 -16.328 19.625 1 95.62 333 LYS B CA 1
ATOM 6212 C C . LYS B 1 333 ? -2.77 -15.961 18.344 1 95.62 333 LYS B C 1
ATOM 6214 O O . LYS B 1 333 ? -1.54 -15.875 18.328 1 95.62 333 LYS B O 1
ATOM 6219 N N . ILE B 1 334 ? -3.498 -15.773 17.297 1 97.12 334 ILE B N 1
ATOM 6220 C CA . ILE B 1 334 ? -2.906 -15.375 16.016 1 97.12 334 ILE B CA 1
ATOM 6221 C C . ILE B 1 334 ? -2.176 -14.047 16.188 1 97.12 334 ILE B C 1
ATOM 6223 O O . ILE B 1 334 ? -1.06 -13.875 15.695 1 97.12 334 ILE B O 1
ATOM 6227 N N . HIS B 1 335 ? -2.779 -13.086 16.906 1 97.81 335 HIS B N 1
ATOM 6228 C CA . HIS B 1 335 ? -2.154 -11.789 17.156 1 97.81 335 HIS B CA 1
ATOM 6229 C C . HIS B 1 335 ? -0.861 -11.953 17.953 1 97.81 335 HIS B C 1
ATOM 6231 O O . HIS B 1 335 ? 0.155 -11.336 17.625 1 97.81 335 HIS B O 1
ATOM 6237 N N . GLU B 1 336 ? -0.915 -12.836 18.922 1 97.75 336 GLU B N 1
ATOM 6238 C CA . GLU B 1 336 ? 0.255 -13.07 19.766 1 97.75 336 GLU B CA 1
ATOM 6239 C C . GLU B 1 336 ? 1.379 -13.734 18.969 1 97.75 336 GLU B C 1
ATOM 6241 O O . GLU B 1 336 ? 2.545 -13.352 19.094 1 97.75 336 GLU B O 1
ATOM 6246 N N . ASP B 1 337 ? 0.987 -14.703 18.172 1 97.56 337 ASP B N 1
ATOM 6247 C CA . ASP B 1 337 ? 1.975 -15.398 17.344 1 97.56 337 ASP B CA 1
ATOM 6248 C C . ASP B 1 337 ? 2.641 -14.445 16.359 1 97.56 337 ASP B C 1
ATOM 6250 O O . ASP B 1 337 ? 3.85 -14.523 16.125 1 97.56 337 ASP B O 1
ATOM 6254 N N . LEU B 1 338 ? 1.88 -13.57 15.781 1 98.06 338 LEU B N 1
ATOM 6255 C CA . LEU B 1 338 ? 2.43 -12.617 14.828 1 98.06 338 LEU B CA 1
ATOM 6256 C C . LEU B 1 338 ? 3.354 -11.625 15.523 1 98.06 338 LEU B C 1
ATOM 6258 O O . LEU B 1 338 ? 4.422 -11.297 15 1 98.06 338 LEU B O 1
ATOM 6262 N N . GLU B 1 339 ? 2.961 -11.148 16.703 1 97.75 339 GLU B N 1
ATOM 6263 C CA . GLU B 1 339 ? 3.807 -10.234 17.469 1 97.75 339 GLU B CA 1
ATOM 6264 C C . GLU B 1 339 ? 5.152 -10.875 17.797 1 97.75 339 GLU B C 1
ATOM 6266 O O . GLU B 1 339 ? 6.199 -10.234 17.656 1 97.75 339 GLU B O 1
ATOM 6271 N N . LEU B 1 340 ? 5.055 -12.117 18.203 1 97.06 340 LEU B N 1
ATOM 6272 C CA . LEU B 1 340 ? 6.277 -12.836 18.547 1 97.06 340 LEU B CA 1
ATOM 6273 C C . LEU B 1 340 ? 7.152 -13.023 17.312 1 97.06 340 LEU B C 1
ATOM 6275 O O . LEU B 1 340 ? 8.375 -12.891 17.375 1 97.06 340 LEU B O 1
ATOM 6279 N N . CYS B 1 341 ? 6.508 -13.352 16.219 1 96.06 341 CYS B N 1
ATOM 6280 C CA . CYS B 1 341 ? 7.215 -13.531 14.961 1 96.06 341 CYS B CA 1
ATOM 6281 C C . CYS B 1 341 ? 7.953 -12.266 14.562 1 96.06 341 CYS B C 1
ATOM 6283 O O . CYS B 1 341 ? 9.117 -12.32 14.148 1 96.06 341 CYS B O 1
ATOM 6285 N N . ILE B 1 342 ? 7.328 -11.133 14.75 1 97.44 342 ILE B N 1
ATOM 6286 C CA . ILE B 1 342 ? 7.902 -9.836 14.383 1 97.44 342 ILE B CA 1
ATOM 6287 C C . ILE B 1 342 ? 9.055 -9.5 15.328 1 97.44 342 ILE B C 1
ATOM 6289 O O . ILE B 1 342 ? 10.117 -9.062 14.883 1 97.44 342 ILE B O 1
ATOM 6293 N N . GLU B 1 343 ? 8.875 -9.742 16.578 1 97.06 343 GLU B N 1
ATOM 6294 C CA . GLU B 1 343 ? 9.906 -9.445 17.578 1 97.06 343 GLU B CA 1
ATOM 6295 C C . GLU B 1 343 ? 11.18 -10.242 17.297 1 97.06 343 GLU B C 1
ATOM 6297 O O . GLU B 1 343 ? 12.281 -9.711 17.406 1 97.06 343 GLU B O 1
ATOM 6302 N N . ASP B 1 344 ? 10.961 -11.469 16.969 1 95.44 344 ASP B N 1
ATOM 6303 C CA . ASP B 1 344 ? 12.102 -12.328 16.656 1 95.44 344 ASP B CA 1
ATOM 6304 C C . ASP B 1 344 ? 12.844 -11.82 15.422 1 95.44 344 ASP B C 1
ATOM 6306 O O . ASP B 1 344 ? 14.07 -11.766 15.414 1 95.44 344 ASP B O 1
ATOM 6310 N N . TYR B 1 345 ? 12.141 -11.445 14.438 1 95.12 345 TYR B N 1
ATOM 6311 C CA . TYR B 1 345 ? 12.773 -11.031 13.195 1 95.12 345 TYR B CA 1
ATOM 6312 C C . TYR B 1 345 ? 13.414 -9.656 13.344 1 95.12 345 TYR B C 1
ATOM 6314 O O . TYR B 1 345 ? 14.391 -9.344 12.664 1 95.12 345 TYR B O 1
ATOM 6322 N N . LEU B 1 346 ? 12.875 -8.844 14.18 1 96.38 346 LEU B N 1
ATOM 6323 C CA . LEU B 1 346 ? 13.453 -7.52 14.414 1 96.38 346 LEU B CA 1
ATOM 6324 C C . LEU B 1 346 ? 14.898 -7.629 14.867 1 96.38 346 LEU B C 1
ATOM 6326 O O . LEU B 1 346 ? 15.727 -6.773 14.539 1 96.38 346 LEU B O 1
ATOM 6330 N N . ILE B 1 347 ? 15.211 -8.664 15.594 1 95.88 347 ILE B N 1
ATOM 6331 C CA . ILE B 1 347 ? 16.578 -8.891 16.031 1 95.88 347 ILE B CA 1
ATOM 6332 C C . ILE B 1 347 ? 17.484 -9.086 14.805 1 95.88 347 ILE B C 1
ATOM 6334 O O . ILE B 1 347 ? 18.547 -8.461 14.703 1 95.88 347 ILE B O 1
ATOM 6338 N N . THR B 1 348 ? 17 -9.914 13.898 1 93.06 348 THR B N 1
ATOM 6339 C CA . THR B 1 348 ? 17.734 -10.188 12.672 1 93.06 348 THR B CA 1
ATOM 6340 C C . THR B 1 348 ? 17.859 -8.922 11.828 1 93.06 348 THR B C 1
ATOM 6342 O O . THR B 1 348 ? 18.938 -8.625 11.297 1 93.06 348 THR B O 1
ATOM 6345 N N . ALA B 1 349 ? 16.781 -8.219 11.711 1 94.31 349 ALA B N 1
ATOM 6346 C CA . ALA B 1 349 ? 16.75 -7.008 10.891 1 94.31 349 ALA B CA 1
ATOM 6347 C C . ALA B 1 349 ? 17.75 -5.973 11.422 1 94.31 349 ALA B C 1
ATOM 6349 O O . ALA B 1 349 ? 18.5 -5.367 10.648 1 94.31 349 ALA B O 1
ATOM 6350 N N . ARG B 1 350 ? 17.797 -5.785 12.688 1 96.19 350 ARG B N 1
ATOM 6351 C CA . ARG B 1 350 ? 18.703 -4.812 13.305 1 96.19 350 ARG B CA 1
ATOM 6352 C C . ARG B 1 350 ? 20.156 -5.227 13.141 1 96.19 350 ARG B C 1
ATOM 6354 O O . ARG B 1 350 ? 21.031 -4.383 12.914 1 96.19 350 ARG B O 1
ATOM 6361 N N . LYS B 1 351 ? 20.375 -6.484 13.32 1 95.69 351 LYS B N 1
ATOM 6362 C CA . LYS B 1 351 ? 21.734 -6.996 13.156 1 95.69 351 LYS B CA 1
ATOM 6363 C C . LYS B 1 351 ? 22.234 -6.781 11.727 1 95.69 351 LYS B C 1
ATOM 6365 O O . LYS B 1 351 ? 23.375 -6.348 11.523 1 95.69 351 LYS B O 1
ATOM 6370 N N . GLN B 1 352 ? 21.406 -7.109 10.773 1 93.44 352 GLN B N 1
ATOM 6371 C CA . GLN B 1 352 ? 21.781 -6.934 9.375 1 93.44 352 GLN B CA 1
ATOM 6372 C C . GLN B 1 352 ? 22.047 -5.465 9.055 1 93.44 352 GLN B C 1
ATOM 6374 O O . GLN B 1 352 ? 23.016 -5.141 8.344 1 93.44 352 GLN B O 1
ATOM 6379 N N . LYS B 1 353 ? 21.203 -4.629 9.547 1 95.62 353 LYS B N 1
ATOM 6380 C CA . LYS B 1 353 ? 21.406 -3.195 9.359 1 95.62 353 LYS B CA 1
ATOM 6381 C C . LYS B 1 353 ? 22.734 -2.734 9.961 1 95.62 353 LYS B C 1
ATOM 6383 O O . LYS B 1 353 ? 23.484 -2 9.328 1 95.62 353 LYS B O 1
ATOM 6388 N N . PHE B 1 354 ? 22.984 -3.18 11.133 1 96.75 354 PHE B N 1
ATOM 6389 C CA . PHE B 1 354 ? 24.188 -2.777 11.852 1 96.75 354 PHE B CA 1
ATOM 6390 C C . PHE B 1 354 ? 25.453 -3.238 11.117 1 96.75 354 PHE B C 1
ATOM 6392 O O . PHE B 1 354 ? 26.375 -2.457 10.914 1 96.75 354 PHE B O 1
ATOM 6399 N N . LEU B 1 355 ? 25.5 -4.484 10.695 1 96.75 355 LEU B N 1
ATOM 6400 C CA . LEU B 1 355 ? 26.672 -5.059 10.055 1 96.75 355 LEU B CA 1
ATOM 6401 C C . LEU B 1 355 ? 26.953 -4.371 8.727 1 96.75 355 LEU B C 1
ATOM 6403 O O . LEU B 1 355 ? 28.109 -4.125 8.383 1 96.75 355 LEU B O 1
ATOM 6407 N N . ARG B 1 356 ? 25.969 -4.039 8.062 1 96.19 356 ARG B N 1
ATOM 6408 C CA . ARG B 1 356 ? 26.156 -3.344 6.797 1 96.19 356 ARG B CA 1
ATOM 6409 C C . ARG B 1 356 ? 26.594 -1.904 7.02 1 96.19 356 ARG B C 1
ATOM 6411 O O . ARG B 1 356 ? 27.406 -1.372 6.25 1 96.19 356 ARG B O 1
ATOM 6418 N N . GLY B 1 357 ? 26.031 -1.334 8.031 1 96.5 357 GLY B N 1
ATOM 6419 C CA . GLY B 1 357 ? 26.531 -0.016 8.398 1 96.5 357 GLY B CA 1
ATOM 6420 C C . GLY B 1 357 ? 27.984 -0.018 8.812 1 96.5 357 GLY B C 1
ATOM 6421 O O . GLY B 1 357 ? 28.734 0.885 8.445 1 96.5 357 GLY B O 1
ATOM 6422 N N . LEU B 1 358 ? 28.359 -1.011 9.5 1 97.06 358 LEU B N 1
ATOM 6423 C CA . LEU B 1 358 ? 29.766 -1.157 9.914 1 97.06 358 LEU B CA 1
ATOM 6424 C C . LEU B 1 358 ? 30.672 -1.292 8.695 1 97.06 358 LEU B C 1
ATOM 6426 O O . LEU B 1 358 ? 31.75 -0.694 8.656 1 97.06 358 LEU B O 1
ATOM 6430 N N . HIS B 1 359 ? 30.25 -2.084 7.746 1 96.88 359 HIS B N 1
ATOM 6431 C CA . HIS B 1 359 ? 31.031 -2.221 6.52 1 96.88 359 HIS B CA 1
ATOM 6432 C C . HIS B 1 359 ? 31.203 -0.874 5.828 1 96.88 359 HIS B C 1
ATOM 6434 O O . HIS B 1 359 ? 32.281 -0.582 5.297 1 96.88 359 HIS B O 1
ATOM 6440 N N . PHE B 1 360 ? 30.281 -0.077 5.836 1 96.38 360 PHE B N 1
ATOM 6441 C CA . PHE B 1 360 ? 30.344 1.248 5.234 1 96.38 360 PHE B CA 1
ATOM 6442 C C . PHE B 1 360 ? 31.391 2.107 5.926 1 96.38 360 PHE B C 1
ATOM 6444 O O . PHE B 1 360 ? 32.25 2.689 5.27 1 96.38 360 PHE B O 1
ATOM 6451 N N . TRP B 1 361 ? 31.297 2.15 7.207 1 96.38 361 TRP B N 1
ATOM 6452 C CA . TRP B 1 361 ? 32.219 3.01 7.949 1 96.38 361 TRP B CA 1
ATOM 6453 C C . TRP B 1 361 ? 33.656 2.477 7.875 1 96.38 361 TRP B C 1
ATOM 6455 O O . TRP B 1 361 ? 34.594 3.254 7.84 1 96.38 361 TRP B O 1
ATOM 6465 N N . MET B 1 362 ? 33.781 1.169 7.844 1 96.81 362 MET B N 1
ATOM 6466 C CA . MET B 1 362 ? 35.094 0.581 7.645 1 96.81 362 MET B CA 1
ATOM 6467 C C . MET B 1 362 ? 35.625 0.939 6.27 1 96.81 362 MET B C 1
ATOM 6469 O O . MET B 1 362 ? 36.844 1.181 6.117 1 96.81 362 MET B O 1
ATOM 6473 N N . SER B 1 363 ? 34.719 0.948 5.344 1 94.44 363 SER B N 1
ATOM 6474 C CA . SER B 1 363 ? 35.156 1.324 3.996 1 94.44 363 SER B CA 1
ATOM 6475 C C . SER B 1 363 ? 35.594 2.779 3.943 1 94.44 363 SER B C 1
ATOM 6477 O O . SER B 1 363 ? 36.562 3.111 3.236 1 94.44 363 SER B O 1
ATOM 6479 N N . VAL B 1 364 ? 34.906 3.668 4.641 1 93.38 364 VAL B N 1
ATOM 6480 C CA . VAL B 1 364 ? 35.312 5.07 4.707 1 93.38 364 VAL B CA 1
ATOM 6481 C C . VAL B 1 364 ? 36.719 5.188 5.309 1 93.38 364 VAL B C 1
ATOM 6483 O O . VAL B 1 364 ? 37.562 5.914 4.781 1 93.38 364 VAL B O 1
ATOM 6486 N N . PHE B 1 365 ? 36.969 4.43 6.305 1 93.12 365 PHE B N 1
ATOM 6487 C CA . PHE B 1 365 ? 38.281 4.43 6.953 1 93.12 365 PHE B CA 1
ATOM 6488 C C . PHE B 1 365 ? 39.344 3.914 6.004 1 93.12 365 PHE B C 1
ATOM 6490 O O . PHE B 1 365 ? 40.438 4.488 5.918 1 93.12 365 PHE B O 1
ATOM 6497 N N . LEU B 1 366 ? 39.031 2.865 5.312 1 91.5 366 LEU B N 1
ATOM 6498 C CA . LEU B 1 366 ? 40 2.27 4.383 1 91.5 366 LEU B CA 1
ATOM 6499 C C . LEU B 1 366 ? 40.312 3.225 3.238 1 91.5 366 LEU B C 1
ATOM 6501 O O . LEU B 1 366 ? 41.438 3.26 2.744 1 91.5 366 LEU B O 1
ATOM 6505 N N . MET B 1 367 ? 39.344 3.951 2.842 1 88.56 367 MET B N 1
ATOM 6506 C CA . MET B 1 367 ? 39.562 4.902 1.757 1 88.56 367 MET B CA 1
ATOM 6507 C C . MET B 1 367 ? 40.469 6.031 2.199 1 88.56 367 MET B C 1
ATOM 6509 O O . MET B 1 367 ? 41.375 6.453 1.442 1 88.56 367 MET B O 1
ATOM 6513 N N . ILE B 1 368 ? 40.281 6.531 3.373 1 86.69 368 ILE B N 1
ATOM 6514 C CA . ILE B 1 368 ? 41.156 7.559 3.916 1 86.69 368 ILE B CA 1
ATOM 6515 C C . ILE B 1 368 ? 42.562 7.008 4.039 1 86.69 368 ILE B C 1
ATOM 6517 O O . ILE B 1 368 ? 43.531 7.668 3.645 1 86.69 368 ILE B O 1
ATOM 6521 N N . SER B 1 369 ? 42.719 5.785 4.504 1 85.25 369 SER B N 1
ATOM 6522 C CA . SER B 1 369 ? 44 5.145 4.664 1 85.25 369 SER B CA 1
ATOM 6523 C C . SER B 1 369 ? 44.688 4.934 3.312 1 85.25 369 SER B C 1
ATOM 6525 O O . SER B 1 369 ? 45.906 5.094 3.193 1 85.25 369 SER B O 1
ATOM 6527 N N . CYS B 1 370 ? 43.906 4.492 2.348 1 82.31 370 CYS B N 1
ATOM 6528 C CA . CYS B 1 370 ? 44.438 4.266 1.008 1 82.31 370 CYS B CA 1
ATOM 6529 C C . CYS B 1 370 ? 45 5.547 0.422 1 82.31 370 CYS B C 1
ATOM 6531 O O . CYS B 1 370 ? 46.031 5.523 -0.231 1 82.31 370 CYS B O 1
ATOM 6533 N N . ALA B 1 371 ? 44.344 6.652 0.631 1 78.69 371 ALA B N 1
ATOM 6534 C CA . ALA B 1 371 ? 44.812 7.938 0.147 1 78.69 371 ALA B CA 1
ATOM 6535 C C . ALA B 1 371 ? 46.156 8.297 0.8 1 78.69 371 ALA B C 1
ATOM 6537 O O . ALA B 1 371 ? 47.094 8.766 0.13 1 78.69 371 ALA B O 1
ATOM 6538 N N . VAL B 1 372 ? 46.281 7.93 2.045 1 78.5 372 VAL B N 1
ATOM 6539 C CA . VAL B 1 372 ? 47.5 8.242 2.789 1 78.5 372 VAL B CA 1
ATOM 6540 C C . VAL B 1 372 ? 48.656 7.332 2.33 1 78.5 372 VAL B C 1
ATOM 6542 O O . VAL B 1 372 ? 49.75 7.801 2.041 1 78.5 372 VAL B O 1
ATOM 6545 N N . VAL B 1 373 ? 48.344 6.055 2.162 1 77.88 373 VAL B N 1
ATOM 6546 C CA . VAL B 1 373 ? 49.344 5.07 1.83 1 77.88 373 VAL B CA 1
ATOM 6547 C C . VAL B 1 373 ? 49.844 5.301 0.405 1 77.88 373 VAL B C 1
ATOM 6549 O O . VAL B 1 373 ? 51.031 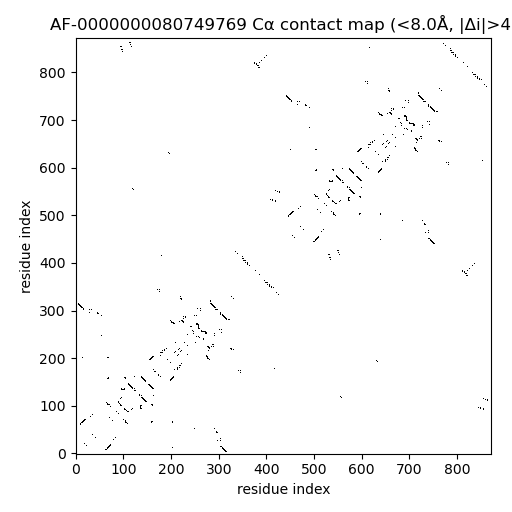5.121 0.119 1 77.88 373 VAL B O 1
ATOM 6552 N N . THR B 1 374 ? 48.938 5.633 -0.44 1 76.25 374 THR B N 1
ATOM 6553 C CA . THR B 1 374 ? 49.312 5.891 -1.826 1 76.25 374 THR B CA 1
ATOM 6554 C C . THR B 1 374 ? 50.312 7.039 -1.911 1 76.25 374 THR B C 1
ATOM 6556 O O . THR B 1 374 ? 51.219 7.02 -2.744 1 76.25 374 THR B O 1
ATOM 6559 N N . THR B 1 375 ? 50.188 7.984 -1.063 1 73.19 375 THR B N 1
ATOM 6560 C CA . THR B 1 375 ? 51.125 9.102 -1.047 1 73.19 375 THR B CA 1
ATOM 6561 C C . THR B 1 375 ? 52.531 8.617 -0.778 1 73.19 375 THR B C 1
ATOM 6563 O O . THR B 1 375 ? 53.5 9.094 -1.396 1 73.19 375 THR B O 1
ATOM 6566 N N . PHE B 1 376 ? 52.625 7.598 -0.016 1 73.19 376 PHE B N 1
ATOM 6567 C CA . PHE B 1 376 ? 53.969 7.133 0.359 1 73.19 376 PHE B CA 1
ATOM 6568 C C . PHE B 1 376 ? 54.469 6.098 -0.637 1 73.19 376 PHE B C 1
ATOM 6570 O O . PHE B 1 376 ? 55.656 6.109 -1.001 1 73.19 376 PHE B O 1
ATOM 6577 N N . THR B 1 377 ? 53.594 5.215 -1.082 1 68.56 377 THR B N 1
ATOM 6578 C CA . THR B 1 377 ? 54.031 4.109 -1.927 1 68.56 377 THR B CA 1
ATOM 6579 C C . THR B 1 377 ? 54.312 4.586 -3.35 1 68.56 377 THR B C 1
ATOM 6581 O O . THR B 1 377 ? 55.156 4.016 -4.055 1 68.56 377 THR B O 1
ATOM 6584 N N . SER B 1 378 ? 53.531 5.543 -3.797 1 66.19 378 SER B N 1
ATOM 6585 C CA . SER B 1 378 ? 53.719 6.027 -5.164 1 66.19 378 SER B CA 1
ATOM 6586 C C . SER B 1 378 ? 55.125 6.605 -5.371 1 66.19 378 SER B C 1
ATOM 6588 O O . SER B 1 378 ? 55.656 6.562 -6.477 1 66.19 378 SER B O 1
ATOM 6590 N N . ASN B 1 379 ? 55.656 7.047 -4.305 1 69.31 379 ASN B N 1
ATOM 6591 C CA . ASN B 1 379 ? 57 7.625 -4.391 1 69.31 379 ASN B CA 1
ATOM 6592 C C . ASN B 1 379 ? 58.062 6.543 -4.441 1 69.31 379 ASN B C 1
ATOM 6594 O O . ASN B 1 379 ? 59.188 6.781 -4.93 1 69.31 379 ASN B O 1
ATOM 6598 N N . VAL B 1 380 ? 57.656 5.355 -4.004 1 67.88 380 VAL B N 1
ATOM 6599 C CA . VAL B 1 380 ? 58.656 4.277 -3.969 1 67.88 380 VAL B CA 1
ATOM 6600 C C . VAL B 1 380 ? 58.469 3.387 -5.195 1 67.88 380 VAL B C 1
ATOM 6602 O O . VAL B 1 380 ? 59.469 3.027 -5.852 1 67.88 380 VAL B O 1
ATOM 6605 N N . ALA B 1 381 ? 57.188 2.945 -5.457 1 66.38 381 ALA B N 1
ATOM 6606 C CA . ALA B 1 381 ? 56.875 2.086 -6.594 1 66.38 381 ALA B CA 1
ATOM 6607 C C . ALA B 1 381 ? 55.656 2.594 -7.332 1 66.38 381 ALA B C 1
ATOM 6609 O O . ALA B 1 381 ? 54.531 2.195 -7.02 1 66.38 381 ALA B O 1
ATOM 6610 N N . GLY B 1 382 ? 55.906 3.367 -8.273 1 62.16 382 GLY B N 1
ATOM 6611 C CA . GLY B 1 382 ? 54.844 4.035 -9.023 1 62.16 382 GLY B CA 1
ATOM 6612 C C . GLY B 1 382 ? 53.844 3.072 -9.617 1 62.16 382 GLY B C 1
ATOM 6613 O O . GLY B 1 382 ? 52.625 3.342 -9.602 1 62.16 382 GLY B O 1
ATOM 6614 N N . TRP B 1 383 ? 54.375 1.884 -10.008 1 65.81 383 TRP B N 1
ATOM 6615 C CA . TRP B 1 383 ? 53.531 0.913 -10.68 1 65.81 383 TRP B CA 1
ATOM 6616 C C . TRP B 1 383 ? 52.5 0.345 -9.711 1 65.81 383 TRP B C 1
ATOM 6618 O O . TRP B 1 383 ? 51.438 -0.151 -10.141 1 65.81 383 TRP B O 1
ATOM 6628 N N . SER B 1 384 ? 52.75 0.409 -8.406 1 70.31 384 SER B N 1
ATOM 6629 C CA . SER B 1 384 ? 51.844 -0.169 -7.41 1 70.31 384 SER B CA 1
ATOM 6630 C C . SER B 1 384 ? 50.594 0.662 -7.258 1 70.31 384 SER B C 1
ATOM 6632 O O . SER B 1 384 ? 49.594 0.204 -6.664 1 70.31 384 SER B O 1
ATOM 6634 N N . SER B 1 385 ? 50.594 1.789 -7.941 1 74.12 385 SER B N 1
ATOM 6635 C CA . SER B 1 385 ? 49.5 2.736 -7.781 1 74.12 385 SER B CA 1
ATOM 6636 C C . SER B 1 385 ? 48.219 2.203 -8.406 1 74.12 385 SER B C 1
ATOM 6638 O O . SER B 1 385 ? 47.125 2.49 -7.926 1 74.12 385 SER B O 1
ATOM 6640 N N . ILE B 1 386 ? 48.406 1.301 -9.367 1 73.25 386 ILE B N 1
ATOM 6641 C CA . ILE B 1 386 ? 47.219 0.755 -10.031 1 73.25 386 ILE B CA 1
ATOM 6642 C C . ILE B 1 386 ? 46.438 -0.137 -9.062 1 73.25 386 ILE B C 1
ATOM 6644 O O . ILE B 1 386 ? 45.219 -0.166 -9.094 1 73.25 386 ILE B O 1
ATOM 6648 N N . PHE B 1 387 ? 47.125 -0.788 -8.25 1 76 387 PHE B N 1
ATOM 6649 C CA . PHE B 1 387 ? 46.5 -1.69 -7.305 1 76 387 PHE B CA 1
ATOM 6650 C C . PHE B 1 387 ? 45.719 -0.907 -6.25 1 76 387 PHE B C 1
ATOM 6652 O O . PHE B 1 387 ? 44.656 -1.331 -5.812 1 76 387 PHE B O 1
ATOM 6659 N N . TRP B 1 388 ? 46.25 0.226 -5.969 1 76.88 388 TRP B N 1
ATOM 6660 C CA . TRP B 1 388 ? 45.562 1.057 -4.984 1 76.88 388 TRP B CA 1
ATOM 6661 C C . TRP B 1 388 ? 44.312 1.685 -5.586 1 76.88 388 TRP B C 1
ATOM 6663 O O . TRP B 1 388 ? 43.312 1.836 -4.902 1 76.88 388 TRP B O 1
ATOM 6673 N N . VAL B 1 389 ? 44.438 1.97 -6.82 1 77.56 389 VAL B N 1
ATOM 6674 C CA . VAL B 1 389 ? 43.25 2.527 -7.5 1 77.56 389 VAL B CA 1
ATOM 6675 C C . VAL B 1 389 ? 42.156 1.475 -7.59 1 77.56 389 VAL B C 1
ATOM 6677 O O . VAL B 1 389 ? 41 1.752 -7.273 1 77.56 389 VAL B O 1
ATOM 6680 N N . LEU B 1 390 ? 42.5 0.271 -7.965 1 81.5 390 LEU B N 1
ATOM 6681 C CA . LEU B 1 390 ? 41.531 -0.812 -8.055 1 81.5 390 LEU B CA 1
ATOM 6682 C C . LEU B 1 390 ? 40.938 -1.132 -6.688 1 81.5 390 LEU B C 1
ATOM 6684 O O . LEU B 1 390 ? 39.75 -1.36 -6.566 1 81.5 390 LEU B O 1
ATOM 6688 N N . PHE B 1 391 ? 41.844 -1.105 -5.766 1 84.25 391 PHE B N 1
ATOM 6689 C CA . PHE B 1 391 ? 41.406 -1.344 -4.395 1 84.25 391 PHE B CA 1
ATOM 6690 C C . PHE B 1 391 ? 40.438 -0.269 -3.941 1 84.25 391 PHE B C 1
ATOM 6692 O O . PHE B 1 391 ? 39.375 -0.578 -3.361 1 84.25 391 PHE B O 1
ATOM 6699 N N . ALA B 1 392 ? 40.656 0.901 -4.277 1 83.81 392 ALA B N 1
ATOM 6700 C CA . ALA B 1 392 ? 39.812 2.02 -3.889 1 83.81 392 ALA B CA 1
ATOM 6701 C C . ALA B 1 392 ? 38.438 1.93 -4.562 1 83.81 392 ALA B C 1
ATOM 6703 O O . ALA B 1 392 ? 37.406 2.23 -3.947 1 83.81 392 ALA B O 1
ATOM 6704 N N . ILE B 1 393 ? 38.531 1.466 -5.73 1 85.31 393 ILE B N 1
ATOM 6705 C CA . ILE B 1 393 ? 37.281 1.346 -6.48 1 85.31 393 ILE B CA 1
ATOM 6706 C C . ILE B 1 393 ? 36.375 0.292 -5.828 1 85.31 393 ILE B C 1
ATOM 6708 O O . ILE B 1 393 ? 35.219 0.551 -5.543 1 85.31 393 ILE B O 1
ATOM 6712 N N . VAL B 1 394 ? 36.906 -0.817 -5.559 1 89.06 394 VAL B N 1
ATOM 6713 C CA . VAL B 1 394 ? 36.156 -1.927 -5.004 1 89.06 394 VAL B CA 1
ATOM 6714 C C . VAL B 1 394 ? 35.625 -1.548 -3.621 1 89.06 394 VAL B C 1
ATOM 6716 O O . VAL B 1 394 ? 34.438 -1.765 -3.32 1 89.06 394 VAL B O 1
ATOM 6719 N N . VAL B 1 395 ? 36.469 -0.943 -2.861 1 91.44 395 VAL B N 1
ATOM 6720 C CA . VAL B 1 395 ? 36.094 -0.568 -1.5 1 91.44 395 VAL B CA 1
ATOM 6721 C C . VAL B 1 395 ? 35.031 0.518 -1.535 1 91.44 395 VAL B C 1
ATOM 6723 O O . VAL B 1 395 ? 34.031 0.466 -0.775 1 91.44 395 VAL B O 1
ATOM 6726 N N . ALA B 1 396 ? 35.156 1.421 -2.416 1 91.06 396 ALA B N 1
ATOM 6727 C CA . ALA B 1 396 ? 34.188 2.506 -2.52 1 91.06 396 ALA B CA 1
ATOM 6728 C C . ALA B 1 396 ? 32.812 1.982 -2.969 1 91.06 396 ALA B C 1
ATOM 6730 O O . ALA B 1 396 ? 31.797 2.316 -2.375 1 91.06 396 ALA B O 1
ATOM 6731 N N . VAL B 1 397 ? 32.875 1.121 -3.916 1 92.25 397 VAL B N 1
ATOM 6732 C CA . VAL B 1 397 ? 31.625 0.62 -4.496 1 92.25 397 VAL B CA 1
ATOM 6733 C C . VAL B 1 397 ? 30.906 -0.254 -3.477 1 92.25 397 VAL B C 1
ATOM 6735 O O . VAL B 1 397 ? 29.719 -0.04 -3.199 1 92.25 397 VAL B O 1
ATOM 6738 N N . THR B 1 398 ? 31.562 -1.134 -2.895 1 94 398 THR B N 1
ATOM 6739 C CA . THR B 1 398 ? 30.922 -2.049 -1.961 1 94 398 THR B CA 1
ATOM 6740 C C . THR B 1 398 ? 30.5 -1.319 -0.687 1 94 398 THR B C 1
ATOM 6742 O O . THR B 1 398 ? 29.438 -1.599 -0.123 1 94 398 THR B O 1
ATOM 6745 N N . GLY B 1 399 ? 31.312 -0.429 -0.276 1 94.62 399 GLY B N 1
ATOM 6746 C CA . GLY B 1 399 ? 30.984 0.36 0.898 1 94.62 399 GLY B CA 1
ATOM 6747 C C . GLY B 1 399 ? 29.734 1.205 0.714 1 94.62 399 GLY B C 1
ATOM 6748 O O . GLY B 1 399 ? 28.859 1.217 1.576 1 94.62 399 GLY B O 1
ATOM 6749 N N . VAL B 1 400 ? 29.688 1.823 -0.396 1 93.88 400 VAL B N 1
ATOM 6750 C CA . VAL B 1 400 ? 28.547 2.695 -0.672 1 93.88 400 VAL B CA 1
ATOM 6751 C C . VAL B 1 400 ? 27.281 1.86 -0.795 1 93.88 400 VAL B C 1
ATOM 6753 O O . VAL B 1 400 ? 26.234 2.236 -0.266 1 93.88 400 VAL B O 1
ATOM 6756 N N . ILE B 1 401 ? 27.359 0.777 -1.42 1 93.81 401 ILE B N 1
ATOM 6757 C CA . ILE B 1 401 ? 26.203 -0.092 -1.592 1 93.81 401 ILE B CA 1
ATOM 6758 C C . ILE B 1 401 ? 25.688 -0.556 -0.227 1 93.81 401 ILE B C 1
ATOM 6760 O O . ILE B 1 401 ? 24.5 -0.436 0.075 1 93.81 401 ILE B O 1
ATOM 6764 N N . ASP B 1 402 ? 26.547 -0.964 0.587 1 95.06 402 ASP B N 1
ATOM 6765 C CA . ASP B 1 402 ? 26.156 -1.445 1.907 1 95.06 402 ASP B CA 1
ATOM 6766 C C . ASP B 1 402 ? 25.672 -0.297 2.785 1 95.06 402 ASP B C 1
ATOM 6768 O O . ASP B 1 402 ? 24.766 -0.479 3.604 1 95.06 402 ASP B O 1
ATOM 6772 N N . GLY B 1 403 ? 26.312 0.792 2.65 1 95.19 403 GLY B N 1
ATOM 6773 C CA . GLY B 1 403 ? 25.828 1.961 3.361 1 95.19 403 GLY B CA 1
ATOM 6774 C C . GLY B 1 403 ? 24.406 2.336 2.986 1 95.19 403 GLY B C 1
ATOM 6775 O O . GLY B 1 403 ? 23.594 2.639 3.857 1 95.19 403 GLY B O 1
ATOM 6776 N N . MET B 1 404 ? 24.156 2.25 1.753 1 93.62 404 MET B N 1
ATOM 6777 C CA . MET B 1 404 ? 22.828 2.574 1.266 1 93.62 404 MET B CA 1
ATOM 6778 C C . MET B 1 404 ? 21.812 1.528 1.721 1 93.62 404 MET B C 1
ATOM 6780 O O . MET B 1 404 ? 20.688 1.87 2.107 1 93.62 404 MET B O 1
ATOM 6784 N N . ILE B 1 405 ? 22.125 0.308 1.675 1 94.5 405 ILE B N 1
ATOM 6785 C CA . ILE B 1 405 ? 21.219 -0.742 2.135 1 94.5 405 ILE B CA 1
ATOM 6786 C C . ILE B 1 405 ? 20.938 -0.558 3.623 1 94.5 405 ILE B C 1
ATOM 6788 O O . ILE B 1 405 ? 19.781 -0.651 4.055 1 94.5 405 ILE B O 1
ATOM 6792 N N . SER B 1 406 ? 21.969 -0.308 4.359 1 95.19 406 SER B N 1
ATOM 6793 C CA . SER B 1 406 ? 21.812 -0.124 5.801 1 95.19 406 SER B CA 1
ATOM 6794 C C . SER B 1 406 ? 20.938 1.073 6.113 1 95.19 406 SER B C 1
ATOM 6796 O O . SER B 1 406 ? 19.984 0.963 6.898 1 95.19 406 SER B O 1
ATOM 6798 N N . PHE B 1 407 ? 21.219 2.156 5.473 1 93.81 407 PHE B N 1
ATOM 6799 C CA . PHE B 1 407 ? 20.531 3.398 5.805 1 93.81 407 PHE B CA 1
ATOM 6800 C C . PHE B 1 407 ? 19.141 3.422 5.195 1 93.81 407 PHE B C 1
ATOM 6802 O O . PHE B 1 407 ? 18.156 3.75 5.875 1 93.81 407 PHE B O 1
ATOM 6809 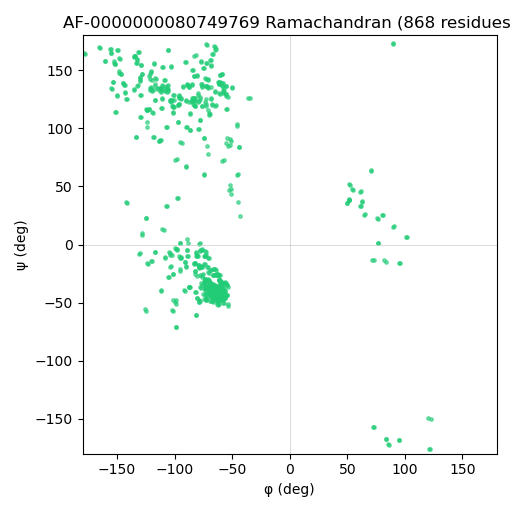N N . LEU B 1 408 ? 18.984 3.109 3.943 1 92.12 408 LEU B N 1
ATOM 6810 C CA . LEU B 1 408 ? 17.719 3.223 3.242 1 92.12 408 LEU B CA 1
ATOM 6811 C C . LEU B 1 408 ? 16.828 2.021 3.535 1 92.12 408 LEU B C 1
ATOM 6813 O O . LEU B 1 408 ? 15.734 2.172 4.102 1 92.12 408 LEU B O 1
ATOM 6817 N N . PHE B 1 409 ? 17.234 0.817 3.215 1 92.06 409 PHE B N 1
ATOM 6818 C CA . PHE B 1 409 ? 16.422 -0.38 3.367 1 92.06 409 PHE B CA 1
ATOM 6819 C C . PHE B 1 409 ? 16.297 -0.771 4.836 1 92.06 409 PHE B C 1
ATOM 6821 O O . PHE B 1 409 ? 15.211 -1.1 5.312 1 92.06 409 PHE B O 1
ATOM 6828 N N . GLY B 1 410 ? 17.406 -0.787 5.512 1 93.5 410 GLY B N 1
ATOM 6829 C CA . GLY B 1 410 ? 17.375 -1.198 6.906 1 93.5 410 GLY B CA 1
ATOM 6830 C C . GLY B 1 410 ? 16.406 -0.393 7.746 1 93.5 410 GLY B C 1
ATOM 6831 O O . GLY B 1 410 ? 15.617 -0.959 8.508 1 93.5 410 GLY B O 1
ATOM 6832 N N . ARG B 1 411 ? 16.406 0.871 7.559 1 94.19 411 ARG B N 1
ATOM 6833 C CA . ARG B 1 411 ? 15.531 1.735 8.352 1 94.19 411 ARG B CA 1
ATOM 6834 C C . ARG B 1 411 ? 14.078 1.585 7.914 1 94.19 411 ARG B C 1
ATOM 6836 O O . ARG B 1 411 ? 13.18 1.539 8.758 1 94.19 411 ARG B O 1
ATOM 6843 N N . SER B 1 412 ? 13.891 1.528 6.617 1 94.31 412 SER B N 1
ATOM 6844 C CA . SER B 1 412 ? 12.523 1.411 6.117 1 94.31 412 SER B CA 1
ATOM 6845 C C . SER B 1 412 ? 11.898 0.083 6.527 1 94.31 412 SER B C 1
ATOM 6847 O O . SER B 1 412 ? 10.711 0.027 6.863 1 94.31 412 SER B O 1
ATOM 6849 N N . GLU B 1 413 ? 12.648 -0.985 6.508 1 94.62 413 GLU B N 1
ATOM 6850 C CA . GLU B 1 413 ? 12.117 -2.289 6.891 1 94.62 413 GLU B CA 1
ATOM 6851 C C . GLU B 1 413 ? 11.719 -2.314 8.367 1 94.62 413 GLU B C 1
ATOM 6853 O O . GLU B 1 413 ? 10.648 -2.812 8.719 1 94.62 413 GLU B O 1
ATOM 6858 N N . ILE B 1 414 ? 12.586 -1.825 9.18 1 96.44 414 ILE B N 1
ATOM 6859 C CA . ILE B 1 414 ? 12.336 -1.822 10.617 1 96.44 414 ILE B CA 1
ATOM 6860 C C . ILE B 1 414 ? 11.07 -1.021 10.914 1 96.44 414 ILE B C 1
ATOM 6862 O O . ILE B 1 414 ? 10.227 -1.452 11.703 1 96.44 414 ILE B O 1
ATOM 6866 N N . ARG B 1 415 ? 10.891 0.09 10.281 1 96.69 415 ARG B N 1
ATOM 6867 C CA . ARG B 1 415 ? 9.703 0.919 10.5 1 96.69 415 ARG B CA 1
ATOM 6868 C C . ARG B 1 415 ? 8.453 0.238 9.969 1 96.69 415 ARG B C 1
ATOM 6870 O O . ARG B 1 415 ? 7.371 0.379 10.547 1 96.69 415 ARG B O 1
ATOM 6877 N N . ALA B 1 416 ? 8.57 -0.484 8.875 1 96.94 416 ALA B N 1
ATOM 6878 C CA . ALA B 1 416 ? 7.441 -1.256 8.367 1 96.94 416 ALA B CA 1
ATOM 6879 C C . ALA B 1 416 ? 7.035 -2.35 9.344 1 96.94 416 ALA B C 1
ATOM 6881 O O . ALA B 1 416 ? 5.844 -2.594 9.555 1 96.94 416 ALA B O 1
ATOM 6882 N N . LEU B 1 417 ? 8.031 -2.986 9.938 1 97.56 417 LEU B N 1
ATOM 6883 C CA . LEU B 1 417 ? 7.766 -4.023 10.93 1 97.56 417 LEU B CA 1
ATOM 6884 C C . LEU B 1 417 ? 7.098 -3.436 12.164 1 97.56 417 LEU B C 1
ATOM 6886 O O . LEU B 1 417 ? 6.133 -4.004 12.68 1 97.56 417 LEU B O 1
ATOM 6890 N N . TRP B 1 418 ? 7.594 -2.268 12.586 1 97.62 418 TRP B N 1
ATOM 6891 C CA . TRP B 1 418 ? 6.984 -1.593 13.727 1 97.62 418 TRP B CA 1
ATOM 6892 C C . TRP B 1 418 ? 5.52 -1.271 13.445 1 97.62 418 TRP B C 1
ATOM 6894 O O . TRP B 1 418 ? 4.668 -1.402 14.328 1 97.62 418 TRP B O 1
ATOM 6904 N N . GLU B 1 419 ? 5.246 -0.833 12.266 1 98.25 419 GLU B N 1
ATOM 6905 C CA . GLU B 1 419 ? 3.875 -0.459 11.922 1 98.25 419 GLU B CA 1
ATOM 6906 C C . GLU B 1 419 ? 2.938 -1.66 12.016 1 98.25 419 GLU B C 1
ATOM 6908 O O . GLU B 1 419 ? 1.86 -1.569 12.609 1 98.25 419 GLU B O 1
ATOM 6913 N N . VAL B 1 420 ? 3.346 -2.793 11.445 1 98.38 420 VAL B N 1
ATOM 6914 C CA . VAL B 1 420 ? 2.504 -3.982 11.516 1 98.38 420 VAL B CA 1
ATOM 6915 C C . VAL B 1 420 ? 2.32 -4.395 12.977 1 98.38 420 VAL B C 1
ATOM 6917 O O . VAL B 1 420 ? 1.217 -4.758 13.391 1 98.38 420 VAL B O 1
ATOM 6920 N N . GLN B 1 421 ? 3.42 -4.348 13.695 1 98.12 421 GLN B N 1
ATOM 6921 C CA . GLN B 1 421 ? 3.346 -4.695 15.117 1 98.12 421 GLN B CA 1
ATOM 6922 C C . GLN B 1 421 ? 2.295 -3.855 15.836 1 98.12 421 GLN B C 1
ATOM 6924 O O . GLN B 1 421 ? 1.495 -4.383 16.609 1 98.12 421 GLN B O 1
ATOM 6929 N N . HIS B 1 422 ? 2.238 -2.566 15.578 1 98 422 HIS B N 1
ATOM 6930 C CA . HIS B 1 422 ? 1.292 -1.671 16.234 1 98 422 HIS B CA 1
ATOM 6931 C C . HIS B 1 422 ? -0.129 -1.907 15.727 1 98 422 HIS B C 1
ATOM 6933 O O . HIS B 1 422 ? -1.091 -1.775 16.484 1 98 422 HIS B O 1
ATOM 6939 N N . GLU B 1 423 ? -0.272 -2.186 14.461 1 98.56 423 GLU B N 1
ATOM 6940 C CA . GLU B 1 423 ? -1.589 -2.553 13.953 1 98.56 423 GLU B CA 1
ATOM 6941 C C . GLU B 1 423 ? -2.145 -3.771 14.68 1 98.56 423 GLU B C 1
ATOM 6943 O O . GLU B 1 423 ? -3.326 -3.807 15.031 1 98.56 423 GLU B O 1
ATOM 6948 N N . VAL B 1 424 ? -1.267 -4.75 14.836 1 98.38 424 VAL B N 1
ATOM 6949 C CA . VAL B 1 424 ? -1.651 -5.977 15.523 1 98.38 424 VAL B CA 1
ATOM 6950 C C . VAL B 1 424 ? -2.057 -5.664 16.953 1 98.38 424 VAL B C 1
ATOM 6952 O O . VAL B 1 424 ? -3.072 -6.164 17.453 1 98.38 424 VAL B O 1
ATOM 6955 N N . LYS B 1 425 ? -1.295 -4.793 17.609 1 97.44 425 LYS B N 1
ATOM 6956 C CA . LYS B 1 425 ? -1.582 -4.418 19 1 97.44 425 LYS B CA 1
ATOM 6957 C C . LYS B 1 425 ? -2.91 -3.672 19.094 1 97.44 425 LYS B C 1
ATOM 6959 O O . LYS B 1 425 ? -3.678 -3.889 20.031 1 97.44 425 LYS B O 1
ATOM 6964 N N . ASP B 1 426 ? -3.156 -2.764 18.172 1 96.69 426 ASP B N 1
ATOM 6965 C CA . ASP B 1 426 ? -4.422 -2.041 18.141 1 96.69 426 ASP B CA 1
ATOM 6966 C C . ASP B 1 426 ? -5.602 -3.004 18.031 1 96.69 426 ASP B C 1
ATOM 6968 O O . ASP B 1 426 ? -6.59 -2.879 18.75 1 96.69 426 ASP B O 1
ATOM 6972 N N . SER B 1 427 ? -5.473 -3.92 17.109 1 95.5 427 SER B N 1
ATOM 6973 C CA . SER B 1 427 ? -6.531 -4.898 16.891 1 95.5 427 SER B CA 1
ATOM 6974 C C . SER B 1 427 ? -6.723 -5.793 18.109 1 95.5 427 SER B C 1
ATOM 6976 O O . SER B 1 427 ? -7.855 -6.07 18.516 1 95.5 427 SER B O 1
ATOM 6978 N N . LYS B 1 428 ? -5.633 -6.277 18.656 1 95.62 428 LYS B N 1
ATOM 6979 C CA . LYS B 1 428 ? -5.684 -7.148 19.828 1 95.62 428 LYS B CA 1
ATOM 6980 C C . LYS B 1 428 ? -6.344 -6.438 21.016 1 95.62 428 LYS B C 1
ATOM 6982 O O . LYS B 1 428 ? -7.184 -7.02 21.703 1 95.62 428 LYS B O 1
ATOM 6987 N N . ARG B 1 429 ? -5.996 -5.191 21.219 1 93.62 429 ARG B N 1
ATOM 6988 C CA . ARG B 1 429 ? -6.582 -4.402 22.297 1 93.62 429 ARG B CA 1
ATOM 6989 C C . ARG B 1 429 ? -8.094 -4.301 22.141 1 93.62 429 ARG B C 1
ATOM 6991 O O . ARG B 1 429 ? -8.836 -4.449 23.125 1 93.62 429 ARG B O 1
ATOM 6998 N N . TYR B 1 430 ? -8.508 -4.031 20.984 1 91.62 430 TYR B N 1
ATOM 6999 C CA . TYR B 1 430 ? -9.938 -3.914 20.734 1 91.62 430 TYR B CA 1
ATOM 7000 C C . TYR B 1 430 ? -10.656 -5.23 21.016 1 91.62 430 TYR B C 1
ATOM 7002 O O . TYR B 1 430 ? -11.719 -5.242 21.641 1 91.62 430 TYR B O 1
ATOM 7010 N N . LEU B 1 431 ? -10.055 -6.359 20.562 1 90.19 431 LEU B N 1
ATOM 7011 C CA . LEU B 1 431 ? -10.641 -7.68 20.781 1 90.19 431 LEU B CA 1
ATOM 7012 C C . LEU B 1 431 ? -10.734 -7.996 22.266 1 90.19 431 LEU B C 1
ATOM 7014 O O . LEU B 1 431 ? -11.727 -8.57 22.719 1 90.19 431 LEU B O 1
ATOM 7018 N N . GLU B 1 432 ? -9.734 -7.59 22.984 1 90.69 432 GLU B N 1
ATOM 7019 C CA . GLU B 1 432 ? -9.703 -7.855 24.422 1 90.69 432 GLU B CA 1
ATOM 7020 C C . GLU B 1 432 ? -10.727 -7.004 25.156 1 90.69 432 GLU B C 1
ATOM 7022 O O . GLU B 1 432 ? -11.32 -7.457 26.141 1 90.69 432 GLU B O 1
ATOM 7027 N N . GLU B 1 433 ? -10.945 -5.816 24.719 1 85.81 433 GLU B N 1
ATOM 7028 C CA . GLU B 1 433 ? -11.93 -4.93 25.344 1 85.81 433 GLU B CA 1
ATOM 7029 C C . GLU B 1 433 ? -13.352 -5.41 25.062 1 85.81 433 GLU B C 1
ATOM 7031 O O . GLU B 1 433 ? -14.258 -5.168 25.859 1 85.81 433 GLU B O 1
ATOM 7036 N N . MET B 1 434 ? -13.508 -6.043 23.922 1 79.25 434 MET B N 1
ATOM 7037 C CA . MET B 1 434 ? -14.82 -6.578 23.594 1 79.25 434 MET B CA 1
ATOM 7038 C C . MET B 1 434 ? -15.156 -7.789 24.453 1 79.25 434 MET B C 1
ATOM 7040 O O . MET B 1 434 ? -16.328 -8.055 24.734 1 79.25 434 MET B O 1
ATOM 7044 N N . SER B 1 435 ? -14.133 -8.484 24.812 1 75.44 435 SER B N 1
ATOM 7045 C CA . SER B 1 435 ? -14.352 -9.688 25.609 1 75.44 435 SER B CA 1
ATOM 7046 C C . SER B 1 435 ? -14.5 -9.352 27.094 1 75.44 435 SER B C 1
ATOM 7048 O O . SER B 1 435 ? -14.992 -10.164 27.875 1 75.44 435 SER B O 1
ATOM 7050 N N . ALA B 1 436 ? -14.102 -8.125 27.547 1 66.88 436 ALA B N 1
ATOM 7051 C CA . ALA B 1 436 ? -14.211 -7.754 28.953 1 66.88 436 ALA B CA 1
ATOM 7052 C C . ALA B 1 436 ? -15.594 -7.172 29.25 1 66.88 436 ALA B C 1
ATOM 7054 O O . ALA B 1 436 ? -16.25 -6.609 28.359 1 66.88 436 ALA B O 1
#

Radius of gyration: 29.37 Å; Cα contacts (8 Å, |Δi|>4): 1842; chains: 2; bounding box: 100×87×60 Å

InterPro domains:
  IPR005135 Endonuclease/exonuclease/phosphatase [PF03372] (12-306)
  IPR036691 Endonuclease/exonuclease/phosphatase superfamily [G3DSA:3.60.10.10] (2-315)
  IPR036691 Endonuclease/exonuclease/phosphatase superfamily [SSF56219] (6-313)
  IPR038772 Sphingomyelinase C/Sphingomyelin phosphodiesterase 2-like [PTHR16320] (5-280)

Organism: Candida glabrata (strain ATCC 2001 / BCRC 20586 / JCM 3761 / NBRC 0622 / NRRL Y-65 / CBS 138) (NCBI:txid284593)